Protein AF-0000000086140173 (afdb_homodimer)

Secondary structure (DSSP, 8-state):
--------GGGG--------HHHHTTHHHHHHHH--SHHHHTT---HHHHHHHHHHH--PPPPHHHHHHHHHHHHHHHHHHHHHHHHHHHHHSTT-PPPHHHHHHHHHHT-HHHHHHHHHHIIIIIGGG---S-GGG--TTTS-HHHHHHHHHHHHHH-SSHHHHHHHHTTHHHHHHHHHT-TT---S-----SSHHHHHHHHHHHHHHHHHHHHHHHHHHHS-HHHHHHIIIIIHHHHHHHHHHHTTS-B----TTHHHHSS-HHHHHHHHHHHHHHHHHHHHHHHHHHHHHHHH-PPPSS-GGG--BBPPPPHHHHT-SSHHHHHHHHHHHHHSHHHHH--BHHHHHHHHH-SS--HHHHHHHHT--HHHHHHHHHHHHHHHHHHHHS---HHHHHHHHHHHHHHHHHHHH-SS--S-S----SSGGGGGGS--GGGGHHHHHHHHHHHHHHHHTTTT--EETTTEE----HHHHHT-SSS-SSTHHHHHHHHHHHHHHHH-/--------GGGG--------HHHHTTHHHHHHHH--SHHHHTT---HHHHHHHHHHH--PPPPHHHHHHHHHHHHHHHHHHHHHHHHHHHHHSTT-PPPHHHHHHHHHHT-HHHHHHHHHHIIIIIGGG---S-GGG--TTTS-HHHHHHHHHHHHHH-SSHHHHHHHHTTHHHHHHHHHT-TT---S-----SSHHHHHHHHHHHHHHHHHHHHHHHHHHHS-HHHHHHIIIIIHHHHHHHHHHHTTS-B----THHHHHSS-HHHHHHHHHHHHHHHHHHHHHHHHHHHHHHHH-PPPSS-GGG--BBPPPPHHHHT-SSHHHHHHHHHHHHHSHHHHH--BHHHHHHHHH-SS--HHHHHHHHT--HHHHHHHHHHHHHHHHHHHHS---HHHHHHHHHHHHHHHHHHHH-S---SSS----SSGGGGGGS--GGGGHHHHHHHHHHHHHHHHSSTT--EETTTEE----HHHHHT-SSS-SSTHHHHHHHHHHHHHHHH-

Radius of gyration: 29.62 Å; Cα contacts (8 Å, |Δi|>4): 1392; chains: 2; bounding box: 73×86×78 Å

Foldseek 3Di:
DPPPPPDDPVLPPPDPPPPDLCLQLLVLVLQLQQAFFDQRNFVLDALVVLVVLLVQVDVDDQDPVLLVLLQVLLVVLLVQLQVLVQVVCCVVPNDDHDDPVVSVLSSVCSHSVLLVSLLLLLLQRPCLAQVLAQVLVDDSNPQHSLLSLLSSLSSQSNHSDVVSVVSSQVRLNSSLSSLCPDPLLALAAQDCDPDPVSVVSLLSNLSSLNSLVSSLVCCLRPNDQVSNLCSVPPSLVSSVSSLLSHLVDAQEPPQLCVCVPDPDVVVSLVVVRSSLSNLSSSLVSQVVLLVCCQQFVAQRPDDLVSQRYFAHFPLQLSNPNDSVSNSVSSVVLSPDLCNVCRDGLSVLLVQLLDPDHDPSNLRNLLQHDLSSLLSSLSVLSNLLSVCLVPVDDPVSLVSSVSSLVSSVVSLVRRVCVPQVVLVPPPRSVCSSSGNTSSNSSSSSSSLSSSSSSQSVVQVVQDQDPPPGSPSRGPLCVLPVDHRRSNSVSSSVVSNVSSVSSVVD/DPPPPPDDPVLPPPPPPPPDLCLQLLVLVLQLQPAFFDQRNFVLDALVVLVVLLVQVDVDDDDPVLLVLLQVLLVVLLVQLQVLVQVVCCVVPNDDHDDPVVSVLSSVCSHSVLLVSLLLQLLQRPCLAQVLAQVLPDDSNPQHSLLSLLSSLSSQSNHSDVVSVVSSQVRLNSSLSSLCPDPLLALAAQDCDPDPVSVVSLLSNLSSLNSLVSSLVCCLRPNDQVSNLCSVPPSLVSSVSSLLSHLVDAQEPPQLCVCVPDPDVVVSLVVVSSSLSNLSSSLVSQVVLLVCCQQQVAQRPDDLVSQRYFAHFPLQLSNPNDSVSNSVSSVVLSPDLCNVCRDGLSVLLVQLLDPDHDPSNLRNLLAHDLSSLLSSLSVLSNLLSVCLVPVDDPVSLVSSVSSLVSSVVSLVRRPCCPAVVQVVPPRSVCSSSGNTSSNSSSSSSSLSSSSSSQSVVQSVQDQDPPPGSPSRGPLCVLSVDHRRSNSVSSSVVSNVSSVSSVVD

Sequence (1008 aa):
MTDGSQIPASATSCGDWNLEPNVRRLEFLSNFTDTSGLASSFDCGNPEQRAMFIDCLGSQVIEPQLDMVLAEKSHTIVTAIAHSSELLLRRKTSDVDWPEFSKTACYDYFAPSQLHSHLAAYWALWHPNCPIIHKPTFTASECPPRLLAVMALLGACLSPIPEHRASALLWFDSVEEWVFSAPELTDDPLQIEPSDQSSNALRERLDALRAAYCVILLQTWEGAEAAKRRARRSRYTDIIGVFRSVCNDDISHGDLSRYLQGPSRVEAWKEFAIKEELIRTLTYVVLLDAAYVIFNNTPPRMATGEARFALSCPELCFQADNVQAWTDAIQSWAHSELGRRQPLVYQVISMLWANRLSDTDAILLRSMSSLNLFVLVHPLHVQLFHARSHPLPTSQTALVRRALDAWRRIWLERSDPPGLEERTPTRAADCWKRLGFARHAPEFWCLADLILNSSTGMQSQTYDRSNGFTGKSLTSQLLSRYDESDMSQVHKLVDLFGTMQLANMTDGSQIPASATSCGDWNLEPNVRRLEFLSNFTDTSGLASSFDCGNPEQRAMFIDCLGSQVIEPQLDMVLAEKSHTIVTAIAHSSELLLRRKTSDVDWPEFSKTACYDYFAPSQLHSHLAAYWALWHPNCPIIHKPTFTASECPPRLLAVMALLGACLSPIPEHRASALLWFDSVEEWVFSAPELTDDPLQIEPSDQSSNALRERLDALRAAYCVILLQTWEGAEAAKRRARRSRYTDIIGVFRSVCNDD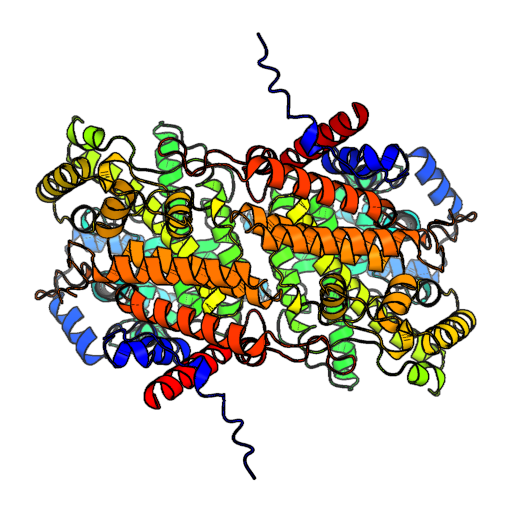ISHGDLSRYLQGPSRVEAWKEFAIKEELIRTLTYVVLLDAAYVIFNNTPPRMATGEARFALSCPELCFQADNVQAWTDAIQSWAHSELGRRQPLVYQVISMLWANRLSDTDAILLRSMSSLNLFVLVHPLHVQLFHARSHPLPTSQTALVRRALDAWRRIWLERSDPPGLEERTPTRAADCWKRLGFARHAPEFWCLADLILNSSTGMQSQTYDRSNGFTGKSLTSQLLSRYDESDMSQVHKLVDLFGTMQLAN

InterPro domains:
  IPR007219 Xylanolytic transcriptional activator, regulatory domain [PF04082] (120-408)
  IPR051059 Transcription factor verF-like [PTHR40626] (96-429)

Nearest PDB structures (foldseek):
  8qah-assembly2_B  TM=2.998E-01  e=8.788E-01  synthetic construct
  6hc2-assembly1_C  TM=2.051E-01  e=2.177E+00  Homo sapiens
  6hc2-assembly4_S  TM=1.543E-01  e=2.821E+00  Homo sapiens
  8qah-assembly2_B  TM=2.983E-01  e=1.596E+00  synthetic construct
  6hc2-assembly1_C  TM=2.198E-01  e=2.340E+00  Homo sapiens

Structure (mmCIF, N/CA/C/O backbone):
data_AF-0000000086140173-model_v1
#
loop_
_entity.id
_entity.type
_entity.pdbx_description
1 polymer 'Transcription factor domain-containing protein'
#
loop_
_atom_site.group_PDB
_atom_site.id
_atom_site.type_symbol
_atom_site.label_atom_id
_atom_site.label_alt_id
_atom_site.label_comp_id
_atom_site.label_asym_id
_atom_site.label_entity_id
_atom_site.label_seq_id
_atom_site.pdbx_PDB_ins_code
_atom_site.Cartn_x
_atom_site.Cartn_y
_atom_site.Cartn_z
_atom_site.occupancy
_atom_site.B_iso_or_equiv
_atom_site.auth_seq_id
_atom_site.auth_comp_id
_atom_site.auth_asym_id
_atom_site.auth_atom_id
_atom_site.pdbx_PDB_model_num
ATOM 1 N N . MET A 1 1 ? 1.037 -14.289 41.281 1 20.95 1 MET A N 1
ATOM 2 C CA . MET A 1 1 ? -0.363 -14.68 41.156 1 20.95 1 MET A CA 1
ATOM 3 C C . MET A 1 1 ? -0.915 -14.336 39.781 1 20.95 1 MET A C 1
ATOM 5 O O . MET A 1 1 ? -1.059 -13.164 39.438 1 20.95 1 MET A O 1
ATOM 9 N N . THR A 1 2 ? -0.516 -15.125 38.719 1 24.55 2 THR A N 1
ATOM 10 C CA . THR A 1 2 ? -0.524 -15.016 37.25 1 24.55 2 THR A CA 1
ATOM 11 C C . THR A 1 2 ? -1.953 -15.031 36.719 1 24.55 2 THR A C 1
ATOM 13 O O . THR A 1 2 ? -2.705 -15.977 36.969 1 24.55 2 THR A O 1
ATOM 16 N N . ASP A 1 3 ? -2.658 -13.891 36.812 1 26.38 3 ASP A N 1
ATOM 17 C CA . ASP A 1 3 ? -4.074 -13.672 36.531 1 26.38 3 ASP A CA 1
ATOM 18 C C . ASP A 1 3 ? -4.48 -14.273 35.188 1 26.38 3 ASP A C 1
ATOM 20 O O . ASP A 1 3 ? -3.977 -13.867 34.156 1 26.38 3 ASP A O 1
ATOM 24 N N . GLY A 1 4 ? -4.789 -15.633 35.219 1 27.91 4 GLY A N 1
ATOM 25 C CA . GLY A 1 4 ? -5.258 -16.562 34.188 1 27.91 4 GLY A CA 1
ATOM 26 C C . GLY A 1 4 ? -6.52 -16.109 33.5 1 27.91 4 GLY A C 1
ATOM 27 O O . GLY A 1 4 ? -7.629 -16.391 33.969 1 27.91 4 GLY A O 1
ATOM 28 N N . SER A 1 5 ? -6.488 -14.906 32.938 1 32.06 5 SER A N 1
ATOM 29 C CA . SER A 1 5 ? -7.711 -14.445 32.312 1 32.06 5 SER A CA 1
ATOM 30 C C . SER A 1 5 ? -8.312 -15.523 31.406 1 32.06 5 SER A C 1
ATOM 32 O O . SER A 1 5 ? -7.699 -15.93 30.422 1 32.06 5 SER A O 1
ATOM 34 N N . GLN A 1 6 ? -9.133 -16.406 32.031 1 30.44 6 GLN A N 1
ATOM 35 C CA . GLN A 1 6 ? -9.938 -17.484 31.484 1 30.44 6 GLN A CA 1
ATOM 36 C C . GLN A 1 6 ? -10.836 -16.984 30.359 1 30.44 6 GLN A C 1
ATOM 38 O O . GLN A 1 6 ? -11.586 -16.016 30.547 1 30.44 6 GLN A O 1
ATOM 43 N N . ILE A 1 7 ? -10.398 -17.047 29.219 1 36.75 7 ILE A N 1
ATOM 44 C CA . ILE A 1 7 ? -11.227 -16.75 28.062 1 36.75 7 ILE A CA 1
ATOM 45 C C . ILE A 1 7 ? -12.523 -17.547 28.125 1 36.75 7 ILE A C 1
ATOM 47 O O . ILE A 1 7 ? -12.508 -18.75 28.422 1 36.75 7 ILE A O 1
ATOM 51 N N . PRO A 1 8 ? -13.664 -16.953 28.141 1 34.53 8 PRO A N 1
ATOM 52 C CA . PRO A 1 8 ? -14.93 -17.656 28.328 1 34.53 8 PRO A CA 1
ATOM 53 C C . PRO A 1 8 ? -15.133 -18.781 27.312 1 34.53 8 PRO A C 1
ATOM 55 O O . PRO A 1 8 ? -14.617 -18.719 26.203 1 34.53 8 PRO A O 1
ATOM 58 N N . ALA A 1 9 ? -15.648 -20.031 27.719 1 34.28 9 ALA A N 1
ATOM 59 C CA . ALA A 1 9 ? -15.961 -21.281 27.047 1 34.28 9 ALA A CA 1
ATOM 60 C C . ALA A 1 9 ? -16.797 -21.062 25.797 1 34.28 9 ALA A C 1
ATOM 62 O O . ALA A 1 9 ? -16.703 -21.812 24.828 1 34.28 9 ALA A O 1
ATOM 63 N N . SER A 1 10 ? -17.672 -20.141 25.828 1 33.81 10 SER A N 1
ATOM 64 C CA . SER A 1 10 ? -18.672 -20.016 24.781 1 33.81 10 SER A CA 1
ATOM 65 C C . SER A 1 10 ? -18.031 -19.578 23.469 1 33.81 10 SER A C 1
ATOM 67 O O . SER A 1 10 ? -18.688 -19.562 22.422 1 33.81 10 SER A O 1
ATOM 69 N N . ALA A 1 11 ? -17.016 -18.953 23.484 1 36 11 ALA A N 1
ATOM 70 C CA . ALA A 1 11 ? -16.391 -18.422 22.281 1 36 11 ALA A CA 1
ATOM 71 C C . ALA A 1 11 ? -15.875 -19.547 21.391 1 36 11 ALA A C 1
ATOM 73 O O . ALA A 1 11 ? -15.383 -19.297 20.281 1 36 11 ALA A O 1
ATOM 74 N N . THR A 1 12 ? -15.891 -20.781 22.031 1 36.5 12 THR A N 1
ATOM 75 C CA . THR A 1 12 ? -15.297 -21.906 21.297 1 36.5 12 THR A CA 1
ATOM 76 C C . THR A 1 12 ? -16.375 -22.719 20.609 1 36.5 12 THR A C 1
ATOM 78 O O . THR A 1 12 ? -16.203 -23.922 20.391 1 36.5 12 THR A O 1
ATOM 81 N N . SER A 1 13 ? -17.547 -22.344 20.516 1 32.09 13 SER A N 1
ATOM 82 C CA . SER A 1 13 ? -18.359 -23.359 19.859 1 32.09 13 SER A CA 1
ATOM 83 C C . SER A 1 13 ? -17.859 -23.641 18.453 1 32.09 13 SER A C 1
ATOM 85 O O . SER A 1 13 ? -18.109 -22.859 17.531 1 32.09 13 SER A O 1
ATOM 87 N N . CYS A 1 14 ? -16.734 -24.031 18.312 1 36.88 14 CYS A N 1
ATOM 88 C CA . CYS A 1 14 ? -16.312 -24.609 17.031 1 36.88 14 CYS A CA 1
ATOM 89 C C . CYS A 1 14 ? -17.328 -25.641 16.547 1 36.88 14 CYS A C 1
ATOM 91 O O . CYS A 1 14 ? -17.719 -26.531 17.297 1 36.88 14 CYS A O 1
ATOM 93 N N . GLY A 1 15 ? -18.188 -25.406 15.711 1 33.25 15 GLY A N 1
ATOM 94 C CA . GLY A 1 15 ? -18.891 -26.531 15.102 1 33.25 15 GLY A CA 1
ATOM 95 C C . GLY A 1 15 ? -18.062 -27.797 15.07 1 33.25 15 GLY A C 1
ATOM 96 O O . GLY A 1 15 ? -16.844 -27.75 15.266 1 33.25 15 GLY A O 1
ATOM 97 N N . ASP A 1 16 ? -18.719 -29.016 15.273 1 37.84 16 ASP A N 1
ATOM 98 C CA . ASP A 1 16 ? -18.297 -30.406 15.234 1 37.84 16 ASP A CA 1
ATOM 99 C C . ASP A 1 16 ? -17.391 -30.688 14.039 1 37.84 16 ASP A C 1
ATOM 101 O O . ASP A 1 16 ? -17.844 -31.203 13.016 1 37.84 16 ASP A O 1
ATOM 105 N N . TRP A 1 17 ? -16.672 -29.781 13.477 1 41.31 17 TRP A N 1
ATOM 106 C CA . TRP A 1 17 ? -15.875 -30.203 12.328 1 41.31 17 TRP A CA 1
ATOM 107 C C . TRP A 1 17 ? -14.992 -31.391 12.688 1 41.31 17 TRP A C 1
ATOM 109 O O . TRP A 1 17 ? -14.25 -31.344 13.68 1 41.31 17 TRP A O 1
ATOM 119 N N . ASN A 1 18 ? -15.32 -32.531 12.367 1 51.88 18 ASN A N 1
ATOM 120 C CA . ASN A 1 18 ? -14.508 -33.719 12.164 1 51.88 18 ASN A CA 1
ATOM 121 C C . ASN A 1 18 ? -13.172 -33.406 11.508 1 51.88 18 ASN A C 1
ATOM 123 O O . ASN A 1 18 ? -12.727 -34.125 10.609 1 51.88 18 ASN A O 1
ATOM 127 N N . LEU A 1 19 ? -12.719 -32.125 11.57 1 60.09 19 LEU A N 1
ATOM 128 C CA . LEU A 1 19 ? -11.375 -31.875 11.07 1 60.09 19 LEU A CA 1
ATOM 129 C C . LEU A 1 19 ? -10.336 -32.656 11.859 1 60.09 19 LEU A C 1
ATOM 131 O O . LEU A 1 19 ? -10.523 -32.938 13.047 1 60.09 19 LEU A O 1
ATOM 135 N N . GLU A 1 20 ? -9.383 -33.094 11.023 1 72.88 20 GLU A N 1
ATOM 136 C CA . GLU A 1 20 ? -8.266 -33.781 11.656 1 72.88 20 GLU A CA 1
ATOM 137 C C . GLU A 1 20 ? -7.676 -32.969 12.797 1 72.88 20 GLU A C 1
ATOM 139 O O . GLU A 1 20 ? -7.66 -31.734 12.742 1 72.88 20 GLU A O 1
ATOM 144 N N . PRO A 1 21 ? -7.48 -33.562 13.875 1 70.62 21 PRO A N 1
ATOM 145 C CA . PRO A 1 21 ? -6.961 -32.875 15.062 1 70.62 21 PRO A CA 1
ATOM 146 C C . PRO A 1 21 ? -5.824 -31.906 14.734 1 70.62 21 PRO A C 1
ATOM 148 O O . PRO A 1 21 ? -5.727 -30.828 15.336 1 70.62 21 PRO A O 1
ATOM 151 N N . ASN A 1 22 ? -5.055 -32.219 13.773 1 73.62 22 ASN A N 1
ATOM 152 C CA . ASN A 1 22 ? -3.926 -31.375 13.43 1 73.62 22 ASN A CA 1
ATOM 153 C C . ASN A 1 22 ? -4.391 -30.047 12.828 1 73.62 22 ASN A C 1
ATOM 155 O O . ASN A 1 22 ? -3.77 -29 13.055 1 73.62 22 ASN A O 1
ATOM 159 N N . VAL A 1 23 ? -5.434 -30.125 12.109 1 81.75 23 VAL A N 1
ATOM 160 C CA . VAL A 1 23 ? -5.988 -28.922 11.492 1 81.75 23 VAL A CA 1
ATOM 161 C C . VAL A 1 23 ? -6.59 -28.016 12.562 1 81.75 23 VAL A C 1
ATOM 163 O O . VAL A 1 23 ? -6.367 -26.812 12.562 1 81.75 23 VAL A O 1
ATOM 166 N N . ARG A 1 24 ? -7.18 -28.609 13.547 1 79 24 ARG A N 1
ATOM 167 C CA . ARG A 1 24 ? -7.812 -27.859 14.617 1 79 24 ARG A CA 1
ATOM 168 C C . ARG A 1 24 ? -6.766 -27.188 15.508 1 79 24 ARG A C 1
ATOM 170 O O . ARG A 1 24 ? -7.012 -26.109 16.047 1 79 24 ARG A O 1
ATOM 177 N N . ARG A 1 25 ? -5.621 -27.828 15.516 1 84.19 25 ARG A N 1
ATOM 178 C CA . ARG A 1 25 ? -4.547 -27.312 16.359 1 84.19 25 ARG A CA 1
ATOM 179 C C . ARG A 1 25 ? -3.703 -26.297 15.586 1 84.19 25 ARG A C 1
ATOM 181 O O . ARG A 1 25 ? -2.781 -25.703 16.141 1 84.19 25 ARG A O 1
ATOM 188 N N . LEU A 1 26 ? -4.012 -26.047 14.375 1 92.31 26 LEU A N 1
ATOM 189 C CA . LEU A 1 26 ? -3.299 -25.109 13.508 1 92.31 26 LEU A CA 1
ATOM 190 C C . LEU A 1 26 ? -1.804 -25.406 13.508 1 92.31 26 LEU A C 1
ATOM 192 O O . LEU A 1 26 ? -0.988 -24.5 13.703 1 92.31 26 LEU A O 1
ATOM 196 N N . GLU A 1 27 ? -1.444 -26.672 13.359 1 90.06 27 GLU A N 1
ATOM 197 C CA . GLU A 1 27 ? -0.06 -27.109 13.492 1 90.06 27 GLU A CA 1
ATOM 198 C C . GLU A 1 27 ? 0.822 -26.5 12.406 1 90.06 27 GLU A C 1
ATOM 200 O O . GLU A 1 27 ? 1.93 -26.031 12.688 1 90.06 27 GLU A O 1
ATOM 205 N N . PHE A 1 28 ? 0.382 -26.594 11.242 1 92.56 28 PHE A N 1
ATOM 206 C CA . PHE A 1 28 ? 1.168 -26.016 10.156 1 92.56 28 PHE A CA 1
ATOM 207 C C . PHE A 1 28 ? 1.386 -24.531 10.375 1 92.56 28 PHE A C 1
ATOM 209 O O . PHE A 1 28 ? 2.508 -24.031 10.242 1 92.56 28 PHE A O 1
ATOM 216 N N . LEU A 1 29 ? 0.283 -23.766 10.664 1 94.94 29 LEU A N 1
ATOM 217 C CA . LEU A 1 29 ? 0.375 -22.312 10.836 1 94.94 29 LEU A CA 1
ATOM 218 C C . LEU A 1 29 ? 1.25 -21.969 12.031 1 94.94 29 LEU A C 1
ATOM 220 O O . LEU A 1 29 ? 1.948 -20.953 12.023 1 94.94 29 LEU A O 1
ATOM 224 N N . SER A 1 30 ? 1.167 -22.812 13.055 1 93.94 30 SER A N 1
ATOM 225 C CA . SER A 1 30 ? 2.045 -22.594 14.203 1 93.94 30 SER A CA 1
ATOM 226 C C . SER A 1 30 ? 3.512 -22.688 13.797 1 93.94 30 SER A C 1
ATOM 228 O O . SER A 1 30 ? 4.316 -21.828 14.164 1 93.94 30 SER A O 1
ATOM 230 N N . ASN A 1 31 ? 3.82 -23.688 13.039 1 92.75 31 ASN A N 1
ATOM 231 C CA . ASN A 1 31 ? 5.188 -23.828 12.547 1 92.75 31 ASN A CA 1
ATOM 232 C C . ASN A 1 31 ? 5.555 -22.703 11.586 1 92.75 31 ASN A C 1
ATOM 234 O O . ASN A 1 31 ? 6.652 -22.141 11.664 1 92.75 31 ASN A O 1
ATOM 238 N N . PHE A 1 32 ? 4.637 -22.438 10.734 1 94.75 32 PHE A N 1
ATOM 239 C CA . PHE A 1 32 ? 4.832 -21.438 9.688 1 94.75 32 PHE A CA 1
ATOM 240 C C . PHE A 1 32 ? 5.164 -20.078 10.281 1 94.75 32 PHE A C 1
ATOM 242 O O . PHE A 1 32 ? 6.008 -19.344 9.758 1 94.75 32 PHE A O 1
ATOM 249 N N . THR A 1 33 ? 4.539 -19.672 11.359 1 94.56 33 THR A N 1
ATOM 250 C CA . THR A 1 33 ? 4.684 -18.344 11.945 1 94.56 33 THR A CA 1
ATOM 251 C C . THR A 1 33 ? 5.828 -18.312 12.953 1 94.56 33 THR A C 1
ATOM 253 O O . THR A 1 33 ? 6.277 -17.234 13.359 1 94.56 33 THR A O 1
ATOM 256 N N . ASP A 1 34 ? 6.348 -19.484 13.297 1 92.81 34 ASP A N 1
ATOM 257 C CA . ASP A 1 34 ? 7.398 -19.562 14.305 1 92.81 34 ASP A CA 1
ATOM 258 C C . ASP A 1 34 ? 8.773 -19.703 13.656 1 92.81 34 ASP A C 1
ATOM 260 O O . ASP A 1 34 ? 9.797 -19.516 14.305 1 92.81 34 ASP A O 1
ATOM 264 N N . THR A 1 35 ? 8.789 -20.094 12.43 1 90 35 THR A N 1
ATOM 265 C CA . THR A 1 35 ? 10.062 -20.391 11.789 1 90 35 THR A CA 1
ATOM 266 C C . THR A 1 35 ? 10.383 -19.344 10.711 1 90 35 THR A C 1
ATOM 268 O O . THR A 1 35 ? 9.508 -18.578 10.312 1 90 35 THR A O 1
ATOM 271 N N . SER A 1 36 ? 11.703 -19.375 10.422 1 87.94 36 SER A N 1
ATOM 272 C CA . SER A 1 36 ? 12.18 -18.562 9.305 1 87.94 36 SER A CA 1
ATOM 273 C C . SER A 1 36 ? 12.836 -19.422 8.227 1 87.94 36 SER A C 1
ATOM 275 O O . SER A 1 36 ? 13.195 -20.578 8.484 1 87.94 36 SER A O 1
ATOM 277 N N . GLY A 1 37 ? 12.875 -18.953 7.074 1 91.94 37 GLY A N 1
ATOM 278 C CA . GLY A 1 37 ? 13.422 -19.703 5.961 1 91.94 37 GLY A CA 1
ATOM 279 C C . GLY A 1 37 ? 12.367 -20.469 5.176 1 91.94 37 GLY A C 1
ATOM 280 O O . GLY A 1 37 ? 11.383 -20.953 5.75 1 91.94 37 GLY A O 1
ATOM 281 N N . LEU A 1 38 ? 12.57 -20.656 3.98 1 94 38 LEU A N 1
ATOM 282 C CA . LEU A 1 38 ? 11.594 -21.281 3.088 1 94 38 LEU A CA 1
ATOM 283 C C . LEU A 1 38 ? 11.422 -22.75 3.422 1 94 38 LEU A C 1
ATOM 285 O O . LEU A 1 38 ? 10.297 -23.234 3.549 1 94 38 LEU A O 1
ATOM 289 N N . ALA A 1 39 ? 12.469 -23.453 3.637 1 90.75 39 ALA A N 1
ATOM 290 C CA . ALA A 1 39 ? 12.43 -24.891 3.854 1 90.75 39 ALA A CA 1
ATOM 291 C C . ALA A 1 39 ? 11.648 -25.234 5.121 1 90.75 39 ALA A C 1
ATOM 293 O O . ALA A 1 39 ? 10.805 -26.141 5.113 1 90.75 39 ALA A O 1
ATOM 294 N N . SER A 1 40 ? 11.867 -24.531 6.152 1 88.19 40 SER A N 1
ATOM 295 C CA . SER A 1 40 ? 11.242 -24.812 7.438 1 88.19 40 SER A CA 1
ATOM 296 C C . SER A 1 40 ? 9.797 -24.312 7.465 1 88.19 40 SER A C 1
ATOM 298 O O . SER A 1 40 ? 8.922 -24.969 8.047 1 88.19 40 SER A O 1
ATOM 300 N N . SER A 1 41 ? 9.508 -23.203 6.828 1 91.38 41 SER A N 1
ATOM 301 C CA . SER A 1 41 ? 8.195 -22.578 6.926 1 91.38 41 SER A CA 1
ATOM 302 C C . SER A 1 41 ? 7.172 -23.297 6.051 1 91.38 41 SER A C 1
ATOM 304 O O . SER A 1 41 ? 6.012 -23.453 6.438 1 91.38 41 SER A O 1
ATOM 306 N N . PHE A 1 42 ? 7.57 -23.75 4.902 1 91.12 42 PHE A N 1
ATOM 307 C CA . PHE A 1 42 ? 6.609 -24.266 3.934 1 91.12 42 PHE A CA 1
ATOM 308 C C . PHE A 1 42 ? 6.551 -25.797 3.982 1 91.12 42 PHE A C 1
ATOM 310 O O . PHE A 1 42 ? 6.004 -26.422 3.078 1 91.12 42 PHE A O 1
ATOM 317 N N . ASP A 1 43 ? 7.078 -26.391 4.934 1 81.12 43 ASP A N 1
ATOM 318 C CA . ASP A 1 43 ? 7.016 -27.828 5.148 1 81.12 43 ASP A CA 1
ATOM 319 C C . ASP A 1 43 ? 7.535 -28.594 3.932 1 81.12 43 ASP A C 1
ATOM 321 O O . ASP A 1 43 ? 6.848 -29.469 3.4 1 81.12 43 ASP A O 1
ATOM 325 N N . CYS A 1 44 ? 8.695 -28.234 3.473 1 82.69 44 CYS A N 1
ATOM 326 C CA . CYS A 1 44 ? 9.297 -28.859 2.299 1 82.69 44 CYS A CA 1
ATOM 327 C C . CYS A 1 44 ? 10.062 -30.109 2.684 1 82.69 44 CYS A C 1
ATOM 329 O O . CYS A 1 44 ? 10.953 -30.547 1.951 1 82.69 44 CYS A O 1
ATOM 331 N N . GLY A 1 45 ? 9.758 -30.641 3.812 1 81.5 45 GLY A N 1
ATOM 332 C CA . GLY A 1 45 ? 10.422 -31.859 4.273 1 81.5 45 GLY A CA 1
ATOM 333 C C . GLY A 1 45 ? 11.68 -31.578 5.07 1 81.5 45 GLY A C 1
ATOM 334 O O . GLY A 1 45 ? 12.258 -30.5 4.969 1 81.5 45 GLY A O 1
ATOM 335 N N . ASN A 1 46 ? 12.094 -32.531 5.875 1 82.25 46 ASN A N 1
ATOM 336 C CA . ASN A 1 46 ? 13.359 -32.406 6.59 1 82.25 46 ASN A CA 1
ATOM 337 C C . ASN A 1 46 ? 14.555 -32.594 5.664 1 82.25 46 ASN A C 1
ATOM 339 O O . ASN A 1 46 ? 14.383 -32.969 4.5 1 82.25 46 ASN A O 1
ATOM 343 N N . PRO A 1 47 ? 15.695 -32.281 6.086 1 83.69 47 PRO A N 1
ATOM 344 C CA . PRO A 1 47 ? 16.859 -32.344 5.207 1 83.69 47 PRO A CA 1
ATOM 345 C C . PRO A 1 47 ? 17.078 -33.75 4.598 1 83.69 47 PRO A C 1
ATOM 347 O O . PRO A 1 47 ? 17.469 -33.844 3.432 1 83.69 47 PRO A O 1
ATOM 350 N N . GLU A 1 48 ? 16.828 -34.75 5.297 1 82.56 48 GLU A N 1
ATOM 351 C CA . GLU A 1 48 ? 17 -36.094 4.793 1 82.56 48 GLU A CA 1
ATOM 352 C C . GLU A 1 48 ? 16 -36.406 3.68 1 82.56 48 GLU A C 1
ATOM 354 O O . GLU A 1 48 ? 16.359 -37 2.662 1 82.56 48 GLU A O 1
ATOM 359 N N . GLN A 1 49 ? 14.867 -36.031 3.887 1 81.38 49 GLN A N 1
ATOM 360 C CA . GLN A 1 49 ? 13.828 -36.219 2.885 1 81.38 49 GLN A CA 1
ATOM 361 C C . GLN A 1 49 ? 14.133 -35.438 1.61 1 81.38 49 GLN A C 1
ATOM 363 O O . GLN A 1 49 ? 13.977 -35.969 0.503 1 81.38 49 GLN A O 1
ATOM 368 N N . ARG A 1 50 ? 14.594 -34.281 1.757 1 85.5 50 ARG A N 1
ATOM 369 C CA . ARG A 1 50 ? 14.914 -33.469 0.599 1 85.5 50 ARG A CA 1
ATOM 370 C C . ARG A 1 50 ? 16.094 -34.031 -0.177 1 85.5 50 ARG A C 1
ATOM 372 O O . ARG A 1 50 ? 16.109 -33.969 -1.408 1 85.5 50 ARG A O 1
ATOM 379 N N . ALA A 1 51 ? 17.047 -34.562 0.622 1 83.25 51 ALA A N 1
ATOM 380 C CA . ALA A 1 51 ? 18.188 -35.219 -0.018 1 83.25 51 ALA A CA 1
ATOM 381 C C . ALA A 1 51 ? 17.75 -36.406 -0.859 1 83.25 51 ALA A C 1
ATOM 383 O O . ALA A 1 51 ? 18.266 -36.625 -1.954 1 83.25 51 ALA A O 1
ATOM 384 N N . MET A 1 52 ? 16.875 -37.062 -0.363 1 77.75 52 MET A N 1
ATOM 385 C CA . MET A 1 52 ? 16.359 -38.219 -1.078 1 77.75 52 MET A CA 1
ATOM 386 C C . MET A 1 52 ? 15.688 -37.812 -2.381 1 77.75 52 MET A C 1
ATOM 388 O O . MET A 1 52 ? 15.844 -38.469 -3.406 1 77.75 52 MET A O 1
ATOM 392 N N . PHE A 1 53 ? 14.992 -36.75 -2.289 1 75.62 53 PHE A N 1
ATOM 393 C CA . PHE A 1 53 ? 14.305 -36.25 -3.475 1 75.62 53 PHE A CA 1
ATOM 394 C C . PHE A 1 53 ? 15.297 -35.812 -4.543 1 75.62 53 PHE A C 1
ATOM 396 O O . PHE A 1 53 ? 15.125 -36.125 -5.723 1 75.62 53 PHE A O 1
ATOM 403 N N . ILE A 1 54 ? 16.312 -35.156 -4.113 1 75.19 54 ILE A N 1
ATOM 404 C CA . ILE A 1 54 ? 17.312 -34.625 -5.047 1 75.19 54 ILE A CA 1
ATOM 405 C C . ILE A 1 54 ? 18.141 -35.781 -5.621 1 75.19 54 ILE A C 1
ATOM 407 O O . ILE A 1 54 ? 18.453 -35.781 -6.812 1 75.19 54 ILE A O 1
ATOM 411 N N . ASP A 1 55 ? 18.5 -36.656 -4.754 1 70.94 55 ASP A N 1
ATOM 412 C CA . ASP A 1 55 ? 19.312 -37.781 -5.184 1 70.94 55 ASP A CA 1
ATOM 413 C C . ASP A 1 55 ? 18.562 -38.625 -6.242 1 70.94 55 ASP A C 1
ATOM 415 O O . ASP A 1 55 ? 19.188 -39.125 -7.172 1 70.94 55 ASP A O 1
ATOM 419 N N . CYS A 1 56 ? 17.375 -38.562 -5.961 1 60.84 56 CYS A N 1
ATOM 420 C CA . CYS A 1 56 ? 16.547 -39.281 -6.918 1 60.84 56 CYS A CA 1
ATOM 421 C C . CYS A 1 56 ? 16.531 -38.594 -8.273 1 60.84 56 CYS A C 1
ATOM 423 O O . CYS A 1 56 ? 16.281 -39.219 -9.297 1 60.84 56 CYS A O 1
ATOM 425 N N . LEU A 1 57 ? 16.547 -37.312 -8.141 1 61.22 57 LEU A N 1
ATOM 426 C CA . LEU A 1 57 ? 16.578 -36.562 -9.391 1 61.22 57 LEU A CA 1
ATOM 427 C C . LEU A 1 57 ? 17.906 -36.75 -10.109 1 61.22 57 LEU A C 1
ATOM 429 O O . LEU A 1 57 ? 17.984 -36.594 -11.328 1 61.22 57 LEU A O 1
ATOM 433 N N . GLY A 1 58 ? 18.656 -37.625 -9.891 1 54.72 58 GLY A N 1
ATOM 434 C CA . GLY A 1 58 ? 19.734 -38.312 -10.586 1 54.72 58 GLY A CA 1
ATOM 435 C C . GLY A 1 58 ? 21 -37.469 -10.672 1 54.72 58 GLY A C 1
ATOM 436 O O . GLY A 1 58 ? 20.953 -36.25 -10.555 1 54.72 58 GLY A O 1
ATOM 437 N N . SER A 1 59 ? 22.125 -37.938 -10.266 1 56.16 59 SER A N 1
ATOM 438 C CA . SER A 1 59 ? 23.484 -37.75 -10.742 1 56.16 59 SER A CA 1
ATOM 439 C C . SER A 1 59 ? 23.516 -37.5 -12.242 1 56.16 59 SER A C 1
ATOM 441 O O . SER A 1 59 ? 24.031 -38.344 -13 1 56.16 59 SER A O 1
ATOM 443 N N . GLN A 1 60 ? 22.469 -36.844 -12.766 1 59.16 60 GLN A N 1
ATOM 444 C CA . GLN A 1 60 ? 22.375 -36.906 -14.219 1 59.16 60 GLN A CA 1
ATOM 445 C C . GLN A 1 60 ? 23.422 -36 -14.875 1 59.16 60 GLN A C 1
ATOM 447 O O . GLN A 1 60 ? 23.688 -34.906 -14.414 1 59.16 60 GLN A O 1
ATOM 452 N N . VAL A 1 61 ? 24.203 -36.625 -15.664 1 66.62 61 VAL A N 1
ATOM 453 C CA . VAL A 1 61 ? 25.156 -35.969 -16.547 1 66.62 61 VAL A CA 1
ATOM 454 C C . VAL A 1 61 ? 24.438 -34.906 -17.359 1 66.62 61 VAL A C 1
ATOM 456 O O . VAL A 1 61 ? 23.391 -35.125 -17.953 1 66.62 61 VAL A O 1
ATOM 459 N N . ILE A 1 62 ? 24.891 -33.656 -17.188 1 80.81 62 ILE A N 1
ATOM 460 C CA . ILE A 1 62 ? 24.344 -32.531 -17.938 1 80.81 62 ILE A CA 1
ATOM 461 C C . ILE A 1 62 ? 24.594 -32.75 -19.438 1 80.81 62 ILE A C 1
ATOM 463 O O . ILE A 1 62 ? 25.734 -32.969 -19.859 1 80.81 62 ILE A O 1
ATOM 467 N N . GLU A 1 63 ? 23.562 -32.75 -20.172 1 86.44 63 GLU A N 1
ATOM 468 C CA . GLU A 1 63 ? 23.734 -32.812 -21.625 1 86.44 63 GLU A CA 1
ATOM 469 C C . GLU A 1 63 ? 24.625 -31.656 -22.109 1 86.44 63 GLU A C 1
ATOM 471 O O . GLU A 1 63 ? 24.531 -30.531 -21.625 1 86.44 63 GLU A O 1
ATOM 476 N N . PRO A 1 64 ? 25.469 -32.031 -23.016 1 89.69 64 PRO A N 1
ATOM 477 C CA . PRO A 1 64 ? 26.438 -31.016 -23.484 1 89.69 64 PRO A CA 1
ATOM 478 C C . PRO A 1 64 ? 25.75 -29.734 -23.953 1 89.69 64 PRO A C 1
ATOM 480 O O . PRO A 1 64 ? 26.25 -28.641 -23.688 1 89.69 64 PRO A O 1
ATOM 483 N N . GLN A 1 65 ? 24.703 -29.875 -24.656 1 91 65 GLN A N 1
ATOM 484 C CA . GLN A 1 65 ? 24 -28.688 -25.156 1 91 65 GLN A CA 1
ATOM 485 C C . GLN A 1 65 ? 23.484 -27.844 -24 1 91 65 GLN A C 1
ATOM 487 O O . GLN A 1 65 ? 23.562 -26.609 -24.047 1 91 65 GLN A O 1
ATOM 492 N N . LEU A 1 66 ? 22.906 -28.5 -23.062 1 91.38 66 LEU A N 1
ATOM 493 C CA . LEU A 1 66 ? 22.406 -27.797 -21.891 1 91.38 66 LEU A CA 1
ATOM 494 C C . LEU A 1 66 ? 23.547 -27.125 -21.125 1 91.38 66 LEU A C 1
ATOM 496 O O . LEU A 1 66 ? 23.391 -26.016 -20.609 1 91.38 66 LEU A O 1
ATOM 500 N N . ASP A 1 67 ? 24.672 -27.781 -21.047 1 92.31 67 ASP A N 1
ATOM 501 C CA . ASP A 1 67 ? 25.844 -27.234 -20.375 1 92.31 67 ASP A CA 1
ATOM 502 C C . ASP A 1 67 ? 26.297 -25.922 -21.016 1 92.31 67 ASP A C 1
ATOM 504 O O . ASP A 1 67 ? 26.672 -24.984 -20.328 1 92.31 67 ASP A O 1
ATOM 508 N N . MET A 1 68 ? 26.266 -25.938 -22.312 1 94.06 68 MET A N 1
ATOM 509 C CA . MET A 1 68 ? 26.656 -24.734 -23.047 1 94.06 68 MET A CA 1
ATOM 510 C C . MET A 1 68 ? 25.703 -23.578 -22.766 1 94.06 68 MET A C 1
ATOM 512 O O . MET A 1 68 ? 26.125 -22.453 -22.578 1 94.06 68 MET A O 1
ATOM 516 N N . VAL A 1 69 ? 24.422 -23.906 -22.812 1 95.38 69 VAL A N 1
ATOM 517 C CA . VAL A 1 69 ? 23.406 -22.906 -22.547 1 95.38 69 VAL A CA 1
ATOM 518 C C . VAL A 1 69 ? 23.594 -22.344 -21.141 1 95.38 69 VAL A C 1
ATOM 520 O O . VAL A 1 69 ? 23.562 -21.125 -20.938 1 95.38 69 VAL A O 1
ATOM 523 N N . LEU A 1 70 ? 23.781 -23.172 -20.172 1 95.56 70 LEU A N 1
ATOM 524 C CA . LEU A 1 70 ? 23.922 -22.766 -18.781 1 95.56 70 LEU A CA 1
ATOM 525 C C . LEU A 1 70 ? 25.203 -21.953 -18.578 1 95.56 70 LEU A C 1
ATOM 527 O O . LEU A 1 70 ? 25.25 -21.062 -17.719 1 95.56 70 LEU A O 1
ATOM 531 N N . ALA A 1 71 ? 26.234 -22.312 -19.344 1 96 71 ALA A N 1
ATOM 532 C CA . ALA A 1 71 ? 27.484 -21.547 -19.266 1 96 71 ALA A CA 1
ATOM 533 C C . ALA A 1 71 ? 27.266 -20.109 -19.703 1 96 71 ALA A C 1
ATOM 535 O O . ALA A 1 71 ? 27.781 -19.172 -19.094 1 96 71 ALA A O 1
ATOM 536 N N . GLU A 1 72 ? 26.578 -19.984 -20.766 1 96.44 72 GLU A N 1
ATOM 537 C CA . GLU A 1 72 ? 26.266 -18.641 -21.25 1 96.44 72 GLU A CA 1
ATOM 538 C C . GLU A 1 72 ? 25.438 -17.875 -20.25 1 96.44 72 GLU A C 1
ATOM 540 O O . GLU A 1 72 ? 25.688 -16.688 -19.984 1 96.44 72 GLU A O 1
ATOM 545 N N . LYS A 1 73 ? 24.406 -18.516 -19.75 1 96.81 73 LYS A N 1
ATOM 546 C CA . LYS A 1 73 ? 23.547 -17.891 -18.75 1 96.81 73 LYS A CA 1
ATOM 547 C C . LYS A 1 73 ? 24.344 -17.516 -17.5 1 96.81 73 LYS A C 1
ATOM 549 O O . LYS A 1 73 ? 24.141 -16.453 -16.922 1 96.81 73 LYS A O 1
ATOM 554 N N . SER A 1 74 ? 25.234 -18.406 -17.109 1 96.69 74 SER A N 1
ATOM 555 C CA . SER A 1 74 ? 26.078 -18.172 -15.953 1 96.69 74 SER A CA 1
ATOM 556 C C . SER A 1 74 ? 26.891 -16.875 -16.109 1 96.69 74 SER A C 1
ATOM 558 O O . SER A 1 74 ? 26.938 -16.062 -15.195 1 96.69 74 SER A O 1
ATOM 560 N N . HIS A 1 75 ? 27.484 -16.719 -17.266 1 96 75 HIS A N 1
ATOM 561 C CA . HIS A 1 75 ? 28.281 -15.531 -17.531 1 96 75 HIS A CA 1
ATOM 562 C C . HIS A 1 75 ? 27.438 -14.266 -17.422 1 96 75 HIS A C 1
ATOM 564 O O . HIS A 1 75 ? 27.844 -13.281 -16.812 1 96 75 HIS A O 1
ATOM 570 N N . THR A 1 76 ? 26.281 -14.32 -18 1 96.62 76 THR A N 1
ATOM 571 C CA . THR A 1 76 ? 25.391 -13.172 -17.984 1 96.62 76 THR A CA 1
ATOM 572 C C . THR A 1 76 ? 24.953 -12.852 -16.562 1 96.62 76 THR A C 1
ATOM 574 O O . THR A 1 76 ? 24.938 -11.68 -16.156 1 96.62 76 THR A O 1
ATOM 577 N N . ILE A 1 77 ? 24.594 -13.82 -15.789 1 97.56 77 ILE A N 1
ATOM 578 C CA . ILE A 1 77 ? 24.125 -13.672 -14.422 1 97.56 77 ILE A CA 1
ATOM 579 C C . ILE A 1 77 ? 25.234 -13.055 -13.555 1 97.56 77 ILE A C 1
ATOM 581 O O . ILE A 1 77 ? 25 -12.07 -12.852 1 97.56 77 ILE A O 1
ATOM 585 N N . VAL A 1 78 ? 26.438 -13.586 -13.664 1 96.69 78 VAL A N 1
ATOM 586 C CA . VAL A 1 78 ? 27.531 -13.141 -12.828 1 96.69 78 VAL A CA 1
ATOM 587 C C . VAL A 1 78 ? 27.906 -11.703 -13.188 1 96.69 78 VAL A C 1
ATOM 589 O O . VAL A 1 78 ? 28.172 -10.883 -12.297 1 96.69 78 VAL A O 1
ATOM 592 N N . THR A 1 79 ? 27.922 -11.383 -14.469 1 95.38 79 THR A N 1
ATOM 593 C CA . THR A 1 79 ? 28.219 -10.023 -14.906 1 95.38 79 THR A CA 1
ATOM 594 C C . THR A 1 79 ? 27.188 -9.047 -14.352 1 95.38 79 THR A C 1
ATOM 596 O O . THR A 1 79 ? 27.531 -7.953 -13.898 1 95.38 79 THR A O 1
ATOM 599 N N . ALA A 1 80 ? 25.969 -9.43 -14.438 1 95.25 80 ALA A N 1
ATOM 600 C CA . ALA A 1 80 ? 24.891 -8.57 -13.961 1 95.25 80 ALA A CA 1
ATOM 601 C C . ALA A 1 80 ? 24.969 -8.375 -12.445 1 95.25 80 ALA A C 1
ATOM 603 O O . ALA A 1 80 ? 24.75 -7.277 -11.938 1 95.25 80 ALA A O 1
ATOM 604 N N . ILE A 1 81 ? 25.234 -9.414 -11.719 1 95.69 81 ILE A N 1
ATOM 605 C CA . ILE A 1 81 ? 25.359 -9.344 -10.266 1 95.69 81 ILE A CA 1
ATOM 606 C C . ILE A 1 81 ? 26.531 -8.453 -9.883 1 95.69 81 ILE A C 1
ATOM 608 O O . ILE A 1 81 ? 26.438 -7.668 -8.938 1 95.69 81 ILE A O 1
ATOM 612 N N . ALA A 1 82 ? 27.625 -8.602 -10.609 1 92.94 82 ALA A N 1
ATOM 613 C CA . ALA A 1 82 ? 28.781 -7.746 -10.367 1 92.94 82 ALA A CA 1
ATOM 614 C C . ALA A 1 82 ? 28.422 -6.273 -10.508 1 92.94 82 ALA A C 1
ATOM 616 O O . ALA A 1 82 ? 28.781 -5.453 -9.656 1 92.94 82 ALA A O 1
ATOM 617 N N . HIS A 1 83 ? 27.734 -5.992 -11.539 1 88.88 83 HIS A N 1
ATOM 618 C CA . HIS A 1 83 ? 27.312 -4.617 -11.789 1 88.88 83 HIS A CA 1
ATOM 619 C C . HIS A 1 83 ? 26.406 -4.113 -10.68 1 88.88 83 HIS A C 1
ATOM 621 O O . HIS A 1 83 ? 26.594 -3.01 -10.164 1 88.88 83 HIS A O 1
ATOM 627 N N . SER A 1 84 ? 25.406 -4.867 -10.305 1 91.12 84 SER A N 1
ATOM 628 C CA . SER A 1 84 ? 24.453 -4.48 -9.266 1 91.12 84 SER A CA 1
ATOM 629 C C . SER A 1 84 ? 25.156 -4.336 -7.91 1 91.12 84 SER A C 1
ATOM 631 O O . SER A 1 84 ? 24.797 -3.459 -7.117 1 91.12 84 SER A O 1
ATOM 633 N N . SER A 1 85 ? 26.094 -5.219 -7.676 1 90.69 85 SER A N 1
ATOM 634 C CA . SER A 1 85 ? 26.828 -5.145 -6.422 1 90.69 85 SER A CA 1
ATOM 635 C C . SER A 1 85 ? 27.641 -3.854 -6.332 1 90.69 85 SER A C 1
ATOM 637 O O . SER A 1 85 ? 27.719 -3.236 -5.27 1 90.69 85 SER A O 1
ATOM 639 N N . GLU A 1 86 ? 28.188 -3.453 -7.398 1 86.56 86 GLU A N 1
ATOM 640 C C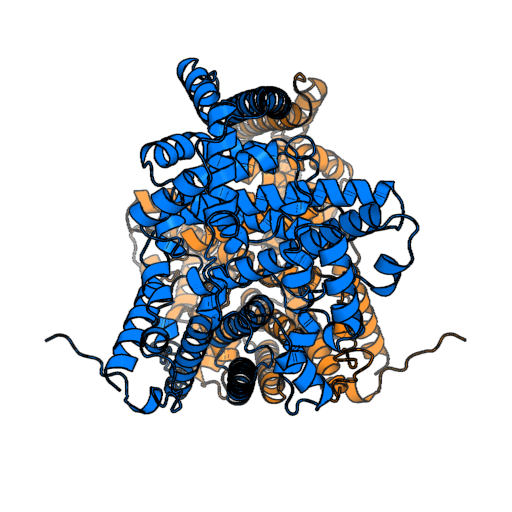A . GLU A 1 86 ? 28.938 -2.205 -7.441 1 86.56 86 GLU A CA 1
ATOM 641 C C . GLU A 1 86 ? 28.031 -1.002 -7.199 1 86.56 86 GLU A C 1
ATOM 643 O O . GLU A 1 86 ? 28.422 -0.061 -6.5 1 86.56 86 GLU A O 1
ATOM 648 N N . LEU A 1 87 ? 26.922 -1.053 -7.801 1 80.88 87 LEU A N 1
ATOM 649 C CA . LEU A 1 87 ? 25.953 0.032 -7.613 1 80.88 87 LEU A CA 1
ATOM 650 C C . LEU A 1 87 ? 25.547 0.141 -6.148 1 80.88 87 LEU A C 1
ATOM 652 O O . LEU A 1 87 ? 25.438 1.246 -5.613 1 80.88 87 LEU A O 1
ATOM 656 N N . LEU A 1 88 ? 25.25 -0.948 -5.551 1 84.12 88 LEU A N 1
ATOM 657 C CA . LEU A 1 88 ? 24.844 -0.965 -4.148 1 84.12 88 LEU A CA 1
ATOM 658 C C . LEU A 1 88 ? 25.953 -0.433 -3.258 1 84.12 88 LEU A C 1
ATOM 660 O O . LEU A 1 88 ? 25.703 0.291 -2.293 1 84.12 88 LEU A O 1
ATOM 664 N N . LEU A 1 89 ? 27.172 -0.793 -3.572 1 82.62 89 LEU A N 1
ATOM 665 C CA . LEU A 1 89 ? 28.328 -0.344 -2.793 1 82.62 89 LEU A CA 1
ATOM 666 C C . LEU A 1 89 ? 28.516 1.162 -2.934 1 82.62 89 LEU A C 1
ATOM 668 O O . LEU A 1 89 ? 28.828 1.844 -1.956 1 82.62 89 LEU A O 1
ATOM 672 N N . ARG A 1 90 ? 28.312 1.713 -4.102 1 76.44 90 ARG A N 1
ATOM 673 C CA . ARG A 1 90 ? 28.484 3.137 -4.371 1 76.44 90 ARG A CA 1
ATOM 674 C C . ARG A 1 90 ? 27.422 3.963 -3.645 1 76.44 90 ARG A C 1
ATOM 676 O O . ARG A 1 90 ? 27.656 5.129 -3.322 1 76.44 90 ARG A O 1
ATOM 683 N N . ARG A 1 91 ? 26.219 3.424 -3.502 1 73.06 91 ARG A N 1
ATOM 684 C CA . ARG A 1 91 ? 25.172 4.121 -2.77 1 73.06 91 ARG A CA 1
ATOM 685 C C . ARG A 1 91 ? 25.547 4.285 -1.3 1 73.06 91 ARG A C 1
ATOM 687 O O . ARG A 1 91 ? 25.141 5.258 -0.657 1 73.06 91 ARG A O 1
ATOM 694 N N . LYS A 1 92 ? 26.266 3.264 -0.823 1 69.88 92 LYS A N 1
ATOM 695 C CA . LYS A 1 92 ? 26.641 3.293 0.589 1 69.88 92 LYS A CA 1
ATOM 696 C C . LYS A 1 92 ? 27.938 4.078 0.8 1 69.88 92 LYS A C 1
ATOM 698 O O . LYS A 1 92 ? 28.047 4.855 1.749 1 69.88 92 LYS A O 1
ATOM 703 N N . THR A 1 93 ? 28.938 3.547 0.062 1 67.19 93 THR A N 1
ATOM 704 C CA . THR A 1 93 ? 30.25 4.156 0.217 1 67.19 93 THR A CA 1
ATOM 705 C C . THR A 1 93 ? 30.828 4.547 -1.141 1 67.19 93 THR A C 1
ATOM 707 O O . THR A 1 93 ? 30.516 3.918 -2.154 1 67.19 93 THR A O 1
ATOM 710 N N . SER A 1 94 ? 31.172 5.812 -1.497 1 62.06 94 SER A N 1
ATOM 711 C CA . SER A 1 94 ? 31.578 6.445 -2.746 1 62.06 94 SER A CA 1
ATOM 712 C C . SER A 1 94 ? 32.594 5.574 -3.502 1 62.06 94 SER A C 1
ATOM 714 O O . SER A 1 94 ? 32.5 5.465 -4.727 1 62.06 94 SER A O 1
ATOM 716 N N . ASP A 1 95 ? 33.656 5.016 -3.006 1 61.94 95 ASP A N 1
ATOM 717 C CA . ASP A 1 95 ? 34.781 4.699 -3.873 1 61.94 95 ASP A CA 1
ATOM 718 C C . ASP A 1 95 ? 35.156 3.229 -3.758 1 61.94 95 ASP A C 1
ATOM 720 O O . ASP A 1 95 ? 36.344 2.896 -3.676 1 61.94 95 ASP A O 1
ATOM 724 N N . VAL A 1 96 ? 34.125 2.33 -3.699 1 65.44 96 VAL A N 1
ATOM 725 C CA . VAL A 1 96 ? 34.688 0.994 -3.529 1 65.44 96 VAL A CA 1
ATOM 726 C C . VAL A 1 96 ? 34.188 0.083 -4.656 1 65.44 96 VAL A C 1
ATOM 728 O O . VAL A 1 96 ? 33 0.064 -4.98 1 65.44 96 VAL A O 1
ATOM 731 N N . ASP A 1 97 ? 35.188 -0.515 -5.383 1 76.81 97 ASP A N 1
ATOM 732 C CA . ASP A 1 97 ? 34.875 -1.526 -6.395 1 76.81 97 ASP A CA 1
ATOM 733 C C . ASP A 1 97 ? 34.469 -2.85 -5.75 1 76.81 97 ASP A C 1
ATOM 735 O O . ASP A 1 97 ? 34.781 -3.094 -4.578 1 76.81 97 ASP A O 1
ATOM 739 N N . TRP A 1 98 ? 33.781 -3.723 -6.484 1 81.88 98 TRP A N 1
ATOM 740 C CA . TRP A 1 98 ? 33.406 -5.059 -6.035 1 81.88 98 TRP A CA 1
ATOM 741 C C . TRP A 1 98 ? 34.625 -5.953 -5.875 1 81.88 98 TRP A C 1
ATOM 743 O O . TRP A 1 98 ? 35.406 -6.125 -6.812 1 81.88 98 TRP A O 1
ATOM 753 N N . PRO A 1 99 ? 34.969 -6.453 -4.707 1 84.69 99 PRO A N 1
ATOM 754 C CA . PRO A 1 99 ? 36.188 -7.223 -4.465 1 84.69 99 PRO A CA 1
ATOM 755 C C . PRO A 1 99 ? 36.281 -8.461 -5.348 1 84.69 99 PRO A C 1
ATOM 757 O O . PRO A 1 99 ? 35.281 -9.102 -5.637 1 84.69 99 PRO A O 1
ATOM 760 N N . GLU A 1 100 ? 37.5 -8.891 -5.746 1 87.31 100 GLU A N 1
ATOM 761 C CA . GLU A 1 100 ? 37.75 -10.016 -6.641 1 87.31 100 GLU A CA 1
ATOM 762 C C . GLU A 1 100 ? 37.312 -11.336 -6.02 1 87.31 100 GLU A C 1
ATOM 764 O O . GLU A 1 100 ? 36.844 -12.227 -6.723 1 87.31 100 GLU A O 1
ATOM 769 N N . PHE A 1 101 ? 37.5 -11.477 -4.777 1 88.94 101 PHE A N 1
ATOM 770 C CA . PHE A 1 101 ? 37.062 -12.703 -4.102 1 88.94 101 PHE A CA 1
ATOM 771 C C . PHE A 1 101 ? 35.562 -12.914 -4.234 1 88.94 101 PHE A C 1
ATOM 773 O O . PHE A 1 101 ? 35.094 -14.047 -4.395 1 88.94 101 PHE A O 1
ATOM 780 N N . SER A 1 102 ? 34.812 -11.852 -4.148 1 90.25 102 SER A N 1
ATOM 781 C CA . SER A 1 102 ? 33.375 -11.93 -4.297 1 90.25 102 SER A CA 1
ATOM 782 C C . SER A 1 102 ? 32.969 -12.336 -5.711 1 90.25 102 SER A C 1
ATOM 784 O O . SER A 1 102 ? 32.031 -13.094 -5.906 1 90.25 102 SER A O 1
ATOM 786 N N . LYS A 1 103 ? 33.719 -11.883 -6.641 1 89.81 103 LYS A N 1
ATOM 787 C CA . LYS A 1 103 ? 33.469 -12.242 -8.031 1 89.81 103 LYS A CA 1
ATOM 788 C C . LYS A 1 103 ? 33.688 -13.734 -8.266 1 89.81 103 LYS A C 1
ATOM 790 O O . LYS A 1 103 ? 32.875 -14.391 -8.914 1 89.81 103 LYS A O 1
ATOM 795 N N . THR A 1 104 ? 34.75 -14.25 -7.742 1 91.94 104 THR A N 1
ATOM 796 C CA . THR A 1 104 ? 35.094 -15.664 -7.879 1 91.94 104 THR A CA 1
ATOM 797 C C . THR A 1 104 ? 34.031 -16.516 -7.191 1 91.94 104 THR A C 1
ATOM 799 O O . THR A 1 104 ? 33.594 -17.547 -7.734 1 91.94 104 THR A O 1
ATOM 802 N N . ALA A 1 105 ? 33.656 -16.094 -6.062 1 93.12 105 ALA A N 1
ATOM 803 C CA . ALA A 1 105 ? 32.625 -16.828 -5.32 1 93.12 105 ALA A CA 1
ATOM 804 C C . ALA A 1 105 ? 31.312 -16.844 -6.086 1 93.12 105 ALA A C 1
ATOM 806 O O . ALA A 1 105 ? 30.594 -17.828 -6.066 1 93.12 105 ALA A O 1
ATOM 807 N N . CYS A 1 106 ? 31.016 -15.758 -6.707 1 94.94 106 CYS A N 1
ATOM 808 C CA . CYS A 1 106 ? 29.781 -15.641 -7.488 1 94.94 106 CYS A CA 1
ATOM 809 C C . CYS A 1 106 ? 29.812 -16.578 -8.688 1 94.94 106 CYS A C 1
ATOM 811 O O . CYS A 1 106 ? 28.828 -17.25 -8.984 1 94.94 106 CYS A O 1
ATOM 813 N N . TYR A 1 107 ? 30.984 -16.656 -9.344 1 93.56 107 TYR A N 1
ATOM 814 C CA . TYR A 1 107 ? 31.141 -17.562 -10.477 1 93.56 107 TYR A CA 1
ATOM 815 C C . TYR A 1 107 ? 31 -19.016 -10.055 1 93.56 107 TYR A C 1
ATOM 817 O O . TYR A 1 107 ? 30.391 -19.812 -10.766 1 93.56 107 TYR A O 1
ATOM 825 N N . ASP A 1 108 ? 31.531 -19.281 -8.961 1 92.94 108 ASP A N 1
ATOM 826 C CA . ASP A 1 108 ? 31.453 -20.656 -8.453 1 92.94 108 ASP A CA 1
ATOM 827 C C . ASP A 1 108 ? 30.016 -21.031 -8.109 1 92.94 108 ASP A C 1
ATOM 829 O O . ASP A 1 108 ? 29.578 -22.156 -8.375 1 92.94 108 ASP A O 1
ATOM 833 N N . TYR A 1 109 ? 29.359 -20.125 -7.512 1 94.25 109 TYR A N 1
ATOM 834 C CA . TYR A 1 109 ? 28 -20.391 -7.082 1 94.25 109 TYR A CA 1
ATOM 835 C C . TYR A 1 109 ? 27.078 -20.578 -8.281 1 94.25 109 TYR A C 1
ATOM 837 O O . TYR A 1 109 ? 26.203 -21.453 -8.258 1 94.25 109 TYR A O 1
ATOM 845 N N . PHE A 1 110 ? 27.25 -19.766 -9.297 1 96 110 PHE A N 1
ATOM 846 C CA . PHE A 1 110 ? 26.359 -19.812 -10.461 1 96 110 PHE A CA 1
ATOM 847 C C . PHE A 1 110 ? 27.016 -20.578 -11.602 1 96 110 PHE A C 1
ATOM 849 O O . PHE A 1 110 ? 26.719 -20.344 -12.773 1 96 110 PHE A O 1
ATOM 856 N N . ALA A 1 111 ? 27.953 -21.438 -11.281 1 94.56 111 ALA A N 1
ATOM 857 C CA . ALA A 1 111 ? 28.547 -22.297 -12.305 1 94.56 111 ALA A CA 1
ATOM 858 C C . ALA A 1 111 ? 27.5 -23.188 -12.945 1 94.56 111 ALA A C 1
ATOM 860 O O . ALA A 1 111 ? 26.484 -23.516 -12.32 1 94.56 111 ALA A O 1
ATOM 861 N N . PRO A 1 112 ? 27.703 -23.594 -14.164 1 94.12 112 PRO A N 1
ATOM 862 C CA . PRO A 1 112 ? 26.688 -24.391 -14.883 1 94.12 112 PRO A CA 1
ATOM 863 C C . PRO A 1 112 ? 26.25 -25.625 -14.102 1 94.12 112 PRO A C 1
ATOM 865 O O . PRO A 1 112 ? 25.047 -25.922 -14.031 1 94.12 112 PRO A O 1
ATOM 868 N N . SER A 1 113 ? 27.188 -26.312 -13.531 1 91.31 113 SER A N 1
ATOM 869 C CA . SER A 1 113 ? 26.844 -27.5 -12.766 1 91.31 113 SER A CA 1
ATOM 870 C C . SER A 1 113 ? 26 -27.156 -11.547 1 91.31 113 SER A C 1
ATOM 872 O O . SER A 1 113 ? 25.047 -27.875 -11.227 1 91.31 113 SER A O 1
ATOM 874 N N . GLN A 1 114 ? 26.375 -26.078 -10.859 1 92.25 114 GLN A N 1
ATOM 875 C CA . GLN A 1 114 ? 25.594 -25.641 -9.695 1 92.25 114 GLN A CA 1
ATOM 876 C C . GLN A 1 114 ? 24.203 -25.172 -10.117 1 92.25 114 GLN A C 1
ATOM 878 O O . GLN A 1 114 ? 23.219 -25.469 -9.445 1 92.25 114 GLN A O 1
ATOM 883 N N . LEU A 1 115 ? 24.141 -24.406 -11.195 1 94.12 115 LEU A N 1
ATOM 884 C CA . LEU A 1 115 ? 22.844 -23.953 -11.711 1 94.12 115 LEU A CA 1
ATOM 885 C C . LEU A 1 115 ? 21.922 -25.141 -12 1 94.12 115 LEU A C 1
ATOM 887 O O . LEU A 1 115 ? 20.75 -25.109 -11.648 1 94.12 115 LEU A O 1
ATOM 891 N N . HIS A 1 116 ? 22.5 -26.109 -12.641 1 92.38 116 HIS A N 1
ATOM 892 C CA . HIS A 1 116 ? 21.719 -27.312 -12.961 1 92.38 116 HIS A CA 1
ATOM 893 C C . HIS A 1 116 ? 21.172 -27.969 -11.703 1 92.38 116 HIS A C 1
ATOM 895 O O . HIS A 1 116 ? 20 -28.344 -11.656 1 92.38 116 HIS A O 1
ATOM 901 N N . SER A 1 117 ? 22.016 -28.109 -10.703 1 90.5 117 SER A N 1
ATOM 902 C CA . SER A 1 117 ? 21.625 -28.75 -9.445 1 90.5 117 SER A CA 1
ATOM 903 C C . SER A 1 117 ? 20.562 -27.906 -8.719 1 90.5 117 SER A C 1
ATOM 905 O O . SER A 1 117 ? 19.594 -28.453 -8.188 1 90.5 117 SER A O 1
ATOM 907 N N . HIS A 1 118 ? 20.797 -26.625 -8.617 1 94 118 HIS A N 1
ATOM 908 C CA . HIS A 1 118 ? 19.859 -25.734 -7.926 1 94 118 HIS A CA 1
ATOM 909 C C . HIS A 1 118 ? 18.516 -25.688 -8.641 1 94 118 HIS A C 1
ATOM 911 O O . HIS A 1 118 ? 17.469 -25.594 -7.996 1 94 118 HIS A O 1
ATOM 917 N N . LEU A 1 119 ? 18.484 -25.703 -9.945 1 93.75 119 LEU A N 1
ATOM 918 C CA . LEU A 1 119 ? 17.234 -25.719 -10.688 1 93.75 119 LEU A CA 1
ATOM 919 C C . LEU A 1 119 ? 16.469 -27.016 -10.438 1 93.75 119 LEU A C 1
ATOM 921 O O . LEU A 1 119 ? 15.234 -27.016 -10.336 1 93.75 119 LEU A O 1
ATOM 925 N N . ALA A 1 120 ? 17.219 -28.109 -10.375 1 90.69 120 ALA A N 1
ATOM 926 C CA . ALA A 1 120 ? 16.578 -29.375 -10.039 1 90.69 120 ALA A CA 1
ATOM 927 C C . ALA A 1 120 ? 15.898 -29.312 -8.672 1 90.69 120 ALA A C 1
ATOM 929 O O . ALA A 1 120 ? 14.781 -29.797 -8.508 1 90.69 120 ALA A O 1
ATOM 930 N N . ALA A 1 121 ? 16.594 -28.703 -7.75 1 91.81 121 ALA A N 1
ATOM 931 C CA . ALA A 1 121 ? 16.016 -28.531 -6.422 1 91.81 121 ALA A CA 1
ATOM 932 C C . ALA A 1 121 ? 14.789 -27.609 -6.473 1 91.81 121 ALA A C 1
ATOM 934 O O . ALA A 1 121 ? 13.805 -27.844 -5.77 1 91.81 121 ALA A O 1
ATOM 935 N N . TYR A 1 122 ? 14.859 -26.562 -7.273 1 95.12 122 TYR A N 1
ATOM 936 C CA . TYR A 1 122 ? 13.719 -25.672 -7.438 1 95.12 122 TYR A CA 1
ATOM 937 C C . TYR A 1 122 ? 12.484 -26.453 -7.891 1 95.12 122 TYR A C 1
ATOM 939 O O . TYR A 1 122 ? 11.414 -26.312 -7.297 1 95.12 122 TYR A O 1
ATOM 947 N N . TRP A 1 123 ? 12.594 -27.219 -8.898 1 92.88 123 TRP A N 1
ATOM 948 C CA . TRP A 1 123 ? 11.461 -27.938 -9.484 1 92.88 123 TRP A CA 1
ATOM 949 C C . TRP A 1 123 ? 10.906 -28.953 -8.5 1 92.88 123 TRP A C 1
ATOM 951 O O . TRP A 1 123 ? 9.695 -29.078 -8.336 1 92.88 123 TRP A O 1
ATOM 961 N N . ALA A 1 124 ? 11.742 -29.594 -7.816 1 89 124 ALA A N 1
ATOM 962 C CA . ALA A 1 124 ? 11.32 -30.719 -6.973 1 89 124 ALA A CA 1
ATOM 963 C C . ALA A 1 124 ? 10.758 -30.219 -5.645 1 89 124 ALA A C 1
ATOM 965 O O . ALA A 1 124 ? 9.82 -30.797 -5.098 1 89 124 ALA A O 1
ATOM 966 N N . LEU A 1 125 ? 11.344 -29.141 -5.172 1 91.44 125 LEU A N 1
ATOM 967 C CA . LEU A 1 125 ? 11.062 -28.828 -3.775 1 91.44 125 LEU A CA 1
ATOM 968 C C . LEU A 1 125 ? 10.266 -27.531 -3.662 1 91.44 125 LEU A C 1
ATOM 970 O O . LEU A 1 125 ? 9.438 -27.391 -2.758 1 91.44 125 LEU A O 1
ATOM 974 N N . TRP A 1 126 ? 10.477 -26.562 -4.504 1 95 126 TRP A N 1
ATOM 975 C CA . TRP A 1 126 ? 9.836 -25.266 -4.32 1 95 126 TRP A CA 1
ATOM 976 C C . TRP A 1 126 ? 8.625 -25.109 -5.238 1 95 126 TRP A C 1
ATOM 978 O O . TRP A 1 126 ? 7.586 -24.594 -4.824 1 95 126 TRP A O 1
ATOM 988 N N . HIS A 1 127 ? 8.688 -25.547 -6.48 1 95.06 127 HIS A N 1
ATOM 989 C CA . HIS A 1 127 ? 7.695 -25.297 -7.52 1 95.06 127 HIS A CA 1
ATOM 990 C C . HIS A 1 127 ? 6.297 -25.672 -7.043 1 95.06 127 HIS A C 1
ATOM 992 O O . HIS A 1 127 ? 5.332 -24.953 -7.301 1 95.06 127 HIS A O 1
ATOM 998 N N . PRO A 1 128 ? 6.125 -26.766 -6.305 1 92.44 128 PRO A N 1
ATOM 999 C CA . PRO A 1 128 ? 4.777 -27.125 -5.848 1 92.44 128 PRO A CA 1
ATOM 1000 C C . PRO A 1 128 ? 4.137 -26.031 -4.996 1 92.44 128 PRO A C 1
ATOM 1002 O O . PRO A 1 128 ? 2.912 -25.891 -4.992 1 92.44 128 PRO A O 1
ATOM 1005 N N . ASN A 1 129 ? 4.934 -25.281 -4.293 1 94.88 129 ASN A N 1
ATOM 1006 C CA . ASN A 1 129 ? 4.414 -24.234 -3.418 1 94.88 129 ASN A CA 1
ATOM 1007 C C . ASN A 1 129 ? 3.994 -23 -4.211 1 94.88 129 ASN A C 1
ATOM 1009 O O . ASN A 1 129 ? 3.18 -22.203 -3.738 1 94.88 129 ASN A O 1
ATOM 1013 N N . CYS A 1 130 ? 4.562 -22.875 -5.336 1 96.69 130 CYS A N 1
ATOM 1014 C CA . CYS A 1 130 ? 4.297 -21.703 -6.18 1 96.69 130 CYS A CA 1
ATOM 1015 C C . CYS A 1 130 ? 4.426 -22.062 -7.656 1 96.69 130 CYS A C 1
ATOM 1017 O O . CYS A 1 130 ? 5.383 -21.656 -8.32 1 96.69 130 CYS A O 1
ATOM 1019 N N . PRO A 1 131 ? 3.473 -22.781 -8.172 1 96.69 131 PRO A N 1
ATOM 1020 C CA . PRO A 1 131 ? 3.543 -23.266 -9.555 1 96.69 131 PRO A CA 1
ATOM 1021 C C . PRO A 1 131 ? 3.174 -22.203 -10.578 1 96.69 131 PRO A C 1
ATOM 1023 O O . PRO A 1 131 ? 2.166 -22.328 -11.273 1 96.69 131 PRO A O 1
ATOM 1026 N N . ILE A 1 132 ? 4.02 -21.219 -10.742 1 98.06 132 ILE A N 1
ATOM 1027 C CA . ILE A 1 132 ? 3.729 -20.094 -11.633 1 98.06 132 ILE A CA 1
ATOM 1028 C C . ILE A 1 132 ? 4.551 -20.219 -12.914 1 98.06 132 ILE A C 1
ATOM 1030 O O . ILE A 1 132 ? 4.402 -19.422 -13.836 1 98.06 132 ILE A O 1
ATOM 1034 N N . ILE A 1 133 ? 5.445 -21.219 -12.977 1 98 133 ILE A N 1
ATOM 1035 C CA . ILE A 1 133 ? 6.219 -21.516 -14.172 1 98 133 ILE A CA 1
ATOM 1036 C C . ILE A 1 133 ? 5.824 -22.891 -14.703 1 98 133 ILE A C 1
ATOM 1038 O O . ILE A 1 133 ? 5.773 -23.875 -13.945 1 98 133 ILE A O 1
ATOM 1042 N N . HIS A 1 134 ? 5.496 -22.984 -15.977 1 98 134 HIS A N 1
ATOM 1043 C CA . HIS A 1 134 ? 5.086 -24.25 -16.594 1 98 134 HIS A CA 1
ATOM 1044 C C . HIS A 1 134 ? 6.289 -25.125 -16.922 1 98 134 HIS A C 1
ATOM 1046 O O . HIS A 1 134 ? 6.961 -24.906 -17.938 1 98 134 HIS A O 1
ATOM 1052 N N . LYS A 1 135 ? 6.527 -26.172 -16.172 1 96.88 135 LYS A N 1
ATOM 1053 C CA . LYS A 1 135 ? 7.738 -26.984 -16.234 1 96.88 135 LYS A CA 1
ATOM 1054 C C . LYS A 1 135 ? 7.848 -27.703 -17.578 1 96.88 135 LYS A C 1
ATOM 1056 O O . LYS A 1 135 ? 8.906 -27.672 -18.219 1 96.88 135 LYS A O 1
ATOM 1061 N N . PRO A 1 136 ? 6.75 -28.219 -18.125 1 95.94 136 PRO A N 1
ATOM 1062 C CA . PRO A 1 136 ? 6.895 -29.016 -19.344 1 95.94 136 PRO A CA 1
ATOM 1063 C C . PRO A 1 136 ? 7.344 -28.188 -20.547 1 95.94 136 PRO A C 1
ATOM 1065 O O . PRO A 1 136 ? 7.977 -28.719 -21.469 1 95.94 136 PRO A O 1
ATOM 1068 N N . THR A 1 137 ? 6.984 -26.922 -20.562 1 95.69 137 THR A N 1
ATOM 1069 C CA . THR A 1 137 ? 7.383 -26.094 -21.703 1 95.69 137 THR A CA 1
ATOM 1070 C C . THR A 1 137 ? 8.586 -25.219 -21.359 1 95.69 137 THR A C 1
ATOM 1072 O O . THR A 1 137 ? 8.992 -24.359 -22.141 1 95.69 137 THR A O 1
ATOM 1075 N N . PHE A 1 138 ? 9.156 -25.422 -20.203 1 96.19 138 PHE A N 1
ATOM 1076 C CA . PHE A 1 138 ? 10.297 -24.641 -19.734 1 96.19 138 PHE A CA 1
ATOM 1077 C C . PHE A 1 138 ? 11.578 -25.094 -20.422 1 96.19 138 PHE A C 1
ATOM 1079 O O . PHE A 1 138 ? 11.852 -26.281 -20.531 1 96.19 138 PHE A O 1
ATOM 1086 N N . THR A 1 139 ? 12.359 -24.172 -20.891 1 94.69 139 THR A N 1
ATOM 1087 C CA . THR A 1 139 ? 13.719 -24.406 -21.359 1 94.69 139 THR A CA 1
ATOM 1088 C C . THR A 1 139 ? 14.672 -23.344 -20.828 1 94.69 139 THR A C 1
ATOM 1090 O O . THR A 1 139 ? 14.32 -22.156 -20.781 1 94.69 139 THR A O 1
ATOM 1093 N N . ALA A 1 140 ? 15.859 -23.766 -20.422 1 94.31 140 ALA A N 1
ATOM 1094 C CA . ALA A 1 140 ? 16.844 -22.828 -19.875 1 94.31 140 ALA A CA 1
ATOM 1095 C C . ALA A 1 140 ? 17.266 -21.812 -20.922 1 94.31 140 ALA A C 1
ATOM 1097 O O . ALA A 1 140 ? 17.594 -20.672 -20.594 1 94.31 140 ALA A O 1
ATOM 1098 N N . SER A 1 141 ? 17.219 -22.266 -22.172 1 94.62 141 SER A N 1
ATOM 1099 C CA . SER A 1 141 ? 17.656 -21.391 -23.266 1 94.62 141 SER A CA 1
ATOM 1100 C C . SER A 1 141 ? 16.719 -20.203 -23.438 1 94.62 141 SER A C 1
ATOM 1102 O O . SER A 1 141 ? 17.156 -19.094 -23.719 1 94.62 141 SER A O 1
ATOM 1104 N N . GLU A 1 142 ? 15.438 -20.406 -23.219 1 93.88 142 GLU A N 1
ATOM 1105 C CA . GLU A 1 142 ? 14.438 -19.359 -23.438 1 93.88 142 GLU A CA 1
ATOM 1106 C C . GLU A 1 142 ? 14.18 -18.578 -22.156 1 93.88 142 GLU A C 1
ATOM 1108 O O . GLU A 1 142 ? 13.617 -17.484 -22.188 1 93.88 142 GLU A O 1
ATOM 1113 N N . CYS A 1 143 ? 14.578 -19.125 -21.047 1 96.19 143 CYS A N 1
ATOM 1114 C CA . CYS A 1 143 ? 14.352 -18.469 -19.766 1 96.19 143 CYS A CA 1
ATOM 1115 C C . CYS A 1 143 ? 15.297 -17.281 -19.578 1 96.19 143 CYS A C 1
ATOM 1117 O O . CYS A 1 143 ? 16.516 -17.438 -19.703 1 96.19 143 CYS A O 1
ATOM 1119 N N . PRO A 1 144 ? 14.75 -16.078 -19.297 1 97.06 144 PRO A N 1
ATOM 1120 C CA . PRO A 1 144 ? 15.641 -14.945 -19.047 1 97.06 144 PRO A CA 1
ATOM 1121 C C . PRO A 1 144 ? 16.594 -15.18 -17.891 1 97.06 144 PRO A C 1
ATOM 1123 O O . PRO A 1 144 ? 16.234 -15.805 -16.891 1 97.06 144 PRO A O 1
ATOM 1126 N N . PRO A 1 145 ? 17.797 -14.656 -17.984 1 97.75 145 PRO A N 1
ATOM 1127 C CA . PRO A 1 145 ? 18.797 -14.867 -16.938 1 97.75 145 PRO A CA 1
ATOM 1128 C C . PRO A 1 145 ? 18.312 -14.398 -15.555 1 97.75 145 PRO A C 1
ATOM 1130 O O . PRO A 1 145 ? 18.641 -15.023 -14.539 1 97.75 145 PRO A O 1
ATOM 1133 N N . ARG A 1 146 ? 17.594 -13.312 -15.469 1 97.88 146 ARG A N 1
ATOM 1134 C CA . ARG A 1 146 ? 17.094 -12.82 -14.195 1 97.88 146 ARG A CA 1
ATOM 1135 C C . ARG A 1 146 ? 16.219 -13.875 -13.508 1 97.88 146 ARG A C 1
ATOM 1137 O O . ARG A 1 146 ? 16.375 -14.117 -12.305 1 97.88 146 ARG A O 1
ATOM 1144 N N . LEU A 1 147 ? 15.305 -14.43 -14.273 1 98.25 147 LEU A N 1
ATOM 1145 C CA . LEU A 1 147 ? 14.406 -15.445 -13.727 1 98.25 147 LEU A CA 1
ATOM 1146 C C . LEU A 1 147 ? 15.164 -16.719 -13.367 1 98.25 147 LEU A C 1
ATOM 1148 O O . LEU A 1 147 ? 14.93 -17.297 -12.305 1 98.25 147 LEU A O 1
ATOM 1152 N N . LEU A 1 148 ? 16.094 -17.078 -14.227 1 98.19 148 LEU A N 1
ATOM 1153 C CA . LEU A 1 148 ? 16.891 -18.281 -13.984 1 98.19 148 LEU A CA 1
ATOM 1154 C C . LEU A 1 148 ? 17.703 -18.141 -12.695 1 98.19 148 LEU A C 1
ATOM 1156 O O . LEU A 1 148 ? 17.797 -19.094 -11.914 1 98.19 148 LEU A O 1
ATOM 1160 N N . ALA A 1 149 ? 18.297 -17 -12.484 1 98.38 149 ALA A N 1
ATOM 1161 C CA . ALA A 1 149 ? 19.109 -16.75 -11.297 1 98.38 149 ALA A CA 1
ATOM 1162 C C . ALA A 1 149 ? 18.266 -16.891 -10.023 1 98.38 149 ALA A C 1
ATOM 1164 O O . ALA A 1 149 ? 18.703 -17.516 -9.055 1 98.38 149 ALA A O 1
ATOM 1165 N N . VAL A 1 150 ? 17.078 -16.328 -10.039 1 98.56 150 VAL A N 1
ATOM 1166 C CA . VAL A 1 150 ? 16.25 -16.344 -8.836 1 98.56 150 VAL A CA 1
ATOM 1167 C C . VAL A 1 150 ? 15.727 -17.766 -8.586 1 98.56 150 VAL A C 1
ATOM 1169 O O . VAL A 1 150 ? 15.602 -18.188 -7.438 1 98.56 150 VAL A O 1
ATOM 1172 N N . MET A 1 151 ? 15.352 -18.484 -9.625 1 98.12 151 MET A N 1
ATOM 1173 C CA . MET A 1 151 ? 14.961 -19.875 -9.484 1 98.12 151 MET A CA 1
ATOM 1174 C C . MET A 1 151 ? 16.078 -20.688 -8.82 1 98.12 151 MET A C 1
ATOM 1176 O O . MET A 1 151 ? 15.812 -21.484 -7.918 1 98.12 151 MET A O 1
ATOM 1180 N N . ALA A 1 152 ? 17.281 -20.422 -9.289 1 97.56 152 ALA A N 1
ATOM 1181 C CA . ALA A 1 152 ? 18.438 -21.141 -8.719 1 97.56 152 ALA A CA 1
ATOM 1182 C C . ALA A 1 152 ? 18.609 -20.797 -7.242 1 97.56 152 ALA A C 1
ATOM 1184 O O . ALA A 1 152 ? 18.906 -21.672 -6.434 1 97.56 152 ALA A O 1
ATOM 1185 N N . LEU A 1 153 ? 18.453 -19.531 -6.887 1 98.31 153 LEU A N 1
ATOM 1186 C CA . LEU A 1 153 ? 18.578 -19.125 -5.492 1 98.31 153 LEU A CA 1
ATOM 1187 C C . LEU A 1 153 ? 17.516 -19.797 -4.633 1 98.31 153 LEU A C 1
ATOM 1189 O O . LEU A 1 153 ? 17.797 -20.266 -3.529 1 98.31 153 LEU A O 1
ATOM 1193 N N . LEU A 1 154 ? 16.266 -19.844 -5.105 1 97.88 154 LEU A N 1
ATOM 1194 C CA . LEU A 1 154 ? 15.188 -20.516 -4.379 1 97.88 154 LEU A CA 1
ATOM 1195 C C . LEU A 1 154 ? 15.516 -21.984 -4.172 1 97.88 154 LEU A C 1
ATOM 1197 O O . LEU A 1 154 ? 15.344 -22.516 -3.074 1 97.88 154 LEU A O 1
ATOM 1201 N N . GLY A 1 155 ? 16 -22.641 -5.242 1 95.75 155 GLY A N 1
ATOM 1202 C CA . GLY A 1 155 ? 16.406 -24.031 -5.133 1 95.75 155 GLY A CA 1
ATOM 1203 C C . GLY A 1 155 ? 17.5 -24.25 -4.102 1 95.75 155 GLY A C 1
ATOM 1204 O O . GLY A 1 155 ? 17.438 -25.203 -3.324 1 95.75 155 GLY A O 1
ATOM 1205 N N . ALA A 1 156 ? 18.453 -23.375 -4.094 1 95.31 156 ALA A N 1
ATOM 1206 C CA . ALA A 1 156 ? 19.578 -23.484 -3.166 1 95.31 156 ALA A CA 1
ATOM 1207 C C . ALA A 1 156 ? 19.109 -23.344 -1.721 1 95.31 156 ALA A C 1
ATOM 1209 O O . ALA A 1 156 ? 19.656 -23.984 -0.82 1 95.31 156 ALA A O 1
ATOM 1210 N N . CYS A 1 157 ? 18.156 -22.5 -1.465 1 95.5 157 CYS A N 1
ATOM 1211 C CA . CYS A 1 157 ? 17.625 -22.281 -0.119 1 95.5 157 CYS A CA 1
ATOM 1212 C C . CYS A 1 157 ? 16.969 -23.547 0.422 1 95.5 157 CYS A C 1
ATOM 1214 O O . CYS A 1 157 ? 16.828 -23.703 1.636 1 95.5 157 CYS A O 1
ATOM 1216 N N . LEU A 1 158 ? 16.5 -24.391 -0.469 1 93.56 158 LEU A N 1
ATOM 1217 C CA . LEU A 1 158 ? 15.805 -25.609 -0.045 1 93.56 158 LEU A CA 1
ATOM 1218 C C . LEU A 1 158 ? 16.734 -26.812 -0.108 1 93.56 158 LEU A C 1
ATOM 1220 O O . LEU A 1 158 ? 16.359 -27.922 0.287 1 93.56 158 LEU A O 1
ATOM 1224 N N . SER A 1 159 ? 17.953 -26.578 -0.582 1 89.62 159 SER A N 1
ATOM 1225 C CA . SER A 1 159 ? 18.922 -27.656 -0.685 1 89.62 159 SER A CA 1
ATOM 1226 C C . SER A 1 159 ? 19.188 -28.297 0.675 1 89.62 159 SER A C 1
ATOM 1228 O O . SER A 1 159 ? 19.219 -27.609 1.695 1 89.62 159 SER A O 1
ATOM 1230 N N . PRO A 1 160 ? 19.344 -29.594 0.686 1 88.12 160 PRO A N 1
ATOM 1231 C CA . PRO A 1 160 ? 19.656 -30.266 1.948 1 88.12 160 PRO A CA 1
ATOM 1232 C C . PRO A 1 160 ? 21.078 -29.953 2.426 1 88.12 160 PRO A C 1
ATOM 1234 O O . PRO A 1 160 ? 21.422 -30.25 3.574 1 88.12 160 PRO A O 1
ATOM 1237 N N . ILE A 1 161 ? 21.906 -29.438 1.55 1 88.38 161 ILE A N 1
ATOM 1238 C CA . ILE A 1 161 ? 23.266 -29.047 1.892 1 88.38 161 ILE A CA 1
ATOM 1239 C C . ILE A 1 161 ? 23.281 -27.625 2.434 1 88.38 161 ILE A C 1
ATOM 1241 O O . ILE A 1 161 ? 23.109 -26.656 1.677 1 88.38 161 ILE A O 1
ATOM 1245 N N . PRO A 1 162 ? 23.531 -27.453 3.682 1 88.19 162 PRO A N 1
ATOM 1246 C CA . PRO A 1 162 ? 23.422 -26.156 4.328 1 88.19 162 PRO A CA 1
ATOM 1247 C C . PRO A 1 162 ? 24.312 -25.094 3.676 1 88.19 162 PRO A C 1
ATOM 1249 O O . PRO A 1 162 ? 23.953 -23.906 3.658 1 88.19 162 PRO A O 1
ATOM 1252 N N . GLU A 1 163 ? 25.406 -25.484 3.139 1 90.5 163 GLU A N 1
ATOM 1253 C CA . GLU A 1 163 ? 26.344 -24.547 2.527 1 90.5 163 GLU A CA 1
ATOM 1254 C C . GLU A 1 163 ? 25.719 -23.859 1.316 1 90.5 163 GLU A C 1
ATOM 1256 O O . GLU A 1 163 ? 26.062 -22.719 1.007 1 90.5 163 GLU A O 1
ATOM 1261 N N . HIS A 1 164 ? 24.875 -24.562 0.655 1 91.75 164 HIS A N 1
ATOM 1262 C CA . HIS A 1 164 ? 24.219 -23.984 -0.511 1 91.75 164 HIS A CA 1
ATOM 1263 C C . HIS A 1 164 ? 23.359 -22.781 -0.12 1 91.75 164 HIS A C 1
ATOM 1265 O O . HIS A 1 164 ? 23.406 -21.734 -0.772 1 91.75 164 HIS A O 1
ATOM 1271 N N . ARG A 1 165 ? 22.625 -22.922 0.903 1 92.62 165 ARG A N 1
ATOM 1272 C CA . ARG A 1 165 ? 21.797 -21.828 1.401 1 92.62 165 ARG A CA 1
ATOM 1273 C C . ARG A 1 165 ? 22.656 -20.672 1.884 1 92.62 165 ARG A C 1
ATOM 1275 O O . ARG A 1 165 ? 22.391 -19.516 1.559 1 92.62 165 ARG A O 1
ATOM 1282 N N . ALA A 1 166 ? 23.672 -20.969 2.648 1 93.12 166 ALA A N 1
ATOM 1283 C CA . ALA A 1 166 ? 24.547 -19.938 3.193 1 93.12 166 ALA A CA 1
ATOM 1284 C C . ALA A 1 166 ? 25.188 -19.125 2.076 1 93.12 166 ALA A C 1
ATOM 1286 O O . ALA A 1 166 ? 25.281 -17.891 2.178 1 93.12 166 ALA A O 1
ATOM 1287 N N . SER A 1 167 ? 25.609 -19.828 1.062 1 92.88 167 SER A N 1
ATOM 1288 C CA . SER A 1 167 ? 26.219 -19.156 -0.078 1 92.88 167 SER A CA 1
ATOM 1289 C C . SER A 1 167 ? 25.203 -18.312 -0.842 1 92.88 167 SER A C 1
ATOM 1291 O O . SER A 1 167 ? 25.531 -17.25 -1.363 1 92.88 167 SER A O 1
ATOM 1293 N N . ALA A 1 168 ? 24.031 -18.812 -0.943 1 95.56 168 ALA A N 1
ATOM 1294 C CA . ALA A 1 168 ? 22.969 -18.109 -1.673 1 95.56 168 ALA A CA 1
ATOM 1295 C C . ALA A 1 168 ? 22.688 -16.75 -1.048 1 95.56 168 ALA A C 1
ATOM 1297 O O . ALA A 1 168 ? 22.438 -15.766 -1.759 1 95.56 168 ALA A O 1
ATOM 1298 N N . LEU A 1 169 ? 22.734 -16.609 0.25 1 94.56 169 LEU A N 1
ATOM 1299 C CA . LEU A 1 169 ? 22.391 -15.398 1.003 1 94.56 169 LEU A CA 1
ATOM 1300 C C . LEU A 1 169 ? 23.266 -14.227 0.577 1 94.56 169 LEU A C 1
ATOM 1302 O O . LEU A 1 169 ? 22.844 -13.07 0.631 1 94.56 169 LEU A O 1
ATOM 1306 N N . LEU A 1 170 ? 24.422 -14.516 0.071 1 93.56 170 LEU A N 1
ATOM 1307 C CA . LEU A 1 170 ? 25.406 -13.492 -0.3 1 93.56 170 LEU A CA 1
ATOM 1308 C C . LEU A 1 170 ? 24.906 -12.695 -1.5 1 93.56 170 LEU A C 1
ATOM 1310 O O . LEU A 1 170 ? 25.344 -11.555 -1.713 1 93.56 170 LEU A O 1
ATOM 1314 N N . TRP A 1 171 ? 24.016 -13.281 -2.229 1 96.25 171 TRP A N 1
ATOM 1315 C CA . TRP A 1 171 ? 23.703 -12.68 -3.521 1 96.25 171 TRP A CA 1
ATOM 1316 C C . TRP A 1 171 ? 22.297 -12.086 -3.521 1 96.25 171 TRP A C 1
ATOM 1318 O O . TRP A 1 171 ? 21.875 -11.477 -4.512 1 96.25 171 TRP A O 1
ATOM 1328 N N . PHE A 1 172 ? 21.531 -12.18 -2.447 1 96.62 172 PHE A N 1
ATOM 1329 C CA . PHE A 1 172 ? 20.125 -11.797 -2.381 1 96.62 172 PHE A CA 1
ATOM 1330 C C . PHE A 1 172 ? 19.938 -10.328 -2.758 1 96.62 172 PHE A C 1
ATOM 1332 O O . PHE A 1 172 ? 19.156 -10 -3.654 1 96.62 172 PHE A O 1
ATOM 1339 N N . ASP A 1 173 ? 20.734 -9.438 -2.131 1 95.5 173 ASP A N 1
ATOM 1340 C CA . ASP A 1 173 ? 20.547 -8.008 -2.328 1 95.5 173 ASP A CA 1
ATOM 1341 C C . ASP A 1 173 ? 20.953 -7.59 -3.742 1 95.5 173 ASP A C 1
ATOM 1343 O O . ASP A 1 173 ? 20.281 -6.754 -4.359 1 95.5 173 ASP A O 1
ATOM 1347 N N . SER A 1 174 ? 22.062 -8.148 -4.238 1 96 174 SER A N 1
ATOM 1348 C CA . SER A 1 174 ? 22.531 -7.824 -5.586 1 96 174 SER A CA 1
ATOM 1349 C C . SER A 1 174 ? 21.531 -8.289 -6.641 1 96 174 SER A C 1
ATOM 1351 O O . SER A 1 174 ? 21.266 -7.578 -7.609 1 96 174 SER A O 1
ATOM 1353 N N . VAL A 1 175 ? 21.031 -9.508 -6.453 1 97.81 175 VAL A N 1
ATOM 1354 C CA . VAL A 1 175 ? 20.062 -10.047 -7.406 1 97.81 175 VAL A CA 1
ATOM 1355 C C . VAL A 1 175 ? 18.766 -9.25 -7.328 1 97.81 175 VAL A C 1
ATOM 1357 O O . VAL A 1 175 ? 18.125 -8.992 -8.352 1 97.81 175 VAL A O 1
ATOM 1360 N N . GLU A 1 176 ? 18.328 -8.891 -6.09 1 97.81 176 GLU A N 1
ATOM 1361 C CA . GLU A 1 176 ? 17.156 -8.031 -5.926 1 97.81 176 GLU A CA 1
ATOM 1362 C C . GLU A 1 176 ? 17.297 -6.738 -6.727 1 97.81 176 GLU A C 1
ATOM 1364 O O . GLU A 1 176 ? 16.391 -6.363 -7.473 1 97.81 176 GLU A O 1
ATOM 1369 N N . GLU A 1 177 ? 18.422 -6.086 -6.566 1 93.81 177 GLU A N 1
ATOM 1370 C CA . GLU A 1 177 ? 18.688 -4.852 -7.297 1 93.81 177 GLU A CA 1
ATOM 1371 C C . GLU A 1 177 ? 18.641 -5.082 -8.805 1 93.81 177 GLU A C 1
ATOM 1373 O O . GLU A 1 177 ? 18.062 -4.289 -9.547 1 93.81 177 GLU A O 1
ATOM 1378 N N . TRP A 1 178 ? 19.25 -6.117 -9.234 1 95.94 178 TRP A N 1
ATOM 1379 C CA . TRP A 1 178 ? 19.312 -6.461 -10.648 1 95.94 178 TRP A CA 1
ATOM 1380 C C . TRP A 1 178 ? 17.922 -6.723 -11.211 1 95.94 178 TRP A C 1
ATOM 1382 O O . TRP A 1 178 ? 17.531 -6.152 -12.234 1 95.94 178 TRP A O 1
ATOM 1392 N N . VAL A 1 179 ? 17.141 -7.547 -10.562 1 97.62 179 VAL A N 1
ATOM 1393 C CA . VAL A 1 179 ? 15.812 -7.957 -11.016 1 97.62 179 VAL A CA 1
ATOM 1394 C C . VAL A 1 179 ? 14.875 -6.75 -11.055 1 97.62 179 VAL A C 1
ATOM 1396 O O . VAL A 1 179 ? 14.141 -6.555 -12.023 1 97.62 179 VAL A O 1
ATOM 1399 N N . PHE A 1 180 ? 14.93 -5.875 -10.109 1 94.5 180 PHE A N 1
ATOM 1400 C CA . PHE A 1 180 ? 13.992 -4.758 -10 1 94.5 180 PHE A CA 1
ATOM 1401 C C . PHE A 1 180 ? 14.445 -3.592 -10.867 1 94.5 180 PHE A C 1
ATOM 1403 O O . PHE A 1 180 ? 13.719 -2.605 -11.023 1 94.5 180 PHE A O 1
ATOM 1410 N N . SER A 1 181 ? 15.641 -3.727 -11.469 1 90.62 181 SER A N 1
ATOM 1411 C CA . SER A 1 181 ? 16.094 -2.711 -12.414 1 90.62 181 SER A CA 1
ATOM 1412 C C . SER A 1 181 ? 15.672 -3.055 -13.836 1 90.62 181 SER A C 1
ATOM 1414 O O . SER A 1 181 ? 15.938 -2.293 -14.773 1 90.62 181 SER A O 1
ATOM 1416 N N . ALA A 1 182 ? 14.992 -4.191 -14.016 1 92.94 182 ALA A N 1
ATOM 1417 C CA . ALA A 1 182 ? 14.562 -4.605 -15.344 1 92.94 182 ALA A CA 1
ATOM 1418 C C . ALA A 1 182 ? 13.602 -3.588 -15.953 1 92.94 182 ALA A C 1
ATOM 1420 O O . ALA A 1 182 ? 12.602 -3.221 -15.328 1 92.94 182 ALA A O 1
ATOM 1421 N N . PRO A 1 183 ? 13.836 -3.166 -17.156 1 88.94 183 PRO A N 1
ATOM 1422 C CA . PRO A 1 183 ? 12.945 -2.189 -17.797 1 88.94 183 PRO A CA 1
ATOM 1423 C C . PRO A 1 183 ? 11.539 -2.736 -18.031 1 88.94 183 PRO A C 1
ATOM 1425 O O . PRO A 1 183 ? 10.578 -1.967 -18.094 1 88.94 183 PRO A O 1
ATOM 1428 N N . GLU A 1 184 ? 11.453 -4.027 -18.141 1 91.31 184 GLU A N 1
ATOM 1429 C CA . GLU A 1 184 ? 10.164 -4.668 -18.391 1 91.31 184 GLU A CA 1
ATOM 1430 C C . GLU A 1 184 ? 9.281 -4.645 -17.156 1 91.31 184 GLU A C 1
ATOM 1432 O O . GLU A 1 184 ? 8.07 -4.859 -17.25 1 91.31 184 GLU A O 1
ATOM 1437 N N . LEU A 1 185 ? 9.945 -4.445 -16.031 1 91.69 185 LEU A N 1
ATOM 1438 C CA . LEU A 1 185 ? 9.188 -4.355 -14.797 1 91.69 185 LEU A CA 1
ATOM 1439 C C . LEU A 1 185 ? 8.609 -2.957 -14.609 1 91.69 185 LEU A C 1
ATOM 1441 O O . LEU A 1 185 ? 9.086 -2.189 -13.773 1 91.69 185 LEU A O 1
ATOM 1445 N N . THR A 1 186 ? 7.672 -2.586 -15.422 1 87.19 186 THR A N 1
ATOM 1446 C CA . THR A 1 186 ? 7.078 -1.254 -15.414 1 87.19 186 THR A CA 1
ATOM 1447 C C . THR A 1 186 ? 5.57 -1.334 -15.195 1 87.19 186 THR A C 1
ATOM 1449 O O . THR A 1 186 ? 4.945 -2.346 -15.516 1 87.19 186 THR A O 1
ATOM 1452 N N . ASP A 1 187 ? 5.062 -0.316 -14.648 1 85.62 187 ASP A N 1
ATOM 1453 C CA . ASP A 1 187 ? 3.621 -0.262 -14.422 1 85.62 187 ASP A CA 1
ATOM 1454 C C . ASP A 1 187 ? 2.916 0.509 -15.539 1 85.62 187 ASP A C 1
ATOM 1456 O O . ASP A 1 187 ? 1.749 0.879 -15.398 1 85.62 187 ASP A O 1
ATOM 1460 N N . ASP A 1 188 ? 3.621 0.695 -16.609 1 82.25 188 ASP A N 1
ATOM 1461 C CA . ASP A 1 188 ? 2.984 1.284 -17.781 1 82.25 188 ASP A CA 1
ATOM 1462 C C . ASP A 1 188 ? 1.895 0.369 -18.344 1 82.25 188 ASP A C 1
ATOM 1464 O O . ASP A 1 188 ? 2.076 -0.848 -18.406 1 82.25 188 ASP A O 1
ATOM 1468 N N . PRO A 1 189 ? 0.801 1.002 -18.641 1 78.12 189 PRO A N 1
ATOM 1469 C CA . PRO A 1 189 ? -0.279 0.162 -19.156 1 78.12 189 PRO A CA 1
ATOM 1470 C C . PRO A 1 189 ? 0.141 -0.643 -20.391 1 78.12 189 PRO A C 1
ATOM 1472 O O . PRO A 1 189 ? 0.834 -0.122 -21.266 1 78.12 189 PRO A O 1
ATOM 1475 N N . LEU A 1 190 ? -0.135 -1.906 -20.328 1 78.31 190 LEU A N 1
ATOM 1476 C CA . LEU A 1 190 ? 0.141 -2.797 -21.453 1 78.31 190 LEU A CA 1
ATOM 1477 C C . LEU A 1 190 ? -1.135 -3.105 -22.234 1 78.31 190 LEU A C 1
ATOM 1479 O O . LEU A 1 190 ? -2.137 -3.523 -21.641 1 78.31 190 LEU A O 1
ATOM 1483 N N . GLN A 1 191 ? -1.214 -2.625 -23.453 1 66.81 191 GLN A N 1
ATOM 1484 C CA . GLN A 1 191 ? -2.361 -2.994 -24.266 1 66.81 191 GLN A CA 1
ATOM 1485 C C . GLN A 1 191 ? -2.205 -4.406 -24.828 1 66.81 191 GLN A C 1
ATOM 1487 O O . GLN A 1 191 ? -1.275 -4.676 -25.594 1 66.81 191 GLN A O 1
ATOM 1492 N N . ILE A 1 192 ? -2.943 -5.293 -24.266 1 63.53 192 ILE A N 1
ATOM 1493 C CA . ILE A 1 192 ? -2.9 -6.676 -24.719 1 63.53 192 ILE A CA 1
ATOM 1494 C C . ILE A 1 192 ? -3.721 -6.82 -26 1 63.53 192 ILE A C 1
ATOM 1496 O O . ILE A 1 192 ? -4.953 -6.828 -25.953 1 63.53 192 ILE A O 1
ATOM 1500 N N . GLU A 1 193 ? -3.152 -6.34 -27.094 1 60.22 193 GLU A N 1
ATOM 1501 C CA . GLU A 1 193 ? -3.783 -6.559 -28.391 1 60.22 193 GLU A CA 1
ATOM 1502 C C . GLU A 1 193 ? -3.338 -7.879 -29.016 1 60.22 193 GLU A C 1
ATOM 1504 O O . GLU A 1 193 ? -2.258 -8.383 -28.703 1 60.22 193 GLU A O 1
ATOM 1509 N N . PRO A 1 194 ? -4.281 -8.516 -29.641 1 61.09 194 PRO A N 1
ATOM 1510 C CA . PRO A 1 194 ? -3.93 -9.758 -30.328 1 61.09 194 PRO A CA 1
ATOM 1511 C C . PRO A 1 194 ? -2.854 -9.562 -31.391 1 61.09 194 PRO A C 1
ATOM 1513 O O . PRO A 1 194 ? -3.164 -9.508 -32.594 1 61.09 194 PRO A O 1
ATOM 1516 N N . SER A 1 195 ? -1.834 -8.969 -31.062 1 60.59 195 SER A N 1
ATOM 1517 C CA . SER A 1 195 ? -0.695 -8.852 -31.969 1 60.59 195 SER A CA 1
ATOM 1518 C C . SER A 1 195 ? 0.547 -9.516 -31.391 1 60.59 195 SER A C 1
ATOM 1520 O O . SER A 1 195 ? 0.631 -9.734 -30.172 1 60.59 195 SER A O 1
ATOM 1522 N N . ASP A 1 196 ? 1.274 -9.977 -32.312 1 60.09 196 ASP A N 1
ATOM 1523 C CA . ASP A 1 196 ? 2.518 -10.633 -31.922 1 60.09 196 ASP A CA 1
ATOM 1524 C C . ASP A 1 196 ? 3.344 -9.75 -30.984 1 60.09 196 ASP A C 1
ATOM 1526 O O . ASP A 1 196 ? 3.934 -10.234 -30.016 1 60.09 196 ASP A O 1
ATOM 1530 N N . GLN A 1 197 ? 3.346 -8.516 -31.297 1 58.81 197 GLN A N 1
ATOM 1531 C CA . GLN A 1 197 ? 4.121 -7.57 -30.5 1 58.81 197 GLN A CA 1
ATOM 1532 C C . GLN A 1 197 ? 3.564 -7.465 -29.078 1 58.81 197 GLN A C 1
ATOM 1534 O O . GLN A 1 197 ? 4.324 -7.422 -28.109 1 58.81 197 GLN A O 1
ATOM 1539 N N . SER A 1 198 ? 2.357 -7.531 -29.062 1 70 198 SER A N 1
ATOM 1540 C CA . SER A 1 198 ? 1.71 -7.43 -27.75 1 70 198 SER A CA 1
ATOM 1541 C C . SER A 1 198 ? 1.934 -8.695 -26.922 1 70 198 SER A C 1
ATOM 1543 O O . SER A 1 198 ? 2.129 -8.625 -25.719 1 70 198 SER A O 1
ATOM 1545 N N . SER A 1 199 ? 2.119 -9.711 -27.719 1 78.25 199 SER A N 1
ATOM 1546 C CA . SER A 1 199 ? 2.324 -10.992 -27.047 1 78.25 199 SER A CA 1
ATOM 1547 C C . SER A 1 199 ? 3.729 -11.086 -26.453 1 78.25 199 SER A C 1
ATOM 1549 O O . SER A 1 199 ? 3.908 -11.594 -25.344 1 78.25 199 SER A O 1
ATOM 1551 N N . ASN A 1 200 ? 4.648 -10.57 -27.219 1 85.19 200 ASN A N 1
ATOM 1552 C CA . ASN A 1 200 ? 6.023 -10.594 -26.734 1 85.19 200 ASN A CA 1
ATOM 1553 C C . ASN A 1 200 ? 6.219 -9.68 -25.531 1 85.19 200 ASN A C 1
ATOM 1555 O O . ASN A 1 200 ? 6.91 -10.031 -24.578 1 85.19 200 ASN A O 1
ATOM 1559 N N . ALA A 1 201 ? 5.609 -8.547 -25.656 1 86.88 201 ALA A N 1
ATOM 1560 C CA . ALA A 1 201 ? 5.699 -7.598 -24.547 1 86.88 201 ALA A CA 1
ATOM 1561 C C . ALA A 1 201 ? 5.086 -8.18 -23.281 1 86.88 201 ALA A C 1
ATOM 1563 O O . ALA A 1 201 ? 5.625 -7.992 -22.172 1 86.88 201 ALA A O 1
ATOM 1564 N N . LEU A 1 202 ? 4.059 -8.875 -23.484 1 89.81 202 LEU A N 1
ATOM 1565 C CA . LEU A 1 202 ? 3.406 -9.508 -22.328 1 89.81 202 LEU A CA 1
ATOM 1566 C C . LEU A 1 202 ? 4.297 -10.586 -21.734 1 89.81 202 LEU A C 1
ATOM 1568 O O . LEU A 1 202 ? 4.406 -10.688 -20.5 1 89.81 202 LEU A O 1
ATOM 1572 N N . ARG A 1 203 ? 4.895 -11.328 -22.594 1 92.56 203 ARG A N 1
ATOM 1573 C CA . ARG A 1 203 ? 5.773 -12.398 -22.125 1 92.56 203 ARG A CA 1
ATOM 1574 C C . ARG A 1 203 ? 6.957 -11.836 -21.344 1 92.56 203 ARG A C 1
ATOM 1576 O O . ARG A 1 203 ? 7.32 -12.375 -20.297 1 92.56 203 ARG A O 1
ATOM 1583 N N . GLU A 1 204 ? 7.527 -10.836 -21.844 1 93.69 204 GLU A N 1
ATOM 1584 C CA . GLU A 1 204 ? 8.672 -10.211 -21.172 1 93.69 204 GLU A CA 1
ATOM 1585 C C . GLU A 1 204 ? 8.273 -9.633 -19.812 1 93.69 204 GLU A C 1
ATOM 1587 O O . GLU A 1 204 ? 9.016 -9.766 -18.844 1 93.69 204 GLU A O 1
ATOM 1592 N N . ARG A 1 205 ? 7.176 -9.039 -19.812 1 94.06 205 ARG A N 1
ATOM 1593 C CA . ARG A 1 205 ? 6.676 -8.477 -18.562 1 94.06 205 ARG A CA 1
ATOM 1594 C C . ARG A 1 205 ? 6.355 -9.586 -17.562 1 94.06 205 ARG A C 1
ATOM 1596 O O . ARG A 1 205 ? 6.629 -9.438 -16.359 1 94.06 205 ARG A O 1
ATOM 1603 N N . LEU A 1 206 ? 5.758 -10.594 -18.047 1 95.88 206 LEU A N 1
ATOM 1604 C CA . LEU A 1 206 ? 5.445 -11.734 -17.188 1 95.88 206 LEU A CA 1
ATOM 1605 C C . LEU A 1 206 ? 6.715 -12.32 -16.594 1 95.88 206 LEU A C 1
ATOM 1607 O O . LEU A 1 206 ? 6.762 -12.625 -15.398 1 95.88 206 LEU A O 1
ATOM 1611 N N . ASP A 1 207 ? 7.73 -12.461 -17.406 1 97.12 207 ASP A N 1
ATOM 1612 C CA . ASP A 1 207 ? 9.008 -12.992 -16.938 1 97.12 207 ASP A CA 1
ATOM 1613 C C . ASP A 1 207 ? 9.609 -12.102 -15.859 1 97.12 207 ASP A C 1
ATOM 1615 O O . ASP A 1 207 ? 10.102 -12.602 -14.844 1 97.12 207 ASP A O 1
ATOM 1619 N N . ALA A 1 208 ? 9.555 -10.844 -16.094 1 97.19 208 ALA A N 1
ATOM 1620 C CA . ALA A 1 208 ? 10.07 -9.891 -15.117 1 97.19 208 ALA A CA 1
ATOM 1621 C C . ALA A 1 208 ? 9.258 -9.945 -13.82 1 97.19 208 ALA A C 1
ATOM 1623 O O . ALA A 1 208 ? 9.828 -9.906 -12.727 1 97.19 208 ALA A O 1
ATOM 1624 N N . LEU A 1 209 ? 7.973 -10.016 -13.961 1 97.44 209 LEU A N 1
ATOM 1625 C CA . LEU A 1 209 ? 7.086 -10.07 -12.797 1 97.44 209 LEU A CA 1
ATOM 1626 C C . LEU A 1 209 ? 7.352 -11.328 -11.977 1 97.44 209 LEU A C 1
ATOM 1628 O O . LEU A 1 209 ? 7.438 -11.266 -10.75 1 97.44 209 LEU A O 1
ATOM 1632 N N . ARG A 1 210 ? 7.488 -12.43 -12.617 1 98.12 210 ARG A N 1
ATOM 1633 C CA . ARG A 1 210 ? 7.742 -13.688 -11.922 1 98.12 210 ARG A CA 1
ATOM 1634 C C . ARG A 1 210 ? 9.094 -13.656 -11.211 1 98.12 210 ARG A C 1
ATOM 1636 O O . ARG A 1 210 ? 9.211 -14.117 -10.07 1 98.12 210 ARG A O 1
ATOM 1643 N N . ALA A 1 211 ? 10.102 -13.109 -11.883 1 98.56 211 ALA A N 1
ATOM 1644 C CA . ALA A 1 211 ? 11.406 -12.969 -11.242 1 98.56 211 ALA A CA 1
ATOM 1645 C C . ALA A 1 211 ? 11.312 -12.086 -9.992 1 98.56 211 ALA A C 1
ATOM 1647 O O . ALA A 1 211 ? 11.82 -12.453 -8.93 1 98.56 211 ALA A O 1
ATOM 1648 N N . ALA A 1 212 ? 10.672 -10.984 -10.164 1 98.44 212 ALA A N 1
ATOM 1649 C CA . ALA A 1 212 ? 10.516 -10.047 -9.055 1 98.44 212 ALA A CA 1
ATOM 1650 C C . ALA A 1 212 ? 9.742 -10.688 -7.906 1 98.44 212 ALA A C 1
ATOM 1652 O O . ALA A 1 212 ? 10.109 -10.523 -6.738 1 98.44 212 ALA A O 1
ATOM 1653 N N . TYR A 1 213 ? 8.664 -11.344 -8.25 1 98.31 213 TYR A N 1
ATOM 1654 C CA . TYR A 1 213 ? 7.859 -12.023 -7.238 1 98.31 213 TYR A CA 1
ATOM 1655 C C . TYR A 1 213 ? 8.695 -13.031 -6.465 1 98.31 213 TYR A C 1
ATOM 1657 O O . TYR A 1 213 ? 8.602 -13.117 -5.238 1 98.31 213 TYR A O 1
ATOM 1665 N N . CYS A 1 214 ? 9.477 -13.781 -7.125 1 98.5 214 CYS A N 1
ATOM 1666 C CA . CYS A 1 214 ? 10.328 -14.781 -6.492 1 98.5 214 CYS A CA 1
ATOM 1667 C C . CYS A 1 214 ? 11.344 -14.125 -5.57 1 98.5 214 CYS A C 1
ATOM 1669 O O . CYS A 1 214 ? 11.656 -14.656 -4.5 1 98.5 214 CYS A O 1
ATOM 1671 N N . VAL A 1 215 ? 11.883 -12.984 -5.973 1 98.5 215 VAL A N 1
ATOM 1672 C CA . VAL A 1 215 ? 12.812 -12.242 -5.125 1 98.5 215 VAL A CA 1
ATOM 1673 C C . VAL A 1 215 ? 12.117 -11.852 -3.822 1 98.5 215 VAL A C 1
ATOM 1675 O O . VAL A 1 215 ? 12.711 -11.93 -2.746 1 98.5 215 VAL A O 1
ATOM 1678 N N . ILE A 1 216 ? 10.867 -11.422 -3.943 1 98.19 216 ILE A N 1
ATOM 1679 C CA . ILE A 1 216 ? 10.117 -11.016 -2.764 1 98.19 216 ILE A CA 1
ATOM 1680 C C . ILE A 1 216 ? 9.945 -12.203 -1.819 1 98.19 216 ILE A C 1
ATOM 1682 O O . ILE A 1 216 ? 10.086 -12.062 -0.602 1 98.19 216 ILE A O 1
ATOM 1686 N N . LEU A 1 217 ? 9.688 -13.367 -2.381 1 97.5 217 LEU A N 1
ATOM 1687 C CA . LEU A 1 217 ? 9.57 -14.562 -1.554 1 97.5 217 LEU A CA 1
ATOM 1688 C C . LEU A 1 217 ? 10.891 -14.852 -0.839 1 97.5 217 LEU A C 1
ATOM 1690 O O . LEU A 1 217 ? 10.898 -15.125 0.364 1 97.5 217 LEU A O 1
ATOM 1694 N N . LEU A 1 218 ? 11.984 -14.75 -1.61 1 97.69 218 LEU A N 1
ATOM 1695 C CA . LEU A 1 218 ? 13.312 -14.992 -1.047 1 97.69 218 LEU A CA 1
ATOM 1696 C C . LEU A 1 218 ? 13.586 -14.055 0.121 1 97.69 218 LEU A C 1
ATOM 1698 O O . LEU A 1 218 ? 13.961 -14.5 1.208 1 97.69 218 LEU A O 1
ATOM 1702 N N . GLN A 1 219 ? 13.375 -12.789 -0.131 1 97.38 219 GLN A N 1
ATOM 1703 C CA . GLN A 1 219 ? 13.703 -11.781 0.878 1 97.38 219 GLN A CA 1
ATOM 1704 C C . GLN A 1 219 ? 12.742 -11.867 2.062 1 97.38 219 GLN A C 1
ATOM 1706 O O . GLN A 1 219 ? 13.141 -11.648 3.207 1 97.38 219 GLN A O 1
ATOM 1711 N N . THR A 1 220 ? 11.469 -12.148 1.873 1 95.75 220 THR A N 1
ATOM 1712 C CA . THR A 1 220 ? 10.461 -12.211 2.926 1 95.75 220 THR A CA 1
ATOM 1713 C C . THR A 1 220 ? 10.773 -13.336 3.912 1 95.75 220 THR A C 1
ATOM 1715 O O . THR A 1 220 ? 10.602 -13.172 5.121 1 95.75 220 THR A O 1
ATOM 1718 N N . TRP A 1 221 ? 11.297 -14.453 3.434 1 95.44 221 TRP A N 1
ATOM 1719 C CA . TRP A 1 221 ? 11.453 -15.602 4.328 1 95.44 221 TRP A CA 1
ATOM 1720 C C . TRP A 1 221 ? 12.922 -15.828 4.676 1 95.44 221 TRP A C 1
ATOM 1722 O O . TRP A 1 221 ? 13.234 -16.375 5.73 1 95.44 221 TRP A O 1
ATOM 1732 N N . GLU A 1 222 ? 13.844 -15.438 3.785 1 95.75 222 GLU A N 1
ATOM 1733 C CA . GLU A 1 222 ? 15.258 -15.734 3.992 1 95.75 222 GLU A CA 1
ATOM 1734 C C . GLU A 1 222 ? 16.047 -14.477 4.332 1 95.75 222 GLU A C 1
ATOM 1736 O O . GLU A 1 222 ? 17.172 -14.562 4.844 1 95.75 222 GLU A O 1
ATOM 1741 N N . GLY A 1 223 ? 15.547 -13.32 4.043 1 94.19 223 GLY A N 1
ATOM 1742 C CA . GLY A 1 223 ? 16.312 -12.086 4.129 1 94.19 223 GLY A CA 1
ATOM 1743 C C . GLY A 1 223 ? 16.484 -11.586 5.551 1 94.19 223 GLY A C 1
ATOM 1744 O O . GLY A 1 223 ? 15.828 -12.086 6.469 1 94.19 223 GLY A O 1
ATOM 1745 N N . ALA A 1 224 ? 17.391 -10.648 5.668 1 92.38 224 ALA A N 1
ATOM 1746 C CA . ALA A 1 224 ? 17.547 -9.93 6.934 1 92.38 224 ALA A CA 1
ATOM 1747 C C . ALA A 1 224 ? 16.344 -9.016 7.191 1 92.38 224 ALA A C 1
ATOM 1749 O O . ALA A 1 224 ? 15.523 -8.797 6.305 1 92.38 224 ALA A O 1
ATOM 1750 N N . GLU A 1 225 ? 16.281 -8.5 8.359 1 90.38 225 GLU A N 1
ATOM 1751 C CA . GLU A 1 225 ? 15.117 -7.715 8.781 1 90.38 225 GLU A CA 1
ATOM 1752 C C . GLU A 1 225 ? 14.875 -6.543 7.836 1 90.38 225 GLU A C 1
ATOM 1754 O O . GLU A 1 225 ? 13.734 -6.309 7.418 1 90.38 225 GLU A O 1
ATOM 1759 N N . ALA A 1 226 ? 15.938 -5.82 7.516 1 88.44 226 ALA A N 1
ATOM 1760 C CA . ALA A 1 226 ? 15.797 -4.68 6.613 1 88.44 226 ALA A CA 1
ATOM 1761 C C . ALA A 1 226 ? 15.305 -5.125 5.238 1 88.44 226 ALA A C 1
ATOM 1763 O O . ALA A 1 226 ? 14.492 -4.438 4.613 1 88.44 226 ALA A O 1
ATOM 1764 N N . ALA A 1 227 ? 15.797 -6.266 4.754 1 93.31 227 ALA A N 1
ATOM 1765 C CA . ALA A 1 227 ? 15.391 -6.793 3.455 1 93.31 227 ALA A CA 1
ATOM 1766 C C . ALA A 1 227 ? 13.938 -7.27 3.486 1 93.31 227 ALA A C 1
ATOM 1768 O O . ALA A 1 227 ? 13.211 -7.105 2.508 1 93.31 227 ALA A O 1
ATOM 1769 N N . LYS A 1 228 ? 13.547 -7.879 4.637 1 94.12 228 LYS A N 1
ATOM 1770 C CA . LYS A 1 228 ? 12.156 -8.289 4.801 1 94.12 228 LYS A CA 1
ATOM 1771 C C . LYS A 1 228 ? 11.211 -7.098 4.688 1 94.12 228 LYS A C 1
ATOM 1773 O O . LYS A 1 228 ? 10.188 -7.168 4.004 1 94.12 228 LYS A O 1
ATOM 1778 N N . ARG A 1 229 ? 11.531 -6.016 5.344 1 91.75 229 ARG A N 1
ATOM 1779 C CA . ARG A 1 229 ? 10.719 -4.805 5.312 1 91.75 229 ARG A CA 1
ATOM 1780 C C . ARG A 1 229 ? 10.656 -4.223 3.904 1 91.75 229 ARG A C 1
ATOM 1782 O O . ARG A 1 229 ? 9.578 -3.883 3.41 1 91.75 229 ARG A O 1
ATOM 1789 N N . ARG A 1 230 ? 11.805 -4.113 3.273 1 91.56 230 ARG A N 1
ATOM 1790 C CA . ARG A 1 230 ? 11.883 -3.562 1.923 1 91.56 230 ARG A CA 1
ATOM 1791 C C . ARG A 1 230 ? 11.062 -4.398 0.947 1 91.56 230 ARG A C 1
ATOM 1793 O O . ARG A 1 230 ? 10.328 -3.854 0.119 1 91.56 230 ARG A O 1
ATOM 1800 N N . ALA A 1 231 ? 11.211 -5.73 1.07 1 95.06 231 ALA A N 1
ATOM 1801 C CA . ALA A 1 231 ? 10.461 -6.629 0.198 1 95.06 231 ALA A CA 1
ATOM 1802 C C . ALA A 1 231 ? 8.953 -6.441 0.378 1 95.06 231 ALA A C 1
ATOM 1804 O O . ALA A 1 231 ? 8.219 -6.332 -0.603 1 95.06 231 ALA A O 1
ATOM 1805 N N . ARG A 1 232 ? 8.508 -6.379 1.578 1 94.88 232 ARG A N 1
ATOM 1806 C CA . ARG A 1 232 ? 7.086 -6.293 1.892 1 94.88 232 ARG A CA 1
ATOM 1807 C C . ARG A 1 232 ? 6.535 -4.906 1.565 1 94.88 232 ARG A C 1
ATOM 1809 O O . ARG A 1 232 ? 5.438 -4.781 1.018 1 94.88 232 ARG A O 1
ATOM 1816 N N . ARG A 1 233 ? 7.27 -3.883 1.82 1 92.31 233 ARG A N 1
ATOM 1817 C CA . ARG A 1 233 ? 6.75 -2.521 1.741 1 92.31 233 ARG A CA 1
ATOM 1818 C C . ARG A 1 233 ? 6.965 -1.933 0.35 1 92.31 233 ARG A C 1
ATOM 1820 O O . ARG A 1 233 ? 6.008 -1.705 -0.389 1 92.31 233 ARG A O 1
ATOM 1827 N N . SER A 1 234 ? 8.188 -1.855 -0.071 1 90.25 234 SER A N 1
ATOM 1828 C CA . SER A 1 234 ? 8.516 -1.13 -1.292 1 90.25 234 SER A CA 1
ATOM 1829 C C . SER A 1 234 ? 8.414 -2.033 -2.518 1 90.25 234 SER A C 1
ATOM 1831 O O . SER A 1 234 ? 7.668 -1.74 -3.451 1 90.25 234 SER A O 1
ATOM 1833 N N . ARG A 1 235 ? 9.148 -3.139 -2.475 1 94.88 235 ARG A N 1
ATOM 1834 C CA . ARG A 1 235 ? 9.242 -3.984 -3.66 1 94.88 235 ARG A CA 1
ATOM 1835 C C . ARG A 1 235 ? 7.879 -4.574 -4.016 1 94.88 235 ARG A C 1
ATOM 1837 O O . ARG A 1 235 ? 7.504 -4.621 -5.191 1 94.88 235 ARG A O 1
ATOM 1844 N N . TYR A 1 236 ? 7.145 -5.043 -3.035 1 96.19 236 TYR A N 1
ATOM 1845 C CA . TYR A 1 236 ? 5.836 -5.625 -3.316 1 96.19 236 TYR A CA 1
ATOM 1846 C C . TYR A 1 236 ? 4.891 -4.586 -3.902 1 96.19 236 TYR A C 1
ATOM 1848 O O . TYR A 1 236 ? 4.066 -4.902 -4.766 1 96.19 236 TYR A O 1
ATOM 1856 N N . THR A 1 237 ? 4.98 -3.357 -3.438 1 93 237 THR A N 1
ATOM 1857 C CA . THR A 1 237 ? 4.188 -2.279 -4.012 1 93 237 THR A CA 1
ATOM 1858 C C . THR A 1 237 ? 4.473 -2.131 -5.504 1 93 237 THR A C 1
ATOM 1860 O O . THR A 1 237 ? 3.559 -1.892 -6.297 1 93 237 THR A O 1
ATOM 1863 N N . ASP A 1 238 ? 5.742 -2.279 -5.883 1 92.31 238 ASP A N 1
ATOM 1864 C CA . ASP A 1 238 ? 6.113 -2.242 -7.293 1 92.31 238 ASP A CA 1
ATOM 1865 C C . ASP A 1 238 ? 5.422 -3.357 -8.07 1 92.31 238 ASP A C 1
ATOM 1867 O O . ASP A 1 238 ? 4.93 -3.135 -9.18 1 92.31 238 ASP A O 1
ATOM 1871 N N . ILE A 1 239 ? 5.367 -4.52 -7.484 1 95.5 239 ILE A N 1
ATOM 1872 C CA . ILE A 1 239 ? 4.754 -5.676 -8.125 1 95.5 239 ILE A CA 1
ATOM 1873 C C . ILE A 1 239 ? 3.262 -5.43 -8.32 1 95.5 239 ILE A C 1
ATOM 1875 O O . ILE A 1 239 ? 2.695 -5.785 -9.359 1 95.5 239 ILE A O 1
ATOM 1879 N N . ILE A 1 240 ? 2.623 -4.816 -7.355 1 95.12 240 ILE A N 1
ATOM 1880 C CA . ILE A 1 240 ? 1.204 -4.5 -7.465 1 95.12 240 ILE A CA 1
ATOM 1881 C C . ILE A 1 240 ? 0.98 -3.525 -8.625 1 95.12 240 ILE A C 1
ATOM 1883 O O . ILE A 1 240 ? 0.004 -3.65 -9.367 1 95.12 240 ILE A O 1
ATOM 1887 N N . GLY A 1 241 ? 1.916 -2.531 -8.781 1 92.06 241 GLY A N 1
ATOM 1888 C CA . GLY A 1 241 ? 1.837 -1.635 -9.922 1 92.06 241 GLY A CA 1
ATOM 1889 C C . GLY A 1 241 ? 1.878 -2.359 -11.25 1 92.06 241 GLY A C 1
ATOM 1890 O O . GLY A 1 241 ? 1.104 -2.045 -12.156 1 92.06 241 GLY A O 1
ATOM 1891 N N . VAL A 1 242 ? 2.76 -3.34 -11.391 1 93.56 242 VAL A N 1
ATOM 1892 C CA . VAL A 1 242 ? 2.875 -4.129 -12.617 1 93.56 242 VAL A CA 1
ATOM 1893 C C . VAL A 1 242 ? 1.615 -4.969 -12.805 1 93.56 242 VAL A C 1
ATOM 1895 O O . VAL A 1 242 ? 1.094 -5.07 -13.922 1 93.56 242 VAL A O 1
ATOM 1898 N N . PHE A 1 243 ? 1.12 -5.574 -11.75 1 94.69 243 PHE A N 1
ATOM 1899 C CA . PHE A 1 243 ? -0.134 -6.316 -11.766 1 94.69 243 PHE A CA 1
ATOM 1900 C C . PHE A 1 243 ? -1.25 -5.484 -12.383 1 94.69 243 PHE A C 1
ATOM 1902 O O . PHE A 1 243 ? -1.966 -5.957 -13.266 1 94.69 243 PHE A O 1
ATOM 1909 N N . ARG A 1 244 ? -1.351 -4.238 -11.93 1 91 244 ARG A N 1
ATOM 1910 C CA . ARG A 1 244 ? -2.42 -3.354 -12.383 1 91 244 ARG A CA 1
ATOM 1911 C C . ARG A 1 244 ? -2.229 -2.965 -13.852 1 91 244 ARG A C 1
ATOM 1913 O O . ARG A 1 244 ? -3.201 -2.711 -14.562 1 91 244 ARG A O 1
ATOM 1920 N N . SER A 1 245 ? -0.978 -2.943 -14.289 1 87.44 245 SER A N 1
ATOM 1921 C CA . SER A 1 245 ? -0.7 -2.613 -15.68 1 87.44 245 SER A CA 1
ATOM 1922 C C . SER A 1 245 ? -1.131 -3.742 -16.609 1 87.44 245 SER A C 1
ATOM 1924 O O . SER A 1 245 ? -1.44 -3.506 -17.781 1 87.44 245 SER A O 1
ATOM 1926 N N . VAL A 1 246 ? -1.179 -4.934 -16.047 1 86.94 246 VAL A N 1
ATOM 1927 C CA . VAL A 1 246 ? -1.515 -6.113 -16.828 1 86.94 246 VAL A CA 1
ATOM 1928 C C . VAL A 1 246 ? -3.008 -6.406 -16.719 1 86.94 246 VAL A C 1
ATOM 1930 O O . VAL A 1 246 ? -3.66 -6.758 -17.703 1 86.94 246 VAL A O 1
ATOM 1933 N N . CYS A 1 247 ? -3.588 -6.258 -15.555 1 82.19 247 CYS A N 1
ATOM 1934 C CA . CYS A 1 247 ? -4.957 -6.66 -15.25 1 82.19 247 CYS A CA 1
ATOM 1935 C C . CYS A 1 247 ? -5.93 -5.512 -15.5 1 82.19 247 CYS A C 1
ATOM 1937 O O . CYS A 1 247 ? -6.848 -5.289 -14.703 1 82.19 247 CYS A O 1
ATOM 1939 N N . ASN A 1 248 ? -5.727 -4.754 -16.516 1 75.69 248 ASN A N 1
ATOM 1940 C CA . ASN A 1 248 ? -6.652 -3.689 -16.891 1 75.69 248 ASN A CA 1
ATOM 1941 C C . ASN A 1 248 ? -7.906 -4.242 -17.562 1 75.69 248 ASN A C 1
ATOM 1943 O O . ASN A 1 248 ? -8.945 -3.574 -17.594 1 75.69 248 ASN A O 1
ATOM 1947 N N . ASP A 1 249 ? -7.797 -5.473 -18.094 1 81.38 249 ASP A N 1
ATOM 1948 C CA . ASP A 1 249 ? -8.914 -6.188 -18.703 1 81.38 249 ASP A CA 1
ATOM 1949 C C . ASP A 1 249 ? -9.086 -7.57 -18.062 1 81.38 249 ASP A C 1
ATOM 1951 O O . ASP A 1 249 ? -8.227 -8.023 -17.312 1 81.38 249 ASP A O 1
ATOM 1955 N N . ASP A 1 250 ? -10.258 -8.172 -18.391 1 89.12 250 ASP A N 1
ATOM 1956 C CA . ASP A 1 250 ? -10.5 -9.523 -17.891 1 89.12 250 ASP A CA 1
ATOM 1957 C C . ASP A 1 250 ? -9.555 -10.523 -18.562 1 89.12 250 ASP A C 1
ATOM 1959 O O . ASP A 1 250 ? -9.406 -10.531 -19.781 1 89.12 250 ASP A O 1
ATOM 1963 N N . ILE A 1 251 ? -8.898 -11.281 -17.812 1 93.5 251 ILE A N 1
ATOM 1964 C CA . ILE A 1 251 ? -7.934 -12.25 -18.328 1 93.5 251 ILE A CA 1
ATOM 1965 C C . ILE A 1 251 ? -8.469 -13.664 -18.141 1 93.5 251 ILE A C 1
ATOM 1967 O O . ILE A 1 251 ? -8.781 -14.07 -17.016 1 93.5 251 ILE A O 1
ATOM 1971 N N . SER A 1 252 ? -8.695 -14.352 -19.172 1 95.31 252 SER A N 1
ATOM 1972 C CA . SER A 1 252 ? -9.109 -15.75 -19.188 1 95.31 252 SER A CA 1
ATOM 1973 C C . SER A 1 252 ? -8.562 -16.453 -20.422 1 95.31 252 SER A C 1
ATOM 1975 O O . SER A 1 252 ? -7.91 -15.844 -21.266 1 95.31 252 SER A O 1
ATOM 1977 N N . HIS A 1 253 ? -8.719 -17.766 -20.484 1 95.38 253 HIS A N 1
ATOM 1978 C CA . HIS A 1 253 ? -8.297 -18.516 -21.656 1 95.38 253 HIS A CA 1
ATOM 1979 C C . HIS A 1 253 ? -9.258 -18.297 -22.828 1 95.38 253 HIS A C 1
ATOM 1981 O O . HIS A 1 253 ? -8.938 -18.609 -23.969 1 95.38 253 HIS A O 1
ATOM 1987 N N . GLY A 1 254 ? -10.352 -17.672 -22.531 1 92.38 254 GLY A N 1
ATOM 1988 C CA . GLY A 1 254 ? -11.359 -17.516 -23.562 1 92.38 254 GLY A CA 1
ATOM 1989 C C . GLY A 1 254 ? -11.961 -18.844 -24.016 1 92.38 254 GLY A C 1
ATOM 1990 O O . GLY A 1 254 ? -12.18 -19.734 -23.203 1 92.38 254 GLY A O 1
ATOM 1991 N N . ASP A 1 255 ? -12.305 -18.891 -25.234 1 92.75 255 ASP A N 1
ATOM 1992 C CA . ASP A 1 255 ? -12.867 -20.125 -25.781 1 92.75 255 ASP A CA 1
ATOM 1993 C C . ASP A 1 255 ? -11.812 -21.219 -25.875 1 92.75 255 ASP A C 1
ATOM 1995 O O . ASP A 1 255 ? -10.93 -21.156 -26.734 1 92.75 255 ASP A O 1
ATOM 1999 N N . LEU A 1 256 ? -11.945 -22.266 -25.078 1 94.62 256 LEU A N 1
ATOM 2000 C CA . LEU A 1 256 ? -10.953 -23.328 -24.969 1 94.62 256 LEU A CA 1
ATOM 2001 C C . LEU A 1 256 ? -10.867 -24.125 -26.25 1 94.62 256 LEU A C 1
ATOM 2003 O O . LEU A 1 256 ? -9.867 -24.797 -26.516 1 94.62 256 LEU A O 1
ATOM 2007 N N . SER A 1 257 ? -11.922 -24.109 -27.016 1 91.5 257 SER A N 1
ATOM 2008 C CA . SER A 1 257 ? -11.938 -24.844 -28.266 1 91.5 257 SER A CA 1
ATOM 2009 C C . SER A 1 257 ? -10.891 -24.297 -29.234 1 91.5 257 SER A C 1
ATOM 2011 O O . SER A 1 257 ? -10.438 -25.016 -30.141 1 91.5 257 SER A O 1
ATOM 2013 N N . ARG A 1 258 ? -10.531 -23.141 -29.031 1 90.88 258 ARG A N 1
ATOM 2014 C CA . ARG A 1 258 ? -9.523 -22.516 -29.891 1 90.88 258 ARG A CA 1
ATOM 2015 C C . ARG A 1 258 ? -8.195 -23.266 -29.797 1 90.88 258 ARG A C 1
ATOM 2017 O O . ARG A 1 258 ? -7.441 -23.328 -30.766 1 90.88 258 ARG A O 1
ATOM 2024 N N . TYR A 1 259 ? -7.891 -23.781 -28.625 1 93.06 259 TYR A N 1
ATOM 2025 C CA . TYR A 1 259 ? -6.652 -24.531 -28.422 1 93.06 259 TYR A CA 1
ATOM 2026 C C . TYR A 1 259 ? -6.668 -25.828 -29.234 1 93.06 259 TYR A C 1
ATOM 2028 O O . TYR A 1 259 ? -5.609 -26.375 -29.562 1 93.06 259 TYR A O 1
ATOM 2036 N N . LEU A 1 260 ? -7.84 -26.312 -29.562 1 90.5 260 LEU A N 1
ATOM 2037 C CA . LEU A 1 260 ? -7.992 -27.609 -30.188 1 90.5 260 LEU A CA 1
ATOM 2038 C C . LEU A 1 260 ? -8.148 -27.469 -31.703 1 90.5 260 LEU A C 1
ATOM 2040 O O . LEU A 1 260 ? -8 -28.453 -32.438 1 90.5 260 LEU A O 1
ATOM 2044 N N . GLN A 1 261 ? -8.438 -26.328 -32.156 1 87.75 261 GLN A N 1
ATOM 2045 C CA . GLN A 1 261 ? -8.742 -26.109 -33.562 1 87.75 261 GLN A CA 1
ATOM 2046 C C . GLN A 1 261 ? -7.539 -25.547 -34.312 1 87.75 261 GLN A C 1
ATOM 2048 O O . GLN A 1 261 ? -7.477 -25.609 -35.531 1 87.75 261 GLN A O 1
ATOM 2053 N N . GLY A 1 262 ? -6.582 -25.062 -33.688 1 77 262 GLY A N 1
ATOM 2054 C CA . GLY A 1 262 ? -5.473 -24.422 -34.375 1 77 262 GLY A CA 1
ATOM 2055 C C . GLY A 1 262 ? -4.59 -25.406 -35.125 1 77 262 GLY A C 1
ATOM 2056 O O . GLY A 1 262 ? -4.715 -26.609 -34.938 1 77 262 GLY A O 1
ATOM 2057 N N . PRO A 1 263 ? -3.793 -24.906 -36.062 1 84.06 263 PRO A N 1
ATOM 2058 C CA . PRO A 1 263 ? -2.988 -25.75 -36.969 1 84.06 263 PRO A CA 1
ATOM 2059 C C . PRO A 1 263 ? -1.893 -26.516 -36.219 1 84.06 263 PRO A C 1
ATOM 2061 O O . PRO A 1 263 ? -1.479 -27.594 -36.656 1 84.06 263 PRO A O 1
ATOM 2064 N N . SER A 1 264 ? -1.392 -26 -35.156 1 92.25 264 SER A N 1
ATOM 2065 C CA . SER A 1 264 ? -0.306 -26.641 -34.438 1 92.25 264 SER A CA 1
ATOM 2066 C C . SER A 1 264 ? -0.667 -26.812 -32.969 1 92.25 264 SER A C 1
ATOM 2068 O O . SER A 1 264 ? -0.837 -25.828 -32.25 1 92.25 264 SER A O 1
ATOM 2070 N N . ARG A 1 265 ? -0.655 -28.078 -32.531 1 92.75 265 ARG A N 1
ATOM 2071 C CA . ARG A 1 265 ? -0.962 -28.375 -31.141 1 92.75 265 ARG A CA 1
ATOM 2072 C C . ARG A 1 265 ? 0.169 -27.922 -30.234 1 92.75 265 ARG A C 1
ATOM 2074 O O . ARG A 1 265 ? -0.074 -27.516 -29.094 1 92.75 265 ARG A O 1
ATOM 2081 N N . VAL A 1 266 ? 1.293 -27.984 -30.797 1 93.75 266 VAL A N 1
ATOM 2082 C CA . VAL A 1 266 ? 2.459 -27.578 -30 1 93.75 266 VAL A CA 1
ATOM 2083 C C . VAL A 1 266 ? 2.408 -26.078 -29.734 1 93.75 266 VAL A C 1
ATOM 2085 O O . VAL A 1 266 ? 2.674 -25.641 -28.609 1 93.75 266 VAL A O 1
ATOM 2088 N N . GLU A 1 267 ? 2.051 -25.344 -30.734 1 93.06 267 GLU A N 1
ATOM 2089 C CA . GLU A 1 267 ? 1.942 -23.891 -30.562 1 93.06 267 GLU A CA 1
ATOM 2090 C C . GLU A 1 267 ? 0.799 -23.531 -29.609 1 93.06 267 GLU A C 1
ATOM 2092 O O . GLU A 1 267 ? 0.921 -22.609 -28.812 1 93.06 267 GLU A O 1
ATOM 2097 N N . ALA A 1 268 ? -0.261 -24.234 -29.75 1 94.88 268 ALA A N 1
ATOM 2098 C CA . ALA A 1 268 ? -1.396 -24.031 -28.859 1 94.88 268 ALA A CA 1
ATOM 2099 C C . ALA A 1 268 ? -1.011 -24.328 -27.406 1 94.88 268 ALA A C 1
ATOM 2101 O O . ALA A 1 268 ? -1.426 -23.609 -26.484 1 94.88 268 ALA A O 1
ATOM 2102 N N . TRP A 1 269 ? -0.25 -25.391 -27.297 1 96.12 269 TRP A N 1
ATOM 2103 C CA . TRP A 1 269 ? 0.227 -25.797 -25.984 1 96.12 269 TRP A CA 1
ATOM 2104 C C . TRP A 1 269 ? 1.095 -24.703 -25.359 1 96.12 269 TRP A C 1
ATOM 2106 O O . TRP A 1 269 ? 0.955 -24.375 -24.188 1 96.12 269 TRP A O 1
ATOM 2116 N N . LYS A 1 270 ? 1.913 -24.078 -26.109 1 93.62 270 LYS A N 1
ATOM 2117 C CA . LYS A 1 270 ? 2.777 -23 -25.641 1 93.62 270 LYS A CA 1
ATOM 2118 C C . LYS A 1 270 ? 1.967 -21.75 -25.281 1 93.62 270 LYS A C 1
ATOM 2120 O O . LYS A 1 270 ? 2.246 -21.094 -24.281 1 93.62 270 LYS A O 1
ATOM 2125 N N . GLU A 1 271 ? 1.03 -21.453 -26.094 1 92.88 271 GLU A N 1
ATOM 2126 C CA . GLU A 1 271 ? 0.146 -20.328 -25.828 1 92.88 271 GLU A CA 1
ATOM 2127 C C . GLU A 1 271 ? -0.635 -20.531 -24.531 1 92.88 271 GLU A C 1
ATOM 2129 O O . GLU A 1 271 ? -0.764 -19.609 -23.734 1 92.88 271 GLU A O 1
ATOM 2134 N N . PHE A 1 272 ? -1.139 -21.734 -24.438 1 95.62 272 PHE A N 1
ATOM 2135 C CA . PHE A 1 272 ? -1.826 -22.094 -23.203 1 95.62 272 PHE A CA 1
ATOM 2136 C C . PHE A 1 272 ? -0.925 -21.875 -21.984 1 95.62 272 PHE A C 1
ATOM 2138 O O . PHE A 1 272 ? -1.353 -21.297 -20.984 1 95.62 272 PHE A O 1
ATOM 2145 N N . ALA A 1 273 ? 0.269 -22.359 -22.094 1 96.81 273 ALA A N 1
ATOM 2146 C CA . ALA A 1 273 ? 1.218 -22.297 -20.984 1 96.81 273 ALA A CA 1
ATOM 2147 C C . ALA A 1 273 ? 1.449 -20.859 -20.547 1 96.81 273 ALA A C 1
ATOM 2149 O O . ALA A 1 273 ? 1.408 -20.547 -19.344 1 96.81 273 ALA A O 1
ATOM 2150 N N . ILE A 1 274 ? 1.61 -19.969 -21.469 1 95.25 274 ILE A N 1
ATOM 2151 C CA . ILE A 1 274 ? 1.885 -18.578 -21.172 1 95.25 274 ILE A CA 1
ATOM 2152 C C . ILE A 1 274 ? 0.676 -17.953 -20.484 1 95.25 274 ILE A C 1
ATOM 2154 O O . ILE A 1 274 ? 0.82 -17.25 -19.484 1 95.25 274 ILE A O 1
ATOM 2158 N N . LYS A 1 275 ? -0.45 -18.219 -20.984 1 95.31 275 LYS A N 1
ATOM 2159 C CA . LYS A 1 275 ? -1.675 -17.672 -20.422 1 95.31 275 LYS A CA 1
ATOM 2160 C C . LYS A 1 275 ? -1.917 -18.188 -19.016 1 95.31 275 LYS A C 1
ATOM 2162 O O . LYS A 1 275 ? -2.285 -17.438 -18.109 1 95.31 275 LYS A O 1
ATOM 2167 N N . GLU A 1 276 ? -1.701 -19.469 -18.844 1 97.5 276 GLU A N 1
ATOM 2168 C CA . GLU A 1 276 ? -1.897 -20.047 -17.531 1 97.5 276 GLU A CA 1
ATOM 2169 C C . GLU A 1 276 ? -0.854 -19.547 -16.531 1 97.5 276 GLU A C 1
ATOM 2171 O O . GLU A 1 276 ? -1.165 -19.297 -15.367 1 97.5 276 GLU A O 1
ATOM 2176 N N . GLU A 1 277 ? 0.382 -19.422 -17.031 1 97.88 277 GLU A N 1
ATOM 2177 C CA . GLU A 1 277 ? 1.412 -18.844 -16.172 1 97.88 277 GLU A CA 1
ATOM 2178 C C . GLU A 1 277 ? 1.019 -17.438 -15.711 1 97.88 277 GLU A C 1
ATOM 2180 O O . GLU A 1 277 ? 1.259 -17.062 -14.562 1 97.88 277 GLU A O 1
ATOM 2185 N N . LEU A 1 278 ? 0.473 -16.703 -16.609 1 96.56 278 LEU A N 1
ATOM 2186 C CA . LEU A 1 278 ? 0.011 -15.359 -16.281 1 96.56 278 LEU A CA 1
ATOM 2187 C C . LEU A 1 278 ? -1.067 -15.406 -15.203 1 96.56 278 LEU A C 1
ATOM 2189 O O . LEU A 1 278 ? -0.964 -14.727 -14.18 1 96.56 278 LEU A O 1
ATOM 2193 N N . ILE A 1 279 ? -2.066 -16.203 -15.359 1 97.56 279 ILE A N 1
ATOM 2194 C CA . ILE A 1 279 ? -3.184 -16.328 -14.43 1 97.56 279 ILE A CA 1
ATOM 2195 C C . ILE A 1 279 ? -2.668 -16.75 -13.062 1 97.56 279 ILE A C 1
ATOM 2197 O O . ILE A 1 279 ? -3.021 -16.156 -12.039 1 97.56 279 ILE A O 1
ATOM 2201 N N . ARG A 1 280 ? -1.834 -17.719 -13.055 1 97.94 280 ARG A N 1
ATOM 2202 C CA . ARG A 1 280 ? -1.302 -18.234 -11.797 1 97.94 280 ARG A CA 1
ATOM 2203 C C . ARG A 1 280 ? -0.442 -17.188 -11.102 1 97.94 280 ARG A C 1
ATOM 2205 O O . ARG A 1 280 ? -0.496 -17.031 -9.875 1 97.94 280 ARG A O 1
ATOM 2212 N N . THR A 1 281 ? 0.378 -16.516 -11.883 1 98.12 281 THR A N 1
ATOM 2213 C CA . THR A 1 281 ? 1.214 -15.469 -11.305 1 98.12 281 THR A CA 1
ATOM 2214 C C . THR A 1 281 ? 0.354 -14.383 -10.656 1 98.12 281 THR A C 1
ATOM 2216 O O . THR A 1 281 ? 0.615 -13.961 -9.531 1 98.12 281 THR A O 1
ATOM 2219 N N . LEU A 1 282 ? -0.67 -13.945 -11.367 1 97.44 282 LEU A N 1
ATOM 2220 C CA . LEU A 1 282 ? -1.575 -12.938 -10.82 1 97.44 282 LEU A CA 1
ATOM 2221 C C . LEU A 1 282 ? -2.262 -13.445 -9.562 1 97.44 282 LEU A C 1
ATOM 2223 O O . LEU A 1 282 ? -2.416 -12.703 -8.594 1 97.44 282 LEU A O 1
ATOM 2227 N N . THR A 1 283 ? -2.619 -14.68 -9.602 1 97.69 283 THR A N 1
ATOM 2228 C CA . THR A 1 283 ? -3.24 -15.32 -8.445 1 97.69 283 THR A CA 1
ATOM 2229 C C . THR A 1 283 ? -2.316 -15.25 -7.234 1 97.69 283 THR A C 1
ATOM 2231 O O . THR A 1 283 ? -2.748 -14.898 -6.137 1 97.69 283 THR A O 1
ATOM 2234 N N . TYR A 1 284 ? -1.111 -15.531 -7.453 1 98.25 284 TYR A N 1
ATOM 2235 C CA . TYR A 1 284 ? -0.166 -15.586 -6.344 1 98.25 284 TYR A CA 1
ATOM 2236 C C . TYR A 1 284 ? 0.173 -14.18 -5.848 1 98.25 284 TYR A C 1
ATOM 2238 O O . TYR A 1 284 ? 0.465 -13.992 -4.664 1 98.25 284 TYR A O 1
ATOM 2246 N N . VAL A 1 285 ? 0.138 -13.18 -6.707 1 97.75 285 VAL A N 1
ATOM 2247 C CA . VAL A 1 285 ? 0.306 -11.797 -6.262 1 97.75 285 VAL A CA 1
ATOM 2248 C C . VAL A 1 285 ? -0.808 -11.43 -5.285 1 97.75 285 VAL A C 1
ATOM 2250 O O . VAL A 1 285 ? -0.546 -10.867 -4.223 1 97.75 285 VAL A O 1
ATOM 2253 N N . VAL A 1 286 ? -2.035 -11.805 -5.613 1 97.12 286 VAL A N 1
ATOM 2254 C CA . VAL A 1 286 ? -3.17 -11.516 -4.746 1 97.12 286 VAL A CA 1
ATOM 2255 C C . VAL A 1 286 ? -3.049 -12.312 -3.451 1 97.12 286 VAL A C 1
ATOM 2257 O O . VAL A 1 286 ? -3.332 -11.797 -2.367 1 97.12 286 VAL A O 1
ATOM 2260 N N . LEU A 1 287 ? -2.59 -13.531 -3.576 1 97.62 287 LEU A N 1
ATOM 2261 C CA . LEU A 1 287 ? -2.416 -14.391 -2.41 1 97.62 287 LEU A CA 1
ATOM 2262 C C . LEU A 1 287 ? -1.391 -13.797 -1.447 1 97.62 287 LEU A C 1
ATOM 2264 O O . LEU A 1 287 ? -1.592 -13.82 -0.231 1 97.62 287 LEU A O 1
ATOM 2268 N N . LEU A 1 288 ? -0.313 -13.352 -1.995 1 97.81 288 LEU A N 1
ATOM 2269 C CA . LEU A 1 288 ? 0.737 -12.797 -1.146 1 97.81 288 LEU A CA 1
ATOM 2270 C C . LEU A 1 288 ? 0.25 -11.547 -0.425 1 97.81 288 LEU A C 1
ATOM 2272 O O . LEU A 1 288 ? 0.61 -11.305 0.73 1 97.81 288 LEU A O 1
ATOM 2276 N N . ASP A 1 289 ? -0.507 -10.688 -1.077 1 97.12 289 ASP A N 1
ATOM 2277 C CA . ASP A 1 289 ? -1.087 -9.516 -0.432 1 97.12 289 ASP A CA 1
ATOM 2278 C C . ASP A 1 289 ? -1.91 -9.914 0.792 1 97.12 289 ASP A C 1
ATOM 2280 O O . ASP A 1 289 ? -1.764 -9.32 1.863 1 97.12 289 ASP A O 1
ATOM 2284 N N . ALA A 1 290 ? -2.756 -10.914 0.602 1 96.62 290 ALA A N 1
ATOM 2285 C CA . ALA A 1 290 ? -3.584 -11.406 1.701 1 96.62 290 ALA A CA 1
ATOM 2286 C C . ALA A 1 290 ? -2.73 -12.062 2.783 1 96.62 290 ALA A C 1
ATOM 2288 O O . ALA A 1 290 ? -3.055 -11.984 3.971 1 96.62 290 ALA A O 1
ATOM 2289 N N . ALA A 1 291 ? -1.679 -12.711 2.332 1 97.12 291 ALA A N 1
ATOM 2290 C CA . ALA A 1 291 ? -0.771 -13.312 3.307 1 97.12 291 ALA A CA 1
ATOM 2291 C C . ALA A 1 291 ? -0.181 -12.25 4.23 1 97.12 291 ALA A C 1
ATOM 2293 O O . ALA A 1 291 ? -0.084 -12.461 5.441 1 97.12 291 ALA A O 1
ATOM 2294 N N . TYR A 1 292 ? 0.228 -11.141 3.689 1 96.94 292 TYR A N 1
ATOM 2295 C CA . TYR A 1 292 ? 0.749 -10.055 4.512 1 96.94 292 TYR A CA 1
ATOM 2296 C C . TYR A 1 292 ? -0.31 -9.555 5.488 1 96.94 292 TYR A C 1
ATOM 2298 O O . TYR A 1 292 ? 0.01 -9.148 6.609 1 96.94 292 TYR A O 1
ATOM 2306 N N . VAL A 1 293 ? -1.564 -9.562 5.098 1 96 293 VAL A N 1
ATOM 2307 C CA . VAL A 1 293 ? -2.662 -9.188 5.98 1 96 293 VAL A CA 1
ATOM 2308 C C . VAL A 1 293 ? -2.738 -10.164 7.156 1 96 293 VAL A C 1
ATOM 2310 O O . VAL A 1 293 ? -2.838 -9.742 8.312 1 96 293 VAL A O 1
ATOM 2313 N N . ILE A 1 294 ? -2.629 -11.398 6.867 1 96 294 ILE A N 1
ATOM 2314 C CA . ILE A 1 294 ? -2.805 -12.445 7.863 1 96 294 ILE A CA 1
ATOM 2315 C C . ILE A 1 294 ? -1.594 -12.484 8.789 1 96 294 ILE A C 1
ATOM 2317 O O . ILE A 1 294 ? -1.744 -12.508 10.016 1 96 294 ILE A O 1
ATOM 2321 N N . PHE A 1 295 ? -0.396 -12.43 8.211 1 96.25 295 PHE A N 1
ATOM 2322 C CA . PHE A 1 295 ? 0.779 -12.82 8.977 1 96.25 295 PHE A CA 1
ATOM 2323 C C . PHE A 1 295 ? 1.532 -11.594 9.477 1 96.25 295 PHE A C 1
ATOM 2325 O O . PHE A 1 295 ? 2.25 -11.664 10.477 1 96.25 295 PHE A O 1
ATOM 2332 N N . ASN A 1 296 ? 1.396 -10.469 8.797 1 95.25 296 ASN A N 1
ATOM 2333 C CA . ASN A 1 296 ? 2.133 -9.266 9.18 1 95.25 296 ASN A CA 1
ATOM 2334 C C . ASN A 1 296 ? 1.193 -8.156 9.641 1 95.25 296 ASN A C 1
ATOM 2336 O O . ASN A 1 296 ? 1.645 -7.07 10.008 1 95.25 296 ASN A O 1
ATOM 2340 N N . ASN A 1 297 ? -0.122 -8.391 9.609 1 93.44 297 ASN A N 1
ATOM 2341 C CA . ASN A 1 297 ? -1.143 -7.438 10.031 1 93.44 297 ASN A CA 1
ATOM 2342 C C . ASN A 1 297 ? -1.05 -6.137 9.242 1 93.44 297 ASN A C 1
ATOM 2344 O O . ASN A 1 297 ? -1.13 -5.051 9.82 1 93.44 297 ASN A O 1
ATOM 2348 N N . THR A 1 298 ? -0.796 -6.273 7.961 1 93.69 298 THR A N 1
ATOM 2349 C CA . THR A 1 298 ? -0.763 -5.145 7.043 1 93.69 298 THR A CA 1
ATOM 2350 C C . THR A 1 298 ? -2.125 -4.941 6.387 1 93.69 298 THR A C 1
ATOM 2352 O O . THR A 1 298 ? -2.775 -5.906 5.98 1 93.69 298 THR A O 1
ATOM 2355 N N . PRO A 1 299 ? -2.561 -3.656 6.27 1 92.94 299 PRO A N 1
ATOM 2356 C CA . PRO A 1 299 ? -3.766 -3.455 5.457 1 92.94 299 PRO A CA 1
ATOM 2357 C C . PRO A 1 299 ? -3.607 -3.963 4.027 1 92.94 299 PRO A C 1
ATOM 2359 O O . PRO A 1 299 ? -2.531 -3.832 3.438 1 92.94 299 PRO A O 1
ATOM 2362 N N . PRO A 1 300 ? -4.68 -4.637 3.555 1 94.06 300 PRO A N 1
ATOM 2363 C CA . PRO A 1 300 ? -4.578 -5.109 2.172 1 94.06 300 PRO A CA 1
ATOM 2364 C C . PRO A 1 300 ? -4.344 -3.975 1.177 1 94.06 300 PRO A C 1
ATOM 2366 O O . PRO A 1 300 ? -4.957 -2.91 1.291 1 94.06 300 PRO A O 1
ATOM 2369 N N . ARG A 1 301 ? -3.516 -4.117 0.244 1 94.44 301 ARG A N 1
ATOM 2370 C CA . ARG A 1 301 ? -3.164 -3.092 -0.734 1 94.44 301 ARG A CA 1
ATOM 2371 C C . ARG A 1 301 ? -3.928 -3.295 -2.037 1 94.44 301 ARG A C 1
ATOM 2373 O O . ARG A 1 301 ? -3.863 -2.455 -2.939 1 94.44 301 ARG A O 1
ATOM 2380 N N . MET A 1 302 ? -4.609 -4.418 -2.121 1 93.44 302 MET A N 1
ATOM 2381 C CA . MET A 1 302 ? -5.406 -4.703 -3.309 1 93.44 302 MET A CA 1
ATOM 2382 C C . MET A 1 302 ? -6.871 -4.91 -2.943 1 93.44 302 MET A C 1
ATOM 2384 O O . MET A 1 302 ? -7.18 -5.461 -1.885 1 93.44 302 MET A O 1
ATOM 2388 N N . ALA A 1 303 ? -7.727 -4.434 -3.812 1 90.06 303 ALA A N 1
ATOM 2389 C CA . ALA A 1 303 ? -9.164 -4.656 -3.662 1 90.06 303 ALA A CA 1
ATOM 2390 C C . ALA A 1 303 ? -9.586 -5.953 -4.344 1 90.06 303 ALA A C 1
ATOM 2392 O O . ALA A 1 303 ? -8.961 -6.391 -5.309 1 90.06 303 ALA A O 1
ATOM 2393 N N . THR A 1 304 ? -10.648 -6.508 -3.852 1 87.25 304 THR A N 1
ATOM 2394 C CA . THR A 1 304 ? -11.172 -7.754 -4.402 1 87.25 304 THR A CA 1
ATOM 2395 C C . THR A 1 304 ? -11.531 -7.586 -5.875 1 87.25 304 THR A C 1
ATOM 2397 O O . THR A 1 304 ? -11.336 -8.508 -6.672 1 87.25 304 THR A O 1
ATOM 2400 N N . GLY A 1 305 ? -11.984 -6.406 -6.219 1 87 305 GLY A N 1
ATOM 2401 C CA . GLY A 1 305 ? -12.438 -6.141 -7.574 1 87 305 GLY A CA 1
ATOM 2402 C C . GLY A 1 305 ? -11.305 -6.102 -8.586 1 87 305 GLY A C 1
ATOM 2403 O O . GLY A 1 305 ? -11.539 -6.156 -9.789 1 87 305 GLY A O 1
ATOM 2404 N N . GLU A 1 306 ? -10.055 -6.102 -8.094 1 90.69 306 GLU A N 1
ATOM 2405 C CA . GLU A 1 306 ? -8.898 -6.047 -8.984 1 90.69 306 GLU A CA 1
ATOM 2406 C C . GLU A 1 306 ? -8.57 -7.434 -9.531 1 90.69 306 GLU A C 1
ATOM 2408 O O . GLU A 1 306 ? -7.824 -7.555 -10.508 1 90.69 306 GLU A O 1
ATOM 2413 N N . ALA A 1 307 ? -9.07 -8.5 -8.836 1 92.5 307 ALA A N 1
ATOM 2414 C CA . ALA A 1 307 ? -8.781 -9.867 -9.273 1 92.5 307 ALA A CA 1
ATOM 2415 C C . ALA A 1 307 ? -9.609 -10.242 -10.5 1 92.5 307 ALA A C 1
ATOM 2417 O O . ALA A 1 307 ? -10.414 -11.18 -10.445 1 92.5 307 ALA A O 1
ATOM 2418 N N . ARG A 1 308 ? -9.312 -9.547 -11.609 1 92.62 308 ARG A N 1
ATOM 2419 C CA . ARG A 1 308 ? -10.055 -9.727 -12.852 1 92.62 308 ARG A CA 1
ATOM 2420 C C . ARG A 1 308 ? -9.367 -10.734 -13.766 1 92.62 308 ARG A C 1
ATOM 2422 O O . ARG A 1 308 ? -9.102 -10.445 -14.93 1 92.62 308 ARG A O 1
ATOM 2429 N N . PHE A 1 309 ? -9.07 -11.805 -13.273 1 95.75 309 PHE A N 1
ATOM 2430 C CA . PHE A 1 309 ? -8.516 -12.945 -13.992 1 95.75 309 PHE A CA 1
ATOM 2431 C C . PHE A 1 309 ? -9.211 -14.234 -13.578 1 95.75 309 PHE A C 1
ATOM 2433 O O . PHE A 1 309 ? -9.727 -14.344 -12.461 1 95.75 309 PHE A O 1
ATOM 2440 N N . ALA A 1 310 ? -9.227 -15.172 -14.43 1 96.31 310 ALA A N 1
ATOM 2441 C CA . ALA A 1 310 ? -9.961 -16.406 -14.219 1 96.31 310 ALA A CA 1
ATOM 2442 C C . ALA A 1 310 ? -9.258 -17.297 -13.188 1 96.31 310 ALA A C 1
ATOM 2444 O O . ALA A 1 310 ? -8.094 -17.078 -12.859 1 96.31 310 ALA A O 1
ATOM 2445 N N . LEU A 1 311 ? -10.016 -18.25 -12.688 1 95.44 311 LEU A N 1
ATOM 2446 C CA . LEU A 1 311 ? -9.43 -19.297 -11.859 1 95.44 311 LEU A CA 1
ATOM 2447 C C . LEU A 1 311 ? -8.398 -20.109 -12.648 1 95.44 311 LEU A C 1
ATOM 2449 O O . LEU A 1 311 ? -8.453 -20.156 -13.875 1 95.44 311 LEU A O 1
ATOM 2453 N N . SER A 1 312 ? -7.453 -20.672 -11.875 1 96.12 312 SER A N 1
ATOM 2454 C CA . SER A 1 312 ? -6.469 -21.531 -12.539 1 96.12 312 SER A CA 1
ATOM 2455 C C . SER A 1 312 ? -7.129 -22.766 -13.141 1 96.12 312 SER A C 1
ATOM 2457 O O . SER A 1 312 ? -8.156 -23.219 -12.648 1 96.12 312 SER A O 1
ATOM 2459 N N . CYS A 1 313 ? -6.574 -23.281 -14.148 1 95.94 313 CYS A N 1
ATOM 2460 C CA . CYS A 1 313 ? -7.055 -24.484 -14.805 1 95.94 313 CYS A CA 1
ATOM 2461 C C . CYS A 1 313 ? -6.871 -25.703 -13.906 1 95.94 313 CYS A C 1
ATOM 2463 O O . CYS A 1 313 ? -6.184 -25.625 -12.891 1 95.94 313 CYS A O 1
ATOM 2465 N N . PRO A 1 314 ? -7.59 -26.75 -14.242 1 91.94 314 PRO A N 1
ATOM 2466 C CA . PRO A 1 314 ? -7.293 -28 -13.523 1 91.94 314 PRO A CA 1
ATOM 2467 C C . PRO A 1 314 ? -5.816 -28.391 -13.602 1 91.94 314 PRO A C 1
ATOM 2469 O O . PRO A 1 314 ? -5.18 -28.188 -14.641 1 91.94 314 PRO A O 1
ATOM 2472 N N . GLU A 1 315 ? -5.289 -29.016 -12.555 1 92 315 GLU A N 1
ATOM 2473 C CA . GLU A 1 315 ? -3.863 -29.344 -12.484 1 92 315 GLU A CA 1
ATOM 2474 C C . GLU A 1 315 ? -3.449 -30.281 -13.609 1 92 315 GLU A C 1
ATOM 2476 O O . GLU A 1 315 ? -2.322 -30.203 -14.109 1 92 315 GLU A O 1
ATOM 2481 N N . LEU A 1 316 ? -4.363 -31.109 -14.078 1 92.12 316 LEU A N 1
ATOM 2482 C CA . LEU A 1 316 ? -4.062 -32.062 -15.133 1 92.12 316 LEU A CA 1
ATOM 2483 C C . LEU A 1 316 ? -3.656 -31.359 -16.422 1 92.12 316 LEU A C 1
ATOM 2485 O O . LEU A 1 316 ? -2.832 -31.859 -17.188 1 92.12 316 LEU A O 1
ATOM 2489 N N . CYS A 1 317 ? -4.242 -30.25 -16.609 1 95.62 317 CYS A N 1
ATOM 2490 C CA . CYS A 1 317 ? -3.9 -29.469 -17.797 1 95.62 317 CYS A CA 1
ATOM 2491 C C . CYS A 1 317 ? -2.504 -28.875 -17.672 1 95.62 317 CYS A C 1
ATOM 2493 O O . CYS A 1 317 ? -1.692 -28.984 -18.594 1 95.62 317 CYS A O 1
ATOM 2495 N N . PHE A 1 318 ? -2.242 -28.281 -16.547 1 96.12 318 PHE A N 1
ATOM 2496 C CA . PHE A 1 318 ? -0.997 -27.562 -16.344 1 96.12 318 PHE A CA 1
ATOM 2497 C C . PHE A 1 318 ? 0.167 -28.516 -16.141 1 96.12 318 PHE A C 1
ATOM 2499 O O . PHE A 1 318 ? 1.304 -28.219 -16.516 1 96.12 318 PHE A O 1
ATOM 2506 N N . GLN A 1 319 ? -0.087 -29.734 -15.641 1 94.38 319 GLN A N 1
ATOM 2507 C CA . GLN A 1 319 ? 0.959 -30.688 -15.273 1 94.38 319 GLN A CA 1
ATOM 2508 C C . GLN A 1 319 ? 1.158 -31.734 -16.359 1 94.38 319 GLN A C 1
ATOM 2510 O O . GLN A 1 319 ? 1.929 -32.688 -16.188 1 94.38 319 GLN A O 1
ATOM 2515 N N . ALA A 1 320 ? 0.455 -31.547 -17.484 1 95.62 320 ALA A N 1
ATOM 2516 C CA . ALA A 1 320 ? 0.618 -32.5 -18.578 1 95.62 320 ALA A CA 1
ATOM 2517 C C . ALA A 1 320 ? 2.055 -32.5 -19.094 1 95.62 320 ALA A C 1
ATOM 2519 O O . ALA A 1 320 ? 2.619 -31.453 -19.391 1 95.62 320 ALA A O 1
ATOM 2520 N N . ASP A 1 321 ? 2.607 -33.688 -19.328 1 92.94 321 ASP A N 1
ATOM 2521 C CA . ASP A 1 321 ? 4.023 -33.812 -19.656 1 92.94 321 ASP A CA 1
ATOM 2522 C C . ASP A 1 321 ? 4.254 -33.688 -21.156 1 92.94 321 ASP A C 1
ATOM 2524 O O . ASP A 1 321 ? 5.387 -33.5 -21.609 1 92.94 321 ASP A O 1
ATOM 2528 N N . ASN A 1 322 ? 3.221 -33.875 -21.906 1 95.38 322 ASN A N 1
ATOM 2529 C CA . ASN A 1 322 ? 3.332 -33.812 -23.359 1 95.38 322 ASN A CA 1
ATOM 2530 C C . ASN A 1 322 ? 2.059 -33.25 -24 1 95.38 322 ASN A C 1
ATOM 2532 O O . ASN A 1 322 ? 1.031 -33.125 -23.328 1 95.38 322 ASN A O 1
ATOM 2536 N N . VAL A 1 323 ? 2.119 -33.031 -25.25 1 96.38 323 VAL A N 1
ATOM 2537 C CA . VAL A 1 323 ? 1.066 -32.344 -25.984 1 96.38 323 VAL A CA 1
ATOM 2538 C C . VAL A 1 323 ? -0.196 -33.219 -26 1 96.38 323 VAL A C 1
ATOM 2540 O O . VAL A 1 323 ? -1.311 -32.688 -25.922 1 96.38 323 VAL A O 1
ATOM 2543 N N . GLN A 1 324 ? -0.066 -34.531 -26.156 1 95.62 324 GLN A N 1
ATOM 2544 C CA . GLN A 1 324 ? -1.225 -35.406 -26.219 1 95.62 324 GLN A CA 1
ATOM 2545 C C . GLN A 1 324 ? -1.985 -35.406 -24.906 1 95.62 324 GLN A C 1
ATOM 2547 O O . GLN A 1 324 ? -3.213 -35.281 -24.875 1 95.62 324 GLN A O 1
ATOM 2552 N N . ALA A 1 325 ? -1.21 -35.562 -23.797 1 95.94 325 ALA A N 1
ATOM 2553 C CA . ALA A 1 325 ? -1.832 -35.531 -22.469 1 95.94 325 ALA A CA 1
ATOM 2554 C C . ALA A 1 325 ? -2.533 -34.219 -22.234 1 95.94 325 ALA A C 1
ATOM 2556 O O . ALA A 1 325 ? -3.621 -34.156 -21.641 1 95.94 325 ALA A O 1
ATOM 2557 N N . TRP A 1 326 ? -1.919 -33.188 -22.672 1 97.06 326 TRP A N 1
ATOM 2558 C CA . TRP A 1 326 ? -2.494 -31.875 -22.531 1 97.06 326 TRP A CA 1
ATOM 2559 C C . TRP A 1 326 ? -3.777 -31.734 -23.344 1 97.06 326 TRP A C 1
ATOM 2561 O O . TRP A 1 326 ? -4.781 -31.219 -22.859 1 97.06 326 TRP A O 1
ATOM 2571 N N . THR A 1 327 ? -3.77 -32.219 -24.562 1 96.44 327 THR A N 1
ATOM 2572 C CA . THR A 1 327 ? -4.934 -32.156 -25.438 1 96.44 327 THR A CA 1
ATOM 2573 C C . THR A 1 327 ? -6.125 -32.875 -24.812 1 96.44 327 THR A C 1
ATOM 2575 O O . THR A 1 327 ? -7.246 -32.375 -24.844 1 96.44 327 THR A O 1
ATOM 2578 N N . ASP A 1 328 ? -5.879 -34 -24.219 1 95.56 328 ASP A N 1
ATOM 2579 C CA . ASP A 1 328 ? -6.938 -34.75 -23.562 1 95.56 328 ASP A CA 1
ATOM 2580 C C . ASP A 1 328 ? -7.492 -33.969 -22.359 1 95.56 328 ASP A C 1
ATOM 2582 O O . ASP A 1 328 ? -8.711 -33.938 -22.156 1 95.56 328 ASP A O 1
ATOM 2586 N N . ALA A 1 329 ? -6.57 -33.438 -21.594 1 95.5 329 ALA A N 1
ATOM 2587 C CA . ALA A 1 329 ? -6.961 -32.688 -20.391 1 95.5 329 ALA A CA 1
ATOM 2588 C C . ALA A 1 329 ? -7.766 -31.438 -20.766 1 95.5 329 ALA A C 1
ATOM 2590 O O . ALA A 1 329 ? -8.766 -31.125 -20.109 1 95.5 329 ALA A O 1
ATOM 2591 N N . ILE A 1 330 ? -7.355 -30.734 -21.828 1 95.81 330 ILE A N 1
ATOM 2592 C CA . ILE A 1 330 ? -8.023 -29.516 -22.266 1 95.81 330 ILE A CA 1
ATOM 2593 C C . ILE A 1 330 ? -9.422 -29.844 -22.766 1 95.81 330 ILE A C 1
ATOM 2595 O O . ILE A 1 330 ? -10.359 -29.062 -22.562 1 95.81 330 ILE A O 1
ATOM 2599 N N . GLN A 1 331 ? -9.523 -30.922 -23.484 1 94.81 331 GLN A N 1
ATOM 2600 C CA . GLN A 1 331 ? -10.828 -31.359 -23.969 1 94.81 331 GLN A CA 1
ATOM 2601 C C . GLN A 1 331 ? -11.781 -31.625 -22.812 1 94.81 331 GLN A C 1
ATOM 2603 O O . GLN A 1 331 ? -12.945 -31.203 -22.844 1 94.81 331 GLN A O 1
ATOM 2608 N N . SER A 1 332 ? -11.289 -32.281 -21.844 1 93.31 332 SER A N 1
ATOM 2609 C CA . SER A 1 332 ? -12.086 -32.562 -20.656 1 93.31 332 SER A CA 1
ATOM 2610 C C . SER A 1 332 ? -12.477 -31.281 -19.938 1 93.31 332 SER A C 1
ATOM 2612 O O . SER A 1 332 ? -13.617 -31.141 -19.469 1 93.31 332 SER A O 1
ATOM 2614 N N . TRP A 1 333 ? -11.508 -30.406 -19.797 1 93.81 333 TRP A N 1
ATOM 2615 C CA . TRP A 1 333 ? -11.758 -29.125 -19.141 1 93.81 333 TRP A CA 1
ATOM 2616 C C . TRP A 1 333 ? -12.797 -28.312 -19.906 1 93.81 333 TRP A C 1
ATOM 2618 O O . TRP A 1 333 ? -13.703 -27.719 -19.312 1 93.81 333 TRP A O 1
ATOM 2628 N N . ALA A 1 334 ? -12.703 -28.297 -21.234 1 93.75 334 ALA A N 1
ATOM 2629 C CA . ALA A 1 334 ? -13.609 -27.531 -22.078 1 93.75 334 ALA A CA 1
ATOM 2630 C C . ALA A 1 334 ? -15.047 -28 -21.906 1 93.75 334 ALA A C 1
ATOM 2632 O O . ALA A 1 334 ? -15.984 -27.203 -22.047 1 93.75 334 ALA A O 1
ATOM 2633 N N . HIS A 1 335 ? -15.242 -29.188 -21.531 1 91.12 335 HIS A N 1
ATOM 2634 C CA . HIS A 1 335 ? -16.578 -29.766 -21.391 1 91.12 335 HIS A CA 1
ATOM 2635 C C . HIS A 1 335 ? -17.109 -29.578 -19.969 1 91.12 335 HIS A C 1
ATOM 2637 O O . HIS A 1 335 ? -18.297 -29.766 -19.719 1 91.12 335 HIS A O 1
ATOM 2643 N N . SER A 1 336 ? -16.25 -29.234 -19.078 1 88.06 336 SER A N 1
ATOM 2644 C CA . SER A 1 336 ? -16.672 -29.016 -17.688 1 88.06 336 SER A CA 1
ATOM 2645 C C . SER A 1 336 ? -17.344 -27.672 -17.516 1 88.06 336 SER A C 1
ATOM 2647 O O . SER A 1 336 ? -17.188 -26.781 -18.359 1 88.06 336 SER A O 1
ATOM 2649 N N . GLU A 1 337 ? -18.094 -27.5 -16.406 1 87.19 337 GLU A N 1
ATOM 2650 C CA . GLU A 1 337 ? -18.734 -26.219 -16.094 1 87.19 337 GLU A CA 1
ATOM 2651 C C . GLU A 1 337 ? -17.703 -25.125 -15.852 1 87.19 337 GLU A C 1
ATOM 2653 O O . GLU A 1 337 ? -17.875 -23.984 -16.281 1 87.19 337 GLU A O 1
ATOM 2658 N N . LEU A 1 338 ? -16.641 -25.5 -15.234 1 89.06 338 LEU A N 1
ATOM 2659 C CA . LEU A 1 338 ? -15.562 -24.562 -14.945 1 89.06 338 LEU A CA 1
ATOM 2660 C C . LEU A 1 338 ? -14.898 -24.078 -16.234 1 89.06 338 LEU A C 1
ATOM 2662 O O . LEU A 1 338 ? -14.539 -22.906 -16.344 1 89.06 338 LEU A O 1
ATOM 2666 N N . GLY A 1 339 ? -14.711 -24.984 -17.125 1 91.44 339 GLY A N 1
ATOM 2667 C CA . GLY A 1 339 ? -14.078 -24.641 -18.391 1 91.44 339 GLY A CA 1
ATOM 2668 C C . GLY A 1 339 ? -14.953 -23.781 -19.281 1 91.44 339 GLY A C 1
ATOM 2669 O O . GLY A 1 339 ? -14.453 -22.922 -20 1 91.44 339 GLY A O 1
ATOM 2670 N N . ARG A 1 340 ? -16.219 -23.969 -19.25 1 90.81 340 ARG A N 1
ATOM 2671 C CA . ARG A 1 340 ? -17.156 -23.219 -20.078 1 90.81 340 ARG A CA 1
ATOM 2672 C C . ARG A 1 340 ? -17.344 -21.797 -19.547 1 90.81 340 ARG A C 1
ATOM 2674 O O . ARG A 1 340 ? -17.359 -20.828 -20.312 1 90.81 340 ARG A O 1
ATOM 2681 N N . ARG A 1 341 ? -17.406 -21.703 -18.281 1 91.19 341 ARG A N 1
ATOM 2682 C CA . ARG A 1 341 ? -17.734 -20.422 -17.703 1 91.19 341 ARG A CA 1
ATOM 2683 C C . ARG A 1 341 ? -16.469 -19.609 -17.422 1 91.19 341 ARG A C 1
ATOM 2685 O O . ARG A 1 341 ? -16.469 -18.375 -17.594 1 91.19 341 ARG A O 1
ATOM 2692 N N . GLN A 1 342 ? -15.391 -20.219 -16.906 1 93.44 342 GLN A N 1
ATOM 2693 C CA . GLN A 1 342 ? -14.133 -19.594 -16.516 1 93.44 342 GLN A CA 1
ATOM 2694 C C . GLN A 1 342 ? -14.383 -18.312 -15.75 1 93.44 342 GLN A C 1
ATOM 2696 O O . GLN A 1 342 ? -13.914 -17.234 -16.141 1 93.44 342 GLN A O 1
ATOM 2701 N N . PRO A 1 343 ? -15.125 -18.453 -14.594 1 93.19 343 PRO A N 1
ATOM 2702 C CA . PRO A 1 343 ? -15.422 -17.234 -13.836 1 93.19 343 PRO A CA 1
ATOM 2703 C C . PRO A 1 343 ? -14.164 -16.562 -13.305 1 93.19 343 PRO A C 1
ATOM 2705 O O . PRO A 1 343 ? -13.18 -17.234 -12.992 1 93.19 343 PRO A O 1
ATOM 2708 N N . LEU A 1 344 ? -14.25 -15.242 -13.273 1 94.06 344 LEU A N 1
ATOM 2709 C CA . LEU A 1 344 ? -13.156 -14.477 -12.688 1 94.06 344 LEU A CA 1
ATOM 2710 C C . LEU A 1 344 ? -13.125 -14.641 -11.172 1 94.06 344 LEU A C 1
ATOM 2712 O O . LEU A 1 344 ? -14.164 -14.898 -10.555 1 94.06 344 LEU A O 1
ATOM 2716 N N . VAL A 1 345 ? -11.984 -14.508 -10.617 1 93.69 345 VAL A N 1
ATOM 2717 C CA . VAL A 1 345 ? -11.773 -14.758 -9.195 1 93.69 345 VAL A CA 1
ATOM 2718 C C . VAL A 1 345 ? -12.703 -13.867 -8.375 1 93.69 345 VAL A C 1
ATOM 2720 O O . VAL A 1 345 ? -13.352 -14.336 -7.434 1 93.69 345 VAL A O 1
ATOM 2723 N N . TYR A 1 346 ? -12.805 -12.539 -8.703 1 89.31 346 TYR A N 1
ATOM 2724 C CA . TYR A 1 346 ? -13.633 -11.633 -7.91 1 89.31 346 TYR A CA 1
ATOM 2725 C C . TYR A 1 346 ? -15.102 -12.047 -7.977 1 89.31 346 TYR A C 1
ATOM 2727 O O . TYR A 1 346 ? -15.852 -11.859 -7.012 1 89.31 346 TYR A O 1
ATOM 2735 N N . GLN A 1 347 ? -15.547 -12.656 -9.07 1 87.94 347 GLN A N 1
ATOM 2736 C CA . GLN A 1 347 ? -16.922 -13.141 -9.211 1 87.94 347 GLN A CA 1
ATOM 2737 C C . GLN A 1 347 ? -17.172 -14.336 -8.297 1 87.94 347 GLN A C 1
ATOM 2739 O O . GLN A 1 347 ? -18.234 -14.445 -7.684 1 87.94 347 GLN A O 1
ATOM 2744 N N . VAL A 1 348 ? -16.219 -15.195 -8.258 1 91.12 348 VAL A N 1
ATOM 2745 C CA . VAL A 1 348 ? -16.375 -16.391 -7.441 1 91.12 348 VAL A CA 1
ATOM 2746 C C . VAL A 1 348 ? -16.406 -16 -5.965 1 91.12 348 VAL A C 1
ATOM 2748 O O . VAL A 1 348 ? -17.156 -16.594 -5.18 1 91.12 348 VAL A O 1
ATOM 2751 N N . ILE A 1 349 ? -15.617 -15.047 -5.609 1 86.38 349 ILE A N 1
ATOM 2752 C CA . ILE A 1 349 ? -15.648 -14.539 -4.242 1 86.38 349 ILE A CA 1
ATOM 2753 C C . ILE A 1 349 ? -17.031 -14 -3.918 1 86.38 349 ILE A C 1
ATOM 2755 O O . ILE A 1 349 ? -17.562 -14.258 -2.832 1 86.38 349 ILE A O 1
ATOM 2759 N N . SER A 1 350 ? -17.594 -13.352 -4.836 1 81 350 SER A N 1
ATOM 2760 C CA . SER A 1 350 ? -18.938 -12.812 -4.648 1 81 350 SER A CA 1
ATOM 2761 C C . SER A 1 350 ? -19.969 -13.93 -4.496 1 81 350 SER A C 1
ATOM 2763 O O . SER A 1 350 ? -20.953 -13.781 -3.77 1 81 350 SER A O 1
ATOM 2765 N N . MET A 1 351 ? -19.75 -15.047 -5.184 1 83.44 351 MET A N 1
ATOM 2766 C CA . MET A 1 351 ? -20.641 -16.203 -5.066 1 83.44 351 MET A CA 1
ATOM 2767 C C . MET A 1 351 ? -20.656 -16.734 -3.639 1 83.44 351 MET A C 1
ATOM 2769 O O . MET A 1 351 ? -21.688 -17.156 -3.137 1 83.44 351 MET A O 1
ATOM 2773 N N . LEU A 1 352 ? -19.531 -16.672 -3.043 1 81.44 352 LEU A N 1
ATOM 2774 C CA . LEU A 1 352 ? -19.391 -17.203 -1.69 1 81.44 352 LEU A CA 1
ATOM 2775 C C . LEU A 1 352 ? -20.172 -16.359 -0.693 1 81.44 352 LEU A C 1
ATOM 2777 O O . LEU A 1 352 ? -20.578 -16.844 0.365 1 81.44 352 LEU A O 1
ATOM 2781 N N . TRP A 1 353 ? -20.422 -15.125 -1.079 1 76.94 353 TRP A N 1
ATOM 2782 C CA . TRP A 1 353 ? -21.094 -14.18 -0.193 1 76.94 353 TRP A CA 1
ATOM 2783 C C . TRP A 1 353 ? -22.609 -14.219 -0.412 1 76.94 353 TRP A C 1
ATOM 2785 O O . TRP A 1 353 ? -23.359 -13.633 0.361 1 76.94 353 TRP A O 1
ATOM 2795 N N . ALA A 1 354 ? -22.984 -14.891 -1.41 1 73.44 354 ALA A N 1
ATOM 2796 C CA . ALA A 1 354 ? -24.406 -14.906 -1.756 1 73.44 354 ALA A CA 1
ATOM 2797 C C . ALA A 1 354 ? -25.203 -15.719 -0.742 1 73.44 354 ALA A C 1
ATOM 2799 O O . ALA A 1 354 ? -24.688 -16.656 -0.13 1 73.44 354 ALA A O 1
ATOM 2800 N N . ASN A 1 355 ? -26.406 -15.273 -0.489 1 72.06 355 ASN A N 1
ATOM 2801 C CA . ASN A 1 355 ? -27.281 -15.969 0.443 1 72.06 355 ASN A CA 1
ATOM 2802 C C . ASN A 1 355 ? -27.625 -17.375 -0.037 1 72.06 355 ASN A C 1
ATOM 2804 O O . ASN A 1 355 ? -27.672 -18.312 0.761 1 72.06 355 ASN A O 1
ATOM 2808 N N . ARG A 1 356 ? -27.906 -17.453 -1.332 1 75.5 356 ARG A N 1
ATOM 2809 C CA . ARG A 1 356 ? -28.234 -18.75 -1.9 1 75.5 356 ARG A CA 1
ATOM 2810 C C . ARG A 1 356 ? -27.422 -19.016 -3.162 1 75.5 356 ARG A C 1
ATOM 2812 O O . ARG A 1 356 ? -27.359 -18.172 -4.059 1 75.5 356 ARG A O 1
ATOM 2819 N N . LEU A 1 357 ? -26.734 -20.188 -3.094 1 77.25 357 LEU A N 1
ATOM 2820 C CA . LEU A 1 357 ? -25.984 -20.594 -4.273 1 77.25 357 LEU A CA 1
ATOM 2821 C C . LEU A 1 357 ? -26.875 -21.344 -5.258 1 77.25 357 LEU A C 1
ATOM 2823 O O . LEU A 1 357 ? -27.672 -22.203 -4.859 1 77.25 357 LEU A O 1
ATOM 2827 N N . SER A 1 358 ? -26.891 -20.875 -6.473 1 79.12 358 SER A N 1
ATOM 2828 C CA . SER A 1 358 ? -27.562 -21.656 -7.492 1 79.12 358 SER A CA 1
ATOM 2829 C C . SER A 1 358 ? -26.938 -23.047 -7.613 1 79.12 358 SER A C 1
ATOM 2831 O O . SER A 1 358 ? -25.797 -23.266 -7.199 1 79.12 358 SER A O 1
ATOM 2833 N N . ASP A 1 359 ? -27.719 -23.938 -8.125 1 81.44 359 ASP A N 1
ATOM 2834 C CA . ASP A 1 359 ? -27.219 -25.297 -8.328 1 81.44 359 ASP A CA 1
ATOM 2835 C C . ASP A 1 359 ? -25.984 -25.297 -9.234 1 81.44 359 ASP A C 1
ATOM 2837 O O . ASP A 1 359 ? -25.016 -26.016 -8.984 1 81.44 359 ASP A O 1
ATOM 2841 N N . THR A 1 360 ? -26.047 -24.5 -10.203 1 82.62 360 THR A N 1
ATOM 2842 C CA . THR A 1 360 ? -24.938 -24.438 -11.156 1 82.62 360 THR A CA 1
ATOM 2843 C C . THR A 1 360 ? -23.688 -23.875 -10.492 1 82.62 360 THR A C 1
ATOM 2845 O O . THR A 1 360 ? -22.578 -24.328 -10.75 1 82.62 360 THR A O 1
ATOM 2848 N N . ASP A 1 361 ? -23.938 -22.922 -9.648 1 84.69 361 ASP A N 1
ATOM 2849 C CA . ASP A 1 361 ? -22.797 -22.344 -8.93 1 84.69 361 ASP A CA 1
ATOM 2850 C C . ASP A 1 361 ? -22.219 -23.344 -7.934 1 84.69 361 ASP A C 1
ATOM 2852 O O . ASP A 1 361 ? -21 -23.422 -7.77 1 84.69 361 ASP A O 1
ATOM 2856 N N . ALA A 1 362 ? -23.062 -24.078 -7.398 1 83.44 362 ALA A N 1
ATOM 2857 C CA . ALA A 1 362 ? -22.609 -25.078 -6.445 1 83.44 362 ALA A CA 1
ATOM 2858 C C . ALA A 1 362 ? -21.734 -26.141 -7.133 1 83.44 362 ALA A C 1
ATOM 2860 O O . ALA A 1 362 ? -20.719 -26.547 -6.59 1 83.44 362 ALA A O 1
ATOM 2861 N N . ILE A 1 363 ? -22.172 -26.547 -8.258 1 83.5 363 ILE A N 1
ATOM 2862 C CA . ILE A 1 363 ? -21.422 -27.531 -9.023 1 83.5 363 ILE A CA 1
ATOM 2863 C C . ILE A 1 363 ? -20.062 -26.969 -9.414 1 83.5 363 ILE A C 1
ATOM 2865 O O . ILE A 1 363 ? -19.047 -27.641 -9.305 1 83.5 363 ILE A O 1
ATOM 2869 N N . LEU A 1 364 ? -20.125 -25.797 -9.828 1 86.94 364 LEU A N 1
ATOM 2870 C CA . LEU A 1 364 ? -18.891 -25.109 -10.227 1 86.94 364 LEU A CA 1
ATOM 2871 C C . LEU A 1 364 ? -17.906 -25.047 -9.055 1 86.94 364 LEU A C 1
ATOM 2873 O O . LEU A 1 364 ? -16.734 -25.391 -9.203 1 86.94 364 LEU A O 1
ATOM 2877 N N . LEU A 1 365 ? -18.391 -24.672 -7.965 1 87.62 365 LEU A N 1
ATOM 2878 C CA . LEU A 1 365 ? -17.547 -24.484 -6.793 1 87.62 365 LEU A CA 1
ATOM 2879 C C . LEU A 1 365 ? -16.984 -25.812 -6.309 1 87.62 365 LEU A C 1
ATOM 2881 O O . LEU A 1 365 ? -15.82 -25.906 -5.902 1 87.62 365 LEU A O 1
ATOM 2885 N N . ARG A 1 366 ? -17.688 -26.844 -6.453 1 86.31 366 ARG A N 1
ATOM 2886 C CA . ARG A 1 366 ? -17.281 -28.172 -5.992 1 86.31 366 ARG A CA 1
ATOM 2887 C C . ARG A 1 366 ? -16.234 -28.766 -6.922 1 86.31 366 ARG A C 1
ATOM 2889 O O . ARG A 1 366 ? -15.508 -29.688 -6.535 1 86.31 366 ARG A O 1
ATOM 2896 N N . SER A 1 367 ? -16.172 -28.266 -8.07 1 86.19 367 SER A N 1
ATOM 2897 C CA . SER A 1 367 ? -15.266 -28.828 -9.062 1 86.19 367 SER A CA 1
ATOM 2898 C C . SER A 1 367 ? -13.922 -28.094 -9.062 1 86.19 367 SER A C 1
ATOM 2900 O O . SER A 1 367 ? -13.031 -28.422 -9.844 1 86.19 367 SER A O 1
ATOM 2902 N N . MET A 1 368 ? -13.781 -27.188 -8.219 1 89.38 368 MET A N 1
ATOM 2903 C CA . MET A 1 368 ? -12.57 -26.359 -8.195 1 89.38 368 MET A CA 1
ATOM 2904 C C . MET A 1 368 ? -11.406 -27.141 -7.574 1 89.38 368 MET A C 1
ATOM 2906 O O . MET A 1 368 ? -11.617 -28 -6.727 1 89.38 368 MET A O 1
ATOM 2910 N N . SER A 1 369 ? -10.188 -26.797 -8.047 1 88.81 369 SER A N 1
ATOM 2911 C CA . SER A 1 369 ? -8.977 -27.391 -7.484 1 88.81 369 SER A CA 1
ATOM 2912 C C . SER A 1 369 ? -8.719 -26.891 -6.066 1 88.81 369 SER A C 1
ATOM 2914 O O . SER A 1 369 ? -9.312 -25.906 -5.637 1 88.81 369 SER A O 1
ATOM 2916 N N . SER A 1 370 ? -7.797 -27.562 -5.312 1 89.44 370 SER A N 1
ATOM 2917 C CA . SER A 1 370 ? -7.391 -27.141 -3.975 1 89.44 370 SER A CA 1
ATOM 2918 C C . SER A 1 370 ? -6.766 -25.75 -4 1 89.44 370 SER A C 1
ATOM 2920 O O . SER A 1 370 ? -6.965 -24.953 -3.074 1 89.44 370 SER A O 1
ATOM 2922 N N . LEU A 1 371 ? -6.016 -25.484 -5.035 1 92.75 371 LEU A N 1
ATOM 2923 C CA . LEU A 1 371 ? -5.398 -24.172 -5.164 1 92.75 371 LEU A CA 1
ATOM 2924 C C . LEU A 1 371 ? -6.461 -23.078 -5.25 1 92.75 371 LEU A C 1
ATOM 2926 O O . LEU A 1 371 ? -6.371 -22.062 -4.559 1 92.75 371 LEU A O 1
ATOM 2930 N N . ASN A 1 372 ? -7.438 -23.297 -6.074 1 94.25 372 ASN A N 1
ATOM 2931 C CA . ASN A 1 372 ? -8.492 -22.312 -6.223 1 94.25 372 ASN A CA 1
ATOM 2932 C C . ASN A 1 372 ? -9.273 -22.125 -4.926 1 94.25 372 ASN A C 1
ATOM 2934 O O . ASN A 1 372 ? -9.633 -21 -4.57 1 94.25 372 ASN A O 1
ATOM 2938 N N . LEU A 1 373 ? -9.547 -23.203 -4.219 1 92.94 373 LEU A N 1
ATOM 2939 C CA . LEU A 1 373 ? -10.234 -23.094 -2.939 1 92.94 373 LEU A CA 1
ATOM 2940 C C . LEU A 1 373 ? -9.352 -22.391 -1.91 1 92.94 373 LEU A C 1
ATOM 2942 O O . LEU A 1 373 ? -9.852 -21.656 -1.05 1 92.94 373 LEU A O 1
ATOM 2946 N N . PHE A 1 374 ? -8.047 -22.703 -2.006 1 95.5 374 PHE A N 1
ATOM 2947 C CA . PHE A 1 374 ? -7.09 -22 -1.151 1 95.5 374 PHE A CA 1
ATOM 2948 C C . PHE A 1 374 ? -7.141 -20.5 -1.393 1 95.5 374 PHE A C 1
ATOM 2950 O O . PHE A 1 374 ? -7.094 -19.719 -0.446 1 95.5 374 PHE A O 1
ATOM 2957 N N . VAL A 1 375 ? -7.277 -20.078 -2.584 1 95.75 375 VAL A N 1
ATOM 2958 C CA . VAL A 1 375 ? -7.359 -18.672 -2.957 1 95.75 375 VAL A CA 1
ATOM 2959 C C . VAL A 1 375 ? -8.609 -18.047 -2.342 1 95.75 375 VAL A C 1
ATOM 2961 O O . VAL A 1 375 ? -8.57 -16.906 -1.854 1 95.75 375 VAL A O 1
ATOM 2964 N N . LEU A 1 376 ? -9.68 -18.766 -2.209 1 94.06 376 LEU A N 1
ATOM 2965 C CA . LEU A 1 376 ? -10.984 -18.234 -1.84 1 94.06 376 LEU A CA 1
ATOM 2966 C C . LEU A 1 376 ? -11.086 -18.062 -0.329 1 94.06 376 LEU A C 1
ATOM 2968 O O . LEU A 1 376 ? -12 -17.375 0.159 1 94.06 376 LEU A O 1
ATOM 2972 N N . VAL A 1 377 ? -10.211 -18.625 0.461 1 94.56 377 VAL A N 1
ATOM 2973 C CA . VAL A 1 377 ? -10.258 -18.453 1.909 1 94.56 377 VAL A CA 1
ATOM 2974 C C . VAL A 1 377 ? -9.625 -17.109 2.287 1 94.56 377 VAL A C 1
ATOM 2976 O O . VAL A 1 377 ? -9.984 -16.516 3.303 1 94.56 377 VAL A O 1
ATOM 2979 N N . HIS A 1 378 ? -8.758 -16.609 1.465 1 94.94 378 HIS A N 1
ATOM 2980 C CA . HIS A 1 378 ? -7.926 -15.461 1.807 1 94.94 378 HIS A CA 1
ATOM 2981 C C . HIS A 1 378 ? -8.742 -14.172 1.843 1 94.94 378 HIS A C 1
ATOM 2983 O O . HIS A 1 378 ? -8.57 -13.344 2.74 1 94.94 378 HIS A O 1
ATOM 2989 N N . PRO A 1 379 ? -9.695 -13.953 0.9 1 91.06 379 PRO A N 1
ATOM 2990 C CA . PRO A 1 379 ? -10.539 -12.766 1 1 91.06 379 PRO A CA 1
ATOM 2991 C C . PRO A 1 379 ? -11.32 -12.703 2.307 1 91.06 379 PRO A C 1
ATOM 2993 O O . PRO A 1 379 ? -11.656 -11.609 2.781 1 91.06 379 PRO A O 1
ATOM 2996 N N . LEU A 1 380 ? -11.633 -13.812 2.93 1 90.31 380 LEU A N 1
ATOM 2997 C CA . LEU A 1 380 ? -12.328 -13.836 4.215 1 90.31 380 LEU A CA 1
ATOM 2998 C C . LEU A 1 380 ? -11.453 -13.242 5.312 1 90.31 380 LEU A C 1
ATOM 3000 O O . LEU A 1 380 ? -11.945 -12.523 6.18 1 90.31 380 LEU A O 1
ATOM 3004 N N . HIS A 1 381 ? -10.195 -13.57 5.219 1 92.81 381 HIS A N 1
ATOM 3005 C CA . HIS A 1 381 ? -9.258 -12.984 6.172 1 92.81 381 HIS A CA 1
ATOM 3006 C C . HIS A 1 381 ? -9.164 -11.469 5.988 1 92.81 381 HIS A C 1
ATOM 3008 O O . HIS A 1 381 ? -9.016 -10.734 6.965 1 92.81 381 HIS A O 1
ATOM 3014 N N . VAL A 1 382 ? -9.195 -11.023 4.754 1 90.5 382 VAL A N 1
ATOM 3015 C CA . VAL A 1 382 ? -9.164 -9.594 4.465 1 90.5 382 VAL A CA 1
ATOM 3016 C C . VAL A 1 382 ? -10.391 -8.914 5.066 1 90.5 382 VAL A C 1
ATOM 3018 O O . VAL A 1 382 ? -10.289 -7.844 5.664 1 90.5 382 VAL A O 1
ATOM 3021 N N . GLN A 1 383 ? -11.523 -9.57 4.996 1 85.94 383 GLN A N 1
ATOM 3022 C CA . GLN A 1 383 ? -12.75 -9.031 5.574 1 85.94 383 GLN A CA 1
ATOM 3023 C C . GLN A 1 383 ? -12.656 -8.969 7.094 1 85.94 383 GLN A C 1
ATOM 3025 O O . GLN A 1 383 ? -13.133 -8.016 7.711 1 85.94 383 GLN A O 1
ATOM 3030 N N . LEU A 1 384 ? -12.133 -9.969 7.629 1 86.62 384 LEU A N 1
ATOM 3031 C CA . LEU A 1 384 ? -11.961 -10 9.078 1 86.62 384 LEU A CA 1
ATOM 3032 C C . LEU A 1 384 ? -11.016 -8.898 9.539 1 86.62 384 LEU A C 1
ATOM 3034 O O . LEU A 1 384 ? -11.211 -8.32 10.609 1 86.62 384 LEU A O 1
ATOM 3038 N N . PHE A 1 385 ? -10.031 -8.617 8.789 1 89.12 385 PHE A N 1
ATOM 3039 C CA . PHE A 1 385 ? -9.125 -7.516 9.094 1 89.12 385 PHE A CA 1
ATOM 3040 C C . PHE A 1 385 ? -9.883 -6.195 9.148 1 89.12 385 PHE A C 1
ATOM 3042 O O . PHE A 1 385 ? -9.703 -5.41 10.078 1 89.12 385 PHE A O 1
ATOM 3049 N N . HIS A 1 386 ? -10.672 -5.98 8.125 1 80.94 386 HIS A N 1
ATOM 3050 C CA . HIS A 1 386 ? -11.43 -4.738 8.062 1 80.94 386 HIS A CA 1
ATOM 3051 C C . HIS A 1 386 ? -12.438 -4.648 9.203 1 80.94 386 HIS A C 1
ATOM 3053 O O . HIS A 1 386 ? -12.719 -3.555 9.703 1 80.94 386 HIS A O 1
ATOM 3059 N N . ALA A 1 387 ? -12.906 -5.742 9.562 1 76.5 387 ALA A N 1
ATOM 3060 C CA . ALA A 1 387 ? -13.922 -5.777 10.617 1 76.5 387 ALA A CA 1
ATOM 3061 C C . ALA A 1 387 ? -13.32 -5.418 11.969 1 76.5 387 ALA A C 1
ATOM 3063 O O . ALA A 1 387 ? -14.031 -4.992 12.883 1 76.5 387 ALA A O 1
ATOM 3064 N N . ARG A 1 388 ? -12.062 -5.641 12.141 1 74.25 388 ARG A N 1
ATOM 3065 C CA . ARG A 1 388 ? -11.406 -5.316 13.398 1 74.25 388 ARG A CA 1
ATOM 3066 C C . ARG A 1 388 ? -11.289 -3.807 13.586 1 74.25 388 ARG A C 1
ATOM 3068 O O . ARG A 1 388 ? -11.195 -3.322 14.719 1 74.25 388 ARG A O 1
ATOM 3075 N N . SER A 1 389 ? -11.148 -3.131 12.516 1 63.53 389 SER A N 1
ATOM 3076 C CA . SER A 1 389 ? -10.969 -1.684 12.586 1 63.53 389 SER A CA 1
ATOM 3077 C C . SER A 1 389 ? -12.273 -0.98 12.945 1 63.53 389 SER A C 1
ATOM 3079 O O . SER A 1 389 ? -12.258 0.141 13.461 1 63.53 389 SER A O 1
ATOM 3081 N N . HIS A 1 390 ? -13.375 -1.65 12.602 1 60.47 390 HIS A N 1
ATOM 3082 C CA . HIS A 1 390 ? -14.672 -1.095 12.953 1 60.47 390 HIS A CA 1
ATOM 3083 C C . HIS A 1 390 ? -15.602 -2.17 13.516 1 60.47 390 HIS A C 1
ATOM 3085 O O . HIS A 1 390 ? -15.523 -3.332 13.109 1 60.47 390 HIS A O 1
ATOM 3091 N N . PRO A 1 391 ? -16.016 -1.905 14.75 1 54.25 391 PRO A N 1
ATOM 3092 C CA . PRO A 1 391 ? -16.938 -2.953 15.195 1 54.25 391 PRO A CA 1
ATOM 3093 C C . PRO A 1 391 ? -17.922 -3.393 14.109 1 54.25 391 PRO A C 1
ATOM 3095 O O . PRO A 1 391 ? -18.594 -2.555 13.5 1 54.25 391 PRO A O 1
ATOM 3098 N N . LEU A 1 392 ? -17.719 -4.547 13.633 1 55.53 392 LEU A N 1
ATOM 3099 C CA . LEU A 1 392 ? -18.641 -5.09 12.641 1 55.53 392 LEU A CA 1
ATOM 3100 C C . LEU A 1 392 ? -20.062 -5.125 13.18 1 55.53 392 LEU A C 1
ATOM 3102 O O . LEU A 1 392 ? -20.297 -5.645 14.273 1 55.53 392 LEU A O 1
ATOM 3106 N N . PRO A 1 393 ? -20.828 -4.402 12.422 1 59.84 393 PRO A N 1
ATOM 3107 C CA . PRO A 1 393 ? -22.219 -4.641 12.797 1 59.84 393 PRO A CA 1
ATOM 3108 C C . PRO A 1 393 ? -22.609 -6.117 12.742 1 59.84 393 PRO A C 1
ATOM 3110 O O . PRO A 1 393 ? -21.938 -6.906 12.07 1 59.84 393 PRO A O 1
ATOM 3113 N N . THR A 1 394 ? -23.375 -6.543 13.594 1 59.25 394 THR A N 1
ATOM 3114 C CA . THR A 1 394 ? -23.859 -7.918 13.688 1 59.25 394 THR A CA 1
ATOM 3115 C C . THR A 1 394 ? -24.156 -8.477 12.305 1 59.25 394 THR A C 1
ATOM 3117 O O . THR A 1 394 ? -23.906 -9.656 12.039 1 59.25 394 THR A O 1
ATOM 3120 N N . SER A 1 395 ? -24.531 -7.691 11.477 1 62.09 395 SER A N 1
ATOM 3121 C CA . SER A 1 395 ? -24.906 -8.133 10.141 1 62.09 395 SER A CA 1
ATOM 3122 C C . SER A 1 395 ? -23.672 -8.531 9.328 1 62.09 395 SER A C 1
ATOM 3124 O O . SER A 1 395 ? -23.703 -9.516 8.586 1 62.09 395 SER A O 1
ATOM 3126 N N . GLN A 1 396 ? -22.641 -7.816 9.523 1 65.5 396 GLN A N 1
ATOM 3127 C CA . GLN A 1 396 ? -21.422 -8.148 8.797 1 65.5 396 GLN A CA 1
ATOM 3128 C C . GLN A 1 396 ? -20.812 -9.445 9.305 1 65.5 396 GLN A C 1
ATOM 3130 O O . GLN A 1 396 ? -20.281 -10.242 8.523 1 65.5 396 GLN A O 1
ATOM 3135 N N . THR A 1 397 ? -20.969 -9.625 10.547 1 72.75 397 THR A N 1
ATOM 3136 C CA . THR A 1 397 ? -20.469 -10.859 11.141 1 72.75 397 THR A CA 1
ATOM 3137 C C . THR A 1 397 ? -21.234 -12.07 10.594 1 72.75 397 THR A C 1
ATOM 3139 O O . THR A 1 397 ? -20.641 -13.117 10.352 1 72.75 397 THR A O 1
ATOM 3142 N N . ALA A 1 398 ? -22.422 -11.844 10.367 1 76.44 398 ALA A N 1
ATOM 3143 C CA . ALA A 1 398 ? -23.25 -12.93 9.844 1 76.44 398 ALA A CA 1
ATOM 3144 C C . ALA A 1 398 ? -22.875 -13.281 8.414 1 76.44 398 ALA A C 1
ATOM 3146 O O . ALA A 1 398 ? -22.906 -14.445 8.023 1 76.44 398 ALA A O 1
ATOM 3147 N N . LEU A 1 399 ? -22.531 -12.344 7.688 1 78.12 399 LEU A N 1
ATOM 3148 C CA . LEU A 1 399 ? -22.125 -12.562 6.301 1 78.12 399 LEU A CA 1
ATOM 3149 C C . LEU A 1 399 ? -20.828 -13.352 6.223 1 78.12 399 LEU A C 1
ATOM 3151 O O . LEU A 1 399 ? -20.688 -14.266 5.41 1 78.12 399 LEU A O 1
ATOM 3155 N N . VAL A 1 400 ? -19.891 -13.008 7.055 1 82.31 400 VAL A N 1
ATOM 3156 C CA . VAL A 1 400 ? -18.609 -13.711 7.07 1 82.31 400 VAL A CA 1
ATOM 3157 C C . VAL A 1 400 ? -18.812 -15.148 7.527 1 82.31 400 VAL A C 1
ATOM 3159 O O . VAL A 1 400 ? -18.203 -16.078 6.98 1 82.31 400 VAL A O 1
ATOM 3162 N N . ARG A 1 401 ? -19.703 -15.273 8.469 1 86.75 401 ARG A N 1
ATOM 3163 C CA . ARG A 1 401 ? -20.031 -16.609 8.953 1 86.75 401 ARG A CA 1
ATOM 3164 C C . ARG A 1 401 ? -20.625 -17.469 7.84 1 86.75 401 ARG A C 1
ATOM 3166 O O . ARG A 1 401 ? -20.219 -18.625 7.668 1 86.75 401 ARG A O 1
ATOM 3173 N N . ARG A 1 402 ? -21.453 -16.938 7.145 1 86.12 402 ARG A N 1
ATOM 3174 C CA . ARG A 1 402 ? -22.078 -17.672 6.043 1 86.12 402 ARG A CA 1
ATOM 3175 C C . ARG A 1 402 ? -21.047 -18.047 4.984 1 86.12 402 ARG A C 1
ATOM 3177 O O . ARG A 1 402 ? -21.094 -19.156 4.441 1 86.12 402 ARG A O 1
ATOM 3184 N N . ALA A 1 403 ? -20.203 -17.141 4.648 1 87.5 403 ALA A N 1
ATOM 3185 C CA . ALA A 1 403 ? -19.156 -17.406 3.652 1 87.5 403 ALA A CA 1
ATOM 3186 C C . ALA A 1 403 ? -18.203 -18.5 4.125 1 87.5 403 ALA A C 1
ATOM 3188 O O . ALA A 1 403 ? -17.797 -19.359 3.338 1 87.5 403 ALA A O 1
ATOM 3189 N N . LEU A 1 404 ? -17.844 -18.453 5.402 1 90.81 404 LEU A N 1
ATOM 3190 C CA . LEU A 1 404 ? -16.984 -19.484 5.973 1 90.81 404 LEU A CA 1
ATOM 3191 C C . LEU A 1 404 ? -17.656 -20.844 5.93 1 90.81 404 LEU A C 1
ATOM 3193 O O . LEU A 1 404 ? -17.031 -21.844 5.57 1 90.81 404 LEU A O 1
ATOM 3197 N N . ASP A 1 405 ? -18.906 -20.812 6.238 1 90.19 405 ASP A N 1
ATOM 3198 C CA . ASP A 1 405 ? -19.656 -22.062 6.203 1 90.19 405 ASP A CA 1
ATOM 3199 C C . ASP A 1 405 ? -19.781 -22.594 4.777 1 90.19 405 ASP A C 1
ATOM 3201 O O . ASP A 1 405 ? -19.672 -23.812 4.551 1 90.19 405 ASP A O 1
ATOM 3205 N N . ALA A 1 406 ? -20.016 -21.719 3.9 1 88.38 406 ALA A N 1
ATOM 3206 C CA . ALA A 1 406 ? -20.094 -22.109 2.498 1 88.38 406 ALA A CA 1
ATOM 3207 C C . ALA A 1 406 ? -18.781 -22.703 2.021 1 88.38 406 ALA A C 1
ATOM 3209 O O . ALA A 1 406 ? -18.766 -23.75 1.346 1 88.38 406 ALA A O 1
ATOM 3210 N N . TRP A 1 407 ? -17.703 -22.094 2.324 1 92.06 407 TRP A N 1
ATOM 3211 C CA . TRP A 1 407 ? -16.391 -22.578 1.939 1 92.06 407 TRP A CA 1
ATOM 3212 C C . TRP A 1 407 ? -16.141 -23.984 2.494 1 92.06 407 TRP A C 1
ATOM 3214 O O . TRP A 1 407 ? -15.688 -24.875 1.773 1 92.06 407 TRP A O 1
ATOM 3224 N N . ARG A 1 408 ? -16.469 -24.141 3.725 1 90.56 408 ARG A N 1
ATOM 3225 C CA . ARG A 1 408 ? -16.281 -25.438 4.379 1 90.56 408 ARG A CA 1
ATOM 3226 C C . ARG A 1 408 ? -17.094 -26.531 3.699 1 90.56 408 ARG A C 1
ATOM 3228 O O . ARG A 1 408 ? -16.594 -27.625 3.459 1 90.56 408 ARG A O 1
ATOM 3235 N N . ARG A 1 409 ? -18.297 -26.219 3.438 1 88.12 409 ARG A N 1
ATOM 3236 C CA . ARG A 1 409 ? -19.172 -27.172 2.768 1 88.12 409 ARG A CA 1
ATOM 3237 C C . ARG A 1 409 ? -18.609 -27.578 1.409 1 88.12 409 ARG A C 1
ATOM 3239 O O . ARG A 1 409 ? -18.594 -28.766 1.066 1 88.12 409 ARG A O 1
ATOM 3246 N N . ILE A 1 410 ? -18.172 -26.641 0.69 1 88.56 410 ILE A N 1
ATOM 3247 C CA . ILE A 1 410 ? -17.625 -26.906 -0.637 1 88.56 410 ILE A CA 1
ATOM 3248 C C . ILE A 1 410 ? -16.359 -27.766 -0.519 1 88.56 410 ILE A C 1
ATOM 3250 O O . ILE A 1 410 ? -16.172 -28.703 -1.291 1 88.56 410 ILE A O 1
ATOM 3254 N N . TRP A 1 411 ? -15.492 -27.391 0.422 1 89.06 411 TRP A N 1
ATOM 3255 C CA . TRP A 1 411 ? -14.258 -28.141 0.629 1 89.06 411 TRP A CA 1
ATOM 3256 C C . TRP A 1 411 ? -14.555 -29.609 0.917 1 89.06 411 TRP A C 1
ATOM 3258 O O . TRP A 1 411 ? -13.914 -30.5 0.357 1 89.06 411 TRP A O 1
ATOM 3268 N N . LEU A 1 412 ? -15.555 -29.828 1.69 1 84.69 412 LEU A N 1
ATOM 3269 C CA . LEU A 1 412 ? -15.891 -31.188 2.125 1 84.69 412 LEU A CA 1
ATOM 3270 C C . LEU A 1 412 ? -16.594 -31.953 1.012 1 84.69 412 LEU A C 1
ATOM 3272 O O . LEU A 1 412 ? -16.438 -33.188 0.902 1 84.69 412 LEU A O 1
ATOM 3276 N N . GLU A 1 413 ? -17.344 -31.297 0.117 1 83.88 413 GLU A N 1
ATOM 3277 C CA . GLU A 1 413 ? -18.156 -31.938 -0.91 1 83.88 413 GLU A CA 1
ATOM 3278 C C . GLU A 1 413 ? -17.422 -31.984 -2.244 1 83.88 413 GLU A C 1
ATOM 3280 O O . GLU A 1 413 ? -17.938 -32.531 -3.227 1 83.88 413 GLU A O 1
ATOM 3285 N N . ARG A 1 414 ? -16.391 -31.484 -2.373 1 81.06 414 ARG A N 1
ATOM 3286 C CA . ARG A 1 414 ? -15.68 -31.375 -3.643 1 81.06 414 ARG A CA 1
ATOM 3287 C C . ARG A 1 414 ? -15.438 -32.75 -4.25 1 81.06 414 ARG A C 1
ATOM 3289 O O . ARG A 1 414 ? -15.258 -33.719 -3.523 1 81.06 414 ARG A O 1
ATOM 3296 N N . SER A 1 415 ? -16.156 -32.938 -5.613 1 62.78 415 SER A N 1
ATOM 3297 C CA . SER A 1 415 ? -16.109 -34.188 -6.355 1 62.78 415 SER A CA 1
ATOM 3298 C C . SER A 1 415 ? -14.688 -34.75 -6.379 1 62.78 415 SER A C 1
ATOM 3300 O O . SER A 1 415 ? -14.508 -35.969 -6.391 1 62.78 415 SER A O 1
ATOM 3302 N N . ASP A 1 416 ? -14.102 -34.062 -7.273 1 52.78 416 ASP A N 1
ATOM 3303 C CA . ASP A 1 416 ? -12.75 -34.594 -7.336 1 52.78 416 ASP A CA 1
ATOM 3304 C C . ASP A 1 416 ? -12.125 -34.688 -5.945 1 52.78 416 ASP A C 1
ATOM 3306 O O . ASP A 1 416 ? -11.742 -33.656 -5.371 1 52.78 416 ASP A O 1
ATOM 3310 N N . PRO A 1 417 ? -13.008 -35.594 -5.188 1 45.66 417 PRO A N 1
ATOM 3311 C CA . PRO A 1 417 ? -12.148 -35.531 -4.004 1 45.66 417 PRO A CA 1
ATOM 3312 C C . PRO A 1 417 ? -10.703 -35.188 -4.34 1 45.66 417 PRO A C 1
ATOM 3314 O O . PRO A 1 417 ? -9.992 -35.969 -4.973 1 45.66 417 PRO A O 1
ATOM 3317 N N . PRO A 1 418 ? -10.797 -34.188 -5.324 1 39.88 418 PRO A N 1
ATOM 3318 C CA . PRO A 1 418 ? -9.391 -34.25 -5.73 1 39.88 418 PRO A CA 1
ATOM 3319 C C . PRO A 1 418 ? -8.531 -35.094 -4.801 1 39.88 418 PRO A C 1
ATOM 3321 O O . PRO A 1 418 ? -8.984 -35.469 -3.715 1 39.88 418 PRO A O 1
ATOM 3324 N N . GLY A 1 419 ? -7.117 -34.688 -4.934 1 37.56 419 GLY A N 1
ATOM 3325 C CA . GLY A 1 419 ? -5.707 -34.469 -4.656 1 37.56 419 GLY A CA 1
ATOM 3326 C C . GLY A 1 419 ? -5.422 -34.188 -3.191 1 37.56 419 GLY A C 1
ATOM 3327 O O . GLY A 1 419 ? -4.387 -33.625 -2.854 1 37.56 419 GLY A O 1
ATOM 3328 N N . LEU A 1 420 ? -6.301 -33.906 -2.59 1 38.84 420 LEU A N 1
ATOM 3329 C CA . LEU A 1 420 ? -5.633 -34.281 -1.351 1 38.84 420 LEU A CA 1
ATOM 3330 C C . LEU A 1 420 ? -5 -35.656 -1.479 1 38.84 420 LEU A C 1
ATOM 3332 O O . LEU A 1 420 ? -4.527 -36.219 -0.489 1 38.84 420 LEU A O 1
ATOM 3336 N N . GLU A 1 421 ? -5.633 -36.344 -2.281 1 38.81 421 GLU A N 1
ATOM 3337 C CA . GLU A 1 421 ? -4.711 -37.344 -2.789 1 38.81 421 GLU A CA 1
ATOM 3338 C C . GLU A 1 421 ? -3.381 -36.719 -3.205 1 38.81 421 GLU A C 1
ATOM 3340 O O . GLU A 1 421 ? -3.238 -36.25 -4.336 1 38.81 421 GLU A O 1
ATOM 3345 N N . GLU A 1 422 ? -3.123 -35.531 -2.75 1 47.12 422 GLU A N 1
ATOM 3346 C CA . GLU A 1 422 ? -1.72 -35.156 -2.561 1 47.12 422 GLU A CA 1
ATOM 3347 C C . GLU A 1 422 ? -0.801 -36.312 -2.963 1 47.12 422 GLU A C 1
ATOM 3349 O O . GLU A 1 422 ? -0.5 -37.188 -2.148 1 47.12 422 GLU A O 1
ATOM 3354 N N . ARG A 1 423 ? -1.157 -36.844 -4.059 1 48.22 423 ARG A N 1
ATOM 3355 C CA . ARG A 1 423 ? -0.345 -37.938 -4.582 1 48.22 423 ARG A CA 1
ATOM 3356 C C . ARG A 1 423 ? 1.135 -37.719 -4.297 1 48.22 423 ARG A C 1
ATOM 3358 O O . ARG A 1 423 ? 1.708 -36.719 -4.734 1 48.22 423 ARG A O 1
ATOM 3365 N N . THR A 1 424 ? 1.3 -37.906 -3.154 1 55.66 424 THR A N 1
ATOM 3366 C CA . THR A 1 424 ? 2.738 -38 -2.939 1 55.66 424 THR A CA 1
ATOM 3367 C C . THR A 1 424 ? 3.408 -38.75 -4.086 1 55.66 424 THR A C 1
ATOM 3369 O O . THR A 1 424 ? 3.143 -39.938 -4.297 1 55.66 424 THR A O 1
ATOM 3372 N N . PRO A 1 425 ? 3.818 -37.844 -5.043 1 62.22 425 PRO A N 1
ATOM 3373 C CA . PRO A 1 425 ? 4.469 -38.562 -6.148 1 62.22 425 PRO A CA 1
ATOM 3374 C C . PRO A 1 425 ? 5.297 -39.75 -5.676 1 62.22 425 PRO A C 1
ATOM 3376 O O . PRO A 1 425 ? 5.938 -39.688 -4.625 1 62.22 425 PRO A O 1
ATOM 3379 N N . THR A 1 426 ? 4.98 -40.812 -6.242 1 57.5 426 THR A N 1
ATOM 3380 C CA . THR A 1 426 ? 5.762 -42.031 -5.961 1 57.5 426 THR A CA 1
ATOM 3381 C C . THR A 1 426 ? 7.141 -41.938 -6.609 1 57.5 426 THR A C 1
ATOM 3383 O O . THR A 1 426 ? 8.078 -42.594 -6.188 1 57.5 426 THR A O 1
ATOM 3386 N N . ARG A 1 427 ? 7.195 -41.188 -7.648 1 69.31 427 ARG A N 1
ATOM 3387 C CA . ARG A 1 427 ? 8.461 -41.062 -8.359 1 69.31 427 ARG A CA 1
ATOM 3388 C C . ARG A 1 427 ? 9.086 -39.688 -8.133 1 69.31 427 ARG A C 1
ATOM 3390 O O . ARG A 1 427 ? 8.391 -38.688 -8.125 1 69.31 427 ARG A O 1
ATOM 3397 N N . ALA A 1 428 ? 10.289 -39.75 -7.973 1 69.81 428 ALA A N 1
ATOM 3398 C CA . ALA A 1 428 ? 11.062 -38.531 -7.781 1 69.81 428 ALA A CA 1
ATOM 3399 C C . ALA A 1 428 ? 10.836 -37.531 -8.93 1 69.81 428 ALA A C 1
ATOM 3401 O O . ALA A 1 428 ? 10.758 -36.312 -8.711 1 69.81 428 ALA A O 1
ATOM 3402 N N . ALA A 1 429 ? 10.594 -38.062 -10.102 1 74.12 429 ALA A N 1
ATOM 3403 C CA . ALA A 1 429 ? 10.445 -37.25 -11.297 1 74.12 429 ALA A CA 1
ATOM 3404 C C . ALA A 1 429 ? 9.125 -36.5 -11.281 1 74.12 429 ALA A C 1
ATOM 3406 O O . ALA A 1 429 ? 8.961 -35.5 -11.992 1 74.12 429 ALA A O 1
ATOM 3407 N N . ASP A 1 430 ? 8.234 -36.938 -10.367 1 81.44 430 ASP A N 1
ATOM 3408 C CA . ASP A 1 430 ? 6.906 -36.344 -10.352 1 81.44 430 ASP A CA 1
ATOM 3409 C C . ASP A 1 430 ? 6.711 -35.469 -9.117 1 81.44 430 ASP A C 1
ATOM 3411 O O . ASP A 1 430 ? 5.598 -35 -8.844 1 81.44 430 ASP A O 1
ATOM 3415 N N . CYS A 1 431 ? 7.785 -35.188 -8.461 1 81.75 431 CYS A N 1
ATOM 3416 C CA . CYS A 1 431 ? 7.711 -34.406 -7.223 1 81.75 431 CYS A CA 1
ATOM 3417 C C . CYS A 1 431 ? 7.195 -33 -7.484 1 81.75 431 CYS A C 1
ATOM 3419 O O . CYS A 1 431 ? 6.551 -32.406 -6.617 1 81.75 431 CYS A O 1
ATOM 3421 N N . TRP A 1 432 ? 7.453 -32.531 -8.656 1 86.56 432 TRP A N 1
ATOM 3422 C CA . TRP A 1 432 ? 7.047 -31.156 -8.984 1 86.56 432 TRP A CA 1
ATOM 3423 C C . TRP A 1 432 ? 5.531 -31.062 -9.141 1 86.56 432 TRP A C 1
ATOM 3425 O O . TRP A 1 432 ? 4.973 -29.969 -9.156 1 86.56 432 TRP A O 1
ATOM 3435 N N . LYS A 1 433 ? 4.824 -32.219 -9.203 1 87.31 433 LYS A N 1
ATOM 3436 C CA . LYS A 1 433 ? 3.379 -32.25 -9.414 1 87.31 433 LYS A CA 1
ATOM 3437 C C . LYS A 1 433 ? 2.627 -32.281 -8.086 1 87.31 433 LYS A C 1
ATOM 3439 O O . LYS A 1 433 ? 1.396 -32.219 -8.062 1 87.31 433 LYS A O 1
ATOM 3444 N N . ARG A 1 434 ? 3.334 -32.406 -7.02 1 85.5 434 ARG A N 1
ATOM 3445 C CA . ARG A 1 434 ? 2.664 -32.5 -5.727 1 85.5 434 ARG A CA 1
ATOM 3446 C C . ARG A 1 434 ? 1.967 -31.203 -5.355 1 85.5 434 ARG A C 1
ATOM 3448 O O . ARG A 1 434 ? 2.273 -30.156 -5.914 1 85.5 434 ARG A O 1
ATOM 3455 N N . LEU A 1 435 ? 1.016 -31.359 -4.461 1 86.19 435 LEU A N 1
ATOM 3456 C CA . LEU A 1 435 ? 0.348 -30.172 -3.941 1 86.19 435 LEU A CA 1
ATOM 3457 C C . LEU A 1 435 ? 1.22 -29.469 -2.908 1 86.19 435 LEU A C 1
ATOM 3459 O O . LEU A 1 435 ? 1.771 -30.109 -2.012 1 86.19 435 LEU A O 1
ATOM 3463 N N . GLY A 1 436 ? 1.48 -28.25 -3.023 1 88.12 436 GLY A N 1
ATOM 3464 C CA . GLY A 1 436 ? 2.297 -27.469 -2.107 1 88.12 436 GLY A CA 1
ATOM 3465 C C . GLY A 1 436 ? 1.55 -27.047 -0.854 1 88.12 436 GLY A C 1
ATOM 3466 O O . GLY A 1 436 ? 0.765 -27.828 -0.304 1 88.12 436 GLY A O 1
ATOM 3467 N N . PHE A 1 437 ? 1.8 -25.922 -0.343 1 88 437 PHE A N 1
ATOM 3468 C CA . PHE A 1 437 ? 1.294 -25.516 0.958 1 88 437 PHE A CA 1
ATOM 3469 C C . PHE A 1 437 ? -0.191 -25.172 0.879 1 88 437 PHE A C 1
ATOM 3471 O O . PHE A 1 437 ? -0.855 -25.031 1.907 1 88 437 PHE A O 1
ATOM 3478 N N . ALA A 1 438 ? -0.788 -25.172 -0.367 1 90.44 438 ALA A N 1
ATOM 3479 C CA . ALA A 1 438 ? -2.225 -24.953 -0.519 1 90.44 438 ALA A CA 1
ATOM 3480 C C . ALA A 1 438 ? -3.018 -26.094 0.128 1 90.44 438 ALA A C 1
ATOM 3482 O O . ALA A 1 438 ? -4.211 -25.938 0.397 1 90.44 438 ALA A O 1
ATOM 3483 N N . ARG A 1 439 ? -2.367 -27.188 0.385 1 88.31 439 ARG A N 1
ATOM 3484 C CA . ARG A 1 439 ? -3.006 -28.328 1.037 1 88.31 439 ARG A CA 1
ATOM 3485 C C . ARG A 1 439 ? -3.473 -27.969 2.441 1 88.31 439 ARG A C 1
ATOM 3487 O O . ARG A 1 439 ? -4.352 -28.625 3 1 88.31 439 ARG A O 1
ATOM 3494 N N . HIS A 1 440 ? -2.908 -26.953 2.988 1 91 440 HIS A N 1
ATOM 3495 C CA . HIS A 1 440 ? -3.227 -26.562 4.355 1 91 440 HIS A CA 1
ATOM 3496 C C . HIS A 1 440 ? -4.355 -25.531 4.383 1 91 440 HIS A C 1
ATOM 3498 O O . HIS A 1 440 ? -4.539 -24.828 5.383 1 91 440 HIS A O 1
ATOM 3504 N N . ALA A 1 441 ? -5.148 -25.406 3.305 1 93 441 ALA A N 1
ATOM 3505 C CA . ALA A 1 441 ? -6.266 -24.469 3.189 1 93 441 ALA A CA 1
ATOM 3506 C C . ALA A 1 441 ? -7.211 -24.594 4.379 1 93 441 ALA A C 1
ATOM 3508 O O . ALA A 1 441 ? -7.676 -23.594 4.922 1 93 441 ALA A O 1
ATOM 3509 N N . PRO A 1 442 ? -7.441 -25.797 4.902 1 92.44 442 PRO A N 1
ATOM 3510 C CA . PRO A 1 442 ? -8.359 -25.922 6.039 1 92.44 442 PRO A CA 1
ATOM 3511 C C . PRO A 1 442 ? -7.859 -25.203 7.285 1 92.44 442 PRO A C 1
ATOM 3513 O O . PRO A 1 442 ? -8.656 -24.688 8.07 1 92.44 442 PRO A O 1
ATOM 3516 N N . GLU A 1 443 ? -6.551 -25.156 7.488 1 93.88 443 GLU A N 1
ATOM 3517 C CA . GLU A 1 443 ? -6.031 -24.438 8.641 1 93.88 443 GLU A CA 1
ATOM 3518 C C . GLU A 1 443 ? -6.277 -22.938 8.516 1 93.88 443 GLU A C 1
ATOM 3520 O O . GLU A 1 443 ? -6.527 -22.25 9.508 1 93.88 443 GLU A O 1
ATOM 3525 N N . PHE A 1 444 ? -6.148 -22.484 7.332 1 95.44 444 PHE A N 1
ATOM 3526 C CA . PHE A 1 444 ? -6.453 -21.078 7.098 1 95.44 444 PHE A CA 1
ATOM 3527 C C . PHE A 1 444 ? -7.918 -20.781 7.387 1 95.44 444 PHE A C 1
ATOM 3529 O O . PHE A 1 444 ? -8.242 -19.75 7.984 1 95.44 444 PHE A O 1
ATOM 3536 N N . TRP A 1 445 ? -8.758 -21.703 6.91 1 94.56 445 TRP A N 1
ATOM 3537 C CA . TRP A 1 445 ? -10.18 -21.578 7.223 1 94.56 445 TRP A CA 1
ATOM 3538 C C . TRP A 1 445 ? -10.406 -21.609 8.727 1 94.56 445 TRP A C 1
ATOM 3540 O O . TRP A 1 445 ? -11.148 -20.781 9.258 1 94.56 445 TRP A O 1
ATOM 3550 N N . CYS A 1 446 ? -9.781 -22.516 9.398 1 93.31 446 CYS A N 1
ATOM 3551 C CA . CYS A 1 446 ? -9.93 -22.656 10.844 1 93.31 446 CYS A CA 1
ATOM 3552 C C . CYS A 1 446 ? -9.5 -21.391 11.562 1 93.31 446 CYS A C 1
ATOM 3554 O O . CYS A 1 446 ? -10.18 -20.938 12.492 1 93.31 446 CYS A O 1
ATOM 3556 N N . LEU A 1 447 ? -8.391 -20.859 11.156 1 93.88 447 LEU A N 1
ATOM 3557 C CA . LEU A 1 447 ? -7.91 -19.625 11.75 1 93.88 447 LEU A CA 1
ATOM 3558 C C . LEU A 1 447 ? -8.93 -18.5 11.578 1 93.88 447 LEU A C 1
ATOM 3560 O O . LEU A 1 447 ? -9.203 -17.75 12.516 1 93.88 447 LEU A O 1
ATOM 3564 N N . ALA A 1 448 ? -9.484 -18.359 10.414 1 93.12 448 ALA A N 1
ATOM 3565 C CA . ALA A 1 448 ? -10.492 -17.328 10.148 1 93.12 448 ALA A CA 1
ATOM 3566 C C . ALA A 1 448 ? -11.719 -17.531 11.031 1 93.12 448 ALA A C 1
ATOM 3568 O O . ALA A 1 448 ? -12.266 -16.562 11.57 1 93.12 448 ALA A O 1
ATOM 3569 N N . ASP A 1 449 ? -12.125 -18.75 11.133 1 90.81 449 ASP A N 1
ATOM 3570 C CA . ASP A 1 449 ? -13.281 -19.094 11.961 1 90.81 449 ASP A CA 1
ATOM 3571 C C . ASP A 1 449 ? -13.039 -18.734 13.422 1 90.81 449 ASP A C 1
ATOM 3573 O O . ASP A 1 449 ? -13.93 -18.188 14.078 1 90.81 449 ASP A O 1
ATOM 3577 N N . LEU A 1 450 ? -11.891 -18.984 13.898 1 88.69 450 LEU A N 1
ATOM 3578 C CA . LEU A 1 450 ? -11.531 -18.703 15.281 1 88.69 450 LEU A CA 1
ATOM 3579 C C . LEU A 1 450 ? -11.461 -17.188 15.516 1 88.69 450 LEU A C 1
ATOM 3581 O O . LEU A 1 450 ? -11.883 -16.703 16.562 1 88.69 450 LEU A O 1
ATOM 3585 N N . ILE A 1 451 ? -10.898 -16.5 14.57 1 88.5 451 ILE A N 1
ATOM 3586 C CA . ILE A 1 451 ? -10.82 -15.047 14.664 1 88.5 451 ILE A CA 1
ATOM 3587 C C . ILE A 1 451 ? -12.234 -14.461 14.719 1 88.5 451 ILE A C 1
ATOM 3589 O O . ILE A 1 451 ? -12.516 -13.578 15.531 1 88.5 451 ILE A O 1
ATOM 3593 N N . LEU A 1 452 ? -13.109 -14.93 13.852 1 87 452 LEU A N 1
ATOM 3594 C CA . LEU A 1 452 ? -14.492 -14.461 13.82 1 87 452 LEU A CA 1
ATOM 3595 C C . LEU A 1 452 ? -15.18 -14.719 15.156 1 87 452 LEU A C 1
ATOM 3597 O O . LEU A 1 452 ? -15.836 -13.836 15.711 1 87 452 LEU A O 1
ATOM 3601 N N . ASN A 1 453 ? -15.023 -15.828 15.711 1 82.75 453 ASN A N 1
ATOM 3602 C CA . ASN A 1 453 ? -15.648 -16.219 16.969 1 82.75 453 ASN A CA 1
ATOM 3603 C C . ASN A 1 453 ? -15.125 -15.383 18.141 1 82.75 453 ASN A C 1
ATOM 3605 O O . ASN A 1 453 ? -15.875 -15.07 19.062 1 82.75 453 ASN A O 1
ATOM 3609 N N . SER A 1 454 ? -13.906 -15.117 18.094 1 78.38 454 SER A N 1
ATOM 3610 C CA . SER A 1 454 ? -13.312 -14.312 19.156 1 78.38 454 SER A CA 1
ATOM 3611 C C . SER A 1 454 ? -13.828 -12.883 19.109 1 78.38 454 SER A C 1
ATOM 3613 O O . SER A 1 454 ? -13.812 -12.18 20.125 1 78.38 454 SER A O 1
ATOM 3615 N N . SER A 1 455 ? -14.164 -12.367 18.016 1 72.12 455 SER A N 1
ATOM 3616 C CA . SER A 1 455 ? -14.648 -11.008 17.844 1 72.12 455 SER A CA 1
ATOM 3617 C C . SER A 1 455 ? -16.094 -10.875 18.328 1 72.12 455 SER A C 1
ATOM 3619 O O . SER A 1 455 ? -16.516 -9.812 18.781 1 72.12 455 SER A O 1
ATOM 3621 N N . THR A 1 456 ? -17 -11.766 18.109 1 63.53 456 THR A N 1
ATOM 3622 C CA . THR A 1 456 ? -18.406 -11.758 18.469 1 63.53 456 THR A CA 1
ATOM 3623 C C . THR A 1 456 ? -18.578 -11.859 19.984 1 63.53 456 THR A C 1
ATOM 3625 O O . THR A 1 456 ? -19.531 -11.32 20.547 1 63.53 456 THR A O 1
ATOM 3628 N N . GLY A 1 457 ? -17.766 -12.602 20.547 1 54.41 457 GLY A N 1
ATOM 3629 C CA . GLY A 1 457 ? -17.859 -12.711 22 1 54.41 457 GLY A CA 1
ATOM 3630 C C . GLY A 1 457 ? -17.594 -11.398 22.703 1 54.41 457 GLY A C 1
ATOM 3631 O O . GLY A 1 457 ? -18.078 -11.18 23.812 1 54.41 457 GLY A O 1
ATOM 3632 N N . MET A 1 458 ? -16.828 -10.461 22.125 1 47.97 458 MET A N 1
ATOM 3633 C CA . MET A 1 458 ? -16.438 -9.219 22.781 1 47.97 458 MET A CA 1
ATOM 3634 C C . MET A 1 458 ? -17.344 -8.07 22.375 1 47.97 458 MET A C 1
ATOM 3636 O O . MET A 1 458 ? -17.172 -6.938 22.828 1 47.97 458 MET A O 1
ATOM 3640 N N . GLN A 1 459 ? -18.062 -8.086 21.328 1 47.5 459 GLN A N 1
ATOM 3641 C CA . GLN A 1 459 ? -18.875 -6.996 20.797 1 47.5 459 GLN A CA 1
ATOM 3642 C C . GLN A 1 459 ? -19.641 -6.285 21.906 1 47.5 459 GLN A C 1
ATOM 3644 O O . GLN A 1 459 ? -20.219 -5.215 21.688 1 47.5 459 GLN A O 1
ATOM 3649 N N . SER A 1 460 ? -19.922 -6.938 22.953 1 40.59 460 SER A N 1
ATOM 3650 C CA . SER A 1 460 ? -20.766 -6.121 23.812 1 40.59 460 SER A CA 1
ATOM 3651 C C . SER A 1 460 ? -20.031 -4.902 24.328 1 40.59 460 SER A C 1
ATOM 3653 O O . SER A 1 460 ? -20.359 -4.367 25.391 1 40.59 460 SER A O 1
ATOM 3655 N N . GLN A 1 461 ? -18.906 -4.625 23.781 1 40.75 461 GLN A N 1
ATOM 3656 C CA . GLN A 1 461 ? -18.188 -3.67 24.625 1 40.75 461 GLN A CA 1
ATOM 3657 C C . GLN A 1 461 ? -18.625 -2.238 24.328 1 40.75 461 GLN A C 1
ATOM 3659 O O . GLN A 1 461 ? -18.734 -1.849 23.156 1 40.75 461 GLN A O 1
ATOM 3664 N N . THR A 1 462 ? -19.312 -1.706 25.219 1 43.12 462 THR A N 1
ATOM 3665 C CA . THR A 1 462 ? -19.688 -0.315 25.469 1 43.12 462 THR A CA 1
ATOM 3666 C C . THR A 1 462 ? -18.453 0.583 25.422 1 43.12 462 THR A C 1
ATOM 3668 O O . THR A 1 462 ? -17.375 0.196 25.891 1 43.12 462 THR A O 1
ATOM 3671 N N . TYR A 1 463 ? -18.406 1.481 24.516 1 41.28 463 TYR A N 1
ATOM 3672 C CA . TYR A 1 463 ? -17.422 2.555 24.578 1 41.28 463 TYR A CA 1
ATOM 3673 C C . TYR A 1 463 ? -17.172 2.979 26.016 1 41.28 463 TYR A C 1
ATOM 3675 O O . TYR A 1 463 ? -18.094 3.391 26.719 1 41.28 463 TYR A O 1
ATOM 3683 N N . ASP A 1 464 ? -16.156 2.504 26.781 1 45.16 464 ASP A N 1
ATOM 3684 C CA . ASP A 1 464 ? -15.812 3.008 28.109 1 45.16 464 ASP A CA 1
ATOM 3685 C C . ASP A 1 464 ? -14.875 4.207 28.016 1 45.16 464 ASP A C 1
ATOM 3687 O O . ASP A 1 464 ? -13.914 4.195 27.234 1 45.16 464 ASP A O 1
ATOM 3691 N N . ARG A 1 465 ? -15.258 5.391 28.578 1 42.53 465 ARG A N 1
ATOM 3692 C CA . ARG A 1 465 ? -14.672 6.723 28.688 1 42.53 465 ARG A CA 1
ATOM 3693 C C . ARG A 1 465 ? -13.156 6.641 28.812 1 42.53 465 ARG A C 1
ATOM 3695 O O . ARG A 1 465 ? -12.438 7.52 28.328 1 42.53 465 ARG A O 1
ATOM 3702 N N . SER A 1 466 ? -12.773 5.762 29.75 1 41.28 466 SER A N 1
ATOM 3703 C CA . SER A 1 466 ? -11.375 5.801 30.172 1 41.28 466 SER A CA 1
ATOM 3704 C C . SER A 1 466 ? -10.453 5.234 29.094 1 41.28 466 SER A C 1
ATOM 3706 O O . SER A 1 466 ? -9.344 5.727 28.891 1 41.28 466 SER A O 1
ATOM 3708 N N . ASN A 1 467 ? -10.906 3.957 28.547 1 43.91 467 ASN A N 1
ATOM 3709 C CA . ASN A 1 467 ? -9.938 3.229 27.734 1 43.91 467 ASN A CA 1
ATOM 3710 C C . ASN A 1 467 ? -10.336 3.211 26.266 1 43.91 467 ASN A C 1
ATOM 3712 O O . ASN A 1 467 ? -9.719 2.52 25.453 1 43.91 467 ASN A O 1
ATOM 3716 N N . GLY A 1 468 ? -11.148 4.176 25.766 1 43.81 468 GLY A N 1
ATOM 3717 C CA . GLY A 1 468 ? -11.711 4.086 24.422 1 43.81 468 GLY A CA 1
ATOM 3718 C C . GLY A 1 468 ? -12.516 2.82 24.203 1 43.81 468 GLY A C 1
ATOM 3719 O O . GLY A 1 468 ? -13.047 2.24 25.141 1 43.81 468 GLY A O 1
ATOM 3720 N N . PHE A 1 469 ? -12.812 2.357 23 1 43.31 469 PHE A N 1
ATOM 3721 C CA . PHE A 1 469 ? -13.508 1.084 22.828 1 43.31 469 PHE A CA 1
ATOM 3722 C C . PHE A 1 469 ? -12.805 -0.02 23.609 1 43.31 469 PHE A C 1
ATOM 3724 O O . PHE A 1 469 ? -11.672 -0.383 23.297 1 43.31 469 PHE A O 1
ATOM 3731 N N . THR A 1 470 ? -12.727 0.039 24.922 1 44.69 470 THR A N 1
ATOM 3732 C CA . THR A 1 470 ? -12.133 -0.914 25.844 1 44.69 470 THR A CA 1
ATOM 3733 C C . THR A 1 470 ? -12.297 -2.342 25.344 1 44.69 470 THR A C 1
ATOM 3735 O O . THR A 1 470 ? -11.57 -3.246 25.766 1 44.69 470 THR A O 1
ATOM 3738 N N . GLY A 1 471 ? -13.367 -2.738 24.922 1 49.47 471 GLY A N 1
ATOM 3739 C CA . GLY A 1 471 ? -13.547 -4.172 24.781 1 49.47 471 GLY A CA 1
ATOM 3740 C C . GLY A 1 471 ? -12.914 -4.727 23.516 1 49.47 471 GLY A C 1
ATOM 3741 O O . GLY A 1 471 ? -13.609 -5.23 22.641 1 49.47 471 GLY A O 1
ATOM 3742 N N . LYS A 1 472 ? -11.578 -4.414 23.484 1 58.75 472 LYS A N 1
ATOM 3743 C CA . LYS A 1 472 ? -10.883 -4.988 22.344 1 58.75 472 LYS A CA 1
ATOM 3744 C C . LYS A 1 472 ? -10.961 -6.512 22.359 1 58.75 472 LYS A C 1
ATOM 3746 O O . LYS A 1 472 ? -10.867 -7.129 23.422 1 58.75 472 LYS A O 1
ATOM 3751 N N . SER A 1 473 ? -11.43 -6.957 21.297 1 68.75 473 SER A N 1
ATOM 3752 C CA . SER A 1 473 ? -11.367 -8.406 21.125 1 68.75 473 SER A CA 1
ATOM 3753 C C . SER A 1 473 ? -9.969 -8.938 21.406 1 68.75 473 SER A C 1
ATOM 3755 O O . SER A 1 473 ? -9 -8.18 21.391 1 68.75 473 SER A O 1
ATOM 3757 N N . LEU A 1 474 ? -9.891 -10.117 21.938 1 71.62 474 LEU A N 1
ATOM 3758 C CA . LEU A 1 474 ? -8.609 -10.789 22.125 1 71.62 474 LEU A CA 1
ATOM 3759 C C . LEU A 1 474 ? -7.707 -10.617 20.922 1 71.62 474 LEU A C 1
ATOM 3761 O O . LEU A 1 474 ? -6.512 -10.344 21.062 1 71.62 474 LEU A O 1
ATOM 3765 N N . THR A 1 475 ? -8.281 -10.727 19.812 1 75.12 475 THR A N 1
ATOM 3766 C CA . THR A 1 475 ? -7.531 -10.625 18.562 1 75.12 475 THR A CA 1
ATOM 3767 C C . THR A 1 475 ? -6.941 -9.227 18.406 1 75.12 475 THR A C 1
ATOM 3769 O O . THR A 1 475 ? -5.777 -9.07 18.031 1 75.12 475 THR A O 1
ATOM 3772 N N . SER A 1 476 ? -7.695 -8.234 18.734 1 75.94 476 SER A N 1
ATOM 3773 C CA . SER A 1 476 ? -7.223 -6.859 18.609 1 75.94 476 SER A CA 1
ATOM 3774 C C . SER A 1 476 ? -6.094 -6.566 19.594 1 75.94 476 SER A C 1
ATOM 3776 O O . SER A 1 476 ? -5.199 -5.773 19.297 1 75.94 476 SER A O 1
ATOM 3778 N N . GLN A 1 477 ? -6.156 -7.242 20.688 1 77.56 477 GLN A N 1
ATOM 3779 C CA . GLN A 1 477 ? -5.121 -7.066 21.703 1 77.56 477 GLN A CA 1
ATOM 3780 C C . GLN A 1 477 ? -3.809 -7.707 21.266 1 77.56 477 GLN A C 1
ATOM 3782 O O . GLN A 1 477 ? -2.732 -7.148 21.484 1 77.56 477 GLN A O 1
ATOM 3787 N N . LEU A 1 478 ? -3.975 -8.828 20.641 1 80.94 478 LEU A N 1
ATOM 3788 C CA . LEU A 1 478 ? -2.783 -9.562 20.234 1 80.94 478 LEU A CA 1
ATOM 3789 C C . LEU A 1 478 ? -2.201 -8.984 18.938 1 80.94 478 LEU A C 1
ATOM 3791 O O . LEU A 1 478 ? -0.991 -9.062 18.719 1 80.94 478 LEU A O 1
ATOM 3795 N N . LEU A 1 479 ? -3.055 -8.492 18.141 1 83.56 479 LEU A N 1
ATOM 3796 C CA . LEU A 1 479 ? -2.627 -7.887 16.891 1 83.56 479 LEU A CA 1
ATOM 3797 C C . LEU A 1 479 ? -2.66 -6.367 16.969 1 83.56 479 LEU A C 1
ATOM 3799 O O . LEU A 1 479 ? -3.355 -5.707 16.203 1 83.56 479 LEU A O 1
ATOM 3803 N N . SER A 1 480 ? -1.867 -5.789 17.844 1 81.88 480 SER A N 1
ATOM 3804 C CA . SER A 1 480 ? -1.923 -4.367 18.156 1 81.88 480 SER A CA 1
ATOM 3805 C C . SER A 1 480 ? -0.979 -3.568 17.266 1 81.88 480 SER A C 1
ATOM 3807 O O . SER A 1 480 ? -1.179 -2.371 17.047 1 81.88 480 SER A O 1
ATOM 3809 N N . ARG A 1 481 ? 0.033 -4.289 16.781 1 87 481 ARG A N 1
ATOM 3810 C CA . ARG A 1 481 ? 0.994 -3.609 15.914 1 87 481 ARG A CA 1
ATOM 3811 C C . ARG A 1 481 ? 0.773 -3.98 14.453 1 87 481 ARG A C 1
ATOM 3813 O O . ARG A 1 481 ? 0.42 -5.117 14.141 1 87 481 ARG A O 1
ATOM 3820 N N . TYR A 1 482 ? 0.9 -2.986 13.648 1 89.25 482 TYR A N 1
ATOM 3821 C CA . TYR A 1 482 ? 0.684 -3.199 12.227 1 89.25 482 TYR A CA 1
ATOM 3822 C C . TYR A 1 482 ? 2.01 -3.328 11.484 1 89.25 482 TYR A C 1
ATOM 3824 O O . TYR A 1 482 ? 3 -2.693 11.859 1 89.25 482 TYR A O 1
ATOM 3832 N N . ASP A 1 483 ? 2.029 -4.18 10.406 1 91.38 483 ASP A N 1
ATOM 3833 C CA . ASP A 1 483 ? 3.117 -4.273 9.438 1 91.38 483 ASP A CA 1
ATOM 3834 C C . ASP A 1 483 ? 4.418 -4.703 10.109 1 91.38 483 ASP A C 1
ATOM 3836 O O . ASP A 1 483 ? 5.465 -4.094 9.898 1 91.38 483 ASP A O 1
ATOM 3840 N N . GLU A 1 484 ? 4.352 -5.719 10.914 1 88.31 484 GLU A N 1
ATOM 3841 C CA . GLU A 1 484 ? 5.531 -6.277 11.562 1 88.31 484 GLU A CA 1
ATOM 3842 C C . GLU A 1 484 ? 6.125 -7.414 10.742 1 88.31 484 GLU A C 1
ATOM 3844 O O . GLU A 1 484 ? 5.398 -8.273 10.234 1 88.31 484 GLU A O 1
ATOM 3849 N N . SER A 1 485 ? 7.43 -7.383 10.758 1 85.56 485 SER A N 1
ATOM 3850 C CA . SER A 1 485 ? 8.102 -8.367 9.914 1 85.56 485 SER A CA 1
ATOM 3851 C C . SER A 1 485 ? 8.102 -9.742 10.57 1 85.56 485 SER A C 1
ATOM 3853 O O . SER A 1 485 ? 8.078 -10.766 9.875 1 85.56 485 SER A O 1
ATOM 3855 N N . ASP A 1 486 ? 8.195 -9.664 11.969 1 84 486 ASP A N 1
ATOM 3856 C CA . ASP A 1 486 ? 8.297 -10.961 12.641 1 84 486 ASP A CA 1
ATOM 3857 C C . ASP A 1 486 ? 6.914 -11.523 12.961 1 84 486 ASP A C 1
ATOM 3859 O O . ASP A 1 486 ? 6.129 -10.898 13.672 1 84 486 ASP A O 1
ATOM 3863 N N . MET A 1 487 ? 6.207 -12.32 12.391 1 91.62 487 MET A N 1
ATOM 3864 C CA . MET A 1 487 ? 4.91 -12.984 12.508 1 91.62 487 MET A CA 1
ATOM 3865 C C . MET A 1 487 ? 4.633 -13.375 13.953 1 91.62 487 MET A C 1
ATOM 3867 O O . MET A 1 487 ? 3.848 -14.289 14.211 1 91.62 487 MET A O 1
ATOM 3871 N N . SER A 1 488 ? 5.301 -12.617 14.93 1 91 488 SER A N 1
ATOM 3872 C CA . SER A 1 488 ? 5.215 -13.016 16.328 1 91 488 SER A CA 1
ATOM 3873 C C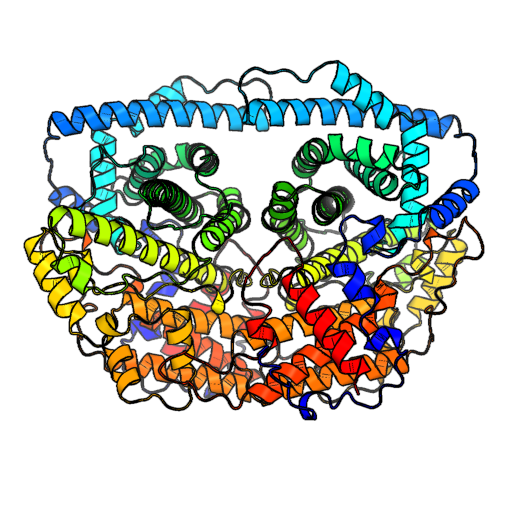 . SER A 1 488 ? 3.809 -12.812 16.875 1 91 488 SER A C 1
ATOM 3875 O O . SER A 1 488 ? 3.314 -13.641 17.656 1 91 488 SER A O 1
ATOM 3877 N N . GLN A 1 489 ? 3.17 -11.742 16.484 1 91.06 489 GLN A N 1
ATOM 3878 C CA . GLN A 1 489 ? 1.828 -11.461 16.984 1 91.06 489 GLN A CA 1
ATOM 3879 C C . GLN A 1 489 ? 0.846 -12.555 16.578 1 91.06 489 GLN A C 1
ATOM 3881 O O . GLN A 1 489 ? 0.082 -13.055 17.406 1 91.06 489 GLN A O 1
ATOM 3886 N N . VAL A 1 490 ? 0.917 -12.906 15.359 1 91.69 490 VAL A N 1
ATOM 3887 C CA . VAL A 1 490 ? -0.019 -13.906 14.852 1 91.69 490 VAL A CA 1
ATOM 3888 C C . VAL A 1 490 ? 0.349 -15.281 15.406 1 91.69 490 VAL A C 1
ATOM 3890 O O . VAL A 1 490 ? -0.528 -16.109 15.648 1 91.69 490 VAL A O 1
ATOM 3893 N N . HIS A 1 491 ? 1.633 -15.484 15.562 1 93.69 491 HIS A N 1
ATOM 3894 C CA . HIS A 1 491 ? 2.043 -16.734 16.172 1 93.69 491 HIS A CA 1
ATOM 3895 C C . HIS A 1 491 ? 1.415 -16.922 17.547 1 93.69 491 HIS A C 1
ATOM 3897 O O . HIS A 1 491 ? 0.946 -18 17.891 1 93.69 491 HIS A O 1
ATOM 3903 N N . LYS A 1 492 ? 1.445 -15.891 18.344 1 92.62 492 LYS A N 1
ATOM 3904 C CA . LYS A 1 492 ? 0.818 -15.938 19.656 1 92.62 492 LYS A CA 1
ATOM 3905 C C . LYS A 1 492 ? -0.671 -16.25 19.547 1 92.62 492 LYS A C 1
ATOM 3907 O O . LYS A 1 492 ? -1.209 -17.016 20.344 1 92.62 492 LYS A O 1
ATOM 3912 N N . LEU A 1 493 ? -1.262 -15.648 18.594 1 89.88 493 LEU A N 1
ATOM 3913 C CA . LEU A 1 493 ? -2.684 -15.875 18.359 1 89.88 493 LEU A CA 1
ATOM 3914 C C . LEU A 1 493 ? -2.941 -17.328 17.938 1 89.88 493 LEU A C 1
ATOM 3916 O O . LEU A 1 493 ? -3.844 -17.969 18.484 1 89.88 493 LEU A O 1
ATOM 3920 N N . VAL A 1 494 ? -2.146 -17.844 16.969 1 92.5 494 VAL A N 1
ATOM 3921 C CA . VAL A 1 494 ? -2.266 -19.203 16.453 1 92.5 494 VAL A CA 1
ATOM 3922 C C . VAL A 1 494 ? -2.021 -20.203 17.578 1 92.5 494 VAL A C 1
ATOM 3924 O O . VAL A 1 494 ? -2.758 -21.188 17.703 1 92.5 494 VAL A O 1
ATOM 3927 N N . ASP A 1 495 ? -1.045 -19.938 18.359 1 90.44 495 ASP A N 1
ATOM 3928 C CA . ASP A 1 495 ? -0.712 -20.828 19.469 1 90.44 495 ASP A CA 1
ATOM 3929 C C . ASP A 1 495 ? -1.826 -20.859 20.516 1 90.44 495 ASP A C 1
ATOM 3931 O O . ASP A 1 495 ? -2.168 -21.906 21.031 1 90.44 495 ASP A O 1
ATOM 3935 N N . LEU A 1 496 ? -2.283 -19.719 20.812 1 88.12 496 LEU A N 1
ATOM 3936 C CA . LEU A 1 496 ? -3.371 -19.609 21.766 1 88.12 496 LEU A CA 1
ATOM 3937 C C . LEU A 1 496 ? -4.605 -20.359 21.281 1 88.12 496 LEU A C 1
ATOM 3939 O O . LEU A 1 496 ? -5.207 -21.125 22.047 1 88.12 496 LEU A O 1
ATOM 3943 N N . PHE A 1 497 ? -4.969 -20.141 20.078 1 86.25 497 PHE A N 1
ATOM 3944 C CA . PHE A 1 497 ? -6.141 -20.797 19.5 1 86.25 497 PHE A CA 1
ATOM 3945 C C . PHE A 1 497 ? -5.93 -22.297 19.406 1 86.25 497 PHE A C 1
ATOM 3947 O O . PHE A 1 497 ? -6.859 -23.078 19.641 1 86.25 497 PHE A O 1
ATOM 3954 N N . GLY A 1 498 ? -4.742 -22.672 18.969 1 85.12 498 GLY A N 1
ATOM 3955 C CA . GLY A 1 498 ? -4.434 -24.094 18.891 1 85.12 498 GLY A CA 1
ATOM 3956 C C . GLY A 1 498 ? -4.566 -24.797 20.219 1 85.12 498 GLY A C 1
ATOM 3957 O O . GLY A 1 498 ? -5.074 -25.922 20.281 1 85.12 498 GLY A O 1
ATOM 3958 N N . THR A 1 499 ? -4.172 -24.109 21.234 1 81.56 499 THR A N 1
ATOM 3959 C CA . THR A 1 499 ? -4.227 -24.672 22.578 1 81.56 499 THR A CA 1
ATOM 3960 C C . THR A 1 499 ? -5.664 -24.734 23.094 1 81.56 499 THR A C 1
ATOM 3962 O O . THR A 1 499 ? -6.047 -25.672 23.797 1 81.56 499 THR A O 1
ATOM 3965 N N . MET A 1 500 ? -6.422 -23.734 22.734 1 76.69 500 MET A N 1
ATOM 3966 C CA . MET A 1 500 ? -7.82 -23.688 23.141 1 76.69 500 MET A CA 1
ATOM 3967 C C . MET A 1 500 ? -8.602 -24.844 22.531 1 76.69 500 MET A C 1
ATOM 3969 O O . MET A 1 500 ? -9.523 -25.375 23.172 1 76.69 500 MET A O 1
ATOM 3973 N N . GLN A 1 501 ? -8.305 -25.125 21.406 1 69.62 501 GLN A N 1
ATOM 3974 C CA . GLN A 1 501 ? -9 -26.203 20.688 1 69.62 501 GLN A CA 1
ATOM 3975 C C . GLN A 1 501 ? -8.641 -27.562 21.266 1 69.62 501 GLN A C 1
ATOM 3977 O O . GLN A 1 501 ? -9.422 -28.516 21.172 1 69.62 501 GLN A O 1
ATOM 3982 N N . LEU A 1 502 ? -7.477 -27.625 21.859 1 57.88 502 LEU A N 1
ATOM 3983 C CA . LEU A 1 502 ? -7.062 -28.844 22.547 1 57.88 502 LEU A CA 1
ATOM 3984 C C . LEU A 1 502 ? -7.883 -29.062 23.812 1 57.88 502 LEU A C 1
ATOM 3986 O O . LEU A 1 502 ? -8.211 -30.203 24.156 1 57.88 502 LEU A O 1
ATOM 3990 N N . ALA A 1 503 ? -8.18 -27.969 24.375 1 54.53 503 ALA A N 1
ATOM 3991 C CA . ALA A 1 503 ? -8.883 -28.047 25.656 1 54.53 503 ALA A CA 1
ATOM 3992 C C . ALA A 1 503 ? -10.359 -28.359 25.453 1 54.53 503 ALA A C 1
ATOM 3994 O O . ALA A 1 503 ? -11.031 -28.844 26.359 1 54.53 503 ALA A O 1
ATOM 3995 N N . ASN A 1 504 ? -10.906 -28.109 24.328 1 51.06 504 ASN A N 1
ATOM 3996 C CA . ASN A 1 504 ? -12.312 -28.438 24.094 1 51.06 504 ASN A CA 1
ATOM 3997 C C . ASN A 1 504 ? -12.461 -29.781 23.375 1 51.06 504 ASN A C 1
ATOM 3999 O O . ASN A 1 504 ? -11.75 -30.062 22.422 1 51.06 504 ASN A O 1
ATOM 4003 N N . MET B 1 1 ? -29.5 7.996 -31.062 1 21.66 1 MET B N 1
ATOM 4004 C CA . MET B 1 1 ? -30.547 7.867 -30.047 1 21.66 1 MET B CA 1
ATOM 4005 C C . MET B 1 1 ? -29.938 7.582 -28.672 1 21.66 1 MET B C 1
ATOM 4007 O O . MET B 1 1 ? -29.359 6.52 -28.453 1 21.66 1 MET B O 1
ATOM 4011 N N . THR B 1 2 ? -29.406 8.672 -28.047 1 24.33 2 THR B N 1
ATOM 4012 C CA . THR B 1 2 ? -28.484 8.867 -26.922 1 24.33 2 THR B CA 1
ATOM 4013 C C . THR B 1 2 ? -29.125 8.414 -25.609 1 24.33 2 THR B C 1
ATOM 4015 O O . THR B 1 2 ? -30.156 8.938 -25.203 1 24.33 2 THR B O 1
ATOM 4018 N N . ASP B 1 3 ? -29.219 7.09 -25.422 1 26.16 3 ASP B N 1
ATOM 4019 C CA . ASP B 1 3 ? -29.938 6.395 -24.359 1 26.16 3 ASP B CA 1
ATOM 4020 C C . ASP B 1 3 ? -29.578 6.969 -22.984 1 26.16 3 ASP B C 1
ATOM 4022 O O . ASP B 1 3 ? -28.422 6.891 -22.562 1 26.16 3 ASP B O 1
ATOM 4026 N N . GLY B 1 4 ? -30.281 8.117 -22.609 1 28.19 4 GLY B N 1
ATOM 4027 C CA . GLY B 1 4 ? -30.281 8.945 -21.422 1 28.19 4 GLY B CA 1
ATOM 4028 C C . GLY B 1 4 ? -30.578 8.164 -20.156 1 28.19 4 GLY B C 1
ATOM 4029 O O . GLY B 1 4 ? -31.734 7.883 -19.859 1 28.19 4 GLY B O 1
ATOM 4030 N N . SER B 1 5 ? -29.75 7.188 -19.875 1 31.84 5 SER B N 1
ATOM 4031 C CA . SER B 1 5 ? -30.031 6.391 -18.672 1 31.84 5 SER B CA 1
ATOM 4032 C C . SER B 1 5 ? -30.328 7.281 -17.469 1 31.84 5 SER B C 1
ATOM 4034 O O . SER B 1 5 ? -29.469 8.039 -17.031 1 31.84 5 SER B O 1
ATOM 4036 N N . GLN B 1 6 ? -31.625 7.656 -17.359 1 30.77 6 GLN B N 1
ATOM 4037 C CA . GLN B 1 6 ? -32.281 8.43 -16.297 1 30.77 6 GLN B CA 1
ATOM 4038 C C . GLN B 1 6 ? -32.062 7.781 -14.938 1 30.77 6 GLN B C 1
ATOM 4040 O O . GLN B 1 6 ? -32.344 6.594 -14.75 1 30.77 6 GLN B O 1
ATOM 4045 N N . ILE B 1 7 ? -31.109 8.188 -14.266 1 37.41 7 ILE B N 1
ATOM 4046 C CA . ILE B 1 7 ? -30.875 7.75 -12.891 1 37.41 7 ILE B CA 1
ATOM 4047 C C . ILE B 1 7 ? -32.125 8.031 -12.055 1 37.41 7 ILE B C 1
ATOM 4049 O O . ILE B 1 7 ? -32.719 9.102 -12.164 1 37.41 7 ILE B O 1
ATOM 4053 N N . PRO B 1 8 ? -32.719 7.051 -11.438 1 35.88 8 PRO B N 1
ATOM 4054 C CA . PRO B 1 8 ? -33.969 7.234 -10.719 1 35.88 8 PRO B CA 1
ATOM 4055 C C . PRO B 1 8 ? -33.906 8.344 -9.672 1 35.88 8 PRO B C 1
ATOM 4057 O O . PRO B 1 8 ? -32.844 8.594 -9.102 1 35.88 8 PRO B O 1
ATOM 4060 N N . ALA B 1 9 ? -34.969 9.203 -9.469 1 36.75 9 ALA B N 1
ATOM 4061 C CA . ALA B 1 9 ? -35.25 10.367 -8.633 1 36.75 9 ALA B CA 1
ATOM 4062 C C . ALA B 1 9 ? -35 10.062 -7.164 1 36.75 9 ALA B C 1
ATOM 4064 O O . ALA B 1 9 ? -34.688 10.961 -6.387 1 36.75 9 ALA B O 1
ATOM 4065 N N . SER B 1 10 ? -35.281 8.914 -6.746 1 34.41 10 SER B N 1
ATOM 4066 C CA . SER B 1 10 ? -35.281 8.609 -5.32 1 34.41 10 SER B CA 1
ATOM 4067 C C . SER B 1 10 ? -33.875 8.656 -4.738 1 34.41 10 SER B C 1
ATOM 4069 O O . SER B 1 10 ? -33.719 8.57 -3.521 1 34.41 10 SER B O 1
ATOM 4071 N N . ALA B 1 11 ? -32.938 8.469 -5.438 1 37.56 11 ALA B N 1
ATOM 4072 C CA . ALA B 1 11 ? -31.578 8.422 -4.938 1 37.56 11 ALA B CA 1
ATOM 4073 C C . ALA B 1 11 ? -31.141 9.789 -4.414 1 37.56 11 ALA B C 1
ATOM 4075 O O . ALA B 1 11 ? -30.016 9.93 -3.9 1 37.56 11 ALA B O 1
ATOM 4076 N N . THR B 1 12 ? -32.062 10.812 -4.727 1 37.03 12 THR B N 1
ATOM 4077 C CA . THR B 1 12 ? -31.656 12.172 -4.371 1 37.03 12 THR B CA 1
ATOM 4078 C C . THR B 1 12 ? -32.25 12.57 -3.018 1 37.03 12 THR B C 1
ATOM 4080 O O . THR B 1 12 ? -32.5 13.742 -2.777 1 37.03 12 THR B O 1
ATOM 4083 N N . SER B 1 13 ? -32.781 11.758 -2.266 1 32.44 13 SER B N 1
ATOM 4084 C CA . SER B 1 13 ? -33.281 12.477 -1.104 1 32.44 13 SER B CA 1
ATOM 4085 C C . SER B 1 13 ? -32.156 13.148 -0.327 1 32.44 13 SER B C 1
ATOM 4087 O O . SER B 1 13 ? -31.422 12.484 0.416 1 32.44 13 SER B O 1
ATOM 4089 N N . CYS B 1 14 ? -31.469 13.984 -0.868 1 37.25 14 CYS B N 1
ATOM 4090 C CA . CYS B 1 14 ? -30.594 14.867 -0.102 1 37.25 14 CYS B CA 1
ATOM 4091 C C . CYS B 1 14 ? -31.344 15.484 1.074 1 37.25 14 CYS B C 1
ATOM 4093 O O . CYS B 1 14 ? -32.406 16.078 0.897 1 37.25 14 CYS B O 1
ATOM 4095 N N . GLY B 1 15 ? -31.328 15.023 2.211 1 33.06 15 GLY B N 1
ATOM 4096 C CA . GLY B 1 15 ? -31.797 15.891 3.281 1 33.06 15 GLY B CA 1
ATOM 4097 C C . GLY B 1 15 ? -31.609 17.359 2.982 1 33.06 15 GLY B C 1
ATOM 4098 O O . GLY B 1 15 ? -30.875 17.734 2.062 1 33.06 15 GLY B O 1
ATOM 4099 N N . ASP B 1 16 ? -32.594 18.234 3.488 1 37.94 16 ASP B N 1
ATOM 4100 C CA . ASP B 1 16 ? -32.75 19.688 3.477 1 37.94 16 ASP B CA 1
ATOM 4101 C C . ASP B 1 16 ? -31.453 20.406 3.84 1 37.94 16 ASP B C 1
ATOM 4103 O O . ASP B 1 16 ? -31.328 20.922 4.945 1 37.94 16 ASP B O 1
ATOM 4107 N N . TRP B 1 17 ? -30.297 19.859 3.781 1 41.41 17 TRP B N 1
ATOM 4108 C CA . TRP B 1 17 ? -29.172 20.703 4.191 1 41.41 17 TRP B CA 1
ATOM 4109 C C . TRP B 1 17 ? -29.172 22.016 3.418 1 41.41 17 TRP B C 1
ATOM 4111 O O . TRP B 1 17 ? -29.219 22.016 2.186 1 41.41 17 TRP B O 1
ATOM 4121 N N . ASN B 1 18 ? -29.641 23.047 3.928 1 51.81 18 ASN B N 1
ATOM 4122 C CA . ASN B 1 18 ? -29.375 24.453 3.619 1 51.81 18 ASN B CA 1
ATOM 4123 C C . ASN B 1 18 ? -27.906 24.672 3.258 1 51.81 18 ASN B C 1
ATOM 4125 O O . ASN B 1 18 ? -27.25 25.547 3.82 1 51.81 18 ASN B O 1
ATOM 4129 N N . LEU B 1 19 ? -27.203 23.609 2.793 1 59.88 19 LEU B N 1
ATOM 4130 C CA . LEU B 1 19 ? -25.844 23.875 2.309 1 59.88 19 LEU B CA 1
ATOM 4131 C C . LEU B 1 19 ? -25.875 24.875 1.162 1 59.88 19 LEU B C 1
ATOM 4133 O O . LEU B 1 19 ? -26.828 24.906 0.377 1 59.88 19 LEU B O 1
ATOM 4137 N N . GLU B 1 20 ? -24.828 25.719 1.293 1 72.88 20 GLU B N 1
ATOM 4138 C CA . GLU B 1 20 ? -24.656 26.688 0.206 1 72.88 20 GLU B CA 1
ATOM 4139 C C . GLU B 1 20 ? -24.656 25.984 -1.15 1 72.88 20 GLU B C 1
ATOM 4141 O O . GLU B 1 20 ? -24.188 24.844 -1.269 1 72.88 20 GLU B O 1
ATOM 4146 N N . PRO B 1 21 ? -25.375 26.453 -2.035 1 70.81 21 PRO B N 1
ATOM 4147 C CA . PRO B 1 21 ? -25.484 25.859 -3.367 1 70.81 21 PRO B CA 1
ATOM 4148 C C . PRO B 1 21 ? -24.141 25.391 -3.924 1 70.81 21 PRO B C 1
ATOM 4150 O O . PRO B 1 21 ? -24.078 24.359 -4.594 1 70.81 21 PRO B O 1
ATOM 4153 N N . ASN B 1 22 ? -23.141 26.078 -3.6 1 74.69 22 ASN B N 1
ATOM 4154 C CA . ASN B 1 22 ? -21.828 25.719 -4.121 1 74.69 22 ASN B CA 1
ATOM 4155 C C . ASN B 1 22 ? -21.328 24.391 -3.537 1 74.69 22 ASN B C 1
ATOM 4157 O O . ASN B 1 22 ? -20.672 23.609 -4.219 1 74.69 22 ASN B O 1
ATOM 4161 N N . VAL B 1 23 ? -21.656 24.172 -2.314 1 82.31 23 VAL B N 1
ATOM 4162 C CA . VAL B 1 23 ? -21.266 22.938 -1.642 1 82.31 23 VAL B CA 1
ATOM 4163 C C . VAL B 1 23 ? -22.031 21.766 -2.23 1 82.31 23 VAL B C 1
ATOM 4165 O O . VAL B 1 23 ? -21.453 20.719 -2.518 1 82.31 23 VAL B O 1
ATOM 4168 N N . ARG B 1 24 ? -23.266 21.984 -2.561 1 78.94 24 ARG B N 1
ATOM 4169 C CA . ARG B 1 24 ? -24.109 20.938 -3.109 1 78.94 24 ARG B CA 1
ATOM 4170 C C . ARG B 1 24 ? -23.672 20.562 -4.523 1 78.94 24 ARG B C 1
ATOM 4172 O O . ARG B 1 24 ? -23.797 19.406 -4.934 1 78.94 24 ARG B O 1
ATOM 4179 N N . ARG B 1 25 ? -23.094 21.562 -5.148 1 84.38 25 ARG B N 1
ATOM 4180 C CA . ARG B 1 25 ? -22.672 21.344 -6.523 1 84.38 25 ARG B CA 1
ATOM 4181 C C . ARG B 1 25 ? -21.234 20.797 -6.57 1 84.38 25 ARG B C 1
ATOM 4183 O O . ARG B 1 25 ? -20.719 20.5 -7.645 1 84.38 25 ARG B O 1
ATOM 4190 N N . LEU B 1 26 ? -20.641 20.594 -5.469 1 92.31 26 LEU B N 1
ATOM 4191 C CA . LEU B 1 26 ? -19.281 20.078 -5.348 1 92.31 26 LEU B CA 1
ATOM 4192 C C . LEU B 1 26 ? -18.312 20.875 -6.227 1 92.31 26 LEU B C 1
ATOM 4194 O O . LEU B 1 26 ? -17.547 20.297 -6.996 1 92.31 26 LEU B O 1
ATOM 4198 N N . GLU B 1 27 ? -18.406 22.203 -6.176 1 90.19 27 GLU B N 1
ATOM 4199 C CA . GLU B 1 27 ? -17.656 23.078 -7.074 1 90.19 27 GLU B CA 1
ATOM 4200 C C . GLU B 1 27 ? -16.156 22.938 -6.848 1 90.19 27 GLU B C 1
ATOM 4202 O O . GLU B 1 27 ? -15.383 22.859 -7.809 1 90.19 27 GLU B O 1
ATOM 4207 N N . PHE B 1 28 ? -15.781 23.016 -5.637 1 92.69 28 PHE B N 1
ATOM 4208 C CA . PHE B 1 28 ? -14.359 22.891 -5.348 1 92.69 28 PHE B CA 1
ATOM 4209 C C . PHE B 1 28 ? -13.82 21.562 -5.84 1 92.69 28 PHE B C 1
ATOM 4211 O O . PHE B 1 28 ? -12.773 21.5 -6.484 1 92.69 28 PHE B O 1
ATOM 4218 N N . LEU B 1 29 ? -14.516 20.422 -5.484 1 95.06 29 LEU B N 1
ATOM 4219 C CA . LEU B 1 29 ? -14.047 19.094 -5.855 1 95.06 29 LEU B CA 1
ATOM 4220 C C . LEU B 1 29 ? -14.047 18.922 -7.371 1 95.06 29 LEU B C 1
ATOM 4222 O O . LEU B 1 29 ? -13.195 18.219 -7.918 1 95.06 29 LEU B O 1
ATOM 4226 N N . SER B 1 30 ? -15.031 19.547 -8.016 1 94.06 30 SER B N 1
ATOM 4227 C CA . SER B 1 30 ? -15.039 19.516 -9.469 1 94.06 30 SER B CA 1
ATOM 4228 C C . SER B 1 30 ? -13.781 20.156 -10.047 1 94.06 30 SER B C 1
ATOM 4230 O O . SER B 1 30 ? -13.141 19.594 -10.938 1 94.06 30 SER B O 1
ATOM 4232 N N . ASN B 1 31 ? -13.453 21.281 -9.531 1 93.12 31 ASN B N 1
ATOM 4233 C CA . ASN B 1 31 ? -12.234 21.953 -9.969 1 93.12 31 ASN B CA 1
ATOM 4234 C C . ASN B 1 31 ? -10.992 21.156 -9.586 1 93.12 31 ASN B C 1
ATOM 4236 O O . ASN B 1 31 ? -10.07 21 -10.391 1 93.12 31 ASN B O 1
ATOM 4240 N N . PHE B 1 32 ? -11.016 20.688 -8.383 1 94.88 32 PHE B N 1
ATOM 4241 C CA . PHE B 1 32 ? -9.891 19.953 -7.812 1 94.88 32 PHE B CA 1
ATOM 4242 C C . PHE B 1 32 ? -9.555 18.734 -8.648 1 94.88 32 PHE B C 1
ATOM 4244 O O . PHE B 1 32 ? -8.375 18.406 -8.836 1 94.88 32 PHE B O 1
ATOM 4251 N N . THR B 1 33 ? -10.508 18 -9.156 1 94.62 33 THR B N 1
ATOM 4252 C CA . THR B 1 33 ? -10.305 16.75 -9.867 1 94.62 33 THR B CA 1
ATOM 4253 C C . THR B 1 33 ? -10.102 17 -11.359 1 94.62 33 THR B C 1
ATOM 4255 O O . THR B 1 33 ? -9.664 16.109 -12.094 1 94.62 33 THR B O 1
ATOM 4258 N N . ASP B 1 34 ? -10.344 18.219 -11.812 1 93 34 ASP B N 1
ATOM 4259 C CA . ASP B 1 34 ? -10.25 18.547 -13.227 1 93 34 ASP B CA 1
ATOM 4260 C C . ASP B 1 34 ? -8.93 19.234 -13.547 1 93 34 ASP B C 1
ATOM 4262 O O . ASP B 1 34 ? -8.539 19.344 -14.711 1 93 34 ASP B O 1
ATOM 4266 N N . THR B 1 35 ? -8.305 19.734 -12.547 1 90.31 35 THR B N 1
ATOM 4267 C CA . THR B 1 35 ? -7.113 20.547 -12.789 1 90.31 35 THR B CA 1
ATOM 4268 C C . THR B 1 35 ? -5.863 19.828 -12.281 1 90.31 35 THR B C 1
ATOM 4270 O O . THR B 1 35 ? -5.965 18.859 -11.523 1 90.31 35 THR B O 1
ATOM 4273 N N . SER B 1 36 ? -4.754 20.328 -12.867 1 88.19 36 SER B N 1
ATOM 4274 C CA . SER B 1 36 ? -3.449 19.891 -12.391 1 88.19 36 SER B CA 1
ATOM 4275 C C . SER B 1 36 ? -2.631 21.047 -11.844 1 88.19 36 SER B C 1
ATOM 4277 O O . SER B 1 36 ? -2.947 22.219 -12.109 1 88.19 36 SER B O 1
ATOM 4279 N N . GLY B 1 37 ? -1.728 20.781 -11.039 1 92 37 GLY B N 1
ATOM 4280 C CA . GLY B 1 37 ? -0.928 21.828 -10.406 1 92 37 GLY B CA 1
ATOM 4281 C C . GLY B 1 37 ? -1.459 22.25 -9.047 1 92 37 GLY B C 1
ATOM 4282 O O . GLY B 1 37 ? -2.672 22.281 -8.836 1 92 37 GLY B O 1
ATOM 4283 N N . LEU B 1 38 ? -0.637 22.641 -8.234 1 94.25 38 LEU B N 1
ATOM 4284 C CA . LEU B 1 38 ? -0.995 22.984 -6.859 1 94.25 38 LEU B CA 1
ATOM 4285 C C . LEU B 1 38 ? -1.838 24.25 -6.824 1 94.25 38 LEU B C 1
ATOM 4287 O O . LEU B 1 38 ? -2.883 24.297 -6.172 1 94.25 38 LEU B O 1
ATOM 4291 N N . ALA B 1 39 ? -1.476 25.25 -7.535 1 90.94 39 ALA B N 1
ATOM 4292 C CA . ALA B 1 39 ? -2.135 26.547 -7.492 1 90.94 39 ALA B CA 1
ATOM 4293 C C . ALA B 1 39 ? -3.588 26.438 -7.949 1 90.94 39 ALA B C 1
ATOM 4295 O O . ALA B 1 39 ? -4.488 26.984 -7.301 1 90.94 39 ALA B O 1
ATOM 4296 N N . SER B 1 40 ? -3.82 25.734 -8.984 1 88.75 40 SER B N 1
ATOM 4297 C CA . SER B 1 40 ? -5.156 25.625 -9.555 1 88.75 40 SER B CA 1
ATOM 4298 C C . SER B 1 40 ? -6.02 24.656 -8.758 1 88.75 40 SER B C 1
ATOM 4300 O O . SER B 1 40 ? -7.211 24.891 -8.562 1 88.75 40 SER B O 1
ATOM 4302 N N . SER B 1 41 ? -5.453 23.578 -8.258 1 91.69 41 SER B N 1
ATOM 4303 C CA . SER B 1 41 ? -6.219 22.531 -7.609 1 91.69 41 SER B CA 1
ATOM 4304 C C . SER B 1 41 ? -6.656 22.938 -6.211 1 91.69 41 SER B C 1
ATOM 4306 O O . SER B 1 41 ? -7.77 22.625 -5.785 1 91.69 41 SER B O 1
ATOM 4308 N N . PHE B 1 42 ? -5.828 23.656 -5.508 1 91.19 42 PHE B N 1
ATOM 4309 C CA . PHE B 1 42 ? -6.094 23.922 -4.102 1 91.19 42 PHE B CA 1
ATOM 4310 C C . PHE B 1 42 ? -6.691 25.312 -3.91 1 91.19 42 PHE B C 1
ATOM 4312 O O . PHE B 1 42 ? -6.73 25.828 -2.791 1 91.19 42 PHE B O 1
ATOM 4319 N N . ASP B 1 43 ? -7.098 25.938 -4.914 1 81.06 43 ASP B N 1
ATOM 4320 C CA . ASP B 1 43 ? -7.777 27.219 -4.867 1 81.06 43 ASP B CA 1
ATOM 4321 C C . ASP B 1 43 ? -6.934 28.266 -4.137 1 81.06 43 ASP B C 1
ATOM 4323 O O . ASP B 1 43 ? -7.402 28.891 -3.189 1 81.06 43 ASP B O 1
ATOM 4327 N N . CYS B 1 44 ? -5.684 28.391 -4.531 1 83.12 44 CYS B N 1
ATOM 4328 C CA . CYS B 1 44 ? -4.762 29.328 -3.902 1 83.12 44 CYS B CA 1
ATOM 4329 C C . CYS B 1 44 ? -4.891 30.719 -4.512 1 83.12 44 CYS B C 1
ATOM 4331 O O . CYS B 1 44 ? -3.965 31.516 -4.43 1 83.12 44 CYS B O 1
ATOM 4333 N N . GLY B 1 45 ? -5.992 30.953 -5.145 1 81.75 45 GLY B N 1
ATOM 4334 C CA . GLY B 1 45 ? -6.227 32.25 -5.758 1 81.75 45 GLY B CA 1
ATOM 4335 C C . GLY B 1 45 ? -5.727 32.344 -7.188 1 81.75 45 GLY B C 1
ATOM 4336 O O . GLY B 1 45 ? -4.879 31.547 -7.602 1 81.75 45 GLY B O 1
ATOM 4337 N N . ASN B 1 46 ? -6.25 33.25 -7.941 1 82.44 46 ASN B N 1
ATOM 4338 C CA . ASN B 1 46 ? -5.754 33.5 -9.297 1 82.44 46 ASN B CA 1
ATOM 4339 C C . ASN B 1 46 ? -4.414 34.219 -9.281 1 82.44 46 ASN B C 1
ATOM 4341 O O . ASN B 1 46 ? -3.949 34.656 -8.227 1 82.44 46 ASN B O 1
ATOM 4345 N N . PRO B 1 47 ? -3.758 34.281 -10.359 1 84.5 47 PRO B N 1
ATOM 4346 C CA . PRO B 1 47 ? -2.414 34.875 -10.383 1 84.5 47 PRO B CA 1
ATOM 4347 C C . PRO B 1 47 ? -2.379 36.312 -9.859 1 84.5 47 PRO B C 1
ATOM 4349 O O . PRO B 1 47 ? -1.429 36.688 -9.172 1 84.5 47 PRO B O 1
ATOM 4352 N N . GLU B 1 48 ? -3.336 37.062 -10.133 1 82.88 48 GLU B N 1
ATOM 4353 C CA . GLU B 1 48 ? -3.387 38.438 -9.664 1 82.88 48 GLU B CA 1
ATOM 4354 C C . GLU B 1 48 ? -3.518 38.5 -8.141 1 82.88 48 GLU B C 1
ATOM 4356 O O . GLU B 1 48 ? -2.852 39.312 -7.492 1 82.88 48 GLU B O 1
ATOM 4361 N N . GLN B 1 49 ? -4.312 37.719 -7.652 1 81.62 49 GLN B N 1
ATOM 4362 C CA . GLN B 1 49 ? -4.504 37.656 -6.207 1 81.62 49 GLN B CA 1
ATOM 4363 C C . GLN B 1 49 ? -3.23 37.219 -5.5 1 81.62 49 GLN B C 1
ATOM 4365 O O . GLN B 1 49 ? -2.84 37.781 -4.477 1 81.62 49 GLN B O 1
ATOM 4370 N N . ARG B 1 50 ? -2.586 36.281 -6.047 1 85.81 50 ARG B N 1
ATOM 4371 C CA . ARG B 1 50 ? -1.358 35.781 -5.445 1 85.81 50 ARG B CA 1
ATOM 4372 C C . ARG B 1 50 ? -0.25 36.812 -5.496 1 85.81 50 ARG B C 1
ATOM 4374 O O . ARG B 1 50 ? 0.539 36.938 -4.555 1 85.81 50 ARG B O 1
ATOM 4381 N N . ALA B 1 51 ? -0.254 37.531 -6.625 1 83.56 51 ALA B N 1
ATOM 4382 C CA . ALA B 1 51 ? 0.72 38.625 -6.746 1 83.56 51 ALA B CA 1
ATOM 4383 C C . ALA B 1 51 ? 0.5 39.688 -5.668 1 83.56 51 ALA B C 1
ATOM 4385 O O . ALA B 1 51 ? 1.462 40.219 -5.109 1 83.56 51 ALA B O 1
ATOM 4386 N N . MET B 1 52 ? -0.657 39.938 -5.438 1 77.81 52 MET B N 1
ATOM 4387 C CA . MET B 1 52 ? -0.996 40.906 -4.414 1 77.81 52 MET B CA 1
ATOM 4388 C C . MET B 1 52 ? -0.531 40.469 -3.037 1 77.81 52 MET B C 1
ATOM 4390 O O . MET B 1 52 ? -0.027 41.25 -2.244 1 77.81 52 MET B O 1
ATOM 4394 N N . PHE B 1 53 ? -0.693 39.188 -2.82 1 75.88 53 PHE B N 1
ATOM 4395 C CA . PHE B 1 53 ? -0.281 38.625 -1.536 1 75.88 53 PHE B CA 1
ATOM 4396 C C . PHE B 1 53 ? 1.231 38.719 -1.367 1 75.88 53 PHE B C 1
ATOM 4398 O O . PHE B 1 53 ? 1.721 39.094 -0.3 1 75.88 53 PHE B O 1
ATOM 4405 N N . ILE B 1 54 ? 1.925 38.438 -2.404 1 75.88 54 ILE B N 1
ATOM 4406 C CA . ILE B 1 54 ? 3.383 38.406 -2.352 1 75.88 54 ILE B CA 1
ATOM 4407 C C . ILE B 1 54 ? 3.916 39.844 -2.258 1 75.88 54 ILE B C 1
ATOM 4409 O O . ILE B 1 54 ? 4.871 40.125 -1.524 1 75.88 54 ILE B O 1
ATOM 4413 N N . ASP B 1 55 ? 3.34 40.688 -3.035 1 71.94 55 ASP B N 1
ATOM 4414 C CA . ASP B 1 55 ? 3.764 42.062 -3.035 1 71.94 55 ASP B CA 1
ATOM 4415 C C . ASP B 1 55 ? 3.604 42.688 -1.648 1 71.94 55 ASP B C 1
ATOM 4417 O O . ASP B 1 55 ? 4.422 43.531 -1.233 1 71.94 55 ASP B O 1
ATOM 4421 N N . CYS B 1 56 ? 2.611 42.188 -1.136 1 61.66 56 CYS B N 1
ATOM 4422 C CA . CYS B 1 56 ? 2.354 42.688 0.209 1 61.66 56 CYS B CA 1
ATOM 4423 C C . CYS B 1 56 ? 3.418 42.188 1.187 1 61.66 56 CYS B C 1
ATOM 4425 O O . CYS B 1 56 ? 3.646 42.812 2.223 1 61.66 56 CYS B O 1
ATOM 4427 N N . LEU B 1 57 ? 3.828 41 0.911 1 62.03 57 LEU B N 1
ATOM 4428 C CA . LEU B 1 57 ? 4.883 40.5 1.775 1 62.03 57 LEU B CA 1
ATOM 4429 C C . LEU B 1 57 ? 6.188 41.25 1.555 1 62.03 57 LEU B C 1
ATOM 4431 O O . LEU B 1 57 ? 7.051 41.281 2.436 1 62.03 57 LEU B O 1
ATOM 4435 N N . GLY B 1 58 ? 6.191 42.312 0.969 1 55.38 58 GLY B N 1
ATOM 4436 C CA . GLY B 1 58 ? 7.148 43.406 0.88 1 55.38 58 GLY B CA 1
ATOM 4437 C C . GLY B 1 58 ? 8.422 43.031 0.148 1 55.38 58 GLY B C 1
ATOM 4438 O O . GLY B 1 58 ? 8.727 41.844 -0.001 1 55.38 58 GLY B O 1
ATOM 4439 N N . SER B 1 59 ? 8.867 43.781 -0.818 1 56.81 59 SER B N 1
ATOM 4440 C CA . SER B 1 59 ? 10.211 44.031 -1.316 1 56.81 59 SER B CA 1
ATOM 4441 C C . SER B 1 59 ? 11.234 44.031 -0.186 1 56.81 59 SER B C 1
ATOM 4443 O O . SER B 1 59 ? 11.797 45.062 0.166 1 56.81 59 SER B O 1
ATOM 4445 N N . GLN B 1 60 ? 11.016 43.156 0.793 1 59.31 60 GLN B N 1
ATOM 4446 C CA . GLN B 1 60 ? 11.812 43.344 1.997 1 59.31 60 GLN B CA 1
ATOM 4447 C C . GLN B 1 60 ? 13.281 42.969 1.747 1 59.31 60 GLN B C 1
ATOM 4449 O O . GLN B 1 60 ? 13.57 41.969 1.088 1 59.31 60 GLN B O 1
ATOM 4454 N N . VAL B 1 61 ? 14.062 43.938 1.964 1 66.62 61 VAL B N 1
ATOM 4455 C CA . VAL B 1 61 ? 15.516 43.781 1.993 1 66.62 61 VAL B CA 1
ATOM 4456 C C . VAL B 1 61 ? 15.898 42.625 2.918 1 66.62 61 VAL B C 1
ATOM 4458 O O . VAL B 1 61 ? 15.414 42.562 4.051 1 66.62 61 VAL B O 1
ATOM 4461 N N . ILE B 1 62 ? 16.531 41.656 2.354 1 81 62 ILE B N 1
ATOM 4462 C CA . ILE B 1 62 ? 17.016 40.531 3.135 1 81 62 ILE B CA 1
ATOM 4463 C C . ILE B 1 62 ? 18.031 41 4.172 1 81 62 ILE B C 1
ATOM 4465 O O . ILE B 1 62 ? 19.016 41.656 3.83 1 81 62 ILE B O 1
ATOM 4469 N N . GLU B 1 63 ? 17.75 40.719 5.375 1 86.44 63 GLU B N 1
ATOM 4470 C CA . GLU B 1 63 ? 18.734 41 6.414 1 86.44 63 GLU B CA 1
ATOM 4471 C C . GLU B 1 63 ? 20.078 40.344 6.109 1 86.44 63 GLU B C 1
ATOM 4473 O O . GLU B 1 63 ? 20.094 39.188 5.633 1 86.44 63 GLU B O 1
ATOM 4478 N N . PRO B 1 64 ? 21.094 41.094 6.344 1 89.69 64 PRO B N 1
ATOM 4479 C CA . PRO B 1 64 ? 22.422 40.562 5.996 1 89.69 64 PRO B CA 1
ATOM 4480 C C . PRO B 1 64 ? 22.688 39.188 6.617 1 89.69 64 PRO B C 1
ATOM 4482 O O . PRO B 1 64 ? 23.25 38.312 5.969 1 89.69 64 PRO B O 1
ATOM 4485 N N . GLN B 1 65 ? 22.312 39.031 7.824 1 90.94 65 GLN B N 1
ATOM 4486 C CA . GLN B 1 65 ? 22.531 37.75 8.484 1 90.94 65 GLN B CA 1
ATOM 4487 C C . GLN B 1 65 ? 21.75 36.625 7.797 1 90.94 65 GLN B C 1
ATOM 4489 O O . GLN B 1 65 ? 22.266 35.531 7.629 1 90.94 65 GLN B O 1
ATOM 4494 N N . LEU B 1 66 ? 20.547 36.938 7.504 1 91.5 66 LEU B N 1
ATOM 4495 C CA . LEU B 1 66 ? 19.719 35.938 6.805 1 91.5 66 LEU B CA 1
ATOM 4496 C C . LEU B 1 66 ? 20.281 35.656 5.422 1 91.5 66 LEU B C 1
ATOM 4498 O O . LEU B 1 66 ? 20.25 34.5 4.973 1 91.5 66 LEU B O 1
ATOM 4502 N N . ASP B 1 67 ? 20.812 36.625 4.762 1 92.38 67 ASP B N 1
ATOM 4503 C CA . ASP B 1 67 ? 21.422 36.438 3.447 1 92.38 67 ASP B CA 1
ATOM 4504 C C . ASP B 1 67 ? 22.594 35.469 3.512 1 92.38 67 ASP B C 1
ATOM 4506 O O . ASP B 1 67 ? 22.766 34.625 2.619 1 92.38 67 ASP B O 1
ATOM 4510 N N . MET B 1 68 ? 23.359 35.625 4.543 1 94.06 68 MET B N 1
ATOM 4511 C CA . MET B 1 68 ? 24.516 34.719 4.723 1 94.06 68 MET B CA 1
ATOM 4512 C C . MET B 1 68 ? 24.062 33.281 4.945 1 94.06 68 MET B C 1
ATOM 4514 O O . MET B 1 68 ? 24.641 32.344 4.391 1 94.06 68 MET B O 1
ATOM 4518 N N . VAL B 1 69 ? 23.078 33.156 5.789 1 95.5 69 VAL B N 1
ATOM 4519 C CA . VAL B 1 69 ? 22.531 31.828 6.082 1 95.5 69 VAL B CA 1
ATOM 4520 C C . VAL B 1 69 ? 21.984 31.203 4.805 1 95.5 69 VAL B C 1
ATOM 4522 O O . VAL B 1 69 ? 22.266 30.031 4.512 1 95.5 69 VAL B O 1
ATOM 4525 N N . LEU B 1 70 ? 21.25 31.922 4.039 1 95.56 70 LEU B N 1
ATOM 4526 C CA . LEU B 1 70 ? 20.625 31.406 2.816 1 95.56 70 LEU B CA 1
ATOM 4527 C C . LEU B 1 70 ? 21.688 31.078 1.769 1 95.56 70 LEU B C 1
ATOM 4529 O O . LEU B 1 70 ? 21.516 30.156 0.966 1 95.56 70 LEU B O 1
ATOM 4533 N N . ALA B 1 71 ? 22.781 31.859 1.786 1 96 71 ALA B N 1
ATOM 4534 C CA . ALA B 1 71 ? 23.875 31.578 0.865 1 96 71 ALA B CA 1
ATOM 4535 C C . ALA B 1 71 ? 24.5 30.219 1.162 1 96 71 ALA B C 1
ATOM 4537 O O . ALA B 1 71 ? 24.812 29.469 0.244 1 96 71 ALA B O 1
ATOM 4538 N N . GLU B 1 72 ? 24.688 30.016 2.387 1 96.5 72 GLU B N 1
ATOM 4539 C CA . GLU B 1 72 ? 25.25 28.719 2.791 1 96.5 72 GLU B CA 1
ATOM 4540 C C . GLU B 1 72 ? 24.297 27.578 2.422 1 96.5 72 GLU B C 1
ATOM 4542 O O . GLU B 1 72 ? 24.734 26.547 1.913 1 96.5 72 GLU B O 1
ATOM 4547 N N . LYS B 1 73 ? 23.047 27.766 2.734 1 96.88 73 LYS B N 1
ATOM 4548 C CA . LYS B 1 73 ? 22.047 26.75 2.4 1 96.88 73 LYS B CA 1
ATOM 4549 C C . LYS B 1 73 ? 21.969 26.531 0.893 1 96.88 73 LYS B C 1
ATOM 4551 O O . LYS B 1 73 ? 21.828 25.391 0.435 1 96.88 73 LYS B O 1
ATOM 4556 N N . SER B 1 74 ? 22.062 27.625 0.168 1 96.69 74 SER B N 1
ATOM 4557 C CA . SER B 1 74 ? 22.031 27.547 -1.289 1 96.69 74 SER B CA 1
ATOM 4558 C C . SER B 1 74 ? 23.156 26.656 -1.819 1 96.69 74 SER B C 1
ATOM 4560 O O . SER B 1 74 ? 22.922 25.797 -2.668 1 96.69 74 SER B O 1
ATOM 4562 N N . HIS B 1 75 ? 24.328 26.859 -1.302 1 95.94 75 HIS B N 1
ATOM 4563 C CA . HIS B 1 75 ? 25.469 26.062 -1.734 1 95.94 75 HIS B CA 1
ATOM 4564 C C . HIS B 1 75 ? 25.25 24.578 -1.448 1 95.94 75 HIS B C 1
ATOM 4566 O O . HIS B 1 75 ? 25.516 23.734 -2.303 1 95.94 75 HIS B O 1
ATOM 4572 N N . THR B 1 76 ? 24.766 24.297 -0.298 1 96.56 76 THR B N 1
ATOM 4573 C CA . THR B 1 76 ? 24.516 22.906 0.092 1 96.56 76 THR B CA 1
ATOM 4574 C C . THR B 1 76 ? 23.438 22.281 -0.795 1 96.56 76 THR B C 1
ATOM 4576 O O . THR B 1 76 ? 23.594 21.141 -1.242 1 96.56 76 THR B O 1
ATOM 4579 N N . ILE B 1 77 ? 22.391 22.969 -1.056 1 97.56 77 ILE B N 1
ATOM 4580 C CA . ILE B 1 77 ? 21.266 22.5 -1.854 1 97.56 77 ILE B CA 1
ATOM 4581 C C . ILE B 1 77 ? 21.734 22.203 -3.279 1 97.56 77 ILE B C 1
ATOM 4583 O O . ILE B 1 77 ? 21.484 21.125 -3.811 1 97.56 77 ILE B O 1
ATOM 4587 N N . VAL B 1 78 ? 22.469 23.141 -3.859 1 96.69 78 VAL B N 1
ATOM 4588 C CA . VAL B 1 78 ? 22.906 22.984 -5.246 1 96.69 78 VAL B CA 1
ATOM 4589 C C . VAL B 1 78 ? 23.875 21.828 -5.375 1 96.69 78 VAL B C 1
ATOM 4591 O O . VAL B 1 78 ? 23.812 21.047 -6.332 1 96.69 78 VAL B O 1
ATOM 4594 N N . THR B 1 79 ? 24.781 21.703 -4.43 1 95.38 79 THR B N 1
ATOM 4595 C CA . THR B 1 79 ? 25.734 20.594 -4.438 1 95.38 79 THR B CA 1
ATOM 4596 C C . THR B 1 79 ? 25.016 19.266 -4.355 1 95.38 79 THR B C 1
ATOM 4598 O O . THR B 1 79 ? 25.359 18.312 -5.062 1 95.38 79 THR B O 1
ATOM 4601 N N . ALA B 1 80 ? 24.062 19.188 -3.492 1 95.25 80 ALA B N 1
ATOM 4602 C CA . ALA B 1 80 ? 23.297 17.953 -3.314 1 95.25 80 ALA B CA 1
ATOM 4603 C C . ALA B 1 80 ? 22.5 17.625 -4.566 1 95.25 80 ALA B C 1
ATOM 4605 O O . ALA B 1 80 ? 22.406 16.453 -4.965 1 95.25 80 ALA B O 1
ATOM 4606 N N . ILE B 1 81 ? 21.891 18.594 -5.176 1 95.69 81 ILE B N 1
ATOM 4607 C CA . ILE B 1 81 ? 21.109 18.391 -6.387 1 95.69 81 ILE B CA 1
ATOM 4608 C C . ILE B 1 81 ? 22.016 17.922 -7.523 1 95.69 81 ILE B C 1
ATOM 4610 O O . ILE B 1 81 ? 21.641 17.047 -8.305 1 95.69 81 ILE B O 1
ATOM 4614 N N . ALA B 1 82 ? 23.188 18.531 -7.605 1 93 82 ALA B N 1
ATOM 4615 C CA . ALA B 1 82 ? 24.156 18.125 -8.617 1 93 82 ALA B CA 1
ATOM 4616 C C . ALA B 1 82 ? 24.5 16.641 -8.469 1 93 82 ALA B C 1
ATOM 4618 O O . ALA B 1 82 ? 24.516 15.898 -9.453 1 93 82 ALA B O 1
ATOM 4619 N N . HIS B 1 83 ? 24.75 16.266 -7.27 1 88.88 83 HIS B N 1
ATOM 4620 C CA . HIS B 1 83 ? 25.078 14.875 -6.992 1 88.88 83 HIS B CA 1
ATOM 4621 C C . HIS B 1 83 ? 23.922 13.945 -7.359 1 88.88 83 HIS B C 1
ATOM 4623 O O . HIS B 1 83 ? 24.141 12.922 -8.016 1 88.88 83 HIS B O 1
ATOM 4629 N N . SER B 1 84 ? 22.734 14.25 -6.949 1 91.12 84 SER B N 1
ATOM 4630 C CA . SER B 1 84 ? 21.562 13.43 -7.23 1 91.12 84 SER B CA 1
ATOM 4631 C C . SER B 1 84 ? 21.266 13.367 -8.727 1 91.12 84 SER B C 1
ATOM 4633 O O . SER B 1 84 ? 20.844 12.328 -9.234 1 91.12 84 SER B O 1
ATOM 4635 N N . SER B 1 85 ? 21.469 14.492 -9.375 1 90.88 85 SER B N 1
ATOM 4636 C CA . SER B 1 85 ? 21.266 14.531 -10.82 1 90.88 85 SER B CA 1
ATOM 4637 C C . SER B 1 85 ? 22.234 13.602 -11.547 1 90.88 85 SER B C 1
ATOM 4639 O O . SER B 1 85 ? 21.844 12.922 -12.5 1 90.88 85 SER B O 1
ATOM 4641 N N . GLU B 1 86 ? 23.422 13.555 -11.102 1 86.62 86 GLU B N 1
ATOM 4642 C CA . GLU B 1 86 ? 24.422 12.672 -11.695 1 86.62 86 GLU B CA 1
ATOM 4643 C C . GLU B 1 86 ? 24.047 11.203 -11.477 1 86.62 86 GLU B C 1
ATOM 4645 O O . GLU B 1 86 ? 24.219 10.375 -12.375 1 86.62 86 GLU B O 1
ATOM 4650 N N . LEU B 1 87 ? 23.594 10.93 -10.32 1 80.94 87 LEU B N 1
ATOM 4651 C CA . LEU B 1 87 ? 23.188 9.562 -10.016 1 80.94 87 LEU B CA 1
ATOM 4652 C C . LEU B 1 87 ? 22.031 9.133 -10.922 1 80.94 87 LEU B C 1
ATOM 4654 O O . LEU B 1 87 ? 22.016 8 -11.414 1 80.94 87 LEU B O 1
ATOM 4658 N N . LEU B 1 88 ? 21.078 9.961 -11.055 1 84 88 LEU B N 1
ATOM 4659 C CA . LEU B 1 88 ? 19.938 9.664 -11.906 1 84 88 LEU B CA 1
ATOM 4660 C C . LEU B 1 88 ? 20.359 9.445 -13.352 1 84 88 LEU B C 1
ATOM 4662 O O . LEU B 1 88 ? 19.844 8.562 -14.031 1 84 88 LEU B O 1
ATOM 4666 N N . LEU B 1 89 ? 21.281 10.258 -13.797 1 82.62 89 LEU B N 1
ATOM 4667 C CA . LEU B 1 89 ? 21.781 10.141 -15.164 1 82.62 89 LEU B CA 1
ATOM 4668 C C . LEU B 1 89 ? 22.531 8.828 -15.359 1 82.62 89 LEU B C 1
ATOM 4670 O O . LEU B 1 89 ? 22.406 8.188 -16.406 1 82.62 89 LEU B O 1
ATOM 4674 N N . ARG B 1 90 ? 23.297 8.383 -14.398 1 76.44 90 ARG B N 1
ATOM 4675 C CA . ARG B 1 90 ? 24.078 7.152 -14.477 1 76.44 90 ARG B CA 1
ATOM 4676 C C . ARG B 1 90 ? 23.172 5.926 -14.492 1 76.44 90 ARG B C 1
ATOM 4678 O O . ARG B 1 90 ? 23.547 4.879 -15.031 1 76.44 90 ARG B O 1
ATOM 4685 N N . ARG B 1 91 ? 22.047 5.984 -13.789 1 73.25 91 ARG B N 1
ATOM 4686 C CA . ARG B 1 91 ? 21.094 4.875 -13.797 1 73.25 91 ARG B CA 1
ATOM 4687 C C . ARG B 1 91 ? 20.516 4.672 -15.195 1 73.25 91 ARG B C 1
ATOM 4689 O O . ARG B 1 91 ? 20.172 3.549 -15.57 1 73.25 91 ARG B O 1
ATOM 4696 N N . LYS B 1 92 ? 20.375 5.816 -15.906 1 70 92 LYS B N 1
ATOM 4697 C CA . LYS B 1 92 ? 19.781 5.746 -17.234 1 70 92 LYS B CA 1
ATOM 4698 C C . LYS B 1 92 ? 20.844 5.453 -18.297 1 70 92 LYS B C 1
ATOM 4700 O O . LYS B 1 92 ? 20.609 4.664 -19.219 1 70 92 LYS B O 1
ATOM 4705 N N . THR B 1 93 ? 21.828 6.355 -18.234 1 67.38 93 THR B N 1
ATOM 4706 C CA . THR B 1 93 ? 22.875 6.234 -19.25 1 67.38 93 THR B CA 1
ATOM 4707 C C . THR B 1 93 ? 24.25 6.254 -18.609 1 67.38 93 THR B C 1
ATOM 4709 O O . THR B 1 93 ? 24.438 6.855 -17.547 1 67.38 93 THR B O 1
ATOM 4712 N N . SER B 1 94 ? 25.172 5.242 -18.688 1 62.06 94 SER B N 1
ATOM 4713 C CA . SER B 1 94 ? 26.469 4.969 -18.062 1 62.06 94 SER B CA 1
ATOM 4714 C C . SER B 1 94 ? 27.312 6.227 -17.984 1 62.06 94 SER B C 1
ATOM 4716 O O . SER B 1 94 ? 28 6.457 -16.984 1 62.06 94 SER B O 1
ATOM 4718 N N . ASP B 1 95 ? 27.531 7.086 -18.938 1 61.94 95 ASP B N 1
ATOM 4719 C CA . ASP B 1 95 ? 28.75 7.887 -18.922 1 61.94 95 ASP B CA 1
ATOM 4720 C C . ASP B 1 95 ? 28.422 9.375 -19.062 1 61.94 95 ASP B C 1
ATOM 4722 O O . ASP B 1 95 ? 29.078 10.086 -19.828 1 61.94 95 ASP B O 1
ATOM 4726 N N . VAL B 1 96 ? 27.344 9.828 -18.328 1 65.44 96 VAL B N 1
ATOM 4727 C CA . VAL B 1 96 ? 27.172 11.242 -18.641 1 65.44 96 VAL B CA 1
ATOM 4728 C C . VAL B 1 96 ? 27.203 12.062 -17.359 1 65.44 96 VAL B C 1
ATOM 4730 O O . VAL B 1 96 ? 26.547 11.703 -16.359 1 65.44 96 VAL B O 1
ATOM 4733 N N . ASP B 1 97 ? 28.141 13.055 -17.312 1 77 97 ASP B N 1
ATOM 4734 C CA . ASP B 1 97 ? 28.188 14.023 -16.219 1 77 97 ASP B CA 1
ATOM 4735 C C . ASP B 1 97 ? 27.047 15.023 -16.312 1 77 97 ASP B C 1
ATOM 4737 O O . ASP B 1 97 ? 26.453 15.203 -17.375 1 77 97 ASP B O 1
ATOM 4741 N N . TRP B 1 98 ? 26.703 15.688 -15.203 1 82.12 98 TRP B N 1
ATOM 4742 C CA . TRP B 1 98 ? 25.688 16.734 -15.148 1 82.12 98 TRP B CA 1
ATOM 4743 C C . TRP B 1 98 ? 26.125 17.969 -15.922 1 82.12 98 TRP B C 1
ATOM 4745 O O . TRP B 1 98 ? 27.203 18.516 -15.648 1 82.12 98 TRP B O 1
ATOM 4755 N N . PRO B 1 99 ? 25.484 18.391 -16.969 1 84.81 99 PRO B N 1
ATOM 4756 C CA . PRO B 1 99 ? 25.938 19.5 -17.828 1 84.81 99 PRO B CA 1
ATOM 4757 C C . PRO B 1 99 ? 26.109 20.797 -17.047 1 84.81 99 PRO B C 1
ATOM 4759 O O . PRO B 1 99 ? 25.344 21.078 -16.125 1 84.81 99 PRO B O 1
ATOM 4762 N N . GLU B 1 100 ? 27.062 21.656 -17.422 1 87.12 100 GLU B N 1
ATOM 4763 C CA . GLU B 1 100 ? 27.406 22.906 -16.734 1 87.12 100 GLU B CA 1
ATOM 4764 C C . GLU B 1 100 ? 26.234 23.891 -16.781 1 87.12 100 GLU B C 1
ATOM 4766 O O . GLU B 1 100 ? 26.031 24.656 -15.836 1 87.12 100 GLU B O 1
ATOM 4771 N N . PHE B 1 101 ? 25.547 23.938 -17.844 1 89 101 PHE B N 1
ATOM 4772 C CA . PHE B 1 101 ? 24.422 24.844 -17.969 1 89 101 PHE B CA 1
ATOM 4773 C C . PHE B 1 101 ? 23.359 24.531 -16.906 1 89 101 PHE B C 1
ATOM 4775 O O . PHE B 1 101 ? 22.734 25.453 -16.359 1 89 101 PHE B O 1
ATOM 4782 N N . SER B 1 102 ? 23.156 23.266 -16.656 1 90.25 102 SER B N 1
ATOM 4783 C CA . SER B 1 102 ? 22.203 22.859 -15.641 1 90.25 102 SER B CA 1
ATOM 4784 C C . SER B 1 102 ? 22.656 23.281 -14.25 1 90.25 102 SER B C 1
ATOM 4786 O O . SER B 1 102 ? 21.844 23.672 -13.414 1 90.25 102 SER B O 1
ATOM 4788 N N . LYS B 1 103 ? 23.906 23.234 -14.039 1 89.88 103 LYS B N 1
ATOM 4789 C CA . LYS B 1 103 ? 24.453 23.656 -12.75 1 89.88 103 LYS B CA 1
ATOM 4790 C C . LYS B 1 103 ? 24.234 25.141 -12.516 1 89.88 103 LYS B C 1
ATOM 4792 O O . LYS B 1 103 ? 23.828 25.547 -11.43 1 89.88 103 LYS B O 1
ATOM 4797 N N . THR B 1 104 ? 24.5 25.938 -13.523 1 91.88 104 THR B N 1
ATOM 4798 C CA . THR B 1 104 ? 24.312 27.375 -13.43 1 91.88 104 THR B CA 1
ATOM 4799 C C . THR B 1 104 ? 22.844 27.719 -13.211 1 91.88 104 THR B C 1
ATOM 4801 O O . THR B 1 104 ? 22.516 28.578 -12.391 1 91.88 104 THR B O 1
ATOM 4804 N N . ALA B 1 105 ? 22.031 27.047 -13.922 1 93.25 105 ALA B N 1
ATOM 4805 C CA . ALA B 1 105 ? 20.594 27.266 -13.773 1 93.25 105 ALA B CA 1
ATOM 4806 C C . ALA B 1 105 ? 20.141 26.922 -12.359 1 93.25 105 ALA B C 1
ATOM 4808 O O . ALA B 1 105 ? 19.266 27.594 -11.805 1 93.25 105 ALA B O 1
ATOM 4809 N N . CYS B 1 106 ? 20.688 25.891 -11.828 1 95.12 106 CYS B N 1
ATOM 4810 C CA . CYS B 1 106 ? 20.344 25.453 -10.484 1 95.12 106 CYS B CA 1
ATOM 4811 C C . CYS B 1 106 ? 20.781 26.484 -9.445 1 95.12 106 CYS B C 1
ATOM 4813 O O . CYS B 1 106 ? 20.016 26.797 -8.523 1 95.12 106 CYS B O 1
ATOM 4815 N N . TYR B 1 107 ? 21.969 27.062 -9.633 1 93.62 107 TYR B N 1
ATOM 4816 C CA . TYR B 1 10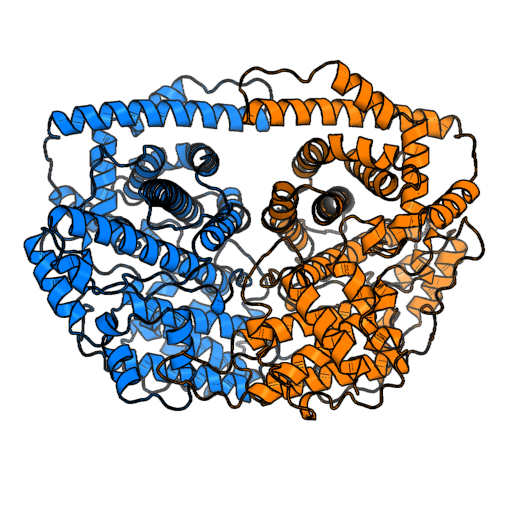7 ? 22.469 28.094 -8.727 1 93.62 107 TYR B CA 1
ATOM 4817 C C . TYR B 1 107 ? 21.594 29.344 -8.789 1 93.62 107 TYR B C 1
ATOM 4819 O O . TYR B 1 107 ? 21.328 29.969 -7.758 1 93.62 107 TYR B O 1
ATOM 4827 N N . ASP B 1 108 ? 21.203 29.641 -9.938 1 93.06 108 ASP B N 1
ATOM 4828 C CA . ASP B 1 108 ? 20.375 30.812 -10.109 1 93.06 108 ASP B CA 1
ATOM 4829 C C . ASP B 1 108 ? 19 30.625 -9.453 1 93.06 108 ASP B C 1
ATOM 4831 O O . ASP B 1 108 ? 18.469 31.547 -8.836 1 93.06 108 ASP B O 1
ATOM 4835 N N . TYR B 1 109 ? 18.484 29.469 -9.625 1 94.31 109 TYR B N 1
ATOM 4836 C CA . TYR B 1 109 ? 17.156 29.188 -9.086 1 94.31 109 TYR B CA 1
ATOM 4837 C C . TYR B 1 109 ? 17.172 29.188 -7.562 1 94.31 109 TYR B C 1
ATOM 4839 O O . TYR B 1 109 ? 16.234 29.688 -6.926 1 94.31 109 TYR B O 1
ATOM 4847 N N . PHE B 1 110 ? 18.203 28.609 -6.992 1 96 110 PHE B N 1
ATOM 4848 C CA . PHE B 1 110 ? 18.281 28.5 -5.539 1 96 110 PHE B CA 1
ATOM 4849 C C . PHE B 1 110 ? 19.172 29.594 -4.957 1 96 110 PHE B C 1
ATOM 4851 O O . PHE B 1 110 ? 19.75 29.406 -3.881 1 96 110 PHE B O 1
ATOM 4858 N N . ALA B 1 111 ? 19.359 30.672 -5.676 1 94.62 111 ALA B N 1
ATOM 4859 C CA . ALA B 1 111 ? 20.094 31.812 -5.137 1 94.62 111 ALA B CA 1
ATOM 4860 C C . ALA B 1 111 ? 19.438 32.344 -3.873 1 94.62 111 ALA B C 1
ATOM 4862 O O . ALA B 1 111 ? 18.219 32.219 -3.703 1 94.62 111 ALA B O 1
ATOM 4863 N N . PRO B 1 112 ? 20.188 32.938 -3.004 1 94.19 112 PRO B N 1
ATOM 4864 C CA . PRO B 1 112 ? 19.641 33.406 -1.729 1 94.19 112 PRO B CA 1
ATOM 4865 C C . PRO B 1 112 ? 18.422 34.312 -1.908 1 94.19 112 PRO B C 1
ATOM 4867 O O . PRO B 1 112 ? 17.422 34.156 -1.188 1 94.19 112 PRO B O 1
ATOM 4870 N N . SER B 1 113 ? 18.484 35.219 -2.848 1 91.31 113 SER B N 1
ATOM 4871 C CA . SER B 1 113 ? 17.359 36.125 -3.084 1 91.31 113 SER B CA 1
ATOM 4872 C C . SER B 1 113 ? 16.125 35.344 -3.551 1 91.31 113 SER B C 1
ATOM 4874 O O . SER B 1 113 ? 15.008 35.625 -3.123 1 91.31 113 SER B O 1
ATOM 4876 N N . GLN B 1 114 ? 16.344 34.375 -4.453 1 92.31 114 GLN B N 1
ATOM 4877 C CA . GLN B 1 114 ? 15.242 33.531 -4.938 1 92.31 114 GLN B CA 1
ATOM 4878 C C . GLN B 1 114 ? 14.68 32.656 -3.824 1 92.31 114 GLN B C 1
ATOM 4880 O O . GLN B 1 114 ? 13.461 32.5 -3.701 1 92.31 114 GLN B O 1
ATOM 4885 N N . LEU B 1 115 ? 15.562 32.094 -3.031 1 94.19 115 LEU B N 1
ATOM 4886 C CA . LEU B 1 115 ? 15.125 31.281 -1.899 1 94.19 115 LEU B CA 1
ATOM 4887 C C . LEU B 1 115 ? 14.234 32.094 -0.962 1 94.19 115 LEU B C 1
ATOM 4889 O O . LEU B 1 115 ? 13.203 31.594 -0.506 1 94.19 115 LEU B O 1
ATOM 4893 N N . HIS B 1 116 ? 14.688 33.281 -0.687 1 92.38 116 HIS B N 1
ATOM 4894 C CA . HIS B 1 116 ? 13.922 34.156 0.19 1 92.38 116 HIS B CA 1
ATOM 4895 C C . HIS B 1 116 ? 12.523 34.406 -0.372 1 92.38 116 HIS B C 1
ATOM 4897 O O . HIS B 1 116 ? 11.531 34.344 0.358 1 92.38 116 HIS B O 1
ATOM 4903 N N . SER B 1 117 ? 12.453 34.719 -1.647 1 90.56 117 SER B N 1
ATOM 4904 C CA . SER B 1 117 ? 11.188 35 -2.309 1 90.56 117 SER B CA 1
ATOM 4905 C C . SER B 1 117 ? 10.289 33.75 -2.33 1 90.56 117 SER B C 1
ATOM 4907 O O . SER B 1 117 ? 9.086 33.875 -2.074 1 90.56 117 SER B O 1
ATOM 4909 N N . HIS B 1 118 ? 10.836 32.625 -2.711 1 94.06 118 HIS B N 1
ATOM 4910 C CA . HIS B 1 118 ? 10.062 31.391 -2.789 1 94.06 118 HIS B CA 1
ATOM 4911 C C . HIS B 1 118 ? 9.562 30.969 -1.412 1 94.06 118 HIS B C 1
ATOM 4913 O O . HIS B 1 118 ? 8.461 30.438 -1.285 1 94.06 118 HIS B O 1
ATOM 4919 N N . LEU B 1 119 ? 10.344 31.141 -0.373 1 93.75 119 LEU B N 1
ATOM 4920 C CA . LEU B 1 119 ? 9.906 30.812 0.981 1 93.75 119 LEU B CA 1
ATOM 4921 C C . LEU B 1 119 ? 8.758 31.719 1.414 1 93.75 119 LEU B C 1
ATOM 4923 O O . LEU B 1 119 ? 7.824 31.266 2.086 1 93.75 119 LEU B O 1
ATOM 4927 N N . ALA B 1 120 ? 8.859 33 1.04 1 90.81 120 ALA B N 1
ATOM 4928 C CA . ALA B 1 120 ? 7.758 33.906 1.331 1 90.81 120 ALA B CA 1
ATOM 4929 C C . ALA B 1 120 ? 6.465 33.438 0.679 1 90.81 120 ALA B C 1
ATOM 4931 O O . ALA B 1 120 ? 5.398 33.469 1.294 1 90.81 120 ALA B O 1
ATOM 4932 N N . ALA B 1 121 ? 6.594 33 -0.536 1 91.88 121 ALA B N 1
ATOM 4933 C CA . ALA B 1 121 ? 5.434 32.469 -1.242 1 91.88 121 ALA B CA 1
ATOM 4934 C C . ALA B 1 121 ? 4.918 31.188 -0.567 1 91.88 121 ALA B C 1
ATOM 4936 O O . ALA B 1 121 ? 3.707 30.969 -0.477 1 91.88 121 ALA B O 1
ATOM 4937 N N . TYR B 1 122 ? 5.816 30.344 -0.135 1 95.12 122 TYR B N 1
ATOM 4938 C CA . TYR B 1 122 ? 5.422 29.141 0.584 1 95.12 122 TYR B CA 1
ATOM 4939 C C . TYR B 1 122 ? 4.559 29.484 1.79 1 95.12 122 TYR B C 1
ATOM 4941 O O . TYR B 1 122 ? 3.479 28.906 1.971 1 95.12 122 TYR B O 1
ATOM 4949 N N . TRP B 1 123 ? 5.004 30.344 2.613 1 92.88 123 TRP B N 1
ATOM 4950 C CA . TRP B 1 123 ? 4.312 30.688 3.85 1 92.88 123 TRP B CA 1
ATOM 4951 C C . TRP B 1 123 ? 2.957 31.328 3.555 1 92.88 123 TRP B C 1
ATOM 4953 O O . TRP B 1 123 ? 1.955 31 4.191 1 92.88 123 TRP B O 1
ATOM 4963 N N . ALA B 1 124 ? 2.891 32.125 2.594 1 89.12 124 ALA B N 1
ATOM 4964 C CA . ALA B 1 124 ? 1.684 32.906 2.336 1 89.12 124 ALA B CA 1
ATOM 4965 C C . ALA B 1 124 ? 0.649 32.094 1.573 1 89.12 124 ALA B C 1
ATOM 4967 O O . ALA B 1 124 ? -0.555 32.219 1.799 1 89.12 124 ALA B O 1
ATOM 4968 N N . LEU B 1 125 ? 1.148 31.25 0.717 1 91.5 125 LEU B N 1
ATOM 4969 C CA . LEU B 1 125 ? 0.208 30.672 -0.242 1 91.5 125 LEU B CA 1
ATOM 4970 C C . LEU B 1 125 ? 0.021 29.188 -0.002 1 91.5 125 LEU B C 1
ATOM 4972 O O . LEU B 1 125 ? -1.068 28.641 -0.214 1 91.5 125 LEU B O 1
ATOM 4976 N N . TRP B 1 126 ? 1.028 28.469 0.407 1 95.12 126 TRP B N 1
ATOM 4977 C CA . TRP B 1 126 ? 0.911 27.016 0.492 1 95.12 126 TRP B CA 1
ATOM 4978 C C . TRP B 1 126 ? 0.671 26.562 1.932 1 95.12 126 TRP B C 1
ATOM 4980 O O . TRP B 1 126 ? -0.134 25.672 2.186 1 95.12 126 TRP B O 1
ATOM 4990 N N . HIS B 1 127 ? 1.334 27.141 2.914 1 95.12 127 HIS B N 1
ATOM 4991 C CA . HIS B 1 127 ? 1.354 26.688 4.305 1 95.12 127 HIS B CA 1
ATOM 4992 C C . HIS B 1 127 ? -0.059 26.484 4.836 1 95.12 127 HIS B C 1
ATOM 4994 O O . HIS B 1 127 ? -0.328 25.516 5.543 1 95.12 127 HIS B O 1
ATOM 5000 N N . PRO B 1 128 ? -1.023 27.359 4.508 1 92.5 128 PRO B N 1
ATOM 5001 C CA . PRO B 1 128 ? -2.381 27.156 5.023 1 92.5 128 PRO B CA 1
ATOM 5002 C C . PRO B 1 128 ? -2.977 25.812 4.621 1 92.5 128 PRO B C 1
ATOM 5004 O O . PRO B 1 128 ? -3.797 25.25 5.355 1 92.5 128 PRO B O 1
ATOM 5007 N N . ASN B 1 129 ? -2.58 25.312 3.486 1 94.94 129 ASN B N 1
ATOM 5008 C CA . ASN B 1 129 ? -3.121 24.047 2.994 1 94.94 129 ASN B CA 1
ATOM 5009 C C . ASN B 1 129 ? -2.504 22.844 3.719 1 94.94 129 ASN B C 1
ATOM 5011 O O . ASN B 1 129 ? -3.092 21.766 3.752 1 94.94 129 ASN B O 1
ATOM 5015 N N . CYS B 1 130 ? -1.364 23.062 4.238 1 96.81 130 CYS B N 1
ATOM 5016 C CA . CYS B 1 130 ? -0.629 22 4.914 1 96.81 130 CYS B CA 1
ATOM 5017 C C . CYS B 1 130 ? 0.246 22.562 6.027 1 96.81 130 CYS B C 1
ATOM 5019 O O . CYS B 1 130 ? 1.472 22.594 5.906 1 96.81 130 CYS B O 1
ATOM 5021 N N . PRO B 1 131 ? -0.363 22.984 7.098 1 96.75 131 PRO B N 1
ATOM 5022 C CA . PRO B 1 131 ? 0.364 23.625 8.188 1 96.75 131 PRO B CA 1
ATOM 5023 C C . PRO B 1 131 ? 1.104 22.625 9.078 1 96.75 131 PRO B C 1
ATOM 5025 O O . PRO B 1 131 ? 0.774 22.484 10.258 1 96.75 131 PRO B O 1
ATOM 5028 N N . ILE B 1 132 ? 2.158 22.016 8.57 1 98.06 132 ILE B N 1
ATOM 5029 C CA . ILE B 1 132 ? 2.891 21 9.305 1 98.06 132 ILE B CA 1
ATOM 5030 C C . ILE B 1 132 ? 4.215 21.562 9.805 1 98.06 132 ILE B C 1
ATOM 5032 O O . ILE B 1 132 ? 4.961 20.875 10.516 1 98.06 132 ILE B O 1
ATOM 5036 N N . ILE B 1 133 ? 4.535 22.797 9.438 1 98 133 ILE B N 1
ATOM 5037 C CA . ILE B 1 133 ? 5.715 23.516 9.922 1 98 133 ILE B CA 1
ATOM 5038 C C . ILE B 1 133 ? 5.285 24.719 10.75 1 98 133 ILE B C 1
ATOM 5040 O O . ILE B 1 133 ? 4.441 25.516 10.312 1 98 133 ILE B O 1
ATOM 5044 N N . HIS B 1 134 ? 5.801 24.859 11.945 1 98 134 HIS B N 1
ATOM 5045 C CA . HIS B 1 134 ? 5.449 25.953 12.836 1 98 134 HIS B CA 1
ATOM 5046 C C . HIS B 1 134 ? 6.199 27.219 12.461 1 98 134 HIS B C 1
ATOM 5048 O O . HIS B 1 134 ? 7.371 27.391 12.812 1 98 134 HIS B O 1
ATOM 5054 N N . LYS B 1 135 ? 5.539 28.188 11.867 1 96.88 135 LYS B N 1
ATOM 5055 C CA . LYS B 1 135 ? 6.152 29.375 11.281 1 96.88 135 LYS B CA 1
ATOM 5056 C C . LYS B 1 135 ? 6.809 30.234 12.352 1 96.88 135 LYS B C 1
ATOM 5058 O O . LYS B 1 135 ? 7.953 30.672 12.203 1 96.88 135 LYS B O 1
ATOM 5063 N N . PRO B 1 136 ? 6.184 30.406 13.516 1 95.94 136 PRO B N 1
ATOM 5064 C CA . PRO B 1 136 ? 6.75 31.359 14.484 1 95.94 136 PRO B CA 1
ATOM 5065 C C . PRO B 1 136 ? 8.094 30.891 15.039 1 95.94 136 PRO B C 1
ATOM 5067 O O . PRO B 1 136 ? 8.922 31.719 15.43 1 95.94 136 PRO B O 1
ATOM 5070 N N . THR B 1 137 ? 8.305 29.594 15.109 1 95.69 137 THR B N 1
ATOM 5071 C CA . THR B 1 137 ? 9.57 29.094 15.648 1 95.69 137 THR B CA 1
ATOM 5072 C C . THR B 1 137 ? 10.508 28.672 14.523 1 95.69 137 THR B C 1
ATOM 5074 O O . THR B 1 137 ? 11.57 28.109 14.773 1 95.69 137 THR B O 1
ATOM 5077 N N . PHE B 1 138 ? 10.133 28.922 13.305 1 96.19 138 PHE B N 1
ATOM 5078 C CA . PHE B 1 138 ? 10.922 28.531 12.148 1 96.19 138 PHE B CA 1
ATOM 5079 C C . PHE B 1 138 ? 12.094 29.469 11.945 1 96.19 138 PHE B C 1
ATOM 5081 O O . PHE B 1 138 ? 11.93 30.703 12.008 1 96.19 138 PHE B O 1
ATOM 5088 N N . THR B 1 139 ? 13.25 28.953 11.719 1 94.75 139 THR B N 1
ATOM 5089 C CA . THR B 1 139 ? 14.422 29.703 11.273 1 94.75 139 THR B CA 1
ATOM 5090 C C . THR B 1 139 ? 15.141 28.984 10.141 1 94.75 139 THR B C 1
ATOM 5092 O O . THR B 1 139 ? 15.266 27.75 10.172 1 94.75 139 THR B O 1
ATOM 5095 N N . ALA B 1 140 ? 15.578 29.734 9.156 1 94.38 140 ALA B N 1
ATOM 5096 C CA . ALA B 1 140 ? 16.266 29.141 8.016 1 94.38 140 ALA B CA 1
ATOM 5097 C C . ALA B 1 140 ? 17.578 28.469 8.445 1 94.38 140 ALA B C 1
ATOM 5099 O O . ALA B 1 140 ? 18 27.484 7.852 1 94.38 140 ALA B O 1
ATOM 5100 N N . SER B 1 141 ? 18.156 29.031 9.508 1 94.56 141 SER B N 1
ATOM 5101 C CA . SER B 1 141 ? 19.438 28.516 9.977 1 94.56 141 SER B CA 1
ATOM 5102 C C . SER B 1 141 ? 19.281 27.109 10.547 1 94.56 141 SER B C 1
ATOM 5104 O O . SER B 1 141 ? 20.156 26.266 10.359 1 94.56 141 SER B O 1
ATOM 5106 N N . GLU B 1 142 ? 18.172 26.812 11.188 1 93.88 142 GLU B N 1
ATOM 5107 C CA . GLU B 1 142 ? 17.953 25.531 11.836 1 93.88 142 GLU B CA 1
ATOM 5108 C C . GLU B 1 142 ? 17.266 24.547 10.898 1 93.88 142 GLU B C 1
ATOM 5110 O O . GLU B 1 142 ? 17.281 23.328 11.133 1 93.88 142 GLU B O 1
ATOM 5115 N N . CYS B 1 143 ? 16.672 25.062 9.867 1 96.25 143 CYS B N 1
ATOM 5116 C CA . CYS B 1 143 ? 15.953 24.219 8.914 1 96.25 143 CYS B CA 1
ATOM 5117 C C . CYS B 1 143 ? 16.922 23.422 8.047 1 96.25 143 CYS B C 1
ATOM 5119 O O . CYS B 1 143 ? 17.812 24 7.422 1 96.25 143 CYS B O 1
ATOM 5121 N N . PRO B 1 144 ? 16.781 22.078 8.008 1 97.06 144 PRO B N 1
ATOM 5122 C CA . PRO B 1 144 ? 17.656 21.312 7.133 1 97.06 144 PRO B CA 1
ATOM 5123 C C . PRO B 1 144 ? 17.547 21.719 5.664 1 97.06 144 PRO B C 1
ATOM 5125 O O . PRO B 1 144 ? 16.453 22.047 5.195 1 97.06 144 PRO B O 1
ATOM 5128 N N . PRO B 1 145 ? 18.625 21.656 4.934 1 97.75 145 PRO B N 1
ATOM 5129 C CA . PRO B 1 145 ? 18.625 22.062 3.525 1 97.75 145 PRO B CA 1
ATOM 5130 C C . PRO B 1 145 ? 17.609 21.297 2.691 1 97.75 145 PRO B C 1
ATOM 5132 O O . PRO B 1 145 ? 17 21.859 1.78 1 97.75 145 PRO B O 1
ATOM 5135 N N . ARG B 1 146 ? 17.438 20.016 2.932 1 97.81 146 ARG B N 1
ATOM 5136 C CA . ARG B 1 146 ? 16.469 19.219 2.191 1 97.81 146 ARG B CA 1
ATOM 5137 C C . ARG B 1 146 ? 15.062 19.812 2.311 1 97.81 146 ARG B C 1
ATOM 5139 O O . ARG B 1 146 ? 14.344 19.938 1.313 1 97.81 146 ARG B O 1
ATOM 5146 N N . LEU B 1 147 ? 14.68 20.109 3.541 1 98.25 147 LEU B N 1
ATOM 5147 C CA . LEU B 1 147 ? 13.352 20.672 3.793 1 98.25 147 LEU B CA 1
ATOM 5148 C C . LEU B 1 147 ? 13.227 22.062 3.199 1 98.25 147 LEU B C 1
ATOM 5150 O O . LEU B 1 147 ? 12.203 22.391 2.594 1 98.25 147 LEU B O 1
ATOM 5154 N N . LEU B 1 148 ? 14.281 22.844 3.35 1 98.19 148 LEU B N 1
ATOM 5155 C CA . LEU B 1 148 ? 14.281 24.203 2.82 1 98.19 148 LEU B CA 1
ATOM 5156 C C . LEU B 1 148 ? 14.109 24.188 1.304 1 98.19 148 LEU B C 1
ATOM 5158 O O . LEU B 1 148 ? 13.375 25.016 0.752 1 98.19 148 LEU B O 1
ATOM 5162 N N . ALA B 1 149 ? 14.805 23.312 0.632 1 98.38 149 ALA B N 1
ATOM 5163 C CA . ALA B 1 149 ? 14.734 23.203 -0.823 1 98.38 149 ALA B CA 1
ATOM 5164 C C . ALA B 1 149 ? 13.312 22.875 -1.28 1 98.38 149 ALA B C 1
ATOM 5166 O O . ALA B 1 149 ? 12.805 23.484 -2.225 1 98.38 149 ALA B O 1
ATOM 5167 N N . VAL B 1 150 ? 12.672 21.969 -0.629 1 98.56 150 VAL B N 1
ATOM 5168 C CA . VAL B 1 150 ? 11.344 21.547 -1.053 1 98.56 150 VAL B CA 1
ATOM 5169 C C . VAL B 1 150 ? 10.328 22.641 -0.752 1 98.56 150 VAL B C 1
ATOM 5171 O O . VAL B 1 150 ? 9.391 22.844 -1.521 1 98.56 150 VAL B O 1
ATOM 5174 N N . MET B 1 151 ? 10.445 23.297 0.394 1 98.12 151 MET B N 1
ATOM 5175 C CA . MET B 1 151 ? 9.594 24.453 0.693 1 98.12 151 MET B CA 1
ATOM 5176 C C . MET B 1 151 ? 9.695 25.5 -0.406 1 98.12 151 MET B C 1
ATOM 5178 O O . MET B 1 151 ? 8.68 26.047 -0.846 1 98.12 151 MET B O 1
ATOM 5182 N N . ALA B 1 152 ? 10.93 25.75 -0.825 1 97.62 152 ALA B N 1
ATOM 5183 C CA . ALA B 1 152 ? 11.148 26.734 -1.881 1 97.62 152 ALA B CA 1
ATOM 5184 C C . ALA B 1 152 ? 10.484 26.297 -3.184 1 97.62 152 ALA B C 1
ATOM 5186 O O . ALA B 1 152 ? 9.891 27.125 -3.889 1 97.62 152 ALA B O 1
ATOM 5187 N N . LEU B 1 153 ? 10.594 25.031 -3.52 1 98.31 153 LEU B N 1
ATOM 5188 C CA . LEU B 1 153 ? 9.961 24.516 -4.73 1 98.31 153 LEU B CA 1
ATOM 5189 C C . LEU B 1 153 ? 8.445 24.656 -4.66 1 98.31 153 LEU B C 1
ATOM 5191 O O . LEU B 1 153 ? 7.812 25.047 -5.641 1 98.31 153 LEU B O 1
ATOM 5195 N N . LEU B 1 154 ? 7.84 24.312 -3.52 1 97.88 154 LEU B N 1
ATOM 5196 C CA . LEU B 1 154 ? 6.402 24.469 -3.344 1 97.88 154 LEU B CA 1
ATOM 5197 C C . LEU B 1 154 ? 5.992 25.922 -3.52 1 97.88 154 LEU B C 1
ATOM 5199 O O . LEU B 1 154 ? 5.004 26.219 -4.199 1 97.88 154 LEU B O 1
ATOM 5203 N N . GLY B 1 155 ? 6.762 26.828 -2.896 1 95.88 155 GLY B N 1
ATOM 5204 C CA . GLY B 1 155 ? 6.496 28.25 -3.055 1 95.88 155 GLY B CA 1
ATOM 5205 C C . GLY B 1 155 ? 6.559 28.719 -4.5 1 95.88 155 GLY B C 1
ATOM 5206 O O . GLY B 1 155 ? 5.707 29.484 -4.949 1 95.88 155 GLY B O 1
ATOM 5207 N N . ALA B 1 156 ? 7.539 28.234 -5.211 1 95.5 156 ALA B N 1
ATOM 5208 C CA . ALA B 1 156 ? 7.723 28.609 -6.605 1 95.5 156 ALA B CA 1
ATOM 5209 C C . ALA B 1 156 ? 6.551 28.141 -7.465 1 95.5 156 ALA B C 1
ATOM 5211 O O . ALA B 1 156 ? 6.168 28.812 -8.422 1 95.5 156 ALA B O 1
ATOM 5212 N N . CYS B 1 157 ? 6.02 26.984 -7.18 1 95.69 157 CYS B N 1
ATOM 5213 C CA . CYS B 1 157 ? 4.906 26.422 -7.941 1 95.69 157 CYS B CA 1
ATOM 5214 C C . CYS B 1 157 ? 3.662 27.297 -7.797 1 95.69 157 CYS B C 1
ATOM 5216 O O . CYS B 1 157 ? 2.77 27.25 -8.641 1 95.69 157 CYS B O 1
ATOM 5218 N N . LEU B 1 158 ? 3.584 28.047 -6.719 1 93.88 158 LEU B N 1
ATOM 5219 C CA . LEU B 1 158 ? 2.408 28.875 -6.469 1 93.88 158 LEU B CA 1
ATOM 5220 C C . LEU B 1 158 ? 2.68 30.328 -6.84 1 93.88 158 LEU B C 1
ATOM 5222 O O . LEU B 1 158 ? 1.776 31.156 -6.785 1 93.88 158 LEU B O 1
ATOM 5226 N N . SER B 1 159 ? 3.916 30.594 -7.242 1 89.88 159 SER B N 1
ATOM 5227 C CA . SER B 1 159 ? 4.285 31.969 -7.617 1 89.88 159 SER B CA 1
ATOM 5228 C C . SER B 1 159 ? 3.412 32.469 -8.75 1 89.88 159 SER B C 1
ATOM 5230 O O . SER B 1 159 ? 3.051 31.719 -9.656 1 89.88 159 SER B O 1
ATOM 5232 N N . PRO B 1 160 ? 3.059 33.719 -8.688 1 88.38 160 PRO B N 1
ATOM 5233 C CA . PRO B 1 160 ? 2.285 34.312 -9.789 1 88.38 160 PRO B CA 1
ATOM 5234 C C . PRO B 1 160 ? 3.104 34.469 -11.07 1 88.38 160 PRO B C 1
ATOM 5236 O O . PRO B 1 160 ? 2.541 34.719 -12.141 1 88.38 160 PRO B O 1
ATOM 5239 N N . ILE B 1 161 ? 4.402 34.375 -10.969 1 88.69 161 ILE B N 1
ATOM 5240 C CA . ILE B 1 161 ? 5.297 34.438 -12.117 1 88.69 161 ILE B CA 1
ATOM 5241 C C . ILE B 1 161 ? 5.469 33.062 -12.719 1 88.69 161 ILE B C 1
ATOM 5243 O O . ILE B 1 161 ? 6.148 32.188 -12.141 1 88.69 161 ILE B O 1
ATOM 5247 N N . PRO B 1 162 ? 4.93 32.812 -13.867 1 88.31 162 PRO B N 1
ATOM 5248 C CA . PRO B 1 162 ? 4.914 31.484 -14.461 1 88.31 162 PRO B CA 1
ATOM 5249 C C . PRO B 1 162 ? 6.312 30.891 -14.633 1 88.31 162 PRO B C 1
ATOM 5251 O O . PRO B 1 162 ? 6.488 29.672 -14.547 1 88.31 162 PRO B O 1
ATOM 5254 N N . GLU B 1 163 ? 7.293 31.719 -14.836 1 90.75 163 GLU B N 1
ATOM 5255 C CA . GLU B 1 163 ? 8.656 31.25 -15.055 1 90.75 163 GLU B CA 1
ATOM 5256 C C . GLU B 1 163 ? 9.203 30.547 -13.812 1 90.75 163 GLU B C 1
ATOM 5258 O O . GLU B 1 163 ? 10.031 29.641 -13.922 1 90.75 163 GLU B O 1
ATOM 5263 N N . HIS B 1 164 ? 8.766 30.984 -12.688 1 91.94 164 HIS B N 1
ATOM 5264 C CA . HIS B 1 164 ? 9.219 30.359 -11.453 1 91.94 164 HIS B CA 1
ATOM 5265 C C . HIS B 1 164 ? 8.789 28.906 -11.383 1 91.94 164 HIS B C 1
ATOM 5267 O O . HIS B 1 164 ? 9.594 28.031 -11.039 1 91.94 164 HIS B O 1
ATOM 5273 N N . ARG B 1 165 ? 7.594 28.641 -11.711 1 92.81 165 ARG B N 1
ATOM 5274 C CA . ARG B 1 165 ? 7.082 27.281 -11.727 1 92.81 165 ARG B CA 1
ATOM 5275 C C . ARG B 1 165 ? 7.801 26.438 -12.781 1 92.81 165 ARG B C 1
ATOM 5277 O O . ARG B 1 165 ? 8.203 25.312 -12.5 1 92.81 165 ARG B O 1
ATOM 5284 N N . ALA B 1 166 ? 7.934 26.984 -13.953 1 93.31 166 ALA B N 1
ATOM 5285 C CA . ALA B 1 166 ? 8.586 26.266 -15.047 1 93.31 166 ALA B CA 1
ATOM 5286 C C . ALA B 1 166 ? 10.008 25.859 -14.664 1 93.31 166 ALA B C 1
ATOM 5288 O O . ALA B 1 166 ? 10.445 24.75 -14.969 1 93.31 166 ALA B O 1
ATOM 5289 N N . SER B 1 167 ? 10.688 26.797 -14.055 1 93.12 167 SER B N 1
ATOM 5290 C CA . SER B 1 167 ? 12.055 26.531 -13.625 1 93.12 167 SER B CA 1
ATOM 5291 C C . SER B 1 167 ? 12.086 25.484 -12.508 1 93.12 167 SER B C 1
ATOM 5293 O O . SER B 1 167 ? 13.016 24.672 -12.438 1 93.12 167 SER B O 1
ATOM 5295 N N . ALA B 1 168 ? 11.148 25.547 -11.648 1 95.75 168 ALA B N 1
ATOM 5296 C CA . ALA B 1 168 ? 11.094 24.625 -10.523 1 95.75 168 ALA B CA 1
ATOM 5297 C C . ALA B 1 168 ? 10.984 23.172 -11.008 1 95.75 168 ALA B C 1
ATOM 5299 O O . ALA B 1 168 ? 11.578 22.266 -10.414 1 95.75 168 ALA B O 1
ATOM 5300 N N . LEU B 1 169 ? 10.258 22.906 -12.062 1 94.69 169 LEU B N 1
ATOM 5301 C CA . LEU B 1 169 ? 9.984 21.562 -12.586 1 94.69 169 LEU B CA 1
ATOM 5302 C C . LEU B 1 169 ? 11.273 20.844 -12.938 1 94.69 169 LEU B C 1
ATOM 5304 O O . LEU B 1 169 ? 11.344 19.609 -12.859 1 94.69 169 LEU B O 1
ATOM 5308 N N . LEU B 1 170 ? 12.297 21.578 -13.211 1 93.62 170 LEU B N 1
ATOM 5309 C CA . LEU B 1 170 ? 13.57 21.016 -13.648 1 93.62 170 LEU B CA 1
ATOM 5310 C C . LEU B 1 170 ? 14.242 20.25 -12.508 1 93.62 170 LEU B C 1
ATOM 5312 O O . LEU B 1 170 ? 15.078 19.375 -12.75 1 93.62 170 LEU B O 1
ATOM 5316 N N . TRP B 1 171 ? 13.859 20.578 -11.328 1 96.38 171 TRP B N 1
ATOM 5317 C CA . TRP B 1 171 ? 14.641 20.078 -10.203 1 96.38 171 TRP B CA 1
ATOM 5318 C C . TRP B 1 171 ? 13.852 19.031 -9.414 1 96.38 171 TRP B C 1
ATOM 5320 O O . TRP B 1 171 ? 14.367 18.453 -8.453 1 96.38 171 TRP B O 1
ATOM 5330 N N . PHE B 1 172 ? 12.609 18.719 -9.766 1 96.75 172 PHE B N 1
ATOM 5331 C CA . PHE B 1 172 ? 11.703 17.859 -9 1 96.75 172 PHE B CA 1
ATOM 5332 C C . PHE B 1 172 ? 12.328 16.484 -8.781 1 96.75 172 PHE B C 1
ATOM 5334 O O . PHE B 1 172 ? 12.43 16.016 -7.645 1 96.75 172 PHE B O 1
ATOM 5341 N N . ASP B 1 173 ? 12.812 15.836 -9.867 1 95.56 173 ASP B N 1
ATOM 5342 C CA . ASP B 1 173 ? 13.305 14.469 -9.781 1 95.56 173 ASP B CA 1
ATOM 5343 C C . ASP B 1 173 ? 14.602 14.398 -8.977 1 95.56 173 ASP B C 1
ATOM 5345 O O . ASP B 1 173 ? 14.805 13.469 -8.188 1 95.56 173 ASP B O 1
ATOM 5349 N N . SER B 1 174 ? 15.5 15.383 -9.203 1 96.12 174 SER B N 1
ATOM 5350 C CA . SER B 1 174 ? 16.766 15.414 -8.477 1 96.12 174 SER B CA 1
ATOM 5351 C C . SER B 1 174 ? 16.547 15.633 -6.984 1 96.12 174 SER B C 1
ATOM 5353 O O . SER B 1 174 ? 17.203 15 -6.156 1 96.12 174 SER B O 1
ATOM 5355 N N . VAL B 1 175 ? 15.656 16.547 -6.672 1 97.81 175 VAL B N 1
ATOM 5356 C CA . VAL B 1 175 ? 15.367 16.828 -5.27 1 97.81 175 VAL B CA 1
ATOM 5357 C C . VAL B 1 175 ? 14.672 15.633 -4.629 1 97.81 175 VAL B C 1
ATOM 5359 O O . VAL B 1 175 ? 14.945 15.297 -3.477 1 97.81 175 VAL B O 1
ATOM 5362 N N . GLU B 1 176 ? 13.727 15.008 -5.371 1 97.88 176 GLU B N 1
ATOM 5363 C CA . GLU B 1 176 ? 13.094 13.781 -4.891 1 97.88 176 GLU B CA 1
ATOM 5364 C C . GLU B 1 176 ? 14.141 12.727 -4.52 1 97.88 176 GLU B C 1
ATOM 5366 O O . GLU B 1 176 ? 14.086 12.156 -3.428 1 97.88 176 GLU B O 1
ATOM 5371 N N . GLU B 1 177 ? 15.062 12.5 -5.414 1 93.88 177 GLU B N 1
ATOM 5372 C CA . GLU B 1 177 ? 16.125 11.531 -5.152 1 93.88 177 GLU B CA 1
ATOM 5373 C C . GLU B 1 177 ? 16.938 11.922 -3.922 1 93.88 177 GLU B C 1
ATOM 5375 O O . GLU B 1 177 ? 17.25 11.07 -3.088 1 93.88 177 GLU B O 1
ATOM 5380 N N . TRP B 1 178 ? 17.281 13.141 -3.828 1 95.94 178 TRP B N 1
ATOM 5381 C CA . TRP B 1 178 ? 18.062 13.656 -2.717 1 95.94 178 TRP B CA 1
ATOM 5382 C C . TRP B 1 178 ? 17.328 13.477 -1.394 1 95.94 178 TRP B C 1
ATOM 5384 O O . TRP B 1 178 ? 17.891 12.938 -0.434 1 95.94 178 TRP B O 1
ATOM 5394 N N . VAL B 1 179 ? 16.094 13.898 -1.323 1 97.62 179 VAL B N 1
ATOM 5395 C CA . VAL B 1 179 ? 15.289 13.875 -0.104 1 97.62 179 VAL B CA 1
ATOM 5396 C C . VAL B 1 179 ? 15.07 12.43 0.343 1 97.62 179 VAL B C 1
ATOM 5398 O O . VAL B 1 179 ? 15.211 12.109 1.526 1 97.62 179 VAL B O 1
ATOM 5401 N N . PHE B 1 180 ? 14.836 11.523 -0.533 1 94.44 180 PHE B N 1
ATOM 5402 C CA . PHE B 1 180 ? 14.5 10.141 -0.186 1 94.44 180 PHE B CA 1
ATOM 5403 C C . PHE B 1 180 ? 15.758 9.328 0.069 1 94.44 180 PHE B C 1
ATOM 5405 O O . PHE B 1 180 ? 15.688 8.18 0.505 1 94.44 180 PHE B O 1
ATOM 5412 N N . SER B 1 181 ? 16.922 9.938 -0.177 1 90.62 181 SER B N 1
ATOM 5413 C CA . SER B 1 181 ? 18.188 9.266 0.155 1 90.62 181 SER B CA 1
ATOM 5414 C C . SER B 1 181 ? 18.641 9.617 1.568 1 90.62 181 SER B C 1
ATOM 5416 O O . SER B 1 181 ? 19.656 9.125 2.035 1 90.62 181 SER B O 1
ATOM 5418 N N . ALA B 1 182 ? 17.859 10.453 2.262 1 92.81 182 ALA B N 1
ATOM 5419 C CA . ALA B 1 182 ? 18.219 10.859 3.619 1 92.81 182 ALA B CA 1
ATOM 5420 C C . ALA B 1 182 ? 18.266 9.648 4.555 1 92.81 182 ALA B C 1
ATOM 5422 O O . ALA B 1 182 ? 17.297 8.891 4.637 1 92.81 182 ALA B O 1
ATOM 5423 N N . PRO B 1 183 ? 19.328 9.484 5.305 1 88.69 183 PRO B N 1
ATOM 5424 C CA . PRO B 1 183 ? 19.422 8.352 6.227 1 88.69 183 PRO B CA 1
ATOM 5425 C C . PRO B 1 183 ? 18.391 8.406 7.34 1 88.69 183 PRO B C 1
ATOM 5427 O O . PRO B 1 183 ? 18 7.363 7.883 1 88.69 183 PRO B O 1
ATOM 5430 N N . GLU B 1 184 ? 17.938 9.586 7.629 1 91.31 184 GLU B N 1
ATOM 5431 C CA . GLU B 1 184 ? 16.969 9.773 8.695 1 91.31 184 GLU B CA 1
ATOM 5432 C C . GLU B 1 184 ? 15.586 9.281 8.273 1 91.31 184 GLU B C 1
ATOM 5434 O O . GLU B 1 184 ? 14.711 9.07 9.117 1 91.31 184 GLU B O 1
ATOM 5439 N N . LEU B 1 185 ? 15.453 9.195 6.977 1 91.62 185 LEU B N 1
ATOM 5440 C CA . LEU B 1 185 ? 14.18 8.695 6.461 1 91.62 185 LEU B CA 1
ATOM 5441 C C . LEU B 1 185 ? 14.148 7.168 6.496 1 91.62 185 LEU B C 1
ATOM 5443 O O . LEU B 1 185 ? 14.25 6.516 5.457 1 91.62 185 LEU B O 1
ATOM 5447 N N . THR B 1 186 ? 14.094 6.598 7.652 1 87.06 186 THR B N 1
ATOM 5448 C CA . THR B 1 186 ? 14.133 5.152 7.848 1 87.06 186 THR B CA 1
ATOM 5449 C C . THR B 1 186 ? 12.898 4.676 8.609 1 87.06 186 THR B C 1
ATOM 5451 O O . THR B 1 186 ? 12.297 5.438 9.367 1 87.06 186 THR B O 1
ATOM 5454 N N . ASP B 1 187 ? 12.547 3.477 8.383 1 85.56 187 ASP B N 1
ATOM 5455 C CA . ASP B 1 187 ? 11.414 2.898 9.086 1 85.56 187 ASP B CA 1
ATOM 5456 C C . ASP B 1 187 ? 11.867 2.07 10.281 1 85.56 187 ASP B C 1
ATOM 5458 O O . ASP B 1 187 ? 11.094 1.293 10.844 1 85.56 187 ASP B O 1
ATOM 5462 N N . ASP B 1 188 ? 13.102 2.287 10.664 1 82.19 188 ASP B N 1
ATOM 5463 C CA . ASP B 1 188 ? 13.578 1.657 11.891 1 82.19 188 ASP B CA 1
ATOM 5464 C C . ASP B 1 188 ? 12.836 2.189 13.117 1 82.19 188 ASP B C 1
ATOM 5466 O O . ASP B 1 188 ? 12.562 3.389 13.211 1 82.19 188 ASP B O 1
ATOM 5470 N N . PRO B 1 189 ? 12.484 1.264 13.945 1 78.19 189 PRO B N 1
ATOM 5471 C CA . PRO B 1 189 ? 11.75 1.729 15.133 1 78.19 189 PRO B CA 1
ATOM 5472 C C . PRO B 1 189 ? 12.516 2.787 15.922 1 78.19 189 PRO B C 1
ATOM 5474 O O . PRO B 1 189 ? 13.734 2.67 16.094 1 78.19 189 PRO B O 1
ATOM 5477 N N . LEU B 1 190 ? 11.836 3.855 16.203 1 78 190 LEU B N 1
ATOM 5478 C CA . LEU B 1 190 ? 12.406 4.93 17 1 78 190 LEU B CA 1
ATOM 5479 C C . LEU B 1 190 ? 11.891 4.867 18.438 1 78 190 LEU B C 1
ATOM 5481 O O . LEU B 1 190 ? 10.68 4.793 18.672 1 78 190 LEU B O 1
ATOM 5485 N N . GLN B 1 191 ? 12.758 4.559 19.359 1 66.25 191 GLN B N 1
ATOM 5486 C CA . GLN B 1 191 ? 12.336 4.609 20.766 1 66.25 191 GLN B CA 1
ATOM 5487 C C . GLN B 1 191 ? 12.289 6.047 21.266 1 66.25 191 GLN B C 1
ATOM 5489 O O . GLN B 1 191 ? 13.305 6.738 21.297 1 66.25 191 GLN B O 1
ATOM 5494 N N . ILE B 1 192 ? 11.117 6.531 21.359 1 62.28 192 ILE B N 1
ATOM 5495 C CA . ILE B 1 192 ? 10.945 7.895 21.859 1 62.28 192 ILE B CA 1
ATOM 5496 C C . ILE B 1 192 ? 11.094 7.914 23.375 1 62.28 192 ILE B C 1
ATOM 5498 O O . ILE B 1 192 ? 10.188 7.496 24.094 1 62.28 192 ILE B O 1
ATOM 5502 N N . GLU B 1 193 ? 12.32 7.758 23.844 1 59.19 193 GLU B N 1
ATOM 5503 C CA . GLU B 1 193 ? 12.586 7.922 25.266 1 59.19 193 GLU B CA 1
ATOM 5504 C C . GLU B 1 193 ? 12.812 9.383 25.625 1 59.19 193 GLU B C 1
ATOM 5506 O O . GLU B 1 193 ? 13.234 10.18 24.781 1 59.19 193 GLU B O 1
ATOM 5511 N N . PRO B 1 194 ? 12.297 9.734 26.75 1 59.22 194 PRO B N 1
ATOM 5512 C CA . PRO B 1 194 ? 12.523 11.102 27.219 1 59.22 194 PRO B CA 1
ATOM 5513 C C . PRO B 1 194 ? 14.008 11.438 27.375 1 59.22 194 PRO B C 1
ATOM 5515 O O . PRO B 1 194 ? 14.531 11.43 28.484 1 59.22 194 PRO B O 1
ATOM 5518 N N . SER B 1 195 ? 14.734 11.148 26.438 1 58.25 195 SER B N 1
ATOM 5519 C CA . SER B 1 195 ? 16.141 11.555 26.453 1 58.25 195 SER B CA 1
ATOM 5520 C C . SER B 1 195 ? 16.438 12.531 25.328 1 58.25 195 SER B C 1
ATOM 5522 O O . SER B 1 195 ? 15.695 12.594 24.344 1 58.25 195 SER B O 1
ATOM 5524 N N . ASP B 1 196 ? 17.344 13.352 25.656 1 58.41 196 ASP B N 1
ATOM 5525 C CA . ASP B 1 196 ? 17.766 14.352 24.688 1 58.41 196 ASP B CA 1
ATOM 5526 C C . ASP B 1 196 ? 18.094 13.703 23.344 1 58.41 196 ASP B C 1
ATOM 5528 O O . ASP B 1 196 ? 17.75 14.242 22.281 1 58.41 196 ASP B O 1
ATOM 5532 N N . GLN B 1 197 ? 18.719 12.609 23.422 1 57.31 197 GLN B N 1
ATOM 5533 C CA . GLN B 1 197 ? 19.109 11.914 22.203 1 57.31 197 GLN B CA 1
ATOM 5534 C C . GLN B 1 197 ? 17.891 11.438 21.422 1 57.31 197 GLN B C 1
ATOM 5536 O O . GLN B 1 197 ? 17.844 11.531 20.188 1 57.31 197 GLN B O 1
ATOM 5541 N N . SER B 1 198 ? 17 11.086 22.141 1 69.19 198 SER B N 1
ATOM 5542 C CA . SER B 1 198 ? 15.773 10.602 21.516 1 69.19 198 SER B CA 1
ATOM 5543 C C . SER B 1 198 ? 14.984 11.742 20.891 1 69.19 198 SER B C 1
ATOM 5545 O O . SER B 1 198 ? 14.406 11.586 19.812 1 69.19 198 SER B O 1
ATOM 5547 N N . SER B 1 199 ? 15.234 12.852 21.516 1 77.75 199 SER B N 1
ATOM 5548 C CA . SER B 1 199 ? 14.516 14.023 21.031 1 77.75 199 SER B CA 1
ATOM 5549 C C . SER B 1 199 ? 15.117 14.523 19.719 1 77.75 199 SER B C 1
ATOM 5551 O O . SER B 1 199 ? 14.383 14.906 18.797 1 77.75 199 SER B O 1
ATOM 5553 N N . ASN B 1 200 ? 16.422 14.453 19.656 1 84.94 200 ASN B N 1
ATOM 5554 C CA . ASN B 1 200 ? 17.078 14.898 18.438 1 84.94 200 ASN B CA 1
ATOM 5555 C C . ASN B 1 200 ? 16.797 13.961 17.281 1 84.94 200 ASN B C 1
ATOM 5557 O O . ASN B 1 200 ? 16.578 14.414 16.156 1 84.94 200 ASN B O 1
ATOM 5561 N N . ALA B 1 201 ? 16.844 12.727 17.625 1 86.62 201 ALA B N 1
ATOM 5562 C CA . ALA B 1 201 ? 16.562 11.734 16.578 1 86.62 201 ALA B CA 1
ATOM 5563 C C . ALA B 1 201 ? 15.141 11.891 16.047 1 86.62 201 ALA B C 1
ATOM 5565 O O . ALA B 1 201 ? 14.914 11.766 14.836 1 86.62 201 ALA B O 1
ATOM 5566 N N . LEU B 1 202 ? 14.297 12.203 16.922 1 89.56 202 LEU B N 1
ATOM 5567 C CA . LEU B 1 202 ? 12.914 12.414 16.516 1 89.56 202 LEU B CA 1
ATOM 5568 C C . LEU B 1 202 ? 12.789 13.648 15.633 1 89.56 202 LEU B C 1
ATOM 5570 O O . LEU B 1 202 ? 12.078 13.633 14.617 1 89.56 202 LEU B O 1
ATOM 5574 N N . ARG B 1 203 ? 13.484 14.664 16.016 1 92.31 203 ARG B N 1
ATOM 5575 C CA . ARG B 1 203 ? 13.453 15.906 15.25 1 92.31 203 ARG B CA 1
ATOM 5576 C C . ARG B 1 203 ? 14 15.695 13.844 1 92.31 203 ARG B C 1
ATOM 5578 O O . ARG B 1 203 ? 13.43 16.188 12.867 1 92.31 203 ARG B O 1
ATOM 5585 N N . GLU B 1 204 ? 15.055 15.023 13.766 1 93.44 204 GLU B N 1
ATOM 5586 C CA . GLU B 1 204 ? 15.672 14.758 12.469 1 93.44 204 GLU B CA 1
ATOM 5587 C C . GLU B 1 204 ? 14.766 13.906 11.586 1 93.44 204 GLU B C 1
ATOM 5589 O O . GLU B 1 204 ? 14.648 14.164 10.383 1 93.44 204 GLU B O 1
ATOM 5594 N N . ARG B 1 205 ? 14.195 12.969 12.172 1 94 205 ARG B N 1
ATOM 5595 C CA . ARG B 1 205 ? 13.273 12.117 11.438 1 94 205 ARG B CA 1
ATOM 5596 C C . ARG B 1 205 ? 12.039 12.898 10.984 1 94 205 ARG B C 1
ATOM 5598 O O . ARG B 1 205 ? 11.555 12.711 9.867 1 94 205 ARG B O 1
ATOM 5605 N N . LEU B 1 206 ? 11.562 13.703 11.867 1 95.69 206 LEU B N 1
ATOM 5606 C CA . LEU B 1 206 ? 10.422 14.539 11.531 1 95.69 206 LEU B CA 1
ATOM 5607 C C . LEU B 1 206 ? 10.742 15.461 10.352 1 95.69 206 LEU B C 1
ATOM 5609 O O . LEU B 1 206 ? 9.938 15.602 9.43 1 95.69 206 LEU B O 1
ATOM 5613 N N . ASP B 1 207 ? 11.93 16.047 10.391 1 97 207 ASP B N 1
ATOM 5614 C CA . ASP B 1 207 ? 12.352 16.922 9.305 1 97 207 ASP B CA 1
ATOM 5615 C C . ASP B 1 207 ? 12.43 16.172 7.98 1 97 207 ASP B C 1
ATOM 5617 O O . ASP B 1 207 ? 11.984 16.672 6.949 1 97 207 ASP B O 1
ATOM 5621 N N . ALA B 1 208 ? 12.969 15.008 8.047 1 97.12 208 ALA B N 1
ATOM 5622 C CA . ALA B 1 208 ? 13.062 14.18 6.848 1 97.12 208 ALA B CA 1
ATOM 5623 C C . ALA B 1 208 ? 11.68 13.789 6.34 1 97.12 208 ALA B C 1
ATOM 5625 O O . ALA B 1 208 ? 11.422 13.805 5.133 1 97.12 208 ALA B O 1
ATOM 5626 N N . LEU B 1 209 ? 10.82 13.422 7.246 1 97.44 209 LEU B N 1
ATOM 5627 C CA . LEU B 1 209 ? 9.461 13.023 6.895 1 97.44 209 LEU B CA 1
ATOM 5628 C C . LEU B 1 209 ? 8.711 14.18 6.25 1 97.44 209 LEU B C 1
ATOM 5630 O O . LEU B 1 209 ? 8.031 13.992 5.234 1 97.44 209 LEU B O 1
ATOM 5634 N N . ARG B 1 210 ? 8.812 15.328 6.801 1 98.06 210 ARG B N 1
ATOM 5635 C CA . ARG B 1 210 ? 8.125 16.5 6.258 1 98.06 210 ARG B CA 1
ATOM 5636 C C . ARG B 1 210 ? 8.656 16.844 4.871 1 98.06 210 ARG B C 1
ATOM 5638 O O . ARG B 1 210 ? 7.887 17.172 3.969 1 98.06 210 ARG B O 1
ATOM 5645 N N . ALA B 1 211 ? 9.984 16.766 4.711 1 98.56 211 ALA B N 1
ATOM 5646 C CA . ALA B 1 211 ? 10.562 17.016 3.395 1 98.56 211 ALA B CA 1
ATOM 5647 C C . ALA B 1 211 ? 10.039 16.016 2.369 1 98.56 211 ALA B C 1
ATOM 5649 O O . ALA B 1 211 ? 9.625 16.391 1.273 1 98.56 211 ALA B O 1
ATOM 5650 N N . ALA B 1 212 ? 10.07 14.781 2.762 1 98.44 212 ALA B N 1
ATOM 5651 C CA . ALA B 1 212 ? 9.602 13.719 1.875 1 98.44 212 ALA B CA 1
ATOM 5652 C C . ALA B 1 212 ? 8.133 13.898 1.528 1 98.44 212 ALA B C 1
ATOM 5654 O O . ALA B 1 212 ? 7.73 13.734 0.374 1 98.44 212 ALA B O 1
ATOM 5655 N N . TYR B 1 213 ? 7.348 14.18 2.533 1 98.31 213 TYR B N 1
ATOM 5656 C CA . TYR B 1 213 ? 5.922 14.406 2.322 1 98.31 213 TYR B CA 1
ATOM 5657 C C . TYR B 1 213 ? 5.691 15.539 1.332 1 98.31 213 TYR B C 1
ATOM 5659 O O . TYR B 1 213 ? 4.84 15.43 0.444 1 98.31 213 TYR B O 1
ATOM 5667 N N . CYS B 1 214 ? 6.387 16.594 1.466 1 98.44 214 CYS B N 1
ATOM 5668 C CA . CYS B 1 214 ? 6.254 17.734 0.573 1 98.44 214 CYS B CA 1
ATOM 5669 C C . CYS B 1 214 ? 6.637 17.359 -0.854 1 98.44 214 CYS B C 1
ATOM 5671 O O . CYS B 1 214 ? 6.02 17.828 -1.811 1 98.44 214 CYS B O 1
ATOM 5673 N N . VAL B 1 215 ? 7.656 16.547 -1.008 1 98.5 215 VAL B N 1
ATOM 5674 C CA . VAL B 1 215 ? 8.047 16.078 -2.33 1 98.5 215 VAL B CA 1
ATOM 5675 C C . VAL B 1 215 ? 6.898 15.297 -2.967 1 98.5 215 VAL B C 1
ATOM 5677 O O . VAL B 1 215 ? 6.629 15.445 -4.16 1 98.5 215 VAL B O 1
ATOM 5680 N N . ILE B 1 216 ? 6.242 14.484 -2.17 1 98.19 216 ILE B N 1
ATOM 5681 C CA . ILE B 1 216 ? 5.129 13.688 -2.68 1 98.19 216 ILE B CA 1
ATOM 5682 C C . ILE B 1 216 ? 4.016 14.617 -3.162 1 98.19 216 ILE B C 1
ATOM 5684 O O . ILE B 1 216 ? 3.416 14.383 -4.215 1 98.19 216 ILE B O 1
ATOM 5688 N N . LEU B 1 217 ? 3.766 15.68 -2.416 1 97.44 217 LEU B N 1
ATOM 5689 C CA . LEU B 1 217 ? 2.764 16.641 -2.842 1 97.44 217 LEU B CA 1
ATOM 5690 C C . LEU B 1 217 ? 3.156 17.281 -4.172 1 97.44 217 LEU B C 1
ATOM 5692 O O . LEU B 1 217 ? 2.33 17.391 -5.082 1 97.44 217 LEU B O 1
ATOM 5696 N N . LEU B 1 218 ? 4.449 17.656 -4.266 1 97.75 218 LEU B N 1
ATOM 5697 C CA . LEU B 1 218 ? 4.957 18.281 -5.484 1 97.75 218 LEU B CA 1
ATOM 5698 C C . LEU B 1 218 ? 4.762 17.359 -6.684 1 97.75 218 LEU B C 1
ATOM 5700 O O . LEU B 1 218 ? 4.199 17.766 -7.699 1 97.75 218 LEU B O 1
ATOM 5704 N N . GLN B 1 219 ? 5.199 16.141 -6.512 1 97.44 219 GLN B N 1
ATOM 5705 C CA . GLN B 1 219 ? 5.16 15.195 -7.621 1 97.44 219 GLN B CA 1
ATOM 5706 C C . GLN B 1 219 ? 3.725 14.797 -7.949 1 97.44 219 GLN B C 1
ATOM 5708 O O . GLN B 1 219 ? 3.383 14.586 -9.117 1 97.44 219 GLN B O 1
ATOM 5713 N N . THR B 1 220 ? 2.85 14.625 -6.98 1 95.81 220 THR B N 1
ATOM 5714 C CA . THR B 1 220 ? 1.47 14.195 -7.18 1 95.81 220 THR B CA 1
ATOM 5715 C C . THR B 1 220 ? 0.697 15.227 -8 1 95.81 220 THR B C 1
ATOM 5717 O O . THR B 1 220 ? -0.109 14.859 -8.859 1 95.81 220 THR B O 1
ATOM 5720 N N . TRP B 1 221 ? 0.969 16.516 -7.809 1 95.56 221 TRP B N 1
ATOM 5721 C CA . TRP B 1 221 ? 0.13 17.516 -8.461 1 95.56 221 TRP B CA 1
ATOM 5722 C C . TRP B 1 221 ? 0.877 18.203 -9.602 1 95.56 221 TRP B C 1
ATOM 5724 O O . TRP B 1 221 ? 0.261 18.688 -10.547 1 95.56 221 TRP B O 1
ATOM 5734 N N . GLU B 1 222 ? 2.213 18.266 -9.531 1 95.94 222 GLU B N 1
ATOM 5735 C CA . GLU B 1 222 ? 2.979 19.016 -10.516 1 95.94 222 GLU B CA 1
ATOM 5736 C C . GLU B 1 222 ? 3.773 18.094 -11.43 1 95.94 222 GLU B C 1
ATOM 5738 O O . GLU B 1 222 ? 4.227 18.5 -12.5 1 95.94 222 GLU B O 1
ATOM 5743 N N . GLY B 1 223 ? 4.008 16.875 -11.039 1 94.38 223 GLY B N 1
ATOM 5744 C CA . GLY B 1 223 ? 4.93 15.992 -11.727 1 94.38 223 GLY B CA 1
ATOM 5745 C C . GLY B 1 223 ? 4.344 15.391 -13 1 94.38 223 GLY B C 1
ATOM 5746 O O . GLY B 1 223 ? 3.143 15.508 -13.25 1 94.38 223 GLY B O 1
ATOM 5747 N N . ALA B 1 224 ? 5.242 14.805 -13.758 1 92.5 224 ALA B N 1
ATOM 5748 C CA . ALA B 1 224 ? 4.82 14.031 -14.922 1 92.5 224 ALA B CA 1
ATOM 5749 C C . ALA B 1 224 ? 4.137 12.734 -14.508 1 92.5 224 ALA B C 1
ATOM 5751 O O . ALA B 1 224 ? 4.18 12.359 -13.328 1 92.5 224 ALA B O 1
ATOM 5752 N N . GLU B 1 225 ? 3.553 12.078 -15.43 1 90.44 225 GLU B N 1
ATOM 5753 C CA . GLU B 1 225 ? 2.75 10.891 -15.148 1 90.44 225 GLU B CA 1
ATOM 5754 C C . GLU B 1 225 ? 3.562 9.836 -14.406 1 90.44 225 GLU B C 1
ATOM 5756 O O . GLU B 1 225 ? 3.094 9.273 -13.414 1 90.44 225 GLU B O 1
ATOM 5761 N N . ALA B 1 226 ? 4.762 9.57 -14.891 1 88.44 226 ALA B N 1
ATOM 5762 C CA . ALA B 1 226 ? 5.613 8.578 -14.234 1 88.44 226 ALA B CA 1
ATOM 5763 C C . ALA B 1 226 ? 5.953 9 -12.812 1 88.44 226 ALA B C 1
ATOM 5765 O O . ALA B 1 226 ? 6.004 8.164 -11.906 1 88.44 226 ALA B O 1
ATOM 5766 N N . ALA B 1 227 ? 6.199 10.297 -12.602 1 93.25 227 ALA B N 1
ATOM 5767 C CA . ALA B 1 227 ? 6.523 10.812 -11.273 1 93.25 227 ALA B CA 1
ATOM 5768 C C . ALA B 1 227 ? 5.312 10.742 -10.352 1 93.25 227 ALA B C 1
ATOM 5770 O O . ALA B 1 227 ? 5.449 10.469 -9.156 1 93.25 227 ALA B O 1
ATOM 5771 N N . LYS B 1 228 ? 4.113 11.031 -10.922 1 94.19 228 LYS B N 1
ATOM 5772 C CA . LYS B 1 228 ? 2.887 10.906 -10.148 1 94.19 228 LYS B CA 1
ATOM 5773 C C . LYS B 1 228 ? 2.705 9.484 -9.625 1 94.19 228 LYS B C 1
ATOM 5775 O O . LYS B 1 228 ? 2.379 9.281 -8.453 1 94.19 228 LYS B O 1
ATOM 5780 N N . ARG B 1 229 ? 2.898 8.508 -10.469 1 91.69 229 ARG B N 1
ATOM 5781 C CA . ARG B 1 229 ? 2.766 7.102 -10.094 1 91.69 229 ARG B CA 1
ATOM 5782 C C . ARG B 1 229 ? 3.795 6.723 -9.031 1 91.69 229 ARG B C 1
ATOM 5784 O O . ARG B 1 229 ? 3.455 6.09 -8.023 1 91.69 229 ARG B O 1
ATOM 5791 N N . ARG B 1 230 ? 5.035 7.098 -9.266 1 91.62 230 ARG B N 1
ATOM 5792 C CA . ARG B 1 230 ? 6.105 6.789 -8.328 1 91.62 230 ARG B CA 1
ATOM 5793 C C . ARG B 1 230 ? 5.836 7.402 -6.961 1 91.62 230 ARG B C 1
ATOM 5795 O O . ARG B 1 230 ? 6.02 6.75 -5.934 1 91.62 230 ARG B O 1
ATOM 5802 N N . ALA B 1 231 ? 5.406 8.672 -6.98 1 95.12 231 ALA B N 1
ATOM 5803 C CA . ALA B 1 231 ? 5.094 9.359 -5.727 1 95.12 231 ALA B CA 1
ATOM 5804 C C . ALA B 1 231 ? 3.986 8.633 -4.969 1 95.12 231 ALA B C 1
ATOM 5806 O O . ALA B 1 231 ? 4.102 8.406 -3.76 1 95.12 231 ALA B O 1
ATOM 5807 N N . ARG B 1 232 ? 2.951 8.273 -5.637 1 94.88 232 ARG B N 1
ATOM 5808 C CA . ARG B 1 232 ? 1.782 7.66 -5.016 1 94.88 232 ARG B CA 1
ATOM 5809 C C . ARG B 1 232 ? 2.078 6.223 -4.594 1 94.88 232 ARG B C 1
ATOM 5811 O O . ARG B 1 232 ? 1.687 5.797 -3.508 1 94.88 232 ARG B O 1
ATOM 5818 N N . ARG B 1 233 ? 2.787 5.484 -5.379 1 92.25 233 ARG B N 1
ATOM 5819 C CA . ARG B 1 233 ? 2.943 4.051 -5.168 1 92.25 233 ARG B CA 1
ATOM 5820 C C . ARG B 1 233 ? 4.156 3.754 -4.293 1 92.25 233 ARG B C 1
ATOM 5822 O O . ARG B 1 233 ? 4.012 3.285 -3.16 1 92.25 233 ARG B O 1
ATOM 5829 N N . SER B 1 234 ? 5.309 4.164 -4.711 1 90.25 234 SER B N 1
ATOM 5830 C CA . SER B 1 234 ? 6.547 3.762 -4.059 1 90.25 234 SER B CA 1
ATOM 5831 C C . SER B 1 234 ? 6.914 4.723 -2.93 1 90.25 234 SER B C 1
ATOM 5833 O O . SER B 1 234 ? 7.059 4.309 -1.777 1 90.25 234 SER B O 1
ATOM 5835 N N . ARG B 1 235 ? 7.012 5.988 -3.27 1 94.69 235 ARG B N 1
ATOM 5836 C CA . ARG B 1 235 ? 7.508 6.957 -2.297 1 94.69 235 ARG B CA 1
ATOM 5837 C C . ARG B 1 235 ? 6.559 7.074 -1.108 1 94.69 235 ARG B C 1
ATOM 5839 O O . ARG B 1 235 ? 7 7.133 0.042 1 94.69 235 ARG B O 1
ATOM 5846 N N . TYR B 1 236 ? 5.27 7.133 -1.375 1 96.12 236 TYR B N 1
ATOM 5847 C CA . TYR B 1 236 ? 4.316 7.258 -0.28 1 96.12 236 TYR B CA 1
ATOM 5848 C C . TYR B 1 236 ? 4.363 6.035 0.627 1 96.12 236 TYR B C 1
ATOM 5850 O O . TYR B 1 236 ? 4.199 6.148 1.844 1 96.12 236 TYR B O 1
ATOM 5858 N N . THR B 1 237 ? 4.582 4.867 0.059 1 93 237 THR B N 1
ATOM 5859 C CA . THR B 1 237 ? 4.75 3.658 0.857 1 93 237 THR B CA 1
ATOM 5860 C C . THR B 1 237 ? 5.918 3.807 1.828 1 93 237 THR B C 1
ATOM 5862 O O . THR B 1 237 ? 5.84 3.359 2.975 1 93 237 THR B O 1
ATOM 5865 N N . ASP B 1 238 ? 6.992 4.441 1.372 1 92.44 238 ASP B N 1
ATOM 5866 C CA . ASP B 1 238 ? 8.133 4.711 2.242 1 92.44 238 ASP B CA 1
ATOM 5867 C C . ASP B 1 238 ? 7.73 5.605 3.414 1 92.44 238 ASP B C 1
ATOM 5869 O O . ASP B 1 238 ? 8.141 5.363 4.551 1 92.44 238 ASP B O 1
ATOM 5873 N N . ILE B 1 239 ? 6.918 6.602 3.129 1 95.5 239 ILE B N 1
ATOM 5874 C CA . ILE B 1 239 ? 6.477 7.539 4.152 1 95.5 239 ILE B CA 1
ATOM 5875 C C . ILE B 1 239 ? 5.625 6.812 5.188 1 95.5 239 ILE B C 1
ATOM 5877 O O . ILE B 1 239 ? 5.727 7.078 6.387 1 95.5 239 ILE B O 1
ATOM 5881 N N . ILE B 1 240 ? 4.801 5.891 4.75 1 95.06 240 ILE B N 1
ATOM 5882 C CA . ILE B 1 240 ? 3.971 5.113 5.664 1 95.06 240 ILE B CA 1
ATOM 5883 C C . ILE B 1 240 ? 4.859 4.273 6.582 1 95.06 240 ILE B C 1
ATOM 5885 O O . ILE B 1 240 ? 4.578 4.141 7.777 1 95.06 240 ILE B O 1
ATOM 5889 N N . GLY B 1 241 ? 5.969 3.701 6.004 1 92.06 241 GLY B N 1
ATOM 5890 C CA . GLY B 1 241 ? 6.922 2.98 6.832 1 92.06 241 GLY B CA 1
ATOM 5891 C C . GLY B 1 241 ? 7.516 3.832 7.938 1 92.06 241 GLY B C 1
ATOM 5892 O O . GLY B 1 241 ? 7.633 3.385 9.078 1 92.06 241 GLY B O 1
ATOM 5893 N N . VAL B 1 242 ? 7.891 5.074 7.613 1 93.56 242 VAL B N 1
ATOM 5894 C CA . VAL B 1 242 ? 8.445 6 8.594 1 93.56 242 VAL B CA 1
ATOM 5895 C C . VAL B 1 242 ? 7.383 6.359 9.625 1 93.56 242 VAL B C 1
ATOM 5897 O O . VAL B 1 242 ? 7.664 6.406 10.828 1 93.56 242 VAL B O 1
ATOM 5900 N N . PHE B 1 243 ? 6.156 6.598 9.172 1 94.88 243 PHE B N 1
ATOM 5901 C CA . PHE B 1 243 ? 5.02 6.859 10.047 1 94.88 243 PHE B CA 1
ATOM 5902 C C . PHE B 1 243 ? 4.898 5.773 11.109 1 94.88 243 PHE B C 1
ATOM 5904 O O . PHE B 1 243 ? 4.77 6.078 12.297 1 94.88 243 PHE B O 1
ATOM 5911 N N . ARG B 1 244 ? 4.965 4.523 10.688 1 90.94 244 ARG B N 1
ATOM 5912 C CA . ARG B 1 244 ? 4.789 3.387 11.586 1 90.94 244 ARG B CA 1
ATOM 5913 C C . ARG B 1 244 ? 5.957 3.275 12.562 1 90.94 244 ARG B C 1
ATOM 5915 O O . ARG B 1 244 ? 5.789 2.797 13.688 1 90.94 244 ARG B O 1
ATOM 5922 N N . SER B 1 245 ? 7.133 3.758 12.125 1 87.31 245 SER B N 1
ATOM 5923 C CA . SER B 1 245 ? 8.297 3.721 13.008 1 87.31 245 SER B CA 1
ATOM 5924 C C . SER B 1 245 ? 8.172 4.738 14.133 1 87.31 245 SER B C 1
ATOM 5926 O O . SER B 1 245 ? 8.742 4.555 15.211 1 87.31 245 SER B O 1
ATOM 5928 N N . VAL B 1 246 ? 7.383 5.754 13.867 1 86.81 246 VAL B N 1
ATOM 5929 C CA . VAL B 1 246 ? 7.223 6.832 14.836 1 86.81 246 VAL B CA 1
ATOM 5930 C C . VAL B 1 246 ? 5.992 6.57 15.703 1 86.81 246 VAL B C 1
ATOM 5932 O O . VAL B 1 246 ? 6.016 6.793 16.906 1 86.81 246 VAL B O 1
ATOM 5935 N N . CYS B 1 247 ? 4.914 6.09 15.125 1 81.44 247 CYS B N 1
ATOM 5936 C CA . CYS B 1 247 ? 3.621 5.957 15.789 1 81.44 247 CYS B CA 1
ATOM 5937 C C . CYS B 1 247 ? 3.479 4.59 16.438 1 81.44 247 CYS B C 1
ATOM 5939 O O . CYS B 1 247 ? 2.41 3.979 16.391 1 81.44 247 CYS B O 1
ATOM 5941 N N . ASN B 1 248 ? 4.52 4.059 16.984 1 75.62 248 ASN B N 1
ATOM 5942 C CA . ASN B 1 248 ? 4.465 2.793 17.719 1 75.62 248 ASN B CA 1
ATOM 5943 C C . ASN B 1 248 ? 3.797 2.955 19.078 1 75.62 248 ASN B C 1
ATOM 5945 O O . ASN B 1 248 ? 3.314 1.98 19.656 1 75.62 248 ASN B O 1
ATOM 5949 N N . ASP B 1 249 ? 3.787 4.211 19.578 1 81.44 249 ASP B N 1
ATOM 5950 C CA . ASP B 1 249 ? 3.119 4.566 20.828 1 81.44 249 ASP B CA 1
ATOM 5951 C C . ASP B 1 249 ? 2.133 5.711 20.609 1 81.44 249 ASP B C 1
ATOM 5953 O O . ASP B 1 249 ? 2.117 6.336 19.547 1 81.44 249 ASP B O 1
ATOM 5957 N N . ASP B 1 250 ? 1.295 5.91 21.656 1 89.5 250 ASP B N 1
ATOM 5958 C CA . ASP B 1 250 ? 0.349 7.02 21.594 1 89.5 250 ASP B CA 1
ATOM 5959 C C . ASP B 1 250 ? 1.072 8.359 21.656 1 89.5 250 ASP B C 1
ATOM 5961 O O . ASP B 1 250 ? 1.928 8.57 22.531 1 89.5 250 ASP B O 1
ATOM 5965 N N . ILE B 1 251 ? 0.805 9.195 20.766 1 93.5 251 ILE B N 1
ATOM 5966 C CA . ILE B 1 251 ? 1.467 10.492 20.703 1 93.5 251 ILE B CA 1
ATOM 5967 C C . ILE B 1 251 ? 0.475 11.602 21.062 1 93.5 251 ILE B C 1
ATOM 5969 O O . ILE B 1 251 ? -0.573 11.727 20.422 1 93.5 251 ILE B O 1
ATOM 5973 N N . SER B 1 252 ? 0.712 12.281 22.094 1 95.25 252 SER B N 1
ATOM 5974 C CA . SER B 1 252 ? -0.051 13.445 22.531 1 95.25 252 SER B CA 1
ATOM 5975 C C . SER B 1 252 ? 0.842 14.445 23.25 1 95.25 252 SER B C 1
ATOM 5977 O O . SER B 1 252 ? 2.037 14.203 23.438 1 95.25 252 SER B O 1
ATOM 5979 N N . HIS B 1 253 ? 0.311 15.609 23.547 1 95.31 253 HIS B N 1
ATOM 5980 C CA . HIS B 1 253 ? 1.07 16.594 24.312 1 95.31 253 HIS B CA 1
ATOM 5981 C C . HIS B 1 253 ? 1.173 16.203 25.781 1 95.31 253 HIS B C 1
ATOM 5983 O O . HIS B 1 253 ? 1.987 16.75 26.516 1 95.31 253 HIS B O 1
ATOM 5989 N N . GLY B 1 254 ? 0.419 15.211 26.141 1 92.44 254 GLY B N 1
ATOM 5990 C CA . GLY B 1 254 ? 0.394 14.844 27.547 1 92.44 254 GLY B CA 1
ATOM 5991 C C . GLY B 1 254 ? -0.203 15.922 28.438 1 92.44 254 GLY B C 1
ATOM 5992 O O . GLY B 1 254 ? -1.167 16.578 28.047 1 92.44 254 GLY B O 1
ATOM 5993 N N . ASP B 1 255 ? 0.295 16 29.594 1 92.69 255 ASP B N 1
ATOM 5994 C CA . ASP B 1 255 ? -0.187 17.016 30.531 1 92.69 255 ASP B CA 1
ATOM 5995 C C . ASP B 1 255 ? 0.241 18.422 30.094 1 92.69 255 ASP B C 1
ATOM 5997 O O . ASP B 1 255 ? 1.414 18.781 30.203 1 92.69 255 ASP B O 1
ATOM 6001 N N . LEU B 1 256 ? -0.71 19.25 29.656 1 94.56 256 LEU B N 1
ATOM 6002 C CA . LEU B 1 256 ? -0.442 20.562 29.094 1 94.56 256 LEU B CA 1
ATOM 6003 C C . LEU B 1 256 ? 0.13 21.5 30.156 1 94.56 256 LEU B C 1
ATOM 6005 O O . LEU B 1 256 ? 0.769 22.5 29.828 1 94.56 256 LEU B O 1
ATOM 6009 N N . SER B 1 257 ? -0.142 21.203 31.391 1 91.31 257 SER B N 1
ATOM 6010 C CA . SER B 1 257 ? 0.363 22.047 32.469 1 91.31 257 SER B CA 1
ATOM 6011 C C . SER B 1 257 ? 1.887 22.031 32.531 1 91.31 257 SER B C 1
ATOM 6013 O O . SER B 1 257 ? 2.508 22.969 33.031 1 91.31 257 SER B O 1
ATOM 6015 N N . ARG B 1 258 ? 2.414 21.047 31.984 1 90.75 258 ARG B N 1
ATOM 6016 C CA . ARG B 1 258 ? 3.869 20.922 31.969 1 90.75 258 ARG B CA 1
ATOM 6017 C C . ARG B 1 258 ? 4.496 22.062 31.172 1 90.75 258 ARG B C 1
ATOM 6019 O O . ARG B 1 258 ? 5.605 22.5 31.469 1 90.75 258 ARG B O 1
ATOM 6026 N N . TYR B 1 259 ? 3.803 22.516 30.125 1 92.94 259 TYR B N 1
ATOM 6027 C CA . TYR B 1 259 ? 4.305 23.609 29.312 1 92.94 259 TYR B CA 1
ATOM 6028 C C . TYR B 1 259 ? 4.34 24.906 30.109 1 92.94 259 TYR B C 1
ATOM 6030 O O . TYR B 1 259 ? 5.117 25.812 29.797 1 92.94 259 TYR B O 1
ATOM 6038 N N . LEU B 1 260 ? 3.541 24.984 31.141 1 90.19 260 LEU B N 1
ATOM 6039 C CA . LEU B 1 260 ? 3.373 26.219 31.906 1 90.19 260 LEU B CA 1
ATOM 6040 C C . LEU B 1 260 ? 4.246 26.219 33.156 1 90.19 260 LEU B C 1
ATOM 6042 O O . LEU B 1 260 ? 4.473 27.266 33.75 1 90.19 260 LEU B O 1
ATOM 6046 N N . GLN B 1 261 ? 4.723 25.125 33.562 1 87.56 261 GLN B N 1
ATOM 6047 C CA . GLN B 1 261 ? 5.453 24.984 34.812 1 87.56 261 GLN B CA 1
ATOM 6048 C C . GLN B 1 261 ? 6.961 24.984 34.562 1 87.56 261 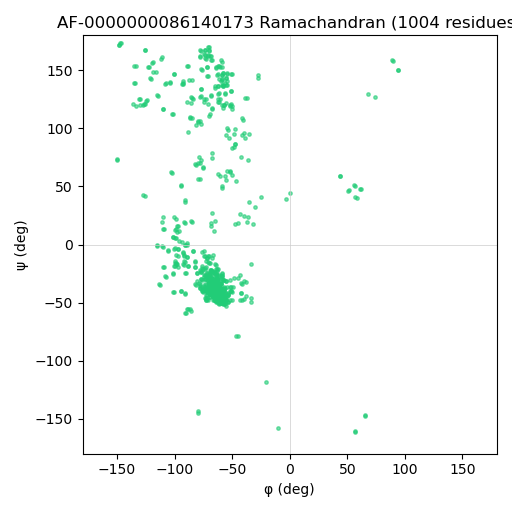GLN B C 1
ATOM 6050 O O . GLN B 1 261 ? 7.742 25.219 35.5 1 87.56 261 GLN B O 1
ATOM 6055 N N . GLY B 1 262 ? 7.41 24.781 33.438 1 76.75 262 GLY B N 1
ATOM 6056 C CA . GLY B 1 262 ? 8.836 24.656 33.219 1 76.75 262 GLY B CA 1
ATOM 6057 C C . GLY B 1 262 ? 9.586 25.969 33.375 1 76.75 262 GLY B C 1
ATOM 6058 O O . GLY B 1 262 ? 8.969 27.031 33.469 1 76.75 262 GLY B O 1
ATOM 6059 N N . PRO B 1 263 ? 10.906 25.906 33.531 1 83.38 263 PRO B N 1
ATOM 6060 C CA . PRO B 1 263 ? 11.734 27.078 33.844 1 83.38 263 PRO B CA 1
ATOM 6061 C C . PRO B 1 263 ? 11.781 28.078 32.688 1 83.38 263 PRO B C 1
ATOM 6063 O O . PRO B 1 263 ? 11.977 29.281 32.906 1 83.38 263 PRO B O 1
ATOM 6066 N N . SER B 1 264 ? 11.672 27.656 31.516 1 92.12 264 SER B N 1
ATOM 6067 C CA . SER B 1 264 ? 11.766 28.531 30.359 1 92.12 264 SER B CA 1
ATOM 6068 C C . SER B 1 264 ? 10.539 28.391 29.453 1 92.12 264 SER B C 1
ATOM 6070 O O . SER B 1 264 ? 10.312 27.328 28.875 1 92.12 264 SER B O 1
ATOM 6072 N N . ARG B 1 265 ? 9.859 29.516 29.266 1 92.56 265 ARG B N 1
ATOM 6073 C CA . ARG B 1 265 ? 8.68 29.516 28.422 1 92.56 265 ARG B CA 1
ATOM 6074 C C . ARG B 1 265 ? 9.07 29.375 26.953 1 92.56 265 ARG B C 1
ATOM 6076 O O . ARG B 1 265 ? 8.328 28.766 26.156 1 92.56 265 ARG B O 1
ATOM 6083 N N . VAL B 1 266 ? 10.188 29.875 26.703 1 93.56 266 VAL B N 1
ATOM 6084 C CA . VAL B 1 266 ? 10.664 29.812 25.312 1 93.56 266 VAL B CA 1
ATOM 6085 C C . VAL B 1 266 ? 10.977 28.375 24.953 1 93.56 266 VAL B C 1
ATOM 6087 O O . VAL B 1 266 ? 10.633 27.906 23.859 1 93.56 266 VAL B O 1
ATOM 6090 N N . GLU B 1 267 ? 11.602 27.688 25.859 1 93.06 267 GLU B N 1
ATOM 6091 C CA . GLU B 1 267 ? 11.922 26.281 25.625 1 93.06 267 GLU B CA 1
ATOM 6092 C C . GLU B 1 267 ? 10.656 25.422 25.547 1 93.06 267 GLU B C 1
ATOM 6094 O O . GLU B 1 267 ? 10.57 24.5 24.734 1 93.06 267 GLU B O 1
ATOM 6099 N N . ALA B 1 268 ? 9.734 25.734 26.391 1 94.88 268 ALA B N 1
ATOM 6100 C CA . ALA B 1 268 ? 8.453 25.031 26.359 1 94.88 268 ALA B CA 1
ATOM 6101 C C . ALA B 1 268 ? 7.734 25.266 25.047 1 94.88 268 ALA B C 1
ATOM 6103 O O . ALA B 1 268 ? 7.125 24.344 24.484 1 94.88 268 ALA B O 1
ATOM 6104 N N . TRP B 1 269 ? 7.836 26.5 24.609 1 96.06 269 TRP B N 1
ATOM 6105 C CA . TRP B 1 269 ? 7.227 26.875 23.344 1 96.06 269 TRP B CA 1
ATOM 6106 C C . TRP B 1 269 ? 7.84 26.078 22.203 1 96.06 269 TRP B C 1
ATOM 6108 O O . TRP B 1 269 ? 7.125 25.594 21.312 1 96.06 269 TRP B O 1
ATOM 6118 N N . LYS B 1 270 ? 9.094 25.875 22.203 1 93.56 270 LYS B N 1
ATOM 6119 C CA . LYS B 1 270 ? 9.789 25.125 21.172 1 93.56 270 LYS B CA 1
ATOM 6120 C C . LYS B 1 270 ? 9.43 23.641 21.234 1 93.56 270 LYS B C 1
ATOM 6122 O O . LYS B 1 270 ? 9.25 22.984 20.203 1 93.56 270 LYS B O 1
ATOM 6127 N N . GLU B 1 271 ? 9.375 23.141 22.406 1 92.81 271 GLU B N 1
ATOM 6128 C CA . GLU B 1 271 ? 8.977 21.75 22.594 1 92.81 271 GLU B CA 1
ATOM 6129 C C . GLU B 1 271 ? 7.555 21.5 22.094 1 92.81 271 GLU B C 1
ATOM 6131 O O . GLU B 1 271 ? 7.289 20.5 21.422 1 92.81 271 GLU B O 1
ATOM 6136 N N . PHE B 1 272 ? 6.719 22.422 22.469 1 95.62 272 PHE B N 1
ATOM 6137 C CA . PHE B 1 272 ? 5.348 22.375 21.984 1 95.62 272 PHE B CA 1
ATOM 6138 C C . PHE B 1 272 ? 5.32 22.328 20.453 1 95.62 272 PHE B C 1
ATOM 6140 O O . PHE B 1 272 ? 4.602 21.531 19.859 1 95.62 272 PHE B O 1
ATOM 6147 N N . ALA B 1 273 ? 6.051 23.219 19.859 1 96.75 273 ALA B N 1
ATOM 6148 C CA . ALA B 1 273 ? 6.066 23.359 18.406 1 96.75 273 ALA B CA 1
ATOM 6149 C C . ALA B 1 273 ? 6.465 22.047 17.734 1 96.75 273 ALA B C 1
ATOM 6151 O O . ALA B 1 273 ? 5.809 21.594 16.781 1 96.75 273 ALA B O 1
ATOM 6152 N N . ILE B 1 274 ? 7.457 21.391 18.25 1 95.31 274 ILE B N 1
ATOM 6153 C CA . ILE B 1 274 ? 7.957 20.156 17.672 1 95.31 274 ILE B CA 1
ATOM 6154 C C . ILE B 1 274 ? 6.898 19.062 17.797 1 95.31 274 ILE B C 1
ATOM 6156 O O . ILE B 1 274 ? 6.629 18.328 16.844 1 95.31 274 ILE B O 1
ATOM 6160 N N . LYS B 1 275 ? 6.316 18.984 18.922 1 95.25 275 LYS B N 1
ATOM 6161 C CA . LYS B 1 275 ? 5.297 17.969 19.156 1 95.25 275 LYS B CA 1
ATOM 6162 C C . LYS B 1 275 ? 4.074 18.203 18.281 1 95.25 275 LYS B C 1
ATOM 6164 O O . LYS B 1 275 ? 3.523 17.25 17.719 1 95.25 275 LYS B O 1
ATOM 6169 N N . GLU B 1 276 ? 3.682 19.438 18.188 1 97.44 276 GLU B N 1
ATOM 6170 C CA . GLU B 1 276 ? 2.525 19.75 17.344 1 97.44 276 GLU B CA 1
ATOM 6171 C C . GLU B 1 276 ? 2.834 19.516 15.867 1 97.44 276 GLU B C 1
ATOM 6173 O O . GLU B 1 276 ? 1.979 19.047 15.117 1 97.44 276 GLU B O 1
ATOM 6178 N N . GLU B 1 277 ? 4.051 19.891 15.477 1 97.81 277 GLU B N 1
ATOM 6179 C CA . GLU B 1 277 ? 4.457 19.594 14.102 1 97.81 277 GLU B CA 1
ATOM 6180 C C . GLU B 1 277 ? 4.387 18.109 13.812 1 97.81 277 GLU B C 1
ATOM 6182 O O . GLU B 1 277 ? 3.979 17.703 12.719 1 97.81 277 GLU B O 1
ATOM 6187 N N . LEU B 1 278 ? 4.812 17.344 14.758 1 96.56 278 LEU B N 1
ATOM 6188 C CA . LEU B 1 278 ? 4.746 15.898 14.617 1 96.56 278 LEU B CA 1
ATOM 6189 C C . LEU B 1 278 ? 3.307 15.43 14.445 1 96.56 278 LEU B C 1
ATOM 6191 O O . LEU B 1 278 ? 2.99 14.703 13.508 1 96.56 278 LEU B O 1
ATOM 6195 N N . ILE B 1 279 ? 2.42 15.844 15.273 1 97.5 279 ILE B N 1
ATOM 6196 C CA . ILE B 1 279 ? 1.017 15.445 15.258 1 97.5 279 ILE B CA 1
ATOM 6197 C C . ILE B 1 279 ? 0.386 15.852 13.922 1 97.5 279 ILE B C 1
ATOM 6199 O O . ILE B 1 279 ? -0.281 15.047 13.273 1 97.5 279 ILE B O 1
ATOM 6203 N N . ARG B 1 280 ? 0.637 17.047 13.523 1 97.88 280 ARG B N 1
ATOM 6204 C CA . ARG B 1 280 ? 0.062 17.531 12.281 1 97.88 280 ARG B CA 1
ATOM 6205 C C . ARG B 1 280 ? 0.61 16.781 11.078 1 97.88 280 ARG B C 1
ATOM 6207 O O . ARG B 1 280 ? -0.128 16.469 10.141 1 97.88 280 ARG B O 1
ATOM 6214 N N . THR B 1 281 ? 1.9 16.531 11.117 1 98.12 281 THR B N 1
ATOM 6215 C CA . THR B 1 281 ? 2.498 15.781 10.016 1 98.12 281 THR B CA 1
ATOM 6216 C C . THR B 1 281 ? 1.874 14.391 9.906 1 98.12 281 THR B C 1
ATOM 6218 O O . THR B 1 281 ? 1.507 13.953 8.82 1 98.12 281 THR B O 1
ATOM 6221 N N . LEU B 1 282 ? 1.739 13.719 11.031 1 97.44 282 LEU B N 1
ATOM 6222 C CA . LEU B 1 282 ? 1.117 12.406 11.039 1 97.44 282 LEU B CA 1
ATOM 6223 C C . LEU B 1 282 ? -0.323 12.477 10.539 1 97.44 282 LEU B C 1
ATOM 6225 O O . LEU B 1 282 ? -0.77 11.609 9.789 1 97.44 282 LEU B O 1
ATOM 6229 N N . THR B 1 283 ? -0.98 13.5 10.953 1 97.62 283 THR B N 1
ATOM 6230 C CA . THR B 1 283 ? -2.352 13.727 10.508 1 97.62 283 THR B CA 1
ATOM 6231 C C . THR B 1 283 ? -2.42 13.836 8.992 1 97.62 283 THR B C 1
ATOM 6233 O O . THR B 1 283 ? -3.279 13.219 8.359 1 97.62 283 THR B O 1
ATOM 6236 N N . TYR B 1 284 ? -1.528 14.555 8.453 1 98.19 284 TYR B N 1
ATOM 6237 C CA . TYR B 1 284 ? -1.56 14.789 7.012 1 98.19 284 TYR B CA 1
ATOM 6238 C C . TYR B 1 284 ? -1.136 13.539 6.246 1 98.19 284 TYR B C 1
ATOM 6240 O O . TYR B 1 284 ? -1.583 13.312 5.121 1 98.19 284 TYR B O 1
ATOM 6248 N N . VAL B 1 285 ? -0.289 12.703 6.812 1 97.75 285 VAL B N 1
ATOM 6249 C CA . VAL B 1 285 ? 0.039 11.422 6.191 1 97.75 285 VAL B CA 1
ATOM 6250 C C . VAL B 1 285 ? -1.222 10.57 6.066 1 97.75 285 VAL B C 1
ATOM 6252 O O . VAL B 1 285 ? -1.491 10 5.008 1 97.75 285 VAL B O 1
ATOM 6255 N N . VAL B 1 286 ? -2.014 10.539 7.121 1 97.12 286 VAL B N 1
ATOM 6256 C CA . VAL B 1 286 ? -3.25 9.766 7.102 1 97.12 286 VAL B CA 1
ATOM 6257 C C . VAL B 1 286 ? -4.234 10.391 6.117 1 97.12 286 VAL B C 1
ATOM 6259 O O . VAL B 1 286 ? -4.922 9.68 5.379 1 97.12 286 VAL B O 1
ATOM 6262 N N . LEU B 1 287 ? -4.262 11.695 6.082 1 97.56 287 LEU B N 1
ATOM 6263 C CA . LEU B 1 287 ? -5.152 12.406 5.172 1 97.56 287 LEU B CA 1
ATOM 6264 C C . LEU B 1 287 ? -4.812 12.094 3.719 1 97.56 287 LEU B C 1
ATOM 6266 O O . LEU B 1 287 ? -5.707 11.898 2.895 1 97.56 287 LEU B O 1
ATOM 6270 N N . LEU B 1 288 ? -3.553 12.109 3.43 1 97.81 288 LEU B N 1
ATOM 6271 C CA . LEU B 1 288 ? -3.139 11.859 2.053 1 97.81 288 LEU B CA 1
ATOM 6272 C C . LEU B 1 288 ? -3.49 10.43 1.634 1 97.81 288 LEU B C 1
ATOM 6274 O O . LEU B 1 288 ? -3.863 10.195 0.483 1 97.81 288 LEU B O 1
ATOM 6278 N N . ASP B 1 289 ? -3.326 9.453 2.504 1 97.12 289 ASP B N 1
ATOM 6279 C CA . ASP B 1 289 ? -3.725 8.086 2.205 1 97.12 289 ASP B CA 1
ATOM 6280 C C . ASP B 1 289 ? -5.199 8.016 1.811 1 97.12 289 ASP B C 1
ATOM 6282 O O . ASP B 1 289 ? -5.551 7.375 0.816 1 97.12 289 ASP B O 1
ATOM 6286 N N . ALA B 1 290 ? -6.031 8.68 2.605 1 96.69 290 ALA B N 1
ATOM 6287 C CA . ALA B 1 290 ? -7.461 8.711 2.32 1 96.69 290 ALA B CA 1
ATOM 6288 C C . ALA B 1 290 ? -7.75 9.477 1.033 1 96.69 290 ALA B C 1
ATOM 6290 O O . ALA B 1 290 ? -8.68 9.148 0.299 1 96.69 290 ALA B O 1
ATOM 6291 N N . ALA B 1 291 ? -6.957 10.516 0.82 1 97.12 291 ALA B N 1
ATOM 6292 C CA . ALA B 1 291 ? -7.121 11.266 -0.423 1 97.12 291 ALA B CA 1
ATOM 6293 C C . ALA B 1 291 ? -6.902 10.367 -1.638 1 97.12 291 ALA B C 1
ATOM 6295 O O . ALA B 1 291 ? -7.648 10.445 -2.617 1 97.12 291 ALA B O 1
ATOM 6296 N N . TYR B 1 292 ? -5.891 9.531 -1.605 1 97 292 TYR B N 1
ATOM 6297 C CA . TYR B 1 292 ? -5.645 8.602 -2.703 1 97 292 TYR B CA 1
ATOM 6298 C C . TYR B 1 292 ? -6.82 7.648 -2.875 1 97 292 TYR B C 1
ATOM 6300 O O . TYR B 1 292 ? -7.137 7.238 -3.994 1 97 292 TYR B O 1
ATOM 6308 N N . VAL B 1 293 ? -7.465 7.273 -1.798 1 96 293 VAL B N 1
ATOM 6309 C CA . VAL B 1 293 ? -8.656 6.43 -1.863 1 96 293 VAL B CA 1
ATOM 6310 C C . VAL B 1 293 ? -9.766 7.168 -2.607 1 96 293 VAL B C 1
ATOM 6312 O O . VAL B 1 293 ? -10.406 6.602 -3.498 1 96 293 VAL B O 1
ATOM 6315 N N . ILE B 1 294 ? -9.953 8.391 -2.291 1 96.06 294 ILE B N 1
ATOM 6316 C CA . ILE B 1 294 ? -11.055 9.18 -2.826 1 96.06 294 ILE B CA 1
ATOM 6317 C C . ILE B 1 294 ? -10.781 9.523 -4.289 1 96.06 294 ILE B C 1
ATOM 6319 O O . ILE B 1 294 ? -11.648 9.336 -5.148 1 96.06 294 ILE B O 1
ATOM 6323 N N . PHE B 1 295 ? -9.555 9.961 -4.574 1 96.31 295 PHE B N 1
ATOM 6324 C CA . PHE B 1 295 ? -9.336 10.641 -5.844 1 96.31 295 PHE B CA 1
ATOM 6325 C C . PHE B 1 295 ? -8.68 9.703 -6.848 1 96.31 295 PHE B C 1
ATOM 6327 O O . PHE B 1 295 ? -8.797 9.898 -8.062 1 96.31 295 PHE B O 1
ATOM 6334 N N . ASN B 1 296 ? -7.961 8.68 -6.379 1 95.12 296 ASN B N 1
ATOM 6335 C CA . ASN B 1 296 ? -7.254 7.777 -7.277 1 95.12 296 ASN B CA 1
ATOM 6336 C C . ASN B 1 296 ? -7.816 6.359 -7.199 1 95.12 296 ASN B C 1
ATOM 6338 O O . ASN B 1 296 ? -7.348 5.461 -7.902 1 95.12 296 ASN B O 1
ATOM 6342 N N . ASN B 1 297 ? -8.82 6.133 -6.352 1 93.31 297 ASN B N 1
ATOM 6343 C CA . ASN B 1 297 ? -9.469 4.836 -6.172 1 93.31 297 ASN B CA 1
ATOM 6344 C C . ASN B 1 297 ? -8.461 3.756 -5.777 1 93.31 297 ASN B C 1
ATOM 6346 O O . ASN B 1 297 ? -8.492 2.648 -6.316 1 93.31 297 ASN B O 1
ATOM 6350 N N . THR B 1 298 ? -7.547 4.129 -4.91 1 93.69 298 THR B N 1
ATOM 6351 C CA . THR B 1 298 ? -6.562 3.203 -4.355 1 93.69 298 THR B CA 1
ATOM 6352 C C . THR B 1 298 ? -7.055 2.621 -3.033 1 93.69 298 THR B C 1
ATOM 6354 O O . THR B 1 298 ? -7.598 3.344 -2.195 1 93.69 298 THR B O 1
ATOM 6357 N N . PRO B 1 299 ? -6.848 1.292 -2.826 1 92.88 299 PRO B N 1
ATOM 6358 C CA . PRO B 1 299 ? -7.133 0.785 -1.482 1 92.88 299 PRO B CA 1
ATOM 6359 C C . PRO B 1 299 ? -6.316 1.49 -0.401 1 92.88 299 PRO B C 1
ATOM 6361 O O . PRO B 1 299 ? -5.148 1.813 -0.618 1 92.88 299 PRO B O 1
ATOM 6364 N N . PRO B 1 300 ? -7.016 1.816 0.704 1 94.19 300 PRO B N 1
ATOM 6365 C CA . PRO B 1 300 ? -6.262 2.465 1.776 1 94.19 300 PRO B CA 1
ATOM 6366 C C . PRO B 1 300 ? -5.09 1.615 2.271 1 94.19 300 PRO B C 1
ATOM 6368 O O . PRO B 1 300 ? -5.234 0.402 2.439 1 94.19 300 PRO B O 1
ATOM 6371 N N . ARG B 1 301 ? -3.979 2.143 2.492 1 94.44 301 ARG B N 1
ATOM 6372 C CA . ARG B 1 301 ? -2.771 1.436 2.91 1 94.44 301 ARG B CA 1
ATOM 6373 C C . ARG B 1 301 ? -2.586 1.514 4.422 1 94.44 301 ARG B C 1
ATOM 6375 O O . ARG B 1 301 ? -1.707 0.854 4.98 1 94.44 301 ARG B O 1
ATOM 6382 N N . MET B 1 302 ? -3.398 2.338 5.047 1 93.5 302 MET B N 1
ATOM 6383 C CA . MET B 1 302 ? -3.33 2.477 6.5 1 93.5 302 MET B CA 1
ATOM 6384 C C . MET B 1 302 ? -4.664 2.109 7.145 1 93.5 302 MET B C 1
ATOM 6386 O O . MET B 1 302 ? -5.727 2.391 6.586 1 93.5 302 MET B O 1
ATOM 6390 N N . ALA B 1 303 ? -4.566 1.476 8.273 1 90.31 303 ALA B N 1
ATOM 6391 C CA . ALA B 1 303 ? -5.75 1.157 9.07 1 90.31 303 ALA B CA 1
ATOM 6392 C C . ALA B 1 303 ? -6.09 2.295 10.023 1 90.31 303 ALA B C 1
ATOM 6394 O O . ALA B 1 303 ? -5.207 3.049 10.445 1 90.31 303 ALA B O 1
ATOM 6395 N N . THR B 1 304 ? -7.34 2.381 10.359 1 87.44 304 THR B N 1
ATOM 6396 C CA . THR B 1 304 ? -7.805 3.426 11.258 1 87.44 304 THR B CA 1
ATOM 6397 C C . THR B 1 304 ? -7.098 3.332 12.609 1 87.44 304 THR B C 1
ATOM 6399 O O . THR B 1 304 ? -6.801 4.352 13.234 1 87.44 304 THR B O 1
ATOM 6402 N N . GLY B 1 305 ? -6.789 2.117 13.016 1 87.19 305 GLY B N 1
ATOM 6403 C CA . GLY B 1 305 ? -6.188 1.885 14.32 1 87.19 305 GLY B CA 1
ATOM 6404 C C . GLY B 1 305 ? -4.754 2.371 14.406 1 87.19 305 GLY B C 1
ATOM 6405 O O . GLY B 1 305 ? -4.199 2.492 15.5 1 87.19 305 GLY B O 1
ATOM 6406 N N . GLU B 1 306 ? -4.172 2.752 13.25 1 90.81 306 GLU B N 1
ATOM 6407 C CA . GLU B 1 306 ? -2.789 3.219 13.234 1 90.81 306 GLU B CA 1
ATOM 6408 C C . GLU B 1 306 ? -2.697 4.688 13.633 1 90.81 306 GLU B C 1
ATOM 6410 O O . GLU B 1 306 ? -1.613 5.184 13.953 1 90.81 306 GLU B O 1
ATOM 6415 N N . ALA B 1 307 ? -3.85 5.426 13.531 1 92.56 307 ALA B N 1
ATOM 6416 C CA . ALA B 1 307 ? -3.852 6.848 13.867 1 92.56 307 ALA B CA 1
ATOM 6417 C C . ALA B 1 307 ? -3.82 7.055 15.383 1 92.56 307 ALA B C 1
ATOM 6419 O O . ALA B 1 307 ? -4.746 7.637 15.953 1 92.56 307 ALA B O 1
ATOM 6420 N N . ARG B 1 308 ? -2.688 6.656 15.977 1 92.56 308 ARG B N 1
ATOM 6421 C CA . ARG B 1 308 ? -2.516 6.719 17.422 1 92.56 308 ARG B CA 1
ATOM 6422 C C . ARG B 1 308 ? -1.82 8.008 17.844 1 92.56 308 ARG B C 1
ATOM 6424 O O . ARG B 1 308 ? -0.816 7.98 18.547 1 92.56 308 ARG B O 1
ATOM 6431 N N . PHE B 1 309 ? -2.281 9.047 17.406 1 95.69 309 PHE B N 1
ATOM 6432 C CA . PHE B 1 309 ? -1.848 10.391 17.766 1 95.69 309 PHE B CA 1
ATOM 6433 C C . PHE B 1 309 ? -3.047 11.289 18.047 1 95.69 309 PHE B C 1
ATOM 6435 O O . PHE B 1 309 ? -4.133 11.062 17.5 1 95.69 309 PHE B O 1
ATOM 6442 N N . ALA B 1 310 ? -2.855 12.266 18.828 1 96.38 310 ALA B N 1
ATOM 6443 C CA . ALA B 1 310 ? -3.943 13.133 19.266 1 96.38 310 ALA B CA 1
ATOM 6444 C C . ALA B 1 310 ? -4.387 14.07 18.141 1 96.38 310 ALA B C 1
ATOM 6446 O O . ALA B 1 310 ? -3.682 14.227 17.141 1 96.38 310 ALA B O 1
ATOM 6447 N N . LEU B 1 311 ? -5.562 14.633 18.344 1 95.44 311 LEU B N 1
ATOM 6448 C CA . LEU B 1 311 ? -6.023 15.703 17.469 1 95.44 311 LEU B CA 1
ATOM 6449 C C . LEU B 1 311 ? -5.09 16.906 17.547 1 95.44 311 LEU B C 1
ATOM 6451 O O . LEU B 1 311 ? -4.395 17.094 18.547 1 95.44 311 LEU B O 1
ATOM 6455 N N . SER B 1 312 ? -5.082 17.656 16.438 1 96 312 SER B N 1
ATOM 6456 C CA . SER B 1 312 ? -4.281 18.875 16.453 1 96 312 SER B CA 1
ATOM 6457 C C . SER B 1 312 ? -4.809 19.859 17.484 1 96 312 SER B C 1
ATOM 6459 O O . SER B 1 312 ? -6 19.875 17.797 1 96 312 SER B O 1
ATOM 6461 N N . CYS B 1 313 ? -3.979 20.672 17.984 1 95.75 313 CYS B N 1
ATOM 6462 C CA . CYS B 1 313 ? -4.336 21.703 18.938 1 95.75 313 CYS B CA 1
ATOM 6463 C C . CYS B 1 313 ? -5.18 22.797 18.281 1 95.75 313 CYS B C 1
ATOM 6465 O O . CYS B 1 313 ? -5.293 22.828 17.047 1 95.75 313 CYS B O 1
ATOM 6467 N N . PRO B 1 314 ? -5.852 23.562 19.109 1 91.75 314 PRO B N 1
ATOM 6468 C CA . PRO B 1 314 ? -6.512 24.734 18.516 1 91.75 314 PRO B CA 1
ATOM 6469 C C . PRO B 1 314 ? -5.551 25.625 17.719 1 91.75 314 PRO B C 1
ATOM 6471 O O . PRO B 1 314 ? -4.395 25.797 18.125 1 91.75 314 PRO B O 1
ATOM 6474 N N . GLU B 1 315 ? -6.043 26.266 16.672 1 91.94 315 GLU B N 1
ATOM 6475 C CA . GLU B 1 315 ? -5.188 27.047 15.781 1 91.94 315 GLU B CA 1
ATOM 6476 C C . GLU B 1 315 ? -4.527 28.203 16.531 1 91.94 315 GLU B C 1
ATOM 6478 O O . GLU B 1 315 ? -3.396 28.578 16.219 1 91.94 315 GLU B O 1
ATOM 6483 N N . LEU B 1 316 ? -5.184 28.719 17.547 1 92.06 316 LEU B N 1
ATOM 6484 C CA . LEU B 1 316 ? -4.66 29.844 18.297 1 92.06 316 LEU B CA 1
ATOM 6485 C C . LEU B 1 316 ? -3.338 29.484 18.969 1 92.06 316 LEU B C 1
ATOM 6487 O O . LEU B 1 316 ? -2.463 30.344 19.125 1 92.06 316 LEU B O 1
ATOM 6491 N N . CYS B 1 317 ? -3.24 28.266 19.328 1 95.5 317 CYS B N 1
ATOM 6492 C CA . CYS B 1 317 ? -1.999 27.812 19.953 1 95.5 317 CYS B CA 1
ATOM 6493 C C . CYS B 1 317 ? -0.875 27.734 18.922 1 95.5 317 CYS B C 1
ATOM 6495 O O . CYS B 1 317 ? 0.223 28.234 19.156 1 95.5 317 CYS B O 1
ATOM 6497 N N . PHE B 1 318 ? -1.181 27.141 17.812 1 96.06 318 PHE B N 1
ATOM 6498 C CA . PHE B 1 318 ? -0.172 26.875 16.797 1 96.06 318 PHE B CA 1
ATOM 6499 C C . PHE B 1 318 ? 0.196 28.156 16.062 1 96.06 318 PHE B C 1
ATOM 6501 O O . PHE B 1 318 ? 1.332 28.312 15.602 1 96.06 318 PHE B O 1
ATOM 6508 N N . GLN B 1 319 ? -0.715 29.125 15.969 1 94.38 319 GLN B N 1
ATOM 6509 C CA . GLN B 1 319 ? -0.53 30.328 15.164 1 94.38 319 GLN B CA 1
ATOM 6510 C C . GLN B 1 319 ? -0.083 31.5 16.016 1 94.38 319 GLN B C 1
ATOM 6512 O O . GLN B 1 319 ? 0.024 32.625 15.531 1 94.38 319 GLN B O 1
ATOM 6517 N N . ALA B 1 320 ? 0.177 31.219 17.297 1 95.56 320 ALA B N 1
ATOM 6518 C CA . ALA B 1 320 ? 0.631 32.312 18.172 1 95.56 320 ALA B CA 1
ATOM 6519 C C . ALA B 1 320 ? 1.963 32.875 17.688 1 95.56 320 ALA B C 1
ATOM 6521 O O . ALA B 1 320 ? 2.912 32.125 17.438 1 95.56 320 ALA B O 1
ATOM 6522 N N . ASP B 1 321 ? 2.092 34.188 17.672 1 93.06 321 ASP B N 1
ATOM 6523 C CA . ASP B 1 321 ? 3.254 34.844 17.078 1 93.06 321 ASP B CA 1
ATOM 6524 C C . ASP B 1 321 ? 4.383 35 18.094 1 93.06 321 ASP B C 1
ATOM 6526 O O . ASP B 1 321 ? 5.527 35.281 17.719 1 93.06 321 ASP B O 1
ATOM 6530 N N . ASN B 1 322 ? 4.051 34.906 19.328 1 95.31 322 ASN B N 1
ATOM 6531 C CA . ASN B 1 322 ? 5.047 35.062 20.375 1 95.31 322 ASN B CA 1
ATOM 6532 C C . ASN B 1 322 ? 4.723 34.188 21.594 1 95.31 322 ASN B C 1
ATOM 6534 O O . ASN B 1 322 ? 3.627 33.625 21.688 1 95.31 322 ASN B O 1
ATOM 6538 N N . VAL B 1 323 ? 5.609 34.156 22.5 1 96.25 323 VAL B N 1
ATOM 6539 C CA . VAL B 1 323 ? 5.555 33.25 23.641 1 96.25 323 VAL B CA 1
ATOM 6540 C C . VAL B 1 323 ? 4.375 33.594 24.547 1 96.25 323 VAL B C 1
ATOM 6542 O O . VAL B 1 323 ? 3.711 32.719 25.094 1 96.25 323 VAL B O 1
ATOM 6545 N N . GLN B 1 324 ? 4.105 34.875 24.734 1 95.56 324 GLN B N 1
ATOM 6546 C CA . GLN B 1 324 ? 3.016 35.312 25.609 1 95.56 324 GLN B CA 1
ATOM 6547 C C . GLN B 1 324 ? 1.661 34.906 25.047 1 95.56 324 GLN B C 1
ATOM 6549 O O . GLN B 1 324 ? 0.825 34.344 25.766 1 95.56 324 GLN B O 1
ATOM 6554 N N . ALA B 1 325 ? 1.466 35.188 23.719 1 95.81 325 ALA B N 1
ATOM 6555 C CA . ALA B 1 325 ? 0.227 34.781 23.078 1 95.81 325 ALA B CA 1
ATOM 6556 C C . ALA B 1 325 ? 0.045 33.25 23.156 1 95.81 325 ALA B C 1
ATOM 6558 O O . ALA B 1 325 ? -1.069 32.781 23.344 1 95.81 325 ALA B O 1
ATOM 6559 N N . TRP B 1 326 ? 1.104 32.594 23 1 97 326 TRP B N 1
ATOM 6560 C CA . TRP B 1 326 ? 1.072 31.125 23.078 1 97 326 TRP B CA 1
ATOM 6561 C C . TRP B 1 326 ? 0.707 30.672 24.484 1 97 326 TRP B C 1
ATOM 6563 O O . TRP B 1 326 ? -0.119 29.766 24.656 1 97 326 TRP B O 1
ATOM 6573 N N . THR B 1 327 ? 1.29 31.281 25.5 1 96.25 327 THR B N 1
ATOM 6574 C CA . THR B 1 327 ? 1.022 30.922 26.891 1 96.25 327 THR B CA 1
ATOM 6575 C C . THR B 1 327 ? -0.457 31.109 27.219 1 96.25 327 THR B C 1
ATOM 6577 O O . THR B 1 327 ? -1.061 30.25 27.859 1 96.25 327 THR B O 1
ATOM 6580 N N . ASP B 1 328 ? -1.037 32.156 26.734 1 95.38 328 ASP B N 1
ATOM 6581 C CA . ASP B 1 328 ? -2.457 32.406 26.953 1 95.38 328 ASP B CA 1
ATOM 6582 C C . ASP B 1 328 ? -3.316 31.344 26.281 1 95.38 328 ASP B C 1
ATOM 6584 O O . ASP B 1 328 ? -4.285 30.844 26.859 1 95.38 328 ASP B O 1
ATOM 6588 N N . ALA B 1 329 ? -2.947 31.047 25.047 1 95.31 329 ALA B N 1
ATOM 6589 C CA . ALA B 1 329 ? -3.701 30.062 24.25 1 95.31 329 ALA B CA 1
ATOM 6590 C C . ALA B 1 329 ? -3.613 28.672 24.875 1 95.31 329 ALA B C 1
ATOM 6592 O O . ALA B 1 329 ? -4.609 27.953 24.938 1 95.31 329 ALA B O 1
ATOM 6593 N N . ILE B 1 330 ? -2.416 28.312 25.375 1 95.56 330 ILE B N 1
ATOM 6594 C CA . ILE B 1 330 ? -2.199 26.984 25.969 1 95.56 330 ILE B CA 1
ATOM 6595 C C . ILE B 1 330 ? -2.994 26.875 27.266 1 95.56 330 ILE B C 1
ATOM 6597 O O . ILE B 1 330 ? -3.52 25.797 27.578 1 95.56 330 ILE B O 1
ATOM 6601 N N . GLN B 1 331 ? -3 27.938 28.016 1 94.56 331 GLN B N 1
ATOM 6602 C CA . GLN B 1 331 ? -3.779 27.938 29.25 1 94.56 331 GLN B CA 1
ATOM 6603 C C . GLN B 1 331 ? -5.262 27.703 28.969 1 94.56 331 GLN B C 1
ATOM 6605 O O . GLN B 1 331 ? -5.914 26.922 29.656 1 94.56 331 GLN B O 1
ATOM 6610 N N . SER B 1 332 ? -5.75 28.375 27.984 1 93.06 332 SER B N 1
ATOM 6611 C CA . SER B 1 332 ? -7.141 28.203 27.578 1 93.06 332 SER B CA 1
ATOM 6612 C C . SER B 1 332 ? -7.406 26.781 27.109 1 93.06 332 SER B C 1
ATOM 6614 O O . SER B 1 332 ? -8.453 26.203 27.406 1 93.06 332 SER B O 1
ATOM 6616 N N . TRP B 1 333 ? -6.496 26.281 26.297 1 93.69 333 TRP B N 1
ATOM 6617 C CA . TRP B 1 333 ? -6.621 24.922 25.781 1 93.69 333 TRP B CA 1
ATOM 6618 C C . TRP B 1 333 ? -6.602 23.906 26.922 1 93.69 333 TRP B C 1
ATOM 6620 O O . TRP B 1 333 ? -7.402 22.969 26.938 1 93.69 333 TRP B O 1
ATOM 6630 N N . ALA B 1 334 ? -5.715 24.094 27.891 1 93.56 334 ALA B N 1
ATOM 6631 C CA . ALA B 1 334 ? -5.57 23.188 29.016 1 93.56 334 ALA B CA 1
ATOM 6632 C C . ALA B 1 334 ? -6.863 23.094 29.812 1 93.56 334 ALA B C 1
ATOM 6634 O O . ALA B 1 334 ? -7.164 22.047 30.406 1 93.56 334 ALA B O 1
ATOM 6635 N N . HIS B 1 335 ? -7.652 24.078 29.797 1 91.06 335 HIS B N 1
ATOM 6636 C CA . HIS B 1 335 ? -8.883 24.125 30.562 1 91.06 335 HIS B CA 1
ATOM 6637 C C . HIS B 1 335 ? -10.062 23.594 29.766 1 91.06 335 HIS B C 1
ATOM 6639 O O . HIS B 1 335 ? -11.125 23.312 30.328 1 91.06 335 HIS B O 1
ATOM 6645 N N . SER B 1 336 ? -9.883 23.469 28.5 1 87.94 336 SER B N 1
ATOM 6646 C CA . SER B 1 336 ? -10.953 22.953 27.641 1 87.94 336 SER B CA 1
ATOM 6647 C C . SER B 1 336 ? -11.07 21.438 27.75 1 87.94 336 SER B C 1
ATOM 6649 O O . SER B 1 336 ? -10.141 20.766 28.188 1 87.94 336 SER B O 1
ATOM 6651 N N . GLU B 1 337 ? -12.219 20.875 27.344 1 87.25 337 GLU B N 1
ATOM 6652 C CA . GLU B 1 337 ? -12.43 19.438 27.328 1 87.25 337 GLU B CA 1
ATOM 6653 C C . GLU B 1 337 ? -11.461 18.75 26.359 1 87.25 337 GLU B C 1
ATOM 6655 O O . GLU B 1 337 ? -10.938 17.672 26.672 1 87.25 337 GLU B O 1
ATOM 6660 N N . LEU B 1 338 ? -11.227 19.375 25.281 1 88.94 338 LEU B N 1
ATOM 6661 C CA . LEU B 1 338 ? -10.312 18.844 24.266 1 88.94 338 LEU B CA 1
ATOM 6662 C C . LEU B 1 338 ? -8.883 18.781 24.812 1 88.94 338 LEU B C 1
ATOM 6664 O O . LEU B 1 338 ? -8.148 17.828 24.531 1 88.94 338 LEU B O 1
ATOM 6668 N N . GLY B 1 339 ? -8.516 19.812 25.5 1 91.38 339 GLY B N 1
ATOM 6669 C CA . GLY B 1 339 ? -7.172 19.875 26.047 1 91.38 339 GLY B CA 1
ATOM 6670 C C . GLY B 1 339 ? -6.945 18.875 27.188 1 91.38 339 GLY B C 1
ATOM 6671 O O . GLY B 1 339 ? -5.852 18.328 27.328 1 91.38 339 GLY B O 1
ATOM 6672 N N . ARG B 1 340 ? -7.934 18.594 27.953 1 90.81 340 ARG B N 1
ATOM 6673 C CA . ARG B 1 340 ? -7.832 17.688 29.078 1 90.81 340 ARG B CA 1
ATOM 6674 C C . ARG B 1 340 ? -7.797 16.234 28.609 1 90.81 340 ARG B C 1
ATOM 6676 O O . ARG B 1 340 ? -7.004 15.43 29.109 1 90.81 340 ARG B O 1
ATOM 6683 N N . ARG B 1 341 ? -8.562 15.969 27.656 1 91.25 341 ARG B N 1
ATOM 6684 C CA . ARG B 1 341 ? -8.719 14.578 27.234 1 91.25 341 ARG B CA 1
ATOM 6685 C C . ARG B 1 341 ? -7.711 14.227 26.156 1 91.25 341 ARG B C 1
ATOM 6687 O O . ARG B 1 341 ? -7.176 13.117 26.125 1 91.25 341 ARG B O 1
ATOM 6694 N N . GLN B 1 342 ? -7.48 15.125 25.172 1 93.38 342 GLN B N 1
ATOM 6695 C CA . GLN B 1 342 ? -6.609 14.93 24.016 1 93.38 342 GLN B CA 1
ATOM 6696 C C . GLN B 1 342 ? -6.805 13.547 23.406 1 93.38 3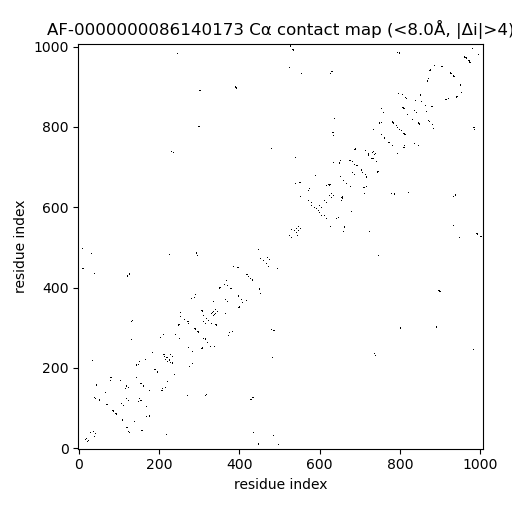42 GLN B C 1
ATOM 6698 O O . GLN B 1 342 ? -5.855 12.766 23.297 1 93.38 342 GLN B O 1
ATOM 6703 N N . PRO B 1 343 ? -8.078 13.281 22.984 1 93.38 343 PRO B N 1
ATOM 6704 C CA . PRO B 1 343 ? -8.328 11.953 22.422 1 93.38 343 PRO B CA 1
ATOM 6705 C C . PRO B 1 343 ? -7.523 11.688 21.156 1 93.38 343 PRO B C 1
ATOM 6707 O O . PRO B 1 343 ? -7.254 12.617 20.391 1 93.38 343 PRO B O 1
ATOM 6710 N N . LEU B 1 344 ? -7.156 10.422 21.016 1 94.19 344 LEU B N 1
ATOM 6711 C CA . LEU B 1 344 ? -6.473 10.023 19.797 1 94.19 344 LEU B CA 1
ATOM 6712 C C . LEU B 1 344 ? -7.441 10 18.625 1 94.19 344 LEU B C 1
ATOM 6714 O O . LEU B 1 344 ? -8.641 9.797 18.797 1 94.19 344 LEU B O 1
ATOM 6718 N N . VAL B 1 345 ? -6.922 10.203 17.469 1 93.75 345 VAL B N 1
ATOM 6719 C CA . VAL B 1 345 ? -7.734 10.328 16.266 1 93.75 345 VAL B CA 1
ATOM 6720 C C . VAL B 1 345 ? -8.586 9.078 16.078 1 93.75 345 VAL B C 1
ATOM 6722 O O . VAL B 1 345 ? -9.789 9.164 15.812 1 93.75 345 VAL B O 1
ATOM 6725 N N . TYR B 1 346 ? -7.988 7.848 16.234 1 89.5 346 TYR B N 1
ATOM 6726 C CA . TYR B 1 346 ? -8.75 6.621 16.016 1 89.5 346 TYR B CA 1
ATOM 6727 C C . TYR B 1 346 ? -9.891 6.5 17.016 1 89.5 346 TYR B C 1
ATOM 6729 O O . TYR B 1 346 ? -10.945 5.949 16.688 1 89.5 346 TYR B O 1
ATOM 6737 N N . GLN B 1 347 ? -9.75 7.043 18.219 1 88.12 347 GLN B N 1
ATOM 6738 C CA . GLN B 1 347 ? -10.805 7.035 19.219 1 88.12 347 GLN B CA 1
ATOM 6739 C C . GLN B 1 347 ? -11.961 7.938 18.812 1 88.12 347 GLN B C 1
ATOM 6741 O O . GLN B 1 347 ? -13.125 7.586 19 1 88.12 347 GLN B O 1
ATOM 6746 N N . VAL B 1 348 ? -11.617 9.07 18.312 1 91.19 348 VAL B N 1
ATOM 6747 C CA . VAL B 1 348 ? -12.648 10.031 17.922 1 91.19 348 VAL B CA 1
ATOM 6748 C C . VAL B 1 348 ? -13.445 9.469 16.734 1 91.19 348 VAL B C 1
ATOM 6750 O O . VAL B 1 348 ? -14.664 9.656 16.656 1 91.19 348 VAL B O 1
ATOM 6753 N N . ILE B 1 349 ? -12.766 8.82 15.852 1 86.5 349 ILE B N 1
ATOM 6754 C CA . ILE B 1 349 ? -13.438 8.164 14.734 1 86.5 349 ILE B CA 1
ATOM 6755 C C . ILE B 1 349 ? -14.438 7.141 15.266 1 86.5 349 ILE B C 1
ATOM 6757 O O . ILE B 1 349 ? -15.57 7.055 14.781 1 86.5 349 ILE B O 1
ATOM 6761 N N . SER B 1 350 ? -14.047 6.457 16.25 1 81.19 350 SER B N 1
ATOM 6762 C CA . SER B 1 350 ? -14.922 5.457 16.844 1 81.19 350 SER B CA 1
ATOM 6763 C C . SER B 1 350 ? -16.141 6.113 17.5 1 81.19 350 SER B C 1
ATOM 6765 O O . SER B 1 350 ? -17.219 5.535 17.516 1 81.19 350 SER B O 1
ATOM 6767 N N . MET B 1 351 ? -15.953 7.309 18.047 1 83.5 351 MET B N 1
ATOM 6768 C CA . MET B 1 351 ? -17.062 8.055 18.641 1 83.5 351 MET B CA 1
ATOM 6769 C C . MET B 1 351 ? -18.125 8.367 17.594 1 83.5 351 MET B C 1
ATOM 6771 O O . MET B 1 351 ? -19.328 8.336 17.906 1 83.5 351 MET B O 1
ATOM 6775 N N . LEU B 1 352 ? -17.688 8.625 16.438 1 81.38 352 LEU B N 1
ATOM 6776 C CA . LEU B 1 352 ? -18.609 8.992 15.359 1 81.38 352 LEU B CA 1
ATOM 6777 C C . LEU B 1 352 ? -19.469 7.805 14.953 1 81.38 352 LEU B C 1
ATOM 6779 O O . LEU B 1 352 ? -20.578 7.984 14.438 1 81.38 352 LEU B O 1
ATOM 6783 N N . TRP B 1 353 ? -18.969 6.625 15.266 1 76.88 353 TRP B N 1
ATOM 6784 C CA . TRP B 1 353 ? -19.656 5.402 14.875 1 76.88 353 TRP B CA 1
ATOM 6785 C C . TRP B 1 353 ? -20.609 4.938 15.977 1 76.88 353 TRP B C 1
ATOM 6787 O O . TRP B 1 353 ? -21.422 4.031 15.766 1 76.88 353 TRP B O 1
ATOM 6797 N N . ALA B 1 354 ? -20.484 5.559 17.062 1 73.31 354 ALA B N 1
ATOM 6798 C CA . ALA B 1 354 ? -21.281 5.125 18.219 1 73.31 354 ALA B CA 1
ATOM 6799 C C . ALA B 1 354 ? -22.75 5.48 18.016 1 73.31 354 ALA B C 1
ATOM 6801 O O . ALA B 1 354 ? -23.078 6.457 17.344 1 73.31 354 ALA B O 1
ATOM 6802 N N . ASN B 1 355 ? -23.609 4.625 18.5 1 71.75 355 ASN B N 1
ATOM 6803 C CA . ASN B 1 355 ? -25.047 4.848 18.406 1 71.75 355 ASN B CA 1
ATOM 6804 C C . ASN B 1 355 ? -25.469 6.094 19.172 1 71.75 355 ASN B C 1
ATOM 6806 O O . ASN B 1 355 ? -26.328 6.855 18.703 1 71.75 355 ASN B O 1
ATOM 6810 N N . ARG B 1 356 ? -24.891 6.215 20.359 1 75.44 356 ARG B N 1
ATOM 6811 C CA . ARG B 1 356 ? -25.234 7.375 21.188 1 75.44 356 ARG B CA 1
ATOM 6812 C C . ARG B 1 356 ? -23.969 8.07 21.688 1 75.44 356 ARG B C 1
ATOM 6814 O O . ARG B 1 356 ? -23.078 7.422 22.234 1 75.44 356 ARG B O 1
ATOM 6821 N N . LEU B 1 357 ? -23.953 9.383 21.375 1 77.38 357 LEU B N 1
ATOM 6822 C CA . LEU B 1 357 ? -22.828 10.18 21.891 1 77.38 357 LEU B CA 1
ATOM 6823 C C . LEU B 1 357 ? -23.125 10.68 23.297 1 77.38 357 LEU B C 1
ATOM 6825 O O . LEU B 1 357 ? -24.234 11.148 23.578 1 77.38 357 LEU B O 1
ATOM 6829 N N . SER B 1 358 ? -22.219 10.406 24.188 1 79.5 358 SER B N 1
ATOM 6830 C CA . SER B 1 358 ? -22.359 11.039 25.484 1 79.5 358 SER B CA 1
ATOM 6831 C C . SER B 1 358 ? -22.328 12.562 25.375 1 79.5 358 SER B C 1
ATOM 6833 O O . SER B 1 358 ? -21.844 13.109 24.375 1 79.5 358 SER B O 1
ATOM 6835 N N . ASP B 1 359 ? -22.859 13.18 26.359 1 81.56 359 ASP B N 1
ATOM 6836 C CA . ASP B 1 359 ? -22.859 14.641 26.375 1 81.56 359 ASP B CA 1
ATOM 6837 C C . ASP B 1 359 ? -21.438 15.188 26.328 1 81.56 359 ASP B C 1
ATOM 6839 O O . ASP B 1 359 ? -21.156 16.172 25.625 1 81.56 359 ASP B O 1
ATOM 6843 N N . THR B 1 360 ? -20.594 14.547 27.016 1 82.81 360 THR B N 1
ATOM 6844 C CA . THR B 1 360 ? -19.219 14.992 27.062 1 82.81 360 THR B CA 1
ATOM 6845 C C . THR B 1 360 ? -18.531 14.82 25.719 1 82.81 360 THR B C 1
ATOM 6847 O O . THR B 1 360 ? -17.75 15.664 25.297 1 82.81 360 THR B O 1
ATOM 6850 N N . ASP B 1 361 ? -18.906 13.75 25.094 1 85.06 361 ASP B N 1
ATOM 6851 C CA . ASP B 1 361 ? -18.344 13.516 23.766 1 85.06 361 ASP B CA 1
ATOM 6852 C C . ASP B 1 361 ? -18.891 14.523 22.75 1 85.06 361 ASP B C 1
ATOM 6854 O O . ASP B 1 361 ? -18.156 14.992 21.875 1 85.06 361 ASP B O 1
ATOM 6858 N N . ALA B 1 362 ? -20.078 14.836 22.953 1 83.25 362 ALA B N 1
ATOM 6859 C CA . ALA B 1 362 ? -20.703 15.812 22.062 1 83.25 362 ALA B CA 1
ATOM 6860 C C . ALA B 1 362 ? -20.031 17.188 22.188 1 83.25 362 ALA B C 1
ATOM 6862 O O . ALA B 1 362 ? -19.797 17.859 21.188 1 83.25 362 ALA B O 1
ATOM 6863 N N . ILE B 1 363 ? -19.781 17.547 23.375 1 83.56 363 ILE B N 1
ATOM 6864 C CA . ILE B 1 363 ? -19.125 18.828 23.641 1 83.56 363 ILE B CA 1
ATOM 6865 C C . ILE B 1 363 ? -17.719 18.812 23.031 1 83.56 363 ILE B C 1
ATOM 6867 O O . ILE B 1 363 ? -17.297 19.781 22.406 1 83.56 363 ILE B O 1
ATOM 6871 N N . LEU B 1 364 ? -17.094 17.766 23.25 1 86.94 364 LEU B N 1
ATOM 6872 C CA . LEU B 1 364 ? -15.742 17.609 22.719 1 86.94 364 LEU B CA 1
ATOM 6873 C C . LEU B 1 364 ? -15.742 17.734 21.203 1 86.94 364 LEU B C 1
ATOM 6875 O O . LEU B 1 364 ? -14.938 18.484 20.641 1 86.94 364 LEU B O 1
ATOM 6879 N N . LEU B 1 365 ? -16.625 17.078 20.578 1 87.31 365 LEU B N 1
ATOM 6880 C CA . LEU B 1 365 ? -16.688 17.062 19.125 1 87.31 365 LEU B CA 1
ATOM 6881 C C . LEU B 1 365 ? -17.047 18.438 18.578 1 87.31 365 LEU B C 1
ATOM 6883 O O . LEU B 1 365 ? -16.516 18.875 17.562 1 87.31 365 LEU B O 1
ATOM 6887 N N . ARG B 1 366 ? -17.812 19.172 19.25 1 86.12 366 ARG B N 1
ATOM 6888 C CA . ARG B 1 366 ? -18.266 20.484 18.812 1 86.12 366 ARG B CA 1
ATOM 6889 C C . ARG B 1 366 ? -17.156 21.531 18.969 1 86.12 366 ARG B C 1
ATOM 6891 O O . ARG B 1 366 ? -17.219 22.594 18.359 1 86.12 366 ARG B O 1
ATOM 6898 N N . SER B 1 367 ? -16.219 21.203 19.75 1 86 367 SER B N 1
ATOM 6899 C CA . SER B 1 367 ? -15.164 22.172 20.047 1 86 367 SER B CA 1
ATOM 6900 C C . SER B 1 367 ? -13.961 21.953 19.141 1 86 367 SER B C 1
ATOM 6902 O O . SER B 1 367 ? -12.961 22.672 19.234 1 86 367 SER B O 1
ATOM 6904 N N . MET B 1 368 ? -14.07 21.062 18.266 1 89.25 368 MET B N 1
ATOM 6905 C CA . MET B 1 368 ? -12.938 20.734 17.406 1 89.25 368 MET B CA 1
ATOM 6906 C C . MET B 1 368 ? -12.766 21.781 16.312 1 89.25 368 MET B C 1
ATOM 6908 O O . MET B 1 368 ? -13.734 22.406 15.891 1 89.25 368 MET B O 1
ATOM 6912 N N . SER B 1 369 ? -11.5 21.938 15.883 1 88.69 369 SER B N 1
ATOM 6913 C CA . SER B 1 369 ? -11.188 22.844 14.781 1 88.69 369 SER B CA 1
ATOM 6914 C C . SER B 1 369 ? -11.711 22.297 13.453 1 88.69 369 SER B C 1
ATOM 6916 O O . SER B 1 369 ? -12.047 21.125 13.359 1 88.69 369 SER B O 1
ATOM 6918 N N . SER B 1 370 ? -11.734 23.141 12.391 1 89.12 370 SER B N 1
ATOM 6919 C CA . SER B 1 370 ? -12.125 22.719 11.047 1 89.12 370 SER B CA 1
ATOM 6920 C C . SER B 1 370 ? -11.188 21.656 10.5 1 89.12 370 SER B C 1
ATOM 6922 O O . SER B 1 370 ? -11.625 20.734 9.805 1 89.12 370 SER B O 1
ATOM 6924 N N . LEU B 1 371 ? -9.938 21.797 10.828 1 92.56 371 LEU B N 1
ATOM 6925 C CA . LEU B 1 371 ? -8.969 20.797 10.375 1 92.56 371 LEU B CA 1
ATOM 6926 C C . LEU B 1 371 ? -9.297 19.438 10.961 1 92.56 371 LEU B C 1
ATOM 6928 O O . LEU B 1 371 ? -9.305 18.438 10.234 1 92.56 371 LEU B O 1
ATOM 6932 N N . ASN B 1 372 ? -9.547 19.391 12.227 1 94.12 372 ASN B N 1
ATOM 6933 C CA . ASN B 1 372 ? -9.859 18.125 12.867 1 94.12 372 ASN B CA 1
ATOM 6934 C C . ASN B 1 372 ? -11.141 17.516 12.312 1 94.12 372 ASN B C 1
ATOM 6936 O O . ASN B 1 372 ? -11.227 16.297 12.109 1 94.12 372 ASN B O 1
ATOM 6940 N N . LEU B 1 373 ? -12.148 18.344 12.062 1 92.81 373 LEU B N 1
ATOM 6941 C CA . LEU B 1 373 ? -13.383 17.844 11.469 1 92.81 373 LEU B CA 1
ATOM 6942 C C . LEU B 1 373 ? -13.148 17.359 10.039 1 92.81 373 LEU B C 1
ATOM 6944 O O . LEU B 1 373 ? -13.773 16.406 9.586 1 92.81 373 LEU B O 1
ATOM 6948 N N . PHE B 1 374 ? -12.266 18.109 9.352 1 95.38 374 PHE B N 1
ATOM 6949 C CA . PHE B 1 374 ? -11.875 17.703 8.008 1 95.38 374 PHE B CA 1
ATOM 6950 C C . PHE B 1 374 ? -11.234 16.312 8.039 1 95.38 374 PHE B C 1
ATOM 6952 O O . PHE B 1 374 ? -11.508 15.484 7.172 1 95.38 374 PHE B O 1
ATOM 6959 N N . VAL B 1 375 ? -10.453 16.031 9.008 1 95.62 375 VAL B N 1
ATOM 6960 C CA . VAL B 1 375 ? -9.797 14.742 9.172 1 95.62 375 VAL B CA 1
ATOM 6961 C C . VAL B 1 375 ? -10.844 13.648 9.383 1 95.62 375 VAL B C 1
ATOM 6963 O O . VAL B 1 375 ? -10.727 12.555 8.836 1 95.62 375 VAL B O 1
ATOM 6966 N N . LEU B 1 376 ? -11.922 13.93 10.023 1 93.94 376 LEU B N 1
ATOM 6967 C CA . LEU B 1 376 ? -12.891 12.93 10.477 1 93.94 376 LEU B CA 1
ATOM 6968 C C . LEU B 1 376 ? -13.828 12.539 9.344 1 93.94 376 LEU B C 1
ATOM 6970 O O . LEU B 1 376 ? -14.539 11.531 9.438 1 93.94 376 LEU B O 1
ATOM 6974 N N . VAL B 1 377 ? -13.898 13.281 8.266 1 94.5 377 VAL B N 1
ATOM 6975 C CA . VAL B 1 377 ? -14.766 12.922 7.152 1 94.5 377 VAL B CA 1
ATOM 6976 C C . VAL B 1 377 ? -14.086 11.852 6.297 1 94.5 377 VAL B C 1
ATOM 6978 O O . VAL B 1 377 ? -14.758 11.039 5.656 1 94.5 377 VAL B O 1
ATOM 6981 N N . HIS B 1 378 ? -12.797 11.781 6.336 1 94.94 378 HIS B N 1
ATOM 6982 C CA . HIS B 1 378 ? -12.016 10.961 5.41 1 94.94 378 HIS B CA 1
ATOM 6983 C C . HIS B 1 378 ? -12.172 9.477 5.723 1 94.94 378 HIS B C 1
ATOM 6985 O O . HIS B 1 378 ? -12.305 8.664 4.812 1 94.94 378 HIS B O 1
ATOM 6991 N N . PRO B 1 379 ? -12.188 9.062 7.016 1 91.06 379 PRO B N 1
ATOM 6992 C CA . PRO B 1 379 ? -12.43 7.648 7.301 1 91.06 379 PRO B CA 1
ATOM 6993 C C . PRO B 1 379 ? -13.766 7.156 6.758 1 91.06 379 PRO B C 1
ATOM 6995 O O . PRO B 1 379 ? -13.914 5.969 6.453 1 91.06 379 PRO B O 1
ATOM 6998 N N . LEU B 1 380 ? -14.758 8.008 6.602 1 90.38 380 LEU B N 1
ATOM 6999 C CA . LEU B 1 380 ? -16.047 7.625 6.027 1 90.38 380 LEU B CA 1
ATOM 7000 C C . LEU B 1 380 ? -15.891 7.238 4.559 1 90.38 380 LEU B C 1
ATOM 7002 O O . LEU B 1 380 ? -16.516 6.285 4.094 1 90.38 380 LEU B O 1
ATOM 7006 N N . HIS B 1 381 ? -15.047 7.996 3.898 1 92.81 381 HIS B N 1
ATOM 7007 C CA . HIS B 1 381 ? -14.766 7.66 2.508 1 92.81 381 HIS B CA 1
ATOM 7008 C C . HIS B 1 381 ? -14.062 6.312 2.4 1 92.81 381 HIS B C 1
ATOM 7010 O O . HIS B 1 381 ? -14.297 5.555 1.455 1 92.81 381 HIS B O 1
ATOM 7016 N N . VAL B 1 382 ? -13.172 6.027 3.332 1 90.56 382 VAL B N 1
ATOM 7017 C CA . VAL B 1 382 ? -12.469 4.746 3.355 1 90.56 382 VAL B CA 1
ATOM 7018 C C . VAL B 1 382 ? -13.477 3.613 3.559 1 90.56 382 VAL B C 1
ATOM 7020 O O . VAL B 1 382 ? -13.398 2.576 2.895 1 90.56 382 VAL B O 1
ATOM 7023 N N . GLN B 1 383 ? -14.469 3.842 4.398 1 86.06 383 GLN B N 1
ATOM 7024 C CA . GLN B 1 383 ? -15.5 2.838 4.629 1 86.06 383 GLN B CA 1
ATOM 7025 C C . GLN B 1 383 ? -16.344 2.623 3.383 1 86.06 383 GLN B C 1
ATOM 7027 O O . GLN B 1 383 ? -16.734 1.493 3.07 1 86.06 383 GLN B O 1
ATOM 7032 N N . LEU B 1 384 ? -16.656 3.686 2.775 1 86.81 384 LEU B N 1
ATOM 7033 C CA . LEU B 1 384 ? -17.438 3.596 1.547 1 86.81 384 LEU B CA 1
ATOM 7034 C C . LEU B 1 384 ? -16.672 2.838 0.468 1 86.81 384 LEU B C 1
ATOM 7036 O O . LEU B 1 384 ? -17.266 2.098 -0.319 1 86.81 384 LEU B O 1
ATOM 7040 N N . PHE B 1 385 ? -15.406 2.994 0.405 1 88.94 385 PHE B N 1
ATOM 7041 C CA . PHE B 1 385 ? -14.562 2.25 -0.524 1 88.94 385 PHE B CA 1
ATOM 7042 C C . PHE B 1 385 ? -14.672 0.751 -0.268 1 88.94 385 PHE B C 1
ATOM 7044 O O . PHE B 1 385 ? -14.836 -0.033 -1.203 1 88.94 385 PHE B O 1
ATOM 7051 N N . HIS B 1 386 ? -14.531 0.416 0.989 1 80.88 386 HIS B N 1
ATOM 7052 C CA . HIS B 1 386 ? -14.594 -0.997 1.35 1 80.88 386 HIS B CA 1
ATOM 7053 C C . HIS B 1 386 ? -15.969 -1.579 1.068 1 80.88 386 HIS B C 1
ATOM 7055 O O . HIS B 1 386 ? -16.094 -2.752 0.709 1 80.88 386 HIS B O 1
ATOM 7061 N N . ALA B 1 387 ? -16.922 -0.763 1.218 1 76.19 387 ALA B N 1
ATOM 7062 C CA . ALA B 1 387 ? -18.297 -1.221 1.027 1 76.19 387 ALA B CA 1
ATOM 7063 C C . ALA B 1 387 ? -18.578 -1.517 -0.443 1 76.19 387 ALA B C 1
ATOM 7065 O O . ALA B 1 387 ? -19.484 -2.277 -0.766 1 76.19 387 ALA B O 1
ATOM 7066 N N . ARG B 1 388 ? -17.875 -0.897 -1.325 1 74.12 388 ARG B N 1
ATOM 7067 C CA . ARG B 1 388 ? -18.062 -1.13 -2.752 1 74.12 388 ARG B CA 1
ATOM 7068 C C . ARG B 1 388 ? -17.562 -2.514 -3.154 1 74.12 388 ARG B C 1
ATOM 7070 O O . ARG B 1 388 ? -18.031 -3.082 -4.148 1 74.12 388 ARG B O 1
ATOM 7077 N N . SER B 1 389 ? -16.562 -2.941 -2.504 1 63.38 389 SER B N 1
ATOM 7078 C CA . SER B 1 389 ? -15.969 -4.227 -2.85 1 63.38 389 SER B CA 1
ATOM 7079 C C . SER B 1 389 ? -16.859 -5.387 -2.406 1 63.38 389 SER B C 1
ATOM 7081 O O . SER B 1 389 ? -16.766 -6.488 -2.951 1 63.38 389 SER B O 1
ATOM 7083 N N . HIS B 1 390 ? -17.641 -5.109 -1.374 1 60.19 390 HIS B N 1
ATOM 7084 C CA . HIS B 1 390 ? -18.578 -6.133 -0.9 1 60.19 390 HIS B CA 1
ATOM 7085 C C . HIS B 1 390 ? -19.953 -5.547 -0.661 1 60.19 390 HIS B C 1
ATOM 7087 O O . HIS B 1 390 ? -20.094 -4.395 -0.243 1 60.19 390 HIS B O 1
ATOM 7093 N N . PRO B 1 391 ? -20.891 -6.113 -1.419 1 53.81 391 PRO B N 1
ATOM 7094 C CA . PRO B 1 391 ? -22.203 -5.539 -1.094 1 53.81 391 PRO B CA 1
ATOM 7095 C C . PRO B 1 391 ? -22.406 -5.328 0.406 1 53.81 391 PRO B C 1
ATOM 7097 O O . PRO B 1 391 ? -22.219 -6.262 1.192 1 53.81 391 PRO B O 1
ATOM 7100 N N . LEU B 1 392 ? -22.359 -4.125 0.79 1 54.84 392 LEU B N 1
ATOM 7101 C CA . LEU B 1 392 ? -22.594 -3.809 2.193 1 54.84 392 LEU B CA 1
ATOM 7102 C C . LEU B 1 392 ? -23.953 -4.332 2.645 1 54.84 392 LEU B C 1
ATOM 7104 O O . LEU B 1 392 ? -24.969 -4.062 2 1 54.84 392 LEU B O 1
ATOM 7108 N N . PRO B 1 393 ? -23.797 -5.176 3.619 1 59.41 393 PRO B N 1
ATOM 7109 C CA . PRO B 1 393 ? -25.094 -5.477 4.199 1 59.41 393 PRO B CA 1
ATOM 7110 C C . PRO B 1 393 ? -25.844 -4.223 4.656 1 59.41 393 PRO B C 1
ATOM 7112 O O . PRO B 1 393 ? -25.234 -3.178 4.879 1 59.41 393 PRO B O 1
ATOM 7115 N N . THR B 1 394 ? -27.062 -4.191 4.504 1 59.06 394 THR B N 1
ATOM 7116 C CA . THR B 1 394 ? -27.953 -3.096 4.898 1 59.06 394 THR B CA 1
ATOM 7117 C C . THR B 1 394 ? -27.5 -2.504 6.234 1 59.06 394 THR B C 1
ATOM 7119 O O . THR B 1 394 ? -27.578 -1.291 6.438 1 59.06 394 THR B O 1
ATOM 7122 N N . SER B 1 395 ? -26.984 -3.262 7.012 1 61.62 395 SER B N 1
ATOM 7123 C CA . SER B 1 395 ? -26.578 -2.816 8.344 1 61.62 395 SER B CA 1
ATOM 7124 C C . SER B 1 395 ? -25.359 -1.912 8.273 1 61.62 395 SER B C 1
ATOM 7126 O O . SER B 1 395 ? -25.266 -0.922 9 1 61.62 395 SER B O 1
ATOM 7128 N N . GLN B 1 396 ? -24.484 -2.242 7.398 1 65.25 396 GLN B N 1
ATOM 7129 C CA . GLN B 1 396 ? -23.297 -1.42 7.27 1 65.25 396 GLN B CA 1
ATOM 7130 C C . GLN B 1 396 ? -23.625 -0.058 6.664 1 65.25 396 GLN B C 1
ATOM 7132 O O . GLN B 1 396 ? -23.047 0.958 7.059 1 65.25 396 GLN B O 1
ATOM 7137 N N . THR B 1 397 ? -24.562 -0.099 5.816 1 72.56 397 THR B N 1
ATOM 7138 C CA . THR B 1 397 ? -25 1.148 5.207 1 72.56 397 THR B CA 1
ATOM 7139 C C . THR B 1 397 ? -25.625 2.066 6.25 1 72.56 397 THR B C 1
ATOM 7141 O O . THR B 1 397 ? -25.422 3.281 6.219 1 72.56 397 THR B O 1
ATOM 7144 N N . ALA B 1 398 ? -26.25 1.472 7.137 1 76.44 398 ALA B N 1
ATOM 7145 C CA . ALA B 1 398 ? -26.906 2.252 8.188 1 76.44 398 ALA B CA 1
ATOM 7146 C C . ALA B 1 398 ? -25.875 2.887 9.117 1 76.44 398 ALA B C 1
ATOM 7148 O O . ALA B 1 398 ? -26.062 4.008 9.594 1 76.44 398 ALA B O 1
ATOM 7149 N N . LEU B 1 399 ? -24.859 2.232 9.352 1 77.94 399 LEU B N 1
ATOM 7150 C CA . LEU B 1 399 ? -23.812 2.742 10.227 1 77.94 399 LEU B CA 1
ATOM 7151 C C . LEU B 1 399 ? -23.109 3.939 9.586 1 77.94 399 LEU B C 1
ATOM 7153 O O . LEU B 1 399 ? -22.844 4.938 10.258 1 77.94 399 LEU B O 1
ATOM 7157 N N . VAL B 1 400 ? -22.828 3.854 8.32 1 82.38 400 VAL B N 1
ATOM 7158 C CA . VAL B 1 400 ? -22.172 4.949 7.617 1 82.38 400 VAL B CA 1
ATOM 7159 C C . VAL B 1 400 ? -23.109 6.16 7.566 1 82.38 400 VAL B C 1
ATOM 7161 O O . VAL B 1 400 ? -22.672 7.301 7.73 1 82.38 400 VAL B O 1
ATOM 7164 N N . ARG B 1 401 ? -24.359 5.855 7.398 1 86.62 401 ARG B N 1
ATOM 7165 C CA . ARG B 1 401 ? -25.359 6.926 7.383 1 86.62 401 ARG B CA 1
ATOM 7166 C C . ARG B 1 401 ? -25.391 7.652 8.719 1 86.62 401 ARG B C 1
ATOM 7168 O O . ARG B 1 401 ? -25.422 8.883 8.758 1 86.62 401 ARG B O 1
ATOM 7175 N N . ARG B 1 402 ? -25.375 6.953 9.703 1 86.06 402 ARG B N 1
ATOM 7176 C CA . ARG B 1 402 ? -25.391 7.543 11.039 1 86.06 402 ARG B CA 1
ATOM 7177 C C . ARG B 1 402 ? -24.141 8.391 11.281 1 86.06 402 ARG B C 1
ATOM 7179 O O . ARG B 1 402 ? -24.234 9.469 11.883 1 86.06 402 ARG B O 1
ATOM 7186 N N . ALA B 1 403 ? -23.016 7.902 10.906 1 87.56 403 ALA B N 1
ATOM 7187 C CA . ALA B 1 403 ? -21.766 8.633 11.078 1 87.56 403 ALA B CA 1
ATOM 7188 C C . ALA B 1 403 ? -21.766 9.922 10.266 1 87.56 403 ALA B C 1
ATOM 7190 O O . ALA B 1 403 ? -21.297 10.953 10.734 1 87.56 403 ALA B O 1
ATOM 7191 N N . LEU B 1 404 ? -22.281 9.844 9.047 1 90.88 404 LEU B N 1
ATOM 7192 C CA . LEU B 1 404 ? -22.375 11.023 8.195 1 90.88 404 LEU B CA 1
ATOM 7193 C C . LEU B 1 404 ? -23.297 12.062 8.812 1 90.88 404 LEU B C 1
ATOM 7195 O O . LEU B 1 404 ? -22.984 13.25 8.836 1 90.88 404 LEU B O 1
ATOM 7199 N N . ASP B 1 405 ? -24.375 11.57 9.336 1 90.06 405 ASP B N 1
ATOM 7200 C CA . ASP B 1 405 ? -25.328 12.469 9.977 1 90.06 405 ASP B CA 1
ATOM 7201 C C . ASP B 1 405 ? -24.719 13.102 11.227 1 90.06 405 ASP B C 1
ATOM 7203 O O . ASP B 1 405 ? -24.938 14.289 11.5 1 90.06 405 ASP B O 1
ATOM 7207 N N . ALA B 1 406 ? -24.047 12.289 11.953 1 88.25 406 ALA B N 1
ATOM 7208 C CA . ALA B 1 406 ? -23.391 12.812 13.148 1 88.25 406 ALA B CA 1
ATOM 7209 C C . ALA B 1 406 ? -22.359 13.883 12.781 1 88.25 406 ALA B C 1
ATOM 7211 O O . ALA B 1 406 ? -22.297 14.93 13.43 1 88.25 406 ALA B O 1
ATOM 7212 N N . TRP B 1 407 ? -21.562 13.648 11.812 1 91.94 407 TRP B N 1
ATOM 7213 C CA . TRP B 1 407 ? -20.562 14.617 11.367 1 91.94 407 TRP B CA 1
ATOM 7214 C C . TRP B 1 407 ? -21.219 15.93 10.961 1 91.94 407 TRP B C 1
ATOM 7216 O O . TRP B 1 407 ? -20.766 17 11.352 1 91.94 407 TRP B O 1
ATOM 7226 N N . ARG B 1 408 ? -22.25 15.82 10.227 1 90.44 408 ARG B N 1
ATOM 7227 C CA . ARG B 1 408 ? -22.969 17 9.758 1 90.44 408 ARG B CA 1
ATOM 7228 C C . ARG B 1 408 ? -23.516 17.812 10.93 1 90.44 408 ARG B C 1
ATOM 7230 O O . ARG B 1 408 ? -23.406 19.047 10.945 1 90.44 408 ARG B O 1
ATOM 7237 N N . ARG B 1 409 ? -24.094 17.141 11.82 1 88.06 409 ARG B N 1
ATOM 7238 C CA . ARG B 1 409 ? -24.641 17.812 13.008 1 88.06 409 ARG B CA 1
ATOM 7239 C C . ARG B 1 409 ? -23.547 18.547 13.773 1 88.06 409 ARG B C 1
ATOM 7241 O O . ARG B 1 409 ? -23.734 19.688 14.172 1 88.06 409 ARG B O 1
ATOM 7248 N N . ILE B 1 410 ? -22.469 17.922 13.953 1 88.31 410 ILE B N 1
ATOM 7249 C CA . ILE B 1 410 ? -21.344 18.516 14.688 1 88.31 410 ILE B CA 1
ATOM 7250 C C . ILE B 1 410 ? -20.828 19.734 13.93 1 88.31 410 ILE B C 1
ATOM 7252 O O . ILE B 1 410 ? -20.547 20.781 14.531 1 88.31 410 ILE B O 1
ATOM 7256 N N . TRP B 1 411 ? -20.656 19.594 12.617 1 88.88 411 TRP B N 1
ATOM 7257 C CA . TRP B 1 411 ? -20.172 20.688 11.789 1 88.88 411 TRP B CA 1
ATOM 7258 C C . TRP B 1 411 ? -21.078 21.922 11.938 1 88.88 411 TRP B C 1
ATOM 7260 O O . TRP B 1 411 ? -20.594 23.031 12.094 1 88.88 411 TRP B O 1
ATOM 7270 N N . LEU B 1 412 ? -22.344 21.688 11.961 1 84.56 412 LEU B N 1
ATOM 7271 C CA . LEU B 1 412 ? -23.312 22.781 12 1 84.56 412 LEU B CA 1
ATOM 7272 C C . LEU B 1 412 ? -23.391 23.375 13.398 1 84.56 412 LEU B C 1
ATOM 7274 O O . LEU B 1 412 ? -23.641 24.578 13.547 1 84.56 412 LEU B O 1
ATOM 7278 N N . GLU B 1 413 ? -23.141 22.609 14.469 1 83.69 413 GLU B N 1
ATOM 7279 C CA . GLU B 1 413 ? -23.312 23.062 15.852 1 83.69 413 GLU B CA 1
ATOM 7280 C C . GLU B 1 413 ? -21.984 23.531 16.438 1 83.69 413 GLU B C 1
ATOM 7282 O O . GLU B 1 413 ? -21.938 23.969 17.594 1 83.69 413 GLU B O 1
ATOM 7287 N N . ARG B 1 414 ? -21 23.438 15.828 1 81 414 ARG B N 1
ATOM 7288 C CA . ARG B 1 414 ? -19.688 23.75 16.375 1 81 414 ARG B CA 1
ATOM 7289 C C . ARG B 1 414 ? -19.609 25.188 16.859 1 81 414 ARG B C 1
ATOM 7291 O O . ARG B 1 414 ? -20.281 26.078 16.297 1 81 414 ARG B O 1
ATOM 7298 N N . SER B 1 415 ? -19.297 25.312 18.344 1 62.41 415 SER B N 1
ATOM 7299 C CA . SER B 1 415 ? -19.25 26.594 19.031 1 62.41 415 SER B CA 1
ATOM 7300 C C . SER B 1 415 ? -18.453 27.625 18.25 1 62.41 415 SER B C 1
ATOM 7302 O O . SER B 1 415 ? -18.75 28.828 18.297 1 62.41 415 SER B O 1
ATOM 7304 N N . ASP B 1 416 ? -17.234 27.391 18.438 1 53.09 416 ASP B N 1
ATOM 7305 C CA . ASP B 1 416 ? -16.422 28.375 17.734 1 53.09 416 ASP B CA 1
ATOM 7306 C C . ASP B 1 416 ? -16.797 28.438 16.25 1 53.09 416 ASP B C 1
ATOM 7308 O O . ASP B 1 416 ? -16.391 27.594 15.469 1 53.09 416 ASP B O 1
ATOM 7312 N N . PRO B 1 417 ? -18.172 28.891 16.219 1 45.41 417 PRO B N 1
ATOM 7313 C CA . PRO B 1 417 ? -18.172 28.984 14.766 1 45.41 417 PRO B CA 1
ATOM 7314 C C . PRO B 1 417 ? -16.812 29.359 14.188 1 45.41 417 PRO B C 1
ATOM 7316 O O . PRO B 1 417 ? -16.5 30.547 14.047 1 45.41 417 PRO B O 1
ATOM 7319 N N . PRO B 1 418 ? -15.875 29.109 15.219 1 39.91 418 PRO B N 1
ATOM 7320 C CA . PRO B 1 418 ? -14.75 29.906 14.758 1 39.91 418 PRO B CA 1
ATOM 7321 C C . PRO B 1 418 ? -14.812 30.219 13.266 1 39.91 418 PRO B C 1
ATOM 7323 O O . PRO B 1 418 ? -14.773 31.391 12.867 1 39.91 418 PRO B O 1
ATOM 7326 N N . GLY B 1 419 ? -13.672 29.656 12.555 1 38.62 419 GLY B N 1
ATOM 7327 C CA . GLY B 1 419 ? -12.672 29.625 11.492 1 38.62 419 GLY B CA 1
ATOM 7328 C C . GLY B 1 419 ? -13.25 29.266 10.141 1 38.62 419 GLY B C 1
ATOM 7329 O O . GLY B 1 419 ? -12.508 28.922 9.219 1 38.62 419 GLY B O 1
ATOM 7330 N N . LEU B 1 420 ? -14.156 28.609 10.227 1 40.84 420 LEU B N 1
ATOM 7331 C CA . LEU B 1 420 ? -14.602 28.859 8.859 1 40.84 420 LEU B CA 1
ATOM 7332 C C . LEU B 1 420 ? -14.68 30.359 8.594 1 40.84 420 LEU B C 1
ATOM 7334 O O . LEU B 1 420 ? -15.164 30.781 7.539 1 40.84 420 LEU B O 1
ATOM 7338 N N . GLU B 1 421 ? -14.969 30.984 9.664 1 38.75 421 GLU B N 1
ATOM 7339 C CA . GLU B 1 421 ? -14.664 32.375 9.352 1 38.75 421 GLU B CA 1
ATOM 7340 C C . GLU B 1 421 ? -13.305 32.5 8.672 1 38.75 421 GLU B C 1
ATOM 7342 O O . GLU B 1 421 ? -12.273 32.188 9.266 1 38.75 421 GLU B O 1
ATOM 7347 N N . GLU B 1 422 ? -13.102 31.859 7.699 1 46.88 422 GLU B N 1
ATOM 7348 C CA . GLU B 1 422 ? -12.156 32.281 6.668 1 46.88 422 GLU B CA 1
ATOM 7349 C C . GLU B 1 422 ? -11.57 33.656 6.984 1 46.88 422 GLU B C 1
ATOM 7351 O O . GLU B 1 422 ? -12.102 34.688 6.551 1 46.88 422 GLU B O 1
ATOM 7356 N N . ARG B 1 423 ? -11.289 33.906 8.227 1 48.56 423 ARG B N 1
ATOM 7357 C CA . ARG B 1 423 ? -10.711 35.25 8.375 1 48.56 423 ARG B CA 1
ATOM 7358 C C . ARG B 1 423 ? -9.703 35.531 7.273 1 48.56 423 ARG B C 1
ATOM 7360 O O . ARG B 1 423 ? -8.688 34.844 7.156 1 48.56 423 ARG B O 1
ATOM 7367 N N . THR B 1 424 ? -10.297 35.75 6.242 1 55.41 424 THR B N 1
ATOM 7368 C CA . THR B 1 424 ? -9.406 36.312 5.246 1 55.41 424 THR B CA 1
ATOM 7369 C C . THR B 1 424 ? -8.477 37.344 5.887 1 55.41 424 THR B C 1
ATOM 7371 O O . THR B 1 424 ? -8.93 38.375 6.395 1 55.41 424 THR B O 1
ATOM 7374 N N . PRO B 1 425 ? -7.312 36.781 6.238 1 62.28 425 PRO B N 1
ATOM 7375 C CA . PRO B 1 425 ? -6.414 37.781 6.844 1 62.28 425 PRO B CA 1
ATOM 7376 C C . PRO B 1 425 ? -6.492 39.125 6.16 1 62.28 425 PRO B C 1
ATOM 7378 O O . PRO B 1 425 ? -6.637 39.219 4.938 1 62.28 425 PRO B O 1
ATOM 7381 N N . THR B 1 426 ? -6.734 40.062 6.934 1 57.84 426 THR B N 1
ATOM 7382 C CA . THR B 1 426 ? -6.746 41.438 6.438 1 57.84 426 THR B CA 1
ATOM 7383 C C . THR B 1 426 ? -5.332 41.906 6.098 1 57.84 426 THR B C 1
ATOM 7385 O O . THR B 1 426 ? -5.152 42.812 5.297 1 57.84 426 THR B O 1
ATOM 7388 N N . ARG B 1 427 ? -4.41 41.344 6.766 1 69.25 427 ARG B N 1
ATOM 7389 C CA . ARG B 1 427 ? -3.027 41.75 6.539 1 69.25 427 ARG B CA 1
ATOM 7390 C C . ARG B 1 427 ? -2.256 40.656 5.801 1 69.25 427 ARG B C 1
ATOM 7392 O O . ARG B 1 427 ? -2.412 39.469 6.09 1 69.25 427 ARG B O 1
ATOM 7399 N N . ALA B 1 428 ? -1.517 41.094 4.93 1 70.12 428 ALA B N 1
ATOM 7400 C CA . ALA B 1 428 ? -0.668 40.188 4.145 1 70.12 428 ALA B CA 1
ATOM 7401 C C . ALA B 1 428 ? 0.21 39.344 5.055 1 70.12 428 ALA B C 1
ATOM 7403 O O . ALA B 1 428 ? 0.433 38.156 4.777 1 70.12 428 ALA B O 1
ATOM 7404 N N . ALA B 1 429 ? 0.581 39.906 6.168 1 74.19 429 ALA B N 1
ATOM 7405 C CA . ALA B 1 429 ? 1.492 39.219 7.086 1 74.19 429 ALA B CA 1
ATOM 7406 C C . ALA B 1 429 ? 0.799 38.031 7.781 1 74.19 429 ALA B C 1
ATOM 7408 O O . ALA B 1 429 ? 1.459 37.156 8.305 1 74.19 429 ALA B O 1
ATOM 7409 N N . ASP B 1 430 ? -0.548 38.031 7.672 1 81.75 430 ASP B N 1
ATOM 7410 C CA . ASP B 1 430 ? -1.299 37 8.398 1 81.75 430 ASP B CA 1
ATOM 7411 C C . ASP B 1 430 ? -1.896 36 7.441 1 81.75 430 ASP B C 1
ATOM 7413 O O . ASP B 1 430 ? -2.695 35.156 7.848 1 81.75 430 ASP B O 1
ATOM 7417 N N . CYS B 1 431 ? -1.445 36.031 6.227 1 81.75 431 CYS B N 1
ATOM 7418 C CA . CYS B 1 431 ? -1.993 35.156 5.203 1 81.75 431 CYS B CA 1
ATOM 7419 C C . CYS B 1 431 ? -1.714 33.688 5.543 1 81.75 431 CYS B C 1
ATOM 7421 O O . CYS B 1 431 ? -2.494 32.812 5.188 1 81.75 431 CYS B O 1
ATOM 7423 N N . TRP B 1 432 ? -0.638 33.469 6.242 1 86.81 432 TRP B N 1
ATOM 7424 C CA . TRP B 1 432 ? -0.252 32.094 6.57 1 86.81 432 TRP B CA 1
ATOM 7425 C C . TRP B 1 432 ? -1.196 31.5 7.605 1 86.81 432 TRP B C 1
ATOM 7427 O O . TRP B 1 432 ? -1.203 30.281 7.824 1 86.81 432 TRP B O 1
ATOM 7437 N N . LYS B 1 433 ? -2.053 32.312 8.234 1 87.5 433 LYS B N 1
ATOM 7438 C CA . LYS B 1 433 ? -2.957 31.891 9.297 1 87.5 433 LYS B CA 1
ATOM 7439 C C . LYS B 1 433 ? -4.316 31.5 8.734 1 87.5 433 LYS B C 1
ATOM 7441 O O . LYS B 1 433 ? -5.18 31 9.461 1 87.5 433 LYS B O 1
ATOM 7446 N N . ARG B 1 434 ? -4.527 31.719 7.484 1 85.5 434 ARG B N 1
ATOM 7447 C CA . ARG B 1 434 ? -5.836 31.422 6.902 1 85.5 434 ARG B CA 1
ATOM 7448 C C . ARG B 1 434 ? -6.102 29.922 6.871 1 85.5 434 ARG B C 1
ATOM 7450 O O . ARG B 1 434 ? -5.172 29.125 6.984 1 85.5 434 ARG B O 1
ATOM 7457 N N . LEU B 1 435 ? -7.371 29.625 6.781 1 86.25 435 LEU B N 1
ATOM 7458 C CA . LEU B 1 435 ? -7.746 28.219 6.629 1 86.25 435 LEU B CA 1
ATOM 7459 C C . LEU B 1 435 ? -7.52 27.75 5.195 1 86.25 435 LEU B C 1
ATOM 7461 O O . LEU B 1 435 ? -7.906 28.438 4.246 1 86.25 435 LEU B O 1
ATOM 7465 N N . GLY B 1 436 ? -6.84 26.719 4.969 1 88.25 436 GLY B N 1
ATOM 7466 C CA . GLY B 1 436 ? -6.559 26.172 3.652 1 88.25 436 GLY B CA 1
ATOM 7467 C C . GLY B 1 436 ? -7.707 25.375 3.08 1 88.25 436 GLY B C 1
ATOM 7468 O O . GLY B 1 436 ? -8.875 25.75 3.223 1 88.25 436 GLY B O 1
ATOM 7469 N N . PHE B 1 437 ? -7.449 24.328 2.398 1 88 437 PHE B N 1
ATOM 7470 C CA . PHE B 1 437 ? -8.461 23.609 1.644 1 88 437 PHE B CA 1
ATOM 7471 C C . PHE B 1 437 ? -9.344 22.781 2.578 1 88 437 PHE B C 1
ATOM 7473 O O . PHE B 1 437 ? -10.398 22.297 2.168 1 88 437 PHE B O 1
ATOM 7480 N N . ALA B 1 438 ? -9 22.719 3.908 1 90.38 438 ALA B N 1
ATOM 7481 C CA . ALA B 1 438 ? -9.852 22.047 4.883 1 90.38 438 ALA B CA 1
ATOM 7482 C C . ALA B 1 438 ? -11.203 22.75 5.012 1 90.38 438 ALA B C 1
ATOM 7484 O O . ALA B 1 438 ? -12.156 22.172 5.527 1 90.38 438 ALA B O 1
ATOM 7485 N N . ARG B 1 439 ? -11.289 23.969 4.562 1 88.25 439 ARG B N 1
ATOM 7486 C CA . ARG B 1 439 ? -12.531 24.719 4.59 1 88.25 439 ARG B CA 1
ATOM 7487 C C . ARG B 1 439 ? -13.602 24.047 3.738 1 88.25 439 ARG B C 1
ATOM 7489 O O . ARG B 1 439 ? -14.797 24.281 3.93 1 88.25 439 ARG B O 1
ATOM 7496 N N . HIS B 1 440 ? -13.188 23.234 2.834 1 91.12 440 HIS B N 1
ATOM 7497 C CA . HIS B 1 440 ? -14.117 22.578 1.917 1 91.12 440 HIS B CA 1
ATOM 7498 C C . HIS B 1 440 ? -14.578 21.234 2.461 1 91.12 440 HIS B C 1
ATOM 7500 O O . HIS B 1 440 ? -15.078 20.391 1.71 1 91.12 440 HIS B O 1
ATOM 7506 N N . ALA B 1 441 ? -14.422 20.984 3.77 1 93 441 ALA B N 1
ATOM 7507 C CA . ALA B 1 441 ? -14.82 19.734 4.43 1 93 441 ALA B CA 1
ATOM 7508 C C . ALA B 1 441 ? -16.266 19.375 4.102 1 93 441 ALA B C 1
ATOM 7510 O O . ALA B 1 441 ? -16.578 18.219 3.842 1 93 441 ALA B O 1
ATOM 7511 N N . PRO B 1 442 ? -17.172 20.344 3.99 1 92.31 442 PRO B N 1
ATOM 7512 C CA . PRO B 1 442 ? -18.562 20 3.688 1 92.31 442 PRO B CA 1
ATOM 7513 C C . PRO B 1 442 ? -18.719 19.344 2.316 1 92.31 442 PRO B C 1
ATOM 7515 O O . PRO B 1 442 ? -19.594 18.5 2.131 1 92.31 442 PRO B O 1
ATOM 7518 N N . GLU B 1 443 ? -17.906 19.75 1.354 1 93.88 443 GLU B N 1
ATOM 7519 C CA . GLU B 1 443 ? -18 19.109 0.042 1 93.88 443 GLU B CA 1
ATOM 7520 C C . GLU B 1 443 ? -17.578 17.641 0.105 1 93.88 443 GLU B C 1
ATOM 7522 O O . GLU B 1 443 ? -18.125 16.812 -0.604 1 93.88 443 GLU B O 1
ATOM 7527 N N . PHE B 1 444 ? -16.609 17.406 0.89 1 95.5 444 PHE B N 1
ATOM 7528 C CA . PHE B 1 444 ? -16.188 16.016 1.082 1 95.5 444 PHE B CA 1
ATOM 7529 C C . PHE B 1 444 ? -17.297 15.203 1.722 1 95.5 444 PHE B C 1
ATOM 7531 O O . PHE B 1 444 ? -17.547 14.062 1.329 1 95.5 444 PHE B O 1
ATOM 7538 N N . TRP B 1 445 ? -17.906 15.836 2.727 1 94.5 445 TRP B N 1
ATOM 7539 C CA . TRP B 1 445 ? -19.062 15.195 3.34 1 94.5 445 TRP B CA 1
ATOM 7540 C C . TRP B 1 445 ? -20.156 14.945 2.309 1 94.5 445 TRP B C 1
ATOM 7542 O O . TRP B 1 445 ? -20.719 13.844 2.244 1 94.5 445 TRP B O 1
ATOM 7552 N N . CYS B 1 446 ? -20.438 15.93 1.509 1 93.38 446 CYS B N 1
ATOM 7553 C CA . CYS B 1 446 ? -21.484 15.828 0.491 1 93.38 446 CYS B CA 1
ATOM 7554 C C . CYS B 1 446 ? -21.188 14.711 -0.492 1 93.38 446 CYS B C 1
ATOM 7556 O O . CYS B 1 446 ? -22.078 13.938 -0.855 1 93.38 446 CYS B O 1
ATOM 7558 N N . LEU B 1 447 ? -19.953 14.656 -0.925 1 93.94 447 LEU B N 1
ATOM 7559 C CA . LEU B 1 447 ? -19.562 13.594 -1.841 1 93.94 447 LEU B CA 1
ATOM 7560 C C . LEU B 1 447 ? -19.781 12.219 -1.216 1 93.94 447 LEU B C 1
ATOM 7562 O O . LEU B 1 447 ? -20.297 11.312 -1.874 1 93.94 447 LEU B O 1
ATOM 7566 N N . ALA B 1 448 ? -19.406 12.039 0.018 1 93.06 448 ALA B N 1
ATOM 7567 C CA . ALA B 1 448 ? -19.594 10.766 0.713 1 93.06 448 ALA B CA 1
ATOM 7568 C C . ALA B 1 448 ? -21.078 10.414 0.803 1 93.06 448 ALA B C 1
ATOM 7570 O O . ALA B 1 448 ? -21.469 9.266 0.595 1 93.06 448 ALA B O 1
ATOM 7571 N N . ASP B 1 449 ? -21.859 11.398 1.124 1 90.69 449 ASP B N 1
ATOM 7572 C CA . ASP B 1 449 ? -23.297 11.219 1.229 1 90.69 449 ASP B CA 1
ATOM 7573 C C . ASP B 1 449 ? -23.891 10.773 -0.104 1 90.69 449 ASP B C 1
ATOM 7575 O O . ASP B 1 449 ? -24.75 9.875 -0.146 1 90.69 449 ASP B O 1
ATOM 7579 N N . LEU B 1 450 ? -23.469 11.359 -1.15 1 88.62 450 LEU B N 1
ATOM 7580 C CA . LEU B 1 450 ? -23.953 11.039 -2.486 1 88.62 450 LEU B CA 1
ATOM 7581 C C . LEU B 1 450 ? -23.531 9.633 -2.902 1 88.62 450 LEU B C 1
ATOM 7583 O O . LEU B 1 450 ? -24.297 8.898 -3.52 1 88.62 450 LEU B O 1
ATOM 7587 N N . ILE B 1 451 ? -22.312 9.305 -2.598 1 88.44 451 ILE B N 1
ATOM 7588 C CA . ILE B 1 451 ? -21.828 7.965 -2.9 1 88.44 451 ILE B CA 1
ATOM 7589 C C . ILE B 1 451 ? -22.656 6.926 -2.154 1 88.44 451 ILE B C 1
ATOM 7591 O O . ILE B 1 451 ? -23.047 5.906 -2.727 1 88.44 451 ILE B O 1
ATOM 7595 N N . LEU B 1 452 ? -22.891 7.16 -0.869 1 87 452 LEU B N 1
ATOM 7596 C CA . LEU B 1 452 ? -23.688 6.242 -0.064 1 87 452 LEU B CA 1
ATOM 7597 C C . LEU B 1 452 ? -25.078 6.078 -0.652 1 87 452 LEU B C 1
ATOM 7599 O O . LEU B 1 452 ? -25.578 4.957 -0.79 1 87 452 LEU B O 1
ATOM 7603 N N . ASN B 1 453 ? -25.703 7.102 -1.039 1 82.44 453 ASN B N 1
ATOM 7604 C CA . ASN B 1 453 ? -27.062 7.086 -1.584 1 82.44 453 ASN B CA 1
ATOM 7605 C C . ASN B 1 453 ? -27.109 6.359 -2.924 1 82.44 453 ASN B C 1
ATOM 7607 O O . ASN B 1 453 ? -28.109 5.695 -3.234 1 82.44 453 ASN B O 1
ATOM 7611 N N . SER B 1 454 ? -26.125 6.551 -3.682 1 78.44 454 SER B N 1
ATOM 7612 C CA . SER B 1 454 ? -26.078 5.887 -4.98 1 78.44 454 SER B CA 1
ATOM 7613 C C . SER B 1 454 ? -25.922 4.375 -4.82 1 78.44 454 SER B C 1
ATOM 7615 O O . SER B 1 454 ? -26.297 3.613 -5.719 1 78.44 454 SER B O 1
ATOM 7617 N N . SER B 1 455 ? -25.312 3.906 -3.826 1 72.12 455 SER B N 1
ATOM 7618 C CA . SER B 1 455 ? -25.078 2.484 -3.582 1 72.12 455 SER B CA 1
ATOM 7619 C C . SER B 1 4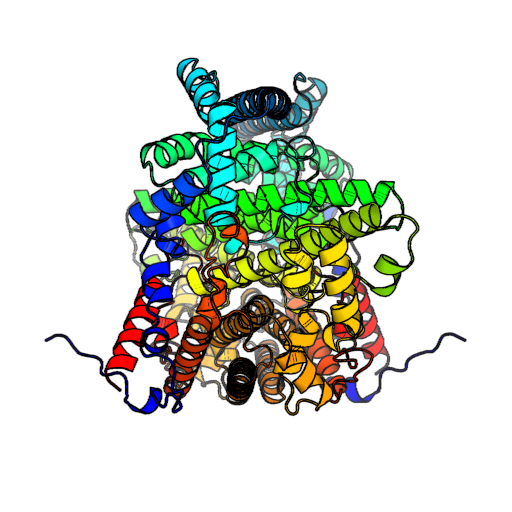55 ? -26.344 1.801 -3.084 1 72.12 455 SER B C 1
ATOM 7621 O O . SER B 1 455 ? -26.547 0.608 -3.324 1 72.12 455 SER B O 1
ATOM 7623 N N . THR B 1 456 ? -27.156 2.35 -2.242 1 63.09 456 THR B N 1
ATOM 7624 C CA . THR B 1 456 ? -28.375 1.799 -1.666 1 63.09 456 THR B CA 1
ATOM 7625 C C . THR B 1 456 ? -29.469 1.655 -2.73 1 63.09 456 THR B C 1
ATOM 7627 O O . THR B 1 456 ? -30.297 0.747 -2.66 1 63.09 456 THR B O 1
ATOM 7630 N N . GLY B 1 457 ? -29.5 2.551 -3.57 1 54.16 457 GLY B N 1
ATOM 7631 C CA . GLY B 1 457 ? -30.5 2.447 -4.613 1 54.16 457 GLY B CA 1
ATOM 7632 C C . GLY B 1 457 ? -30.297 1.248 -5.523 1 54.16 457 GLY B C 1
ATOM 7633 O O . GLY B 1 457 ? -31.25 0.741 -6.113 1 54.16 457 GLY B O 1
ATOM 7634 N N . MET B 1 458 ? -29.078 0.729 -5.688 1 47.81 458 MET B N 1
ATOM 7635 C CA . MET B 1 458 ? -28.766 -0.349 -6.625 1 47.81 458 MET B CA 1
ATOM 7636 C C . MET B 1 458 ? -28.688 -1.691 -5.906 1 47.81 458 MET B C 1
ATOM 7638 O O . MET B 1 458 ? -28.375 -2.713 -6.52 1 47.81 458 MET B O 1
ATOM 7642 N N . GLN B 1 459 ? -28.609 -1.809 -4.664 1 47.34 459 GLN B N 1
ATOM 7643 C CA . GLN B 1 459 ? -28.391 -3.018 -3.875 1 47.34 459 GLN B CA 1
ATOM 7644 C C . GLN B 1 459 ? -29.266 -4.164 -4.371 1 47.34 459 GLN B C 1
ATOM 7646 O O . GLN B 1 459 ? -29.078 -5.312 -3.961 1 47.34 459 GLN B O 1
ATOM 7651 N N . SER B 1 460 ? -30.391 -3.879 -4.926 1 41.19 460 SER B N 1
ATOM 7652 C CA . SER B 1 460 ? -31.156 -5.105 -5.141 1 41.19 460 SER B CA 1
ATOM 7653 C C . SER B 1 460 ? -30.453 -6.016 -6.148 1 41.19 460 SER B C 1
ATOM 7655 O O . SER B 1 460 ? -31.125 -6.723 -6.91 1 41.19 460 SER B O 1
ATOM 7657 N N . GLN B 1 461 ? -29.219 -5.844 -6.352 1 41.38 461 GLN B N 1
ATOM 7658 C CA . GLN B 1 461 ? -28.781 -6.586 -7.531 1 41.38 461 GLN B CA 1
ATOM 7659 C C . GLN B 1 461 ? -28.516 -8.047 -7.195 1 41.38 461 GLN B C 1
ATOM 7661 O O . GLN B 1 461 ? -27.828 -8.344 -6.211 1 41.38 461 GLN B O 1
ATOM 7666 N N . THR B 1 462 ? -29.438 -8.852 -7.562 1 43.97 462 THR B N 1
ATOM 7667 C CA . THR B 1 462 ? -29.375 -10.305 -7.691 1 43.97 462 THR B CA 1
ATOM 7668 C C . THR B 1 462 ? -28.188 -10.727 -8.547 1 43.97 462 THR B C 1
ATOM 7670 O O . THR B 1 462 ? -27.844 -10.047 -9.523 1 43.97 462 THR B O 1
ATOM 7673 N N . TYR B 1 463 ? -27.312 -11.469 -8.008 1 42.56 463 TYR B N 1
ATOM 7674 C CA . TYR B 1 463 ? -26.297 -12.141 -8.812 1 42.56 463 TYR B CA 1
ATOM 7675 C C . TYR B 1 463 ? -26.891 -12.672 -10.109 1 42.56 463 TYR B C 1
ATOM 7677 O O . TYR B 1 463 ? -27.859 -13.453 -10.078 1 42.56 463 TYR B O 1
ATOM 7685 N N . ASP B 1 464 ? -26.891 -12.086 -11.305 1 45.5 464 ASP B N 1
ATOM 7686 C CA . ASP B 1 464 ? -27.266 -12.633 -12.602 1 45.5 464 ASP B CA 1
ATOM 7687 C C . ASP B 1 464 ? -26.109 -13.398 -13.234 1 45.5 464 ASP B C 1
ATOM 7689 O O . ASP B 1 464 ? -24.984 -12.906 -13.266 1 45.5 464 ASP B O 1
ATOM 7693 N N . ARG B 1 465 ? -26.344 -14.648 -13.586 1 43.41 465 ARG B N 1
ATOM 7694 C CA . ARG B 1 465 ? -25.484 -15.664 -14.188 1 43.41 465 ARG B CA 1
ATOM 7695 C C . ARG B 1 465 ? -24.578 -15.062 -15.25 1 43.41 465 ARG B C 1
ATOM 7697 O O . ARG B 1 465 ? -23.5 -15.594 -15.531 1 43.41 465 ARG B O 1
ATOM 7704 N N . SER B 1 466 ? -25.203 -14.281 -16.078 1 41.22 466 SER B N 1
ATOM 7705 C CA . SER B 1 466 ? -24.516 -13.859 -17.297 1 41.22 466 SER B CA 1
ATOM 7706 C C . SER B 1 466 ? -23.422 -12.844 -17 1 41.22 466 SER B C 1
ATOM 7708 O O . SER B 1 466 ? -22.359 -12.859 -17.625 1 41.22 466 SER B O 1
ATOM 7710 N N . ASN B 1 467 ? -23.828 -11.742 -16.125 1 44.56 467 ASN B N 1
ATOM 7711 C CA . ASN B 1 467 ? -22.953 -10.578 -16.016 1 44.56 467 ASN B CA 1
ATOM 7712 C C . ASN B 1 467 ? -22.312 -10.492 -14.641 1 44.56 467 ASN B C 1
ATOM 7714 O O . ASN B 1 467 ? -21.609 -9.523 -14.336 1 44.56 467 ASN B O 1
ATOM 7718 N N . GLY B 1 468 ? -22.25 -11.555 -13.859 1 44.84 468 GLY B N 1
ATOM 7719 C CA . GLY B 1 468 ? -21.844 -11.516 -12.469 1 44.84 468 GLY B CA 1
ATOM 7720 C C . GLY B 1 468 ? -22.688 -10.578 -11.617 1 44.84 468 GLY B C 1
ATOM 7721 O O . GLY B 1 468 ? -23.859 -10.375 -11.906 1 44.84 468 GLY B O 1
ATOM 7722 N N . PHE B 1 469 ? -22.266 -10.133 -10.469 1 43.81 469 PHE B N 1
ATOM 7723 C CA . PHE B 1 469 ? -23.047 -9.148 -9.727 1 43.81 469 PHE B CA 1
ATOM 7724 C C . PHE B 1 469 ? -23.406 -7.957 -10.609 1 43.81 469 PHE B C 1
ATOM 7726 O O . PHE B 1 469 ? -22.516 -7.223 -11.047 1 43.81 469 PHE B O 1
ATOM 7733 N N . THR B 1 470 ? -24.141 -8.094 -11.656 1 44.88 470 THR B N 1
ATOM 7734 C CA . THR B 1 470 ? -24.594 -7.098 -12.625 1 44.88 470 THR B CA 1
ATOM 7735 C C . THR B 1 470 ? -24.938 -5.785 -11.93 1 44.88 470 THR B C 1
ATOM 7737 O O . THR B 1 470 ? -25.047 -4.742 -12.578 1 44.88 470 THR B O 1
ATOM 7740 N N . GLY B 1 471 ? -25.578 -5.77 -10.906 1 50.09 471 GLY B N 1
ATOM 7741 C CA . GLY B 1 471 ? -26.141 -4.5 -10.492 1 50.09 471 GLY B CA 1
ATOM 7742 C C . GLY B 1 471 ? -25.141 -3.568 -9.852 1 50.09 471 GLY B C 1
ATOM 7743 O O . GLY B 1 471 ? -25.25 -3.23 -8.672 1 50.09 4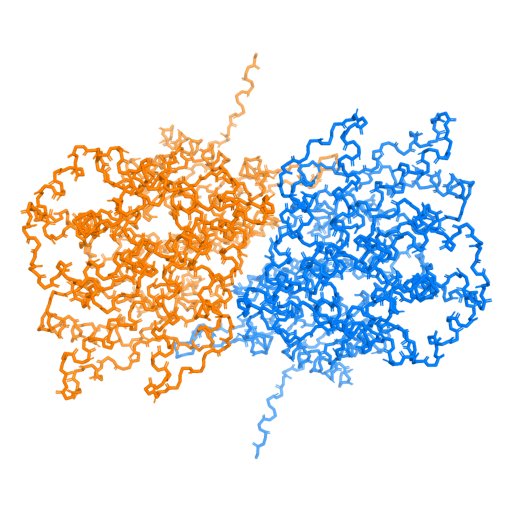71 GLY B O 1
ATOM 7744 N N . LYS B 1 472 ? -24.078 -3.342 -10.688 1 58.91 472 LYS B N 1
ATOM 7745 C CA . LYS B 1 472 ? -23.078 -2.416 -10.164 1 58.91 472 LYS B CA 1
ATOM 7746 C C . LYS B 1 472 ? -23.672 -1.032 -9.93 1 58.91 472 LYS B C 1
ATOM 7748 O O . LYS B 1 472 ? -24.469 -0.552 -10.742 1 58.91 472 LYS B O 1
ATOM 7753 N N . SER B 1 473 ? -23.5 -0.624 -8.75 1 69.19 473 SER B N 1
ATOM 7754 C CA . SER B 1 473 ? -23.859 0.763 -8.477 1 69.19 473 SER B CA 1
ATOM 7755 C C . SER B 1 473 ? -23.219 1.714 -9.477 1 69.19 473 SER B C 1
ATOM 7757 O O . SER B 1 473 ? -22.266 1.349 -10.164 1 69.19 473 SER B O 1
ATOM 7759 N N . LEU B 1 474 ? -23.891 2.777 -9.789 1 71.69 474 LEU B N 1
ATOM 7760 C CA . LEU B 1 474 ? -23.344 3.826 -10.641 1 71.69 474 LEU B CA 1
ATOM 7761 C C . LEU B 1 474 ? -21.891 4.133 -10.273 1 71.69 474 LEU B C 1
ATOM 7763 O O . LEU B 1 474 ? -21.047 4.273 -11.148 1 71.69 474 LEU B O 1
ATOM 7767 N N . THR B 1 475 ? -21.672 4.176 -9.031 1 75.69 475 THR B N 1
ATOM 7768 C CA . THR B 1 475 ? -20.344 4.5 -8.531 1 75.69 475 THR B CA 1
ATOM 7769 C C . THR B 1 475 ? -19.328 3.426 -8.945 1 75.69 475 THR B C 1
ATOM 7771 O O . THR B 1 475 ? -18.219 3.738 -9.383 1 75.69 475 THR B O 1
ATOM 7774 N N . SER B 1 476 ? -19.719 2.203 -8.859 1 76.25 476 SER B N 1
ATOM 7775 C CA . SER B 1 476 ? -18.828 1.107 -9.211 1 76.25 476 SER B CA 1
ATOM 7776 C C . SER B 1 476 ? -18.516 1.103 -10.711 1 76.25 476 SER B C 1
ATOM 7778 O O . SER B 1 476 ? -17.422 0.708 -11.125 1 76.25 476 SER B O 1
ATOM 7780 N N . GLN B 1 477 ? -19.469 1.567 -11.445 1 77.62 477 GLN B N 1
ATOM 7781 C CA . GLN B 1 477 ? -19.281 1.639 -12.891 1 77.62 477 GLN B CA 1
ATOM 7782 C C . GLN B 1 477 ? -18.297 2.752 -13.266 1 77.62 477 GLN B C 1
ATOM 7784 O O . GLN B 1 477 ? -17.484 2.584 -14.164 1 77.62 477 GLN B O 1
ATOM 7789 N N . LEU B 1 478 ? -18.453 3.82 -12.547 1 81.5 478 LEU B N 1
ATOM 7790 C CA . LEU B 1 478 ? -17.625 4.973 -12.859 1 81.5 478 LEU B CA 1
ATOM 7791 C C . LEU B 1 478 ? -16.219 4.797 -12.289 1 81.5 478 LEU B C 1
ATOM 7793 O O . LEU B 1 478 ? -15.242 5.312 -12.844 1 81.5 478 LEU B O 1
ATOM 7797 N N . LEU B 1 479 ? -16.141 4.148 -11.195 1 83.94 479 LEU B N 1
ATOM 7798 C CA . LEU B 1 479 ? -14.867 3.891 -10.555 1 83.94 479 LEU B CA 1
ATOM 7799 C C . LEU B 1 479 ? -14.406 2.455 -10.797 1 83.94 479 LEU B C 1
ATOM 7801 O O . LEU B 1 479 ? -14.188 1.7 -9.852 1 83.94 479 LEU B O 1
ATOM 7805 N N . SER B 1 480 ? -14.195 2.084 -12.039 1 82.06 480 SER B N 1
ATOM 7806 C CA . SER B 1 480 ? -13.93 0.704 -12.422 1 82.06 480 SER B CA 1
ATOM 7807 C C . SER B 1 480 ? -12.43 0.406 -12.398 1 82.06 480 SER B C 1
ATOM 7809 O O . SER B 1 480 ? -12.023 -0.749 -12.258 1 82.06 480 SER B O 1
ATOM 7811 N N . ARG B 1 481 ? -11.664 1.487 -12.555 1 87.19 481 ARG B N 1
ATOM 7812 C CA . ARG B 1 481 ? -10.211 1.3 -12.555 1 87.19 481 ARG B CA 1
ATOM 7813 C C . ARG B 1 481 ? -9.602 1.745 -11.234 1 87.19 481 ARG B C 1
ATOM 7815 O O . ARG B 1 481 ? -10.055 2.721 -10.633 1 87.19 481 ARG B O 1
ATOM 7822 N N . TYR B 1 482 ? -8.68 0.954 -10.812 1 89.44 482 TYR B N 1
ATOM 7823 C CA . TYR B 1 482 ? -8.031 1.253 -9.539 1 89.44 482 TYR B CA 1
ATOM 7824 C C . TYR B 1 482 ? -6.68 1.926 -9.758 1 89.44 482 TYR B C 1
ATOM 7826 O O . TYR B 1 482 ? -5.996 1.648 -10.75 1 89.44 482 TYR B O 1
ATOM 7834 N N . ASP B 1 483 ? -6.305 2.855 -8.82 1 91.44 483 ASP B N 1
ATOM 7835 C CA . ASP B 1 483 ? -4.973 3.445 -8.719 1 91.44 483 ASP B CA 1
ATOM 7836 C C . ASP B 1 483 ? -4.617 4.215 -9.984 1 91.44 483 ASP B C 1
ATOM 7838 O O . ASP B 1 483 ? -3.521 4.051 -10.531 1 91.44 483 ASP B O 1
ATOM 7842 N N . GLU B 1 484 ? -5.5 5.027 -10.445 1 88.5 484 GLU B N 1
ATOM 7843 C CA . GLU B 1 484 ? -5.254 5.879 -11.602 1 88.5 484 GLU B CA 1
ATOM 7844 C C . GLU B 1 484 ? -4.723 7.246 -11.188 1 88.5 484 GLU B C 1
ATOM 7846 O O . GLU B 1 484 ? -5.227 7.852 -10.242 1 88.5 484 GLU B O 1
ATOM 7851 N N . SER B 1 485 ? -3.785 7.637 -11.977 1 85.69 485 SER B N 1
ATOM 7852 C CA . SER B 1 485 ? -3.137 8.891 -11.609 1 85.69 485 SER B CA 1
ATOM 7853 C C . SER B 1 485 ? -4.016 10.086 -11.953 1 85.69 485 SER B C 1
ATOM 7855 O O . SER B 1 485 ? -3.967 11.117 -11.273 1 85.69 485 SER B O 1
ATOM 7857 N N . ASP B 1 486 ? -4.77 9.781 -13.031 1 84.25 486 ASP B N 1
ATOM 7858 C CA . ASP B 1 486 ? -5.605 10.914 -13.414 1 84.25 486 ASP B CA 1
ATOM 7859 C C . ASP B 1 486 ? -6.949 10.875 -12.688 1 84.25 486 ASP B C 1
ATOM 7861 O O . ASP B 1 486 ? -7.496 9.797 -12.453 1 84.25 486 ASP B O 1
ATOM 7865 N N . MET B 1 487 ? -7.434 11.75 -11.961 1 91.75 487 MET B N 1
ATOM 7866 C CA . MET B 1 487 ? -8.648 11.875 -11.164 1 91.75 487 MET B CA 1
ATOM 7867 C C . MET B 1 487 ? -9.883 11.945 -12.062 1 91.75 487 MET B C 1
ATOM 7869 O O . MET B 1 487 ? -10.914 12.492 -11.656 1 91.75 487 MET B O 1
ATOM 7873 N N . SER B 1 488 ? -9.727 11.305 -13.305 1 91.25 488 SER B N 1
ATOM 7874 C CA . SER B 1 488 ? -10.789 11.469 -14.297 1 91.25 488 SER B CA 1
ATOM 7875 C C . SER B 1 488 ? -12.055 10.719 -13.883 1 91.25 488 SER B C 1
ATOM 7877 O O . SER B 1 488 ? -13.164 11.219 -14.07 1 91.25 488 SER B O 1
ATOM 7879 N N . GLN B 1 489 ? -11.891 9.547 -13.32 1 91.06 489 GLN B N 1
ATOM 7880 C CA . GLN B 1 489 ? -13.047 8.75 -12.922 1 91.06 489 GLN B CA 1
ATOM 7881 C C . GLN B 1 489 ? -13.859 9.469 -11.852 1 91.06 489 GLN B C 1
ATOM 7883 O O . GLN B 1 489 ? -15.086 9.555 -11.953 1 91.06 489 GLN B O 1
ATOM 7888 N N . VAL B 1 490 ? -13.18 9.969 -10.922 1 91.56 490 VAL B N 1
ATOM 7889 C CA . VAL B 1 490 ? -13.883 10.633 -9.82 1 91.56 490 VAL B CA 1
ATOM 7890 C C . VAL B 1 490 ? -14.438 11.977 -10.297 1 91.56 490 VAL B C 1
ATOM 7892 O O . VAL B 1 490 ? -15.492 12.414 -9.844 1 91.56 490 VAL B O 1
ATOM 7895 N N . HIS B 1 491 ? -13.695 12.586 -11.188 1 93.81 491 HIS B N 1
ATOM 7896 C CA . HIS B 1 491 ? -14.219 13.828 -11.75 1 93.81 491 HIS B CA 1
ATOM 7897 C C . HIS B 1 491 ? -15.57 13.602 -12.414 1 93.81 491 HIS B C 1
ATOM 7899 O O . HIS B 1 491 ? -16.484 14.406 -12.25 1 93.81 491 HIS B O 1
ATOM 7905 N N . LYS B 1 492 ? -15.672 12.57 -13.172 1 92.75 492 LYS B N 1
ATOM 7906 C CA . LYS B 1 492 ? -16.938 12.234 -13.805 1 92.75 492 LYS B CA 1
ATOM 7907 C C . LYS B 1 492 ? -18.031 12.016 -12.766 1 92.75 492 LYS B C 1
ATOM 7909 O O . LYS B 1 492 ? -19.172 12.445 -12.961 1 92.75 492 LYS B O 1
ATOM 7914 N N . LEU B 1 493 ? -17.656 11.359 -11.742 1 89.94 493 LEU B N 1
ATOM 7915 C CA . LEU B 1 493 ? -18.594 11.102 -10.656 1 89.94 493 LEU B CA 1
ATOM 7916 C C . LEU B 1 493 ? -19.031 12.406 -10 1 89.94 493 LEU B C 1
ATOM 7918 O O . LEU B 1 493 ? -20.219 12.633 -9.773 1 89.94 493 LEU B O 1
ATOM 7922 N N . VAL B 1 494 ? -18.047 13.289 -9.664 1 92.5 494 VAL B N 1
ATOM 7923 C CA . VAL B 1 494 ? -18.281 14.578 -9.016 1 92.5 494 VAL B CA 1
ATOM 7924 C C . VAL B 1 494 ? -19.156 15.461 -9.906 1 92.5 494 VAL B C 1
ATOM 7926 O O . VAL B 1 494 ? -20.094 16.094 -9.43 1 92.5 494 VAL B O 1
ATOM 7929 N N . ASP B 1 495 ? -18.844 15.461 -11.148 1 90.5 495 ASP B N 1
ATOM 7930 C CA . ASP B 1 495 ? -19.594 16.266 -12.102 1 90.5 495 ASP B CA 1
ATOM 7931 C C . ASP B 1 495 ? -21.031 15.766 -12.227 1 90.5 495 ASP B C 1
ATOM 7933 O O . ASP B 1 495 ? -21.969 16.562 -12.305 1 90.5 495 ASP B O 1
ATOM 7937 N N . LEU B 1 496 ? -21.156 14.516 -12.328 1 88.31 496 LEU B N 1
ATOM 7938 C CA . LEU B 1 496 ? -22.469 13.914 -12.43 1 88.31 496 LEU B CA 1
ATOM 7939 C C . LEU B 1 496 ? -23.312 14.234 -11.195 1 88.31 496 LEU B C 1
ATOM 7941 O O . LEU B 1 496 ? -24.469 14.648 -11.312 1 88.31 496 LEU B O 1
ATOM 7945 N N . PHE B 1 497 ? -22.75 14.055 -10.062 1 86.38 497 PHE B N 1
ATOM 7946 C CA . PHE B 1 497 ? -23.453 14.32 -8.812 1 86.38 497 PHE B CA 1
ATOM 7947 C C . PHE B 1 497 ? -23.781 15.797 -8.68 1 86.38 497 PHE B C 1
ATOM 7949 O O . PHE B 1 497 ? -24.844 16.172 -8.195 1 86.38 497 PHE B O 1
ATOM 7956 N N . GLY B 1 498 ? -22.812 16.609 -9.016 1 85.06 498 GLY B N 1
ATOM 7957 C CA . GLY B 1 498 ? -23.031 18.047 -8.969 1 85.06 498 GLY B CA 1
ATOM 7958 C C . GLY B 1 498 ? -24.203 18.5 -9.836 1 85.06 498 GLY B C 1
ATOM 7959 O O . GLY B 1 498 ? -24.984 19.359 -9.43 1 85.06 498 GLY B O 1
ATOM 7960 N N . THR B 1 499 ? -24.297 17.875 -10.945 1 81.44 499 THR B N 1
ATOM 7961 C CA . THR B 1 499 ? -25.359 18.219 -11.891 1 81.44 499 THR B CA 1
ATOM 7962 C C . THR B 1 499 ? -26.703 17.688 -11.391 1 81.44 499 THR B C 1
ATOM 7964 O O . THR B 1 499 ? -27.734 18.344 -11.586 1 81.44 499 THR B O 1
ATOM 7967 N N . MET B 1 500 ? -26.656 16.547 -10.766 1 76.56 500 MET B N 1
ATOM 7968 C CA . MET B 1 500 ? -27.891 15.961 -10.234 1 76.56 500 MET B CA 1
ATOM 7969 C C . MET B 1 500 ? -28.484 16.828 -9.133 1 76.56 500 MET B C 1
ATOM 7971 O O . MET B 1 500 ? -29.703 16.922 -9 1 76.56 500 MET B O 1
ATOM 7975 N N . GLN B 1 501 ? -27.672 17.328 -8.398 1 68.88 501 GLN B N 1
ATOM 7976 C CA . GLN B 1 501 ? -28.109 18.156 -7.285 1 68.88 501 GLN B CA 1
ATOM 7977 C C . GLN B 1 501 ? -28.688 19.484 -7.773 1 68.88 501 GLN B C 1
ATOM 7979 O O . GLN B 1 501 ? -29.516 20.094 -7.09 1 68.88 501 GLN B O 1
ATOM 7984 N N . LEU B 1 502 ? -28.25 19.875 -8.938 1 56.34 502 LEU B N 1
ATOM 7985 C CA . LEU B 1 502 ? -28.812 21.062 -9.57 1 56.34 502 LEU B CA 1
ATOM 7986 C C . LEU B 1 502 ? -30.25 20.828 -10.016 1 56.34 502 LEU B C 1
ATOM 7988 O O . LEU B 1 502 ? -31.094 21.719 -9.93 1 56.34 502 LEU B O 1
ATOM 7992 N N . ALA B 1 503 ? -30.422 19.625 -10.406 1 53.28 503 ALA B N 1
ATOM 7993 C CA . ALA B 1 503 ? -31.734 19.281 -10.953 1 53.28 503 ALA B CA 1
ATOM 7994 C C . ALA B 1 503 ? -32.75 19.094 -9.836 1 53.28 503 ALA B C 1
ATOM 7996 O O . ALA B 1 503 ? -33.969 19.188 -10.07 1 53.28 503 ALA B O 1
ATOM 7997 N N . ASN B 1 504 ? -32.344 18.812 -8.672 1 50.09 504 ASN B N 1
ATOM 7998 C CA . ASN B 1 504 ? -33.281 18.656 -7.582 1 50.09 504 ASN B CA 1
ATOM 7999 C C . ASN B 1 504 ? -33.406 19.938 -6.758 1 50.09 504 ASN B C 1
ATOM 8001 O O . ASN B 1 504 ? -32.406 20.562 -6.438 1 50.09 504 ASN B O 1
#

pLDDT: mean 84.08, std 16.61, range [20.95, 98.56]

Solvent-accessible surface area (backbone atoms only — not comparable to full-atom values): 53440 Å² total; per-residue (Å²): 134,81,81,71,78,72,73,71,74,75,50,57,73,61,73,88,66,86,58,56,68,56,44,59,32,30,49,66,60,35,44,33,36,70,43,68,28,61,34,65,32,58,67,51,54,55,53,67,56,34,41,52,45,50,57,55,60,46,92,63,78,73,52,69,68,58,45,53,47,35,42,53,42,27,53,54,43,43,54,46,33,50,51,30,40,28,52,55,38,38,74,73,42,81,85,49,79,70,57,67,68,59,52,54,51,45,45,59,58,42,25,39,69,43,38,53,52,17,40,52,33,18,42,47,58,47,29,29,63,57,68,39,68,50,66,70,81,58,48,76,81,77,46,53,49,61,37,51,52,47,43,23,45,57,6,21,52,52,40,54,51,65,64,45,29,62,58,42,62,76,44,50,68,25,46,45,51,44,47,71,62,35,79,54,62,44,53,60,76,57,72,83,46,101,38,71,67,31,49,51,52,47,50,48,28,49,48,38,46,53,28,41,51,49,43,35,54,46,24,57,37,63,42,54,72,72,44,24,47,41,24,64,52,44,52,42,44,52,50,51,39,31,48,52,14,63,47,75,49,82,43,64,84,63,67,56,62,55,52,73,65,51,96,44,58,65,59,31,50,52,52,48,44,52,53,49,26,48,38,35,41,54,49,48,55,56,49,50,43,40,44,38,31,66,44,20,44,29,53,47,65,68,54,58,76,59,42,37,28,24,60,72,72,60,63,60,43,67,66,28,78,44,66,68,54,22,51,55,35,48,53,54,38,46,72,33,67,56,44,64,63,47,57,31,44,39,51,52,54,51,52,46,61,42,93,70,73,50,72,67,54,47,52,40,59,20,64,52,49,60,62,53,54,33,58,62,49,40,61,54,47,53,51,52,54,58,34,71,66,36,85,55,50,71,57,53,52,48,48,53,49,50,26,53,51,47,50,50,52,34,67,73,58,23,65,60,61,52,50,82,57,44,50,65,46,89,43,53,88,40,31,45,71,26,68,30,59,46,73,50,37,64,31,56,47,46,50,46,52,51,53,53,33,43,43,64,69,30,60,78,46,60,73,38,90,87,67,40,72,53,44,58,23,66,63,51,64,51,56,68,64,66,63,40,84,67,24,54,44,45,26,52,50,42,46,51,48,18,51,52,48,67,74,96,135,82,80,70,79,74,73,71,74,76,53,57,73,63,72,87,67,85,57,56,67,56,44,58,32,29,50,65,59,35,45,34,35,71,44,69,29,62,32,63,31,57,67,51,56,55,52,68,56,34,41,51,44,49,56,55,60,46,91,63,77,72,49,69,69,56,45,52,48,36,43,53,41,26,53,53,43,44,53,46,35,51,53,30,40,28,51,56,37,38,75,75,42,80,85,49,77,69,57,68,68,58,53,52,51,44,47,59,59,42,25,38,70,43,38,53,53,17,40,52,34,18,43,47,58,46,30,28,63,56,69,39,66,50,67,68,80,58,48,76,82,77,47,53,49,63,36,51,52,46,43,24,43,56,7,21,51,53,40,55,50,66,64,45,29,61,58,42,63,75,44,50,67,25,46,46,50,43,46,70,62,36,81,56,62,43,51,61,77,56,71,82,46,102,38,73,68,31,48,50,54,47,50,48,28,49,49,36,47,53,27,42,50,50,42,35,54,48,22,57,37,62,41,54,71,70,43,24,47,42,24,64,52,44,52,43,44,52,50,52,41,32,49,54,15,62,46,76,51,80,43,66,84,64,68,58,63,56,53,72,65,51,95,43,58,65,57,32,50,52,52,48,44,53,53,49,24,49,38,35,41,54,50,49,54,55,48,49,44,39,44,38,31,65,43,20,44,29,53,49,65,69,54,60,75,61,41,37,30,24,59,71,73,58,63,61,43,68,66,27,80,44,67,67,54,24,51,55,34,46,54,54,37,46,72,33,68,53,44,64,62,48,57,32,42,39,51,54,54,51,53,46,62,42,93,70,72,50,71,69,54,48,53,39,58,20,65,52,50,61,59,54,54,32,57,61,47,40,62,53,48,52,50,52,54,56,36,69,66,37,86,54,49,71,58,54,54,50,48,54,50,49,27,52,51,48,50,51,51,35,67,73,59,26,67,66,64,50,57,77,52,53,54,65,50,87,44,52,86,41,32,45,71,27,66,30,58,45,71,49,36,63,30,56,46,46,52,46,54,51,53,53,33,44,42,64,70,31,58,79,42,58,72,38,91,88,66,37,70,52,44,60,24,66,63,51,64,51,54,67,63,66,62,39,85,64,24,56,44,43,26,54,51,41,46,51,50,17,52,51,48,67,74,97

Organism: NCBI:txid717836